Protein AF-0000000069327186 (afdb_homodimer)

Radius of gyration: 35.42 Å; Cα contacts (8 Å, |Δi|>4): 2352; chains: 2; bounding box: 76×110×83 Å

Nearest PDB structures (foldseek):
  6cil-assembly1_C  TM=5.767E-01  e=8.975E-10  Mus musculus
  8yx6-assembly1_A  TM=4.512E-01  e=8.954E+00  Homo sapiens
  5tsb-assembly1_A  TM=1.389E-01  e=4.562E+00  Bordetella bronchiseptica RB50
  8xok-assembly1_A  TM=1.321E-01  e=8.954E+00  Homo sapiens
  6cil-assembly1_C  TM=5.758E-01  e=1.709E-09  Mus musculus

Foldseek 3Di:
DLLLLLVCQLVVDDQVVSLVVQVVVCVVVVHNPDDNGSVRVLPVLHDFDKAKWKADPPPGDTPGRDQPDQDPPPRDNDIFIKIFDQPQVLLQLLCQVCVVQLVVQVVVDDPQWQQFQCNFPLNVVVVVVDPAAEWEKEKEWDWAQLDDVQRQKTKIWIKMFTRSHDPVSGLDLLRIDTGIIDIDRHDHDVLSRCVVVLVSLLCQQVPNDAHPPRGGYGYAYQAYQYAQVVLCSQLQFARQQAALRDLWFLQGWDQDPVRTTFGPDDDTGTDFQVVSQVQQVVCVVVVDHDSRHRHHHSCVSGPSYRSRLRYAHACLCLPQVNPLVLLLCVQQPDDPALQHQVVCQVQLQVLLLPFAAADLLLDRRHGSVCVVVDHSSNSVCCLAPRVLPSCPPRGPPLVSVLSVLVNVLLLQLQFSTDHLVSLVVSLVSLSSSLNSCCVRVHRVSNHPSSVSSNCNSVSCNRRNGNVNSHCLSVVVSVVSLSSLQDDPPPSSVSSSSSSSSSNSSVSDDLVPDPDPVSSVSSVCSVDDPDDWDFPAQFDDDDPVQVVQVPPPCVPFGKIWIQWDDAPNAIAGAQPPPDPPVDSRGHARFWKWFDDPNDIWIFGFHTWIDTPNWIKTWTWTWDWDDDPNWIWTDTDDDIYMDTDDNRMWTWTWGDHPNTTTIRTDNHSDDHD/DLLLLLVCQLVVDDQVVSLVVQVVVCVVVVHNPDDNGSVRNLPVLHDFDKAKWKADPPPRDTPGRDQPDADPPPRDNDIFIKIFDQPQVLLQLLCQVCVVQLVVQVVVDDPQWQQFQCNFPLNVVVVVVDPAAEWEKEKEWDWAQLDDVQRQKTKIWIKMFTRSHDPVSGLDLLRIDTGIIDIDRHDHDVLSRCVVVLVSLLCQQPPNDAHPPRGGYGYAYQAYQYAQVVLCSQLQFARQQAALRFLWFLQGWDQDPVRTTFGPDDDTGTDFQVVSQVQQVVCVVVVDHDSRHRHHHSCVSGPSYRSRLRYAHACLCLPQVNVLVLLLCVQQPDDPALQHQVVCQVQLQVLLLPFAAADLLLDRRHGSVCCVVDHSSNSVCCLAPRVLQSCPPRGPPLVSVLSVLVNVLLLQLQFSTDHLVSLVVSLVSLSSSLNSCCVRVHRVSNHPSSVSSNCNSVSCNRRNGSVNSHCLSVVVSVVSLSSLQDDPPPSSVSSSSSSSSSNSSVSDDLVPDPDPVSSVSSVCSPDDPDDWDFPAQFDDDDPVQDVQVPPPCVPFGKIWIQWDDAPNAIAGAQPPPPPPVDSRGHARFWKWFDDPNDIWIFGFHTWIDTPNWIKTWTWTWDWDDDPNWIWTDTDDDIYMDTDDNRMWTWTWGDHPNTTTIRTDNHSDDHD

Organism: Aedes albopictus (NCBI:txid7160)

Sequence (1342 aa):
MIMLLHIFIRHNLTNSALEDFLRLINVMVGFSSLPTTYYSFTSYFGTQQFVRHYVCKGCGLYMDENSEEMCNICGKSEKTFFISFDLASAIKTVILRNWEQIQEYKSSLVDGEISDILQGKVARKIYDACNSYNILISFNTDGVAAFNSNIKKSLWPILVTINNLPPVLRYIRKNIIVAGLWLSHGEPDLDIFMKPFLGQLKDLADEGFTVLNDVFCKVITICCCVDSVARCKLQQIKQFNGYEACSFCLHPGYLTENNQVRYKYLECQNRNHQDTVRAMDLCMKRGVTISGIKGVSSLLVIPYFDVIVNCPVDYMHAVFLGVCKQLGGLWFDYSNNEYCIKRHIEKIDNIMSSIRVFQECSRSPRKITDRKMWKANEWQNWLLIYSSVCLRNILPQAYYDHFQLLVEGIQKLLSIHLTEYDIAETGRLLKRFVQGCETLYGIDEMKYNVHLLLHIPACVNNFGPLWAFSLFCFEDMNGVLKKYIKGSNQPIIQIASRCKLAQERDNINLSKIKNQEVQEFCKSLCAAKLKSKCLNPNYKISNQLKSTLGDAMQDNVMEERSLLKWNRFTFKPGKVTFVTNSVHKSDDATFTMQVKDKTVYGTITRILVCNSDNYLIYKPIIIQNEQNLVIGEETNNEVLVKVNNSIRKCVRIHANQKMFIRIIQYVPWVDMIMLLHIFIRHNLTNSALEDFLRLINVMVGFSSLPTTYYSFTSYFGTQQFVRHYVCKGCGLYMDENSEEMCNICGKSEKTFFISFDLASAIKTVILRNWEQIQEYKSSLVDGEISDILQGKVARKIYDACNSYNILISFNTDGVAAFNSNIKKSLWPILVTINNLPPVLRYIRKNIIVAGLWLSHGEPDLDIFMKPFLGQLKDLADEGFTVLNDVFCKVITICCCVDSVARCKLQQIKQFNGYEACSFCLHPGYLTENNQVRYKYLECQNRNHQDTVRAMDLCMKRGVTISGIKGVSSLLVIPYFDVIVNCPVDYMHAVFLGVCKQLGGLWFDYSNNEYCIKRHIEKIDNIMSSIRVFQECSRSPRKITDRKMWKANEWQNWLLIYSSVCLRNILPQAYYDHFQLLVEGIQKLLSIHLTEYDIAETGRLLKRFVQGCETLYGIDEMKYNVHLLLHIPACVNNFGPLWAFSLFCFEDMNGVLKKYIKGSNQPIIQIASRCKLAQERDNINLSKIKNQEVQEFCKSLCAAKLKSKCLNPNYKISNQLKSTLGDAMQDNVMEERSLLKWNRFTFKPGKVTFVTNSVHKSDDATFTMQVKDKTVYGTITRILVCNSDNYLIYKPIIIQNEQNLVIGEETNNEVLVKVNNSIRKCVRIHANQKMFIRIIQYVPWVD

Secondary structure (DSSP, 8-state):
-HHHHHHHHHTT--HHHHHHHHHHHHHHHTS--S-SSHHHHHHHT-----EEEEEETTT--B-TT-SSPPPTTT----EEEEEE--HHHHHHHHHHHTHHHHHHHHHHPPTT-B-SGGGSHHHHHHHHH--SEEEEEEEEE--EE--SS-TTEEEEEEEEEETTS-HHHHTSGGGPEEEEEEEEES---HHHHHHHHHHHHHHHHHT-EE-GGG-EEEEEEEEE---HHHHHHHHTB--TTSTT--SSB----EE-TTS-EE------PBP-HHHHHHHHHHHHHH-S-BTTB-S--GGGGSTT--TTTTSPPPHIIIIIIIIIHHHHHHHHS--SSTT--GGGHHHHHHHHHHSPB-GGGSS----GGGGGG--HHHHHHIIIIIHHHHTTTTS-HHHHHHHHHHHHHHHHHT-SSB-HHHHHHHHHHHHHHHHHHHHHH-GGG--HHHHHGGGHHHHHHHH-SGGGG-SHHHHHHHHHHHHT--SSS-HHHHHHHHHHHHHHHHH--GGG-S-HHHHHHHHHHHS-S----EEEEEEPPPHHHHHHH-GGGTT--EEEES-EEETTEEE---------S----B---EEEEEETTEEEEEEEEEEEEETTEEEEEEEEEEEEEETTEEEEEE-S--EEEE--TT-EEEEEEEETTEEEEEE--S-PPP-/-HHHHHHHHHTT--HHHHHHHHHHHHHHHTS--S-SSHHHHHHHT-----EEEEEETTT--B-TT-SSPPPTTT----EEEEEE--HHHHHHHHHHHTHHHHHHHHHHPPTT-B-SGGGSHHHHHHHHH--SEEEEEEEEE--EE--SS-TTEEEEEEEEEETTS-HHHHTSGGGPEEEEEEEEES---HHHHHHHHHHHHHHHHHT-EE-GGG-EEEEEEEEE---HHHHHHHHTB--TTSTT--SSB----EE-TTS-EE------PBP-HHHHHHHHHHHHHH-S-BTTB-S--GGGGSTT--TTTTSPPPHIIIIIIIIIHHHHHHHHS--SSTT--GGGHHHHHHHHHHSPB-GGGSS----GGGGGG--HHHHHHIIIIIHHHHTTTTS-HHHHHHHHHHHHHHHHHT-SSB-HHHHHHHHHHHHHHHHHHHHHH-GGG--HHHHHGGGHHHHHHHH-SGGGG-SHHHHHHHHHHHHT--SSS-HHHHHHHHHHHHHHHHH--GGG-S-HHHHHHHHHHHS-S----EEEEEEPPPHHHHHHH-GGGTT--EEEES-EEETTEEE---------S----B---EEEEEETTEEEEEEEEEEEEETTEEEEEEEEEEEEEETTEEEEEE-S--EEEE--TT-EEEEEEEETTEEEEEE--S-----

pLDDT: mean 88.76, std 10.82, range [33.19, 98.62]

Structure (mmCIF, N/CA/C/O backbone):
data_AF-0000000069327186-model_v1
#
loop_
_entity.id
_entity.type
_entity.pdbx_description
1 polymer 'Uncharacterized protein'
#
loop_
_atom_site.group_PDB
_atom_site.id
_atom_site.type_symbol
_atom_site.label_atom_id
_atom_site.label_alt_id
_atom_site.label_comp_id
_atom_site.label_asym_id
_atom_site.label_entity_id
_atom_site.label_seq_id
_atom_site.pdbx_PDB_ins_code
_atom_site.Cartn_x
_atom_site.Cartn_y
_atom_site.Cartn_z
_atom_site.occupancy
_atom_site.B_iso_or_equiv
_atom_site.auth_seq_id
_atom_site.auth_comp_id
_atom_site.auth_asym_id
_atom_site.auth_atom_id
_atom_site.pdbx_PDB_model_num
ATOM 1 N N . MET A 1 1 ? 31.234 4.832 5.688 1 91.5 1 MET A N 1
ATOM 2 C CA . MET A 1 1 ? 30.203 4.547 6.672 1 91.5 1 MET A CA 1
ATOM 3 C C . MET A 1 1 ? 29.203 5.695 6.762 1 91.5 1 MET A C 1
ATOM 5 O O . MET A 1 1 ? 28 5.473 6.77 1 91.5 1 MET A O 1
ATOM 9 N N . ILE A 1 2 ? 29.641 6.867 6.758 1 92.81 2 ILE A N 1
ATOM 10 C CA . ILE A 1 2 ? 28.797 8.047 6.867 1 92.81 2 ILE A CA 1
ATOM 11 C C . ILE A 1 2 ? 27.969 8.211 5.59 1 92.81 2 ILE A C 1
ATOM 13 O O . ILE A 1 2 ? 26.781 8.492 5.645 1 92.81 2 ILE A O 1
ATOM 17 N N . MET A 1 3 ? 28.641 8.008 4.461 1 94.44 3 MET A N 1
ATOM 18 C CA . MET A 1 3 ? 27.938 8.102 3.186 1 94.44 3 MET A CA 1
ATOM 19 C C . MET A 1 3 ? 26.828 7.066 3.098 1 94.44 3 MET A C 1
ATOM 21 O O . MET A 1 3 ? 25.719 7.379 2.654 1 94.44 3 MET A O 1
ATOM 25 N N . LEU A 1 4 ? 27.094 5.848 3.537 1 94.62 4 LEU A N 1
ATOM 26 C CA . LEU A 1 4 ? 26.109 4.766 3.488 1 94.62 4 LEU A CA 1
ATOM 27 C C . LEU A 1 4 ? 24.953 5.047 4.434 1 94.62 4 LEU A C 1
ATOM 29 O O . LEU A 1 4 ? 23.797 4.715 4.129 1 94.62 4 LEU A O 1
ATOM 33 N N . LEU A 1 5 ? 25.25 5.633 5.555 1 95 5 LEU A N 1
ATOM 34 C CA . LEU A 1 5 ? 24.203 6.012 6.492 1 95 5 LEU A CA 1
ATOM 35 C C . LEU A 1 5 ? 23.234 7.004 5.855 1 95 5 LEU A C 1
ATOM 37 O O . LEU A 1 5 ? 22.016 6.867 5.996 1 95 5 LEU A O 1
ATOM 41 N N . HIS A 1 6 ? 23.781 7.973 5.141 1 95.31 6 HIS A N 1
ATOM 42 C CA . HIS A 1 6 ? 22.969 8.984 4.492 1 95.31 6 HIS A CA 1
ATOM 43 C C . HIS A 1 6 ? 22.094 8.375 3.398 1 95.31 6 HIS A C 1
ATOM 45 O O . HIS A 1 6 ? 20.922 8.734 3.254 1 95.31 6 HIS A O 1
ATOM 51 N N . ILE A 1 7 ? 22.625 7.406 2.652 1 95.31 7 ILE A N 1
ATOM 52 C CA . ILE A 1 7 ? 21.875 6.734 1.598 1 95.31 7 ILE A CA 1
ATOM 53 C C . ILE A 1 7 ? 20.797 5.859 2.217 1 95.31 7 ILE A C 1
ATOM 55 O O . ILE A 1 7 ? 19.656 5.844 1.742 1 95.31 7 ILE A O 1
ATOM 59 N N . PHE A 1 8 ? 21.203 5.125 3.291 1 95.06 8 PHE A N 1
ATOM 60 C CA . PHE A 1 8 ? 20.297 4.199 3.963 1 95.06 8 PHE A CA 1
ATOM 61 C C . PHE A 1 8 ? 19.047 4.922 4.449 1 95.06 8 PHE A C 1
ATOM 63 O O . PHE A 1 8 ? 17.938 4.441 4.25 1 95.06 8 PHE A O 1
ATOM 70 N N . ILE A 1 9 ? 19.172 6.105 4.98 1 92.94 9 ILE A N 1
ATOM 71 C CA . ILE A 1 9 ? 18.062 6.859 5.562 1 92.94 9 ILE A CA 1
ATOM 72 C C . ILE A 1 9 ? 17.281 7.574 4.461 1 92.94 9 ILE A C 1
ATOM 74 O O . ILE A 1 9 ? 16.062 7.562 4.453 1 92.94 9 ILE A O 1
ATOM 78 N N . ARG A 1 10 ? 17.953 8.18 3.541 1 92.62 10 ARG A N 1
ATOM 79 C CA . ARG A 1 10 ? 17.312 8.938 2.473 1 92.62 10 ARG A CA 1
ATOM 80 C C . ARG A 1 10 ? 16.359 8.055 1.668 1 92.62 10 ARG A C 1
ATOM 82 O O . ARG A 1 10 ? 15.25 8.469 1.334 1 92.62 10 ARG A O 1
ATOM 89 N N . HIS A 1 11 ? 16.812 6.895 1.354 1 93.69 11 HIS A N 1
ATOM 90 C CA . HIS A 1 11 ? 16.031 6.047 0.448 1 93.69 11 HIS A CA 1
ATOM 91 C C . HIS A 1 11 ? 15.258 4.984 1.216 1 93.69 11 HIS A C 1
ATOM 93 O O . HIS A 1 11 ? 14.617 4.121 0.612 1 93.69 11 HIS A O 1
ATOM 99 N N . ASN A 1 12 ? 15.352 5.027 2.566 1 93.44 12 ASN A N 1
ATOM 100 C CA . ASN A 1 12 ? 14.633 4.082 3.41 1 93.44 12 ASN A CA 1
ATOM 101 C C . ASN A 1 12 ? 14.852 2.643 2.951 1 93.44 12 ASN A C 1
ATOM 103 O O . ASN A 1 12 ? 13.891 1.915 2.699 1 93.44 12 ASN A O 1
ATOM 107 N N . LEU A 1 13 ? 16.078 2.215 2.84 1 95.19 13 LEU A N 1
ATOM 108 C CA . LEU A 1 13 ? 16.438 0.892 2.342 1 95.19 13 LEU A CA 1
ATOM 109 C C . LEU A 1 13 ? 16.109 -0.185 3.371 1 95.19 13 LEU A C 1
ATOM 111 O O . LEU A 1 13 ? 16.016 0.101 4.566 1 95.19 13 LEU A O 1
ATOM 115 N N . THR A 1 14 ? 15.922 -1.393 2.891 1 93.75 14 THR A N 1
ATOM 116 C CA . THR A 1 14 ? 15.781 -2.525 3.799 1 93.75 14 THR A CA 1
ATOM 117 C C . THR A 1 14 ? 17.125 -2.898 4.41 1 93.75 14 THR A C 1
ATOM 119 O O . THR A 1 14 ? 18.188 -2.51 3.895 1 93.75 14 THR A O 1
ATOM 122 N N . ASN A 1 15 ? 17.047 -3.627 5.531 1 92.25 15 ASN A N 1
ATOM 123 C CA . ASN A 1 15 ? 18.281 -4.098 6.16 1 92.25 15 ASN A CA 1
ATOM 124 C C . ASN A 1 15 ? 19.078 -4.996 5.223 1 92.25 15 ASN A C 1
ATOM 126 O O . ASN A 1 15 ? 20.297 -4.883 5.137 1 92.25 15 ASN A O 1
ATOM 130 N N . SER A 1 16 ? 18.344 -5.859 4.543 1 91.88 16 SER A N 1
ATOM 131 C CA . SER A 1 16 ? 19 -6.785 3.625 1 91.88 16 SER A CA 1
ATOM 132 C C . SER A 1 16 ? 19.672 -6.043 2.479 1 91.88 16 SER A C 1
ATOM 134 O O . SER A 1 16 ? 20.75 -6.438 2.025 1 91.88 16 SER A O 1
ATOM 136 N N . ALA A 1 17 ? 19.062 -5 1.943 1 94.31 17 ALA A N 1
ATOM 137 C CA . ALA A 1 17 ? 19.672 -4.207 0.876 1 94.31 17 ALA A CA 1
ATOM 138 C C . ALA A 1 17 ? 20.969 -3.549 1.346 1 94.31 17 ALA A C 1
ATOM 140 O O . ALA A 1 17 ? 21.969 -3.545 0.623 1 94.31 17 ALA A O 1
ATOM 141 N N . LEU A 1 18 ? 20.922 -2.977 2.557 1 95.19 18 LEU A N 1
ATOM 142 C CA . LEU A 1 18 ? 22.125 -2.369 3.117 1 95.19 18 LEU A CA 1
ATOM 143 C C . LEU A 1 18 ? 23.25 -3.396 3.248 1 95.19 18 LEU A C 1
ATOM 145 O O . LEU A 1 18 ? 24.391 -3.117 2.893 1 95.19 18 LEU A O 1
ATOM 149 N N . GLU A 1 19 ? 22.922 -4.574 3.721 1 94.69 19 GLU A N 1
ATOM 150 C CA . GLU A 1 19 ? 23.906 -5.629 3.887 1 94.69 19 GLU A CA 1
ATOM 151 C C . GLU A 1 19 ? 24.531 -6.012 2.551 1 94.69 19 GLU A C 1
ATOM 153 O O . GLU A 1 19 ? 25.75 -6.203 2.459 1 94.69 19 GLU A O 1
ATOM 158 N N . ASP A 1 20 ? 23.688 -6.133 1.566 1 94.06 20 ASP A N 1
ATOM 159 C CA . ASP A 1 20 ? 24.203 -6.496 0.246 1 94.06 20 ASP A CA 1
ATOM 160 C C . ASP A 1 20 ? 25.094 -5.402 -0.32 1 94.06 20 ASP A C 1
ATOM 162 O O . ASP A 1 20 ? 26.078 -5.688 -1.019 1 94.06 20 ASP A O 1
ATOM 166 N N . PHE A 1 21 ? 24.875 -4.148 -0.003 1 94.38 21 PHE A N 1
ATOM 167 C CA . PHE A 1 21 ? 25.719 -3.053 -0.455 1 94.38 21 PHE A CA 1
ATOM 168 C C . PHE A 1 21 ? 27.047 -3.061 0.282 1 94.38 21 PHE A C 1
ATOM 170 O O . PHE A 1 21 ? 28.094 -2.805 -0.317 1 94.38 21 PHE A O 1
ATOM 177 N N . LEU A 1 22 ? 26.953 -3.311 1.57 1 95.06 22 LEU A N 1
ATOM 178 C CA . LEU A 1 22 ? 28.172 -3.434 2.344 1 95.06 22 LEU A CA 1
ATOM 179 C C . LEU A 1 22 ? 29.062 -4.543 1.784 1 95.06 22 LEU A C 1
ATOM 181 O O . LEU A 1 22 ? 30.266 -4.355 1.613 1 95.06 22 LEU A O 1
ATOM 185 N N . ARG A 1 23 ? 28.453 -5.637 1.47 1 94 23 ARG A N 1
ATOM 186 C CA . ARG A 1 23 ? 29.188 -6.762 0.897 1 94 23 ARG A CA 1
ATOM 187 C C . ARG A 1 23 ? 29.766 -6.406 -0.471 1 94 23 ARG A C 1
ATOM 189 O O . ARG A 1 23 ? 30.875 -6.82 -0.814 1 94 23 ARG A O 1
ATOM 196 N N . LEU A 1 24 ? 28.984 -5.715 -1.298 1 95.12 24 LEU A N 1
ATOM 197 C CA . LEU A 1 24 ? 29.453 -5.289 -2.613 1 95.12 24 LEU A CA 1
ATOM 198 C C . LEU A 1 24 ? 30.719 -4.449 -2.5 1 95.12 24 LEU A C 1
ATOM 200 O O . LEU A 1 24 ? 31.688 -4.668 -3.242 1 95.12 24 LEU A O 1
ATOM 204 N N . ILE A 1 25 ? 30.734 -3.488 -1.57 1 94.19 25 ILE A N 1
ATOM 205 C CA . ILE A 1 25 ? 31.891 -2.613 -1.397 1 94.19 25 ILE A CA 1
ATOM 206 C C . ILE A 1 25 ? 33.094 -3.434 -0.937 1 94.19 25 ILE A C 1
ATOM 208 O O . ILE A 1 25 ? 34.219 -3.213 -1.399 1 94.19 25 ILE A O 1
ATOM 212 N N . ASN A 1 26 ? 32.875 -4.398 -0.071 1 94.38 26 ASN A N 1
ATOM 213 C CA . ASN A 1 26 ? 33.938 -5.258 0.387 1 94.38 26 ASN A CA 1
ATOM 214 C C . ASN A 1 26 ? 34.531 -6.082 -0.758 1 94.38 26 ASN A C 1
ATOM 216 O O . ASN A 1 26 ? 35.75 -6.273 -0.832 1 94.38 26 ASN A O 1
ATOM 220 N N . VAL A 1 27 ? 33.656 -6.582 -1.588 1 93.69 27 VAL A N 1
ATOM 221 C CA . VAL A 1 27 ? 34.125 -7.344 -2.744 1 93.69 27 VAL A CA 1
ATOM 222 C C . VAL A 1 27 ? 34.938 -6.438 -3.68 1 93.69 27 VAL A C 1
ATOM 224 O O . VAL A 1 27 ? 35.969 -6.84 -4.215 1 93.69 27 VAL A O 1
ATOM 227 N N . MET A 1 28 ? 34.531 -5.223 -3.865 1 91.5 28 MET A N 1
ATOM 228 C CA . MET A 1 28 ? 35.188 -4.266 -4.754 1 91.5 28 MET A CA 1
ATOM 229 C C . MET A 1 28 ? 36.562 -3.902 -4.234 1 91.5 28 MET A C 1
ATOM 231 O O . MET A 1 28 ? 37.5 -3.803 -5.012 1 91.5 28 MET A O 1
ATOM 235 N N . VAL A 1 29 ? 36.594 -3.75 -2.906 1 89.38 29 VAL A N 1
ATOM 236 C CA . VAL A 1 29 ? 37.875 -3.344 -2.312 1 89.38 29 VAL A CA 1
ATOM 237 C C . VAL A 1 29 ? 38.781 -4.559 -2.156 1 89.38 29 VAL A C 1
ATOM 239 O O . VAL A 1 29 ? 40 -4.426 -2.145 1 89.38 29 VAL A O 1
ATOM 242 N N . GLY A 1 30 ? 38.219 -5.723 -2.041 1 87.56 30 GLY A N 1
ATOM 243 C CA . GLY A 1 30 ? 39 -6.957 -2.002 1 87.56 30 GLY A CA 1
ATOM 244 C C . GLY A 1 30 ? 39.281 -7.441 -0.592 1 87.56 30 GLY A C 1
ATOM 245 O O . GLY A 1 30 ? 40 -8.422 -0.4 1 87.56 30 GLY A O 1
ATOM 246 N N . PHE A 1 31 ? 38.906 -6.637 0.416 1 85.94 31 PHE A N 1
ATOM 247 C CA . PHE A 1 31 ? 39.031 -7.059 1.807 1 85.94 31 PHE A CA 1
ATOM 248 C C . PHE A 1 31 ? 37.844 -6.539 2.631 1 85.94 31 PHE A C 1
ATOM 250 O O . PHE A 1 31 ? 37.094 -5.691 2.168 1 85.94 31 PHE A O 1
ATOM 257 N N . SER A 1 32 ? 37.656 -7.102 3.838 1 86.75 32 SER A N 1
ATOM 258 C CA . SER A 1 32 ? 36.562 -6.715 4.695 1 86.75 32 SER A CA 1
ATOM 259 C C . SER A 1 32 ? 36.812 -5.371 5.371 1 86.75 32 SER A C 1
ATOM 261 O O . SER A 1 32 ? 37.188 -5.324 6.539 1 86.75 32 SER A O 1
ATOM 263 N N . SER A 1 33 ? 36.562 -4.309 4.668 1 87.69 33 SER A N 1
ATOM 264 C CA . SER A 1 33 ? 36.75 -2.953 5.176 1 87.69 33 SER A CA 1
ATOM 265 C C . SER A 1 33 ? 35.531 -2.459 5.926 1 87.69 33 SER A C 1
ATOM 267 O O . SER A 1 33 ? 35.625 -1.549 6.754 1 87.69 33 SER A O 1
ATOM 269 N N . LEU A 1 34 ? 34.406 -2.979 5.562 1 92.25 34 LEU A N 1
ATOM 270 C CA . LEU A 1 34 ? 33.156 -2.572 6.152 1 92.25 34 LEU A CA 1
ATOM 271 C C . LEU A 1 34 ? 32.469 -3.752 6.848 1 92.25 34 LEU A C 1
ATOM 273 O O . LEU A 1 34 ? 32.781 -4.91 6.555 1 92.25 34 LEU A O 1
ATOM 277 N N . PRO A 1 35 ? 31.625 -3.396 7.805 1 92 35 PRO A N 1
ATOM 278 C CA . PRO A 1 35 ? 30.844 -4.488 8.406 1 92 35 PRO A CA 1
ATOM 279 C C . PRO A 1 35 ? 29.969 -5.227 7.395 1 92 35 PRO A C 1
ATOM 281 O O . PRO A 1 35 ? 29.609 -4.66 6.363 1 92 35 PRO A O 1
ATOM 284 N N . THR A 1 36 ? 29.688 -6.43 7.68 1 89.56 36 THR A N 1
ATOM 285 C CA . THR A 1 36 ? 28.938 -7.23 6.715 1 89.56 36 THR A CA 1
ATOM 286 C C . THR A 1 36 ? 27.484 -7.414 7.168 1 89.56 36 THR A C 1
ATOM 288 O O . THR A 1 36 ? 26.641 -7.871 6.395 1 89.56 36 THR A O 1
ATOM 291 N N . THR A 1 37 ? 27.266 -7.086 8.391 1 90.94 37 THR A N 1
ATOM 292 C CA . THR A 1 37 ? 25.922 -7.277 8.906 1 90.94 37 THR A CA 1
ATOM 293 C C . THR A 1 37 ? 25.281 -5.941 9.289 1 90.94 37 THR A C 1
ATOM 295 O O . THR A 1 37 ? 26 -4.969 9.547 1 90.94 37 THR A O 1
ATOM 298 N N . TYR A 1 38 ? 23.953 -5.926 9.25 1 89.88 38 TYR A N 1
ATOM 299 C CA . TYR A 1 38 ? 23.203 -4.738 9.648 1 89.88 38 TYR A CA 1
ATOM 300 C C . TYR A 1 38 ? 23.5 -4.371 11.094 1 89.88 38 TYR A C 1
ATOM 302 O O . TYR A 1 38 ? 23.656 -3.195 11.422 1 89.88 38 TYR A O 1
ATOM 310 N N . TYR A 1 39 ? 23.641 -5.375 11.922 1 86.56 39 TYR A N 1
ATOM 311 C CA . TYR A 1 39 ? 23.891 -5.16 13.344 1 86.56 39 TYR A CA 1
ATOM 312 C C . TYR A 1 39 ? 25.234 -4.484 13.555 1 86.56 39 TYR A C 1
ATOM 314 O O . TYR A 1 39 ? 25.344 -3.527 14.328 1 86.56 39 TYR A O 1
ATOM 322 N N . SER A 1 40 ? 26.188 -4.996 12.852 1 90.12 40 SER A N 1
ATOM 323 C CA . SER A 1 40 ? 27.531 -4.41 12.977 1 90.12 40 SER A CA 1
ATOM 324 C C . SER A 1 40 ? 27.547 -2.984 12.438 1 90.12 40 SER A C 1
ATOM 326 O O . SER A 1 40 ? 28.281 -2.131 12.953 1 90.12 40 SER A O 1
ATOM 328 N N . PHE A 1 41 ? 26.844 -2.752 11.406 1 92.56 41 PHE A N 1
ATOM 329 C CA . PHE A 1 41 ? 26.734 -1.415 10.828 1 92.56 41 PHE A CA 1
ATOM 330 C C . PHE A 1 41 ? 26.109 -0.445 11.828 1 92.56 41 PHE A C 1
ATOM 332 O O . PHE A 1 41 ? 26.641 0.647 12.047 1 92.56 41 PHE A O 1
ATOM 339 N N . THR A 1 42 ? 25 -0.806 12.461 1 89.56 42 THR A N 1
ATOM 340 C CA . THR A 1 42 ? 24.281 0.048 13.398 1 89.56 42 THR A CA 1
ATOM 341 C C . THR A 1 42 ? 25.109 0.285 14.656 1 89.56 42 THR A C 1
ATOM 343 O O . THR A 1 42 ? 25.062 1.368 15.242 1 89.56 42 THR A O 1
ATOM 346 N N . SER A 1 43 ? 25.859 -0.729 15.062 1 88.62 43 SER A N 1
ATOM 347 C CA . SER A 1 43 ? 26.672 -0.626 16.266 1 88.62 43 SER A CA 1
ATOM 348 C C . SER A 1 43 ? 27.781 0.41 16.109 1 88.62 43 SER A C 1
ATOM 350 O O . SER A 1 43 ? 28.234 0.992 17.078 1 88.62 43 SER A O 1
ATOM 352 N N . TYR A 1 44 ? 28.156 0.575 14.906 1 88.94 44 TYR A N 1
ATOM 353 C CA . TYR A 1 44 ? 29.156 1.593 14.617 1 88.94 44 TYR A CA 1
ATOM 354 C C . TYR A 1 44 ? 28.672 2.973 15.039 1 88.94 44 TYR A C 1
ATOM 356 O O . TYR A 1 44 ? 29.469 3.811 15.477 1 88.94 44 TYR A O 1
ATOM 364 N N . PHE A 1 45 ? 27.438 3.26 14.945 1 88.25 45 PHE A N 1
ATOM 365 C CA . PHE A 1 45 ? 26.875 4.574 15.25 1 88.25 45 PHE A CA 1
ATOM 366 C C . PHE A 1 45 ? 26.312 4.609 16.656 1 88.25 45 PHE A C 1
ATOM 368 O O . PHE A 1 45 ? 25.781 5.633 17.094 1 88.25 45 PHE A O 1
ATOM 375 N N . GLY A 1 46 ? 26.422 3.574 17.312 1 79.5 46 GLY A N 1
ATOM 376 C CA . GLY A 1 46 ? 26 3.559 18.703 1 79.5 46 GLY A CA 1
ATOM 377 C C . GLY A 1 46 ? 24.828 2.639 18.969 1 79.5 46 GLY A C 1
ATOM 378 O O . GLY A 1 46 ? 24.219 2.113 18.031 1 79.5 46 GLY A O 1
ATOM 379 N N . THR A 1 47 ? 24.719 2.467 20.234 1 70.88 47 THR A N 1
ATOM 380 C CA . THR A 1 47 ? 23.672 1.521 20.625 1 70.88 47 THR A CA 1
ATOM 381 C C . THR A 1 47 ? 22.359 2.244 20.891 1 70.88 47 THR A C 1
ATOM 383 O O . THR A 1 47 ? 22.359 3.406 21.312 1 70.88 47 THR A O 1
ATOM 386 N N . GLN A 1 48 ? 21.281 1.513 20.5 1 67.31 48 GLN A N 1
ATOM 387 C CA . GLN A 1 48 ? 19.922 2.018 20.641 1 67.31 48 GLN A CA 1
ATOM 388 C C . GLN A 1 48 ? 19.516 2.072 22.109 1 67.31 48 GLN A C 1
ATOM 390 O O . GLN A 1 48 ? 19.719 1.11 22.859 1 67.31 48 GLN A O 1
ATOM 395 N N . GLN A 1 49 ? 19.141 3.354 22.469 1 77.69 49 GLN A N 1
ATOM 396 C CA . GLN A 1 49 ? 18.75 3.379 23.859 1 77.69 49 GLN A CA 1
ATOM 397 C C . GLN A 1 49 ? 17.25 3.615 24.016 1 77.69 49 GLN A C 1
ATOM 399 O O . GLN A 1 49 ? 16.734 4.672 23.625 1 77.69 49 GLN A O 1
ATOM 404 N N . PHE A 1 50 ? 16.438 2.588 24.234 1 89.06 50 PHE A N 1
ATOM 405 C CA . PHE A 1 50 ? 15.039 2.705 24.625 1 89.06 50 PHE A CA 1
ATOM 406 C C . PHE A 1 50 ? 14.727 1.767 25.781 1 89.06 50 PHE A C 1
ATOM 408 O O . PHE A 1 50 ? 15.523 0.891 26.109 1 89.06 50 PHE A O 1
ATOM 415 N N . VAL A 1 51 ? 13.664 2.107 26.5 1 92.56 51 VAL A N 1
ATOM 416 C CA . VAL A 1 51 ? 13.219 1.288 27.6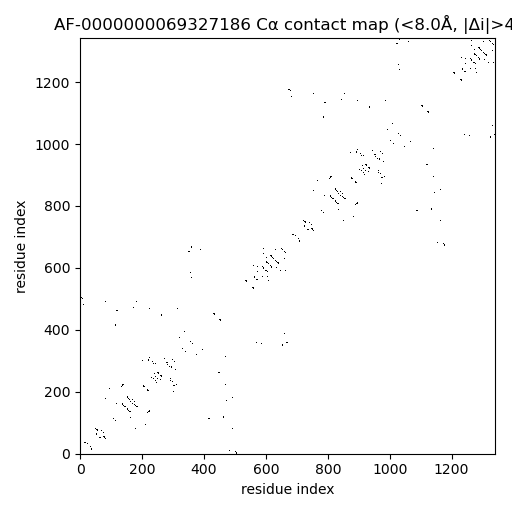25 1 92.56 51 VAL A CA 1
ATOM 417 C C . VAL A 1 51 ? 11.953 0.522 27.25 1 92.56 51 VAL A C 1
ATOM 419 O O . VAL A 1 51 ? 11.023 1.094 26.672 1 92.56 51 VAL A O 1
ATOM 422 N N . ARG A 1 52 ? 11.906 -0.777 27.547 1 92.44 52 ARG A N 1
ATOM 423 C CA . ARG A 1 52 ? 10.727 -1.604 27.312 1 92.44 52 ARG A CA 1
ATOM 424 C C . ARG A 1 52 ? 9.797 -1.579 28.516 1 92.44 52 ARG A C 1
ATOM 426 O O . ARG A 1 52 ? 10.25 -1.632 29.656 1 92.44 52 ARG A O 1
ATOM 433 N N . HIS A 1 53 ? 8.586 -1.355 28.234 1 94.06 53 HIS A N 1
ATOM 434 C CA . HIS A 1 53 ? 7.535 -1.424 29.234 1 94.06 53 HIS A CA 1
ATOM 435 C C . HIS A 1 53 ? 6.574 -2.574 28.953 1 94.06 53 HIS A C 1
ATOM 437 O O . HIS A 1 53 ? 5.945 -2.617 27.906 1 94.06 53 HIS A O 1
ATOM 443 N N . TYR A 1 54 ? 6.395 -3.436 29.922 1 92 54 TYR A N 1
ATOM 444 C CA . TYR A 1 54 ? 5.637 -4.66 29.688 1 92 54 TYR A CA 1
ATOM 445 C C . TYR A 1 54 ? 4.223 -4.539 30.25 1 92 54 TYR A C 1
ATOM 447 O O . TYR A 1 54 ? 3.998 -3.869 31.25 1 92 54 TYR A O 1
ATOM 455 N N . VAL A 1 55 ? 3.275 -5.113 29.516 1 90.5 55 VAL A N 1
ATOM 456 C CA . VAL A 1 55 ? 1.867 -5.152 29.891 1 90.5 55 VAL A CA 1
ATOM 457 C C . VAL A 1 55 ? 1.349 -6.586 29.812 1 90.5 55 VAL A C 1
ATOM 459 O O . VAL A 1 55 ? 1.615 -7.289 28.828 1 90.5 55 VAL A O 1
ATOM 462 N N . CYS A 1 56 ? 0.628 -6.969 30.828 1 88.31 56 CYS A N 1
ATOM 463 C CA . CYS A 1 56 ? 0.067 -8.312 30.844 1 88.31 56 CYS A CA 1
ATOM 464 C C . CYS A 1 56 ? -0.981 -8.484 29.75 1 88.31 56 CYS A C 1
ATOM 466 O O . CYS A 1 56 ? -1.89 -7.66 29.625 1 88.31 56 CYS A O 1
ATOM 468 N N . LYS A 1 57 ? -0.915 -9.5 28.984 1 81.62 57 LYS A N 1
ATOM 469 C CA . LYS A 1 57 ? -1.878 -9.742 27.922 1 81.62 57 LYS A CA 1
ATOM 470 C C . LYS A 1 57 ? -3.215 -10.219 28.469 1 81.62 57 LYS A C 1
ATOM 472 O O . LYS A 1 57 ? -4.262 -10.008 27.859 1 81.62 57 LYS A O 1
ATOM 477 N N . GLY A 1 58 ? -3.162 -10.812 29.578 1 79.06 58 GLY A N 1
ATOM 478 C CA . GLY A 1 58 ? -4.363 -11.359 30.188 1 79.06 58 GLY A CA 1
ATOM 479 C C . GLY A 1 58 ? -5.262 -10.305 30.797 1 79.06 58 GLY A C 1
ATOM 480 O O . GLY A 1 58 ? -6.438 -10.203 30.453 1 79.06 58 GLY A O 1
ATOM 481 N N . CYS A 1 59 ? -4.672 -9.531 31.672 1 83.25 59 CYS A N 1
ATOM 482 C CA . CYS A 1 59 ? -5.516 -8.609 32.406 1 83.25 59 CYS A CA 1
ATOM 483 C C . CYS A 1 59 ? -5.211 -7.164 32.031 1 83.25 59 CYS A C 1
ATOM 485 O O . CYS A 1 59 ? -5.938 -6.246 32.438 1 83.25 59 CYS A O 1
ATOM 487 N N . GLY A 1 60 ? -4.125 -6.91 31.328 1 84.19 60 GLY A N 1
ATOM 488 C CA . GLY A 1 60 ? -3.822 -5.551 30.922 1 84.19 60 GLY A CA 1
ATOM 489 C C . GLY A 1 60 ? -3.051 -4.766 31.953 1 84.19 60 GLY A C 1
ATOM 490 O O . GLY A 1 60 ? -2.873 -3.551 31.812 1 84.19 60 GLY A O 1
ATOM 491 N N . LEU A 1 61 ? -2.547 -5.422 32.938 1 84.81 61 LEU A N 1
ATOM 492 C CA . LEU A 1 61 ? -1.823 -4.75 34.031 1 84.81 61 LEU A CA 1
ATOM 493 C C . LEU A 1 61 ? -0.46 -4.266 33.531 1 84.81 61 LEU A C 1
ATOM 495 O O . LEU A 1 61 ? 0.241 -4.98 32.812 1 84.81 61 LEU A O 1
ATOM 499 N N . TYR A 1 62 ? -0.167 -3.021 33.938 1 89.06 62 TYR A N 1
ATOM 500 C CA . TYR A 1 62 ? 1.164 -2.486 33.656 1 89.06 62 TYR A CA 1
ATOM 501 C C . TYR A 1 62 ? 2.199 -3.111 34.594 1 89.06 62 TYR A C 1
ATOM 503 O O . TYR A 1 62 ? 2.057 -3.061 35.812 1 89.06 62 TYR A O 1
ATOM 511 N N . MET A 1 63 ? 3.262 -3.74 33.969 1 87.06 63 MET A N 1
ATOM 512 C CA . MET A 1 63 ? 4.258 -4.473 34.75 1 87.06 63 MET A CA 1
ATOM 513 C C . MET A 1 63 ? 5.609 -3.762 34.719 1 87.06 63 MET A C 1
ATOM 515 O O . MET A 1 63 ? 6.652 -4.387 34.906 1 87.06 63 MET A O 1
ATOM 519 N N . ASP A 1 64 ? 5.656 -2.592 34.375 1 84.44 64 ASP A N 1
ATOM 520 C CA . ASP A 1 64 ? 6.848 -1.75 34.375 1 84.44 64 ASP A CA 1
ATOM 521 C C . ASP A 1 64 ? 7.922 -2.346 33.469 1 84.44 64 ASP A C 1
ATOM 523 O O . ASP A 1 64 ? 7.613 -2.896 32.406 1 84.44 64 ASP A O 1
ATOM 527 N N . GLU A 1 65 ? 9.25 -2.158 33.812 1 82.62 65 GLU A N 1
ATOM 528 C CA . GLU A 1 65 ? 10.367 -2.533 32.969 1 82.62 65 GLU A CA 1
ATOM 529 C C . GLU A 1 65 ? 10.82 -3.963 33.25 1 82.62 65 GLU A C 1
ATOM 531 O O . GLU A 1 65 ? 11.695 -4.488 32.562 1 82.62 65 GLU A O 1
ATOM 536 N N . ASN A 1 66 ? 10.047 -4.645 34.094 1 68.44 66 ASN A N 1
ATOM 537 C CA . ASN A 1 66 ? 10.484 -5.977 34.5 1 68.44 66 ASN A CA 1
ATOM 538 C C . ASN A 1 66 ? 9.828 -7.066 33.656 1 68.44 66 ASN A C 1
ATOM 540 O O . ASN A 1 66 ? 8.609 -7.242 33.688 1 68.44 66 ASN A O 1
ATOM 544 N N . SER A 1 67 ? 10.516 -7.832 32.875 1 66.69 67 SER A N 1
ATOM 545 C CA . SER A 1 67 ? 10.023 -8.852 31.953 1 66.69 67 SER A CA 1
ATOM 546 C C . SER A 1 67 ? 9.75 -10.164 32.688 1 66.69 67 SER A C 1
ATOM 548 O O . SER A 1 67 ? 8.953 -10.984 32.219 1 66.69 67 SER A O 1
ATOM 550 N N . GLU A 1 68 ? 10.305 -10.414 33.719 1 67.81 68 GLU A N 1
ATOM 551 C CA . GLU A 1 68 ? 10.383 -11.789 34.219 1 67.81 68 GLU A CA 1
ATOM 552 C C . GLU A 1 68 ? 9.25 -12.086 35.188 1 67.81 68 GLU A C 1
ATOM 554 O O . GLU A 1 68 ? 8.914 -13.25 35.438 1 67.81 68 GLU A O 1
ATOM 559 N N . GLU A 1 69 ? 8.555 -11.117 35.531 1 70 69 GLU A N 1
ATOM 560 C CA . GLU A 1 69 ? 7.605 -11.383 36.625 1 70 69 GLU A CA 1
ATOM 561 C C . GLU A 1 69 ? 6.242 -11.797 36.062 1 70 69 GLU A C 1
ATOM 563 O O . GLU A 1 69 ? 5.848 -11.359 34.969 1 70 69 GLU A O 1
ATOM 568 N N . MET A 1 70 ? 5.742 -12.945 36.562 1 79.88 70 MET A N 1
ATOM 569 C CA . MET A 1 70 ? 4.359 -13.312 36.281 1 79.88 70 MET A CA 1
ATOM 570 C C . MET A 1 70 ? 3.393 -12.242 36.781 1 79.88 70 MET A C 1
ATOM 572 O O . MET A 1 70 ? 3.697 -11.516 37.719 1 79.88 70 MET A O 1
ATOM 576 N N . CYS A 1 71 ? 2.289 -12.148 36.062 1 83.06 71 CYS A N 1
ATOM 577 C CA . CYS A 1 71 ? 1.291 -11.148 36.438 1 83.06 71 CYS A CA 1
ATOM 578 C C . CYS A 1 71 ? 0.718 -11.445 37.812 1 83.06 71 CYS A C 1
ATOM 580 O O . CYS A 1 71 ? 0.287 -12.57 38.094 1 83.06 71 CYS A O 1
ATOM 582 N N . ASN A 1 72 ? 0.796 -10.641 38.719 1 79.81 72 ASN A N 1
ATOM 583 C CA . ASN A 1 72 ? 0.352 -10.812 40.094 1 79.81 72 ASN A CA 1
ATOM 584 C C . ASN A 1 72 ? -1.17 -10.859 40.188 1 79.81 72 ASN A C 1
ATOM 586 O O . ASN A 1 72 ? -1.719 -11.344 41.188 1 79.81 72 ASN A O 1
ATOM 590 N N . ILE A 1 73 ? -1.79 -10.445 39.125 1 82.44 73 ILE A N 1
ATOM 591 C CA . ILE A 1 73 ? -3.246 -10.367 39.156 1 82.44 73 ILE A CA 1
ATOM 592 C C . ILE A 1 73 ? -3.848 -11.602 38.5 1 82.44 73 ILE A C 1
ATOM 594 O O . ILE A 1 73 ? -4.625 -12.336 39.125 1 82.44 73 ILE A O 1
ATOM 598 N N . CYS A 1 74 ? -3.537 -11.906 37.25 1 83.06 74 CYS A N 1
ATOM 599 C CA . CYS A 1 74 ? -4.207 -12.977 36.531 1 83.06 74 CYS A CA 1
ATOM 600 C C . CYS A 1 74 ? -3.33 -14.227 36.469 1 83.06 74 CYS A C 1
ATOM 602 O O . CYS A 1 74 ? -3.801 -15.305 36.125 1 83.06 74 CYS A O 1
ATOM 604 N N . GLY A 1 75 ? -2.123 -14.117 36.812 1 78.25 75 GLY A N 1
ATOM 605 C CA . GLY A 1 75 ? -1.237 -15.266 36.875 1 78.25 75 GLY A CA 1
ATOM 606 C C . GLY A 1 75 ? -0.738 -15.695 35.5 1 78.25 75 GLY A C 1
ATOM 607 O O . GLY A 1 75 ? -0.067 -16.719 35.375 1 78.25 75 GLY A O 1
ATOM 608 N N . LYS A 1 76 ? -1.095 -14.977 34.469 1 79.81 76 LYS A N 1
ATOM 609 C CA . LYS A 1 76 ? -0.653 -15.336 33.125 1 79.81 76 LYS A CA 1
ATOM 610 C C . LYS A 1 76 ? 0.75 -14.812 32.844 1 79.81 76 LYS A C 1
ATOM 612 O O . LYS A 1 76 ? 1.177 -13.82 33.469 1 79.81 76 LYS A O 1
ATOM 617 N N . SER A 1 77 ? 1.526 -15.484 31.953 1 78.94 77 SER A N 1
ATOM 618 C CA . SER A 1 77 ? 2.906 -15.109 31.656 1 78.94 77 SER A CA 1
ATOM 619 C C . SER A 1 77 ? 3.008 -14.359 30.328 1 78.94 77 SER A C 1
ATOM 621 O O . SER A 1 77 ? 4.016 -13.703 30.062 1 78.94 77 SER A O 1
ATOM 623 N N . GLU A 1 78 ? 2.008 -14.375 29.531 1 81.56 78 GLU A N 1
ATOM 624 C CA . GLU A 1 78 ? 2.092 -13.727 28.219 1 81.56 78 GLU A CA 1
ATOM 625 C C . GLU A 1 78 ? 2.02 -12.211 28.359 1 81.56 78 GLU A C 1
ATOM 627 O O . GLU A 1 78 ? 1.164 -11.68 29.078 1 81.56 78 GLU A O 1
ATOM 632 N N . LYS A 1 79 ? 3.049 -11.57 27.828 1 85.69 79 LYS A N 1
ATOM 633 C CA . LYS A 1 79 ? 3.145 -10.117 27.953 1 85.69 79 LYS A CA 1
ATOM 634 C C . LYS A 1 79 ? 3.324 -9.461 26.578 1 85.69 79 LYS A C 1
ATOM 636 O O . LYS A 1 79 ? 3.807 -10.102 25.641 1 85.69 79 LYS A O 1
ATOM 641 N N . THR A 1 80 ? 2.75 -8.312 26.453 1 86.75 80 THR A N 1
ATOM 642 C CA . THR A 1 80 ? 3.078 -7.402 25.359 1 86.75 80 THR A CA 1
ATOM 643 C C . THR A 1 80 ? 3.896 -6.223 25.875 1 86.75 80 THR A C 1
ATOM 645 O O . THR A 1 80 ? 4.098 -6.078 27.078 1 86.75 80 THR A O 1
ATOM 648 N N . PHE A 1 81 ? 4.492 -5.508 25.016 1 90.81 81 PHE A N 1
ATOM 649 C CA . PHE A 1 81 ? 5.316 -4.414 25.5 1 90.81 81 PHE A CA 1
ATOM 650 C C . PHE A 1 81 ? 5.199 -3.197 24.594 1 90.81 81 PHE A C 1
ATOM 652 O O . PHE A 1 81 ? 4.742 -3.309 23.453 1 90.81 81 PHE A O 1
ATOM 659 N N . PHE A 1 82 ? 5.441 -2.055 25.109 1 93.69 82 PHE A N 1
ATOM 660 C CA . PHE A 1 82 ? 5.668 -0.817 24.375 1 93.69 82 PHE A CA 1
ATOM 661 C C . PHE A 1 82 ? 6.988 -0.174 24.781 1 93.69 82 PHE A C 1
ATOM 663 O O . PHE A 1 82 ? 7.645 -0.641 25.719 1 93.69 82 PHE A O 1
ATOM 670 N N . ILE A 1 83 ? 7.465 0.773 24.016 1 94.75 83 ILE A N 1
ATOM 671 C CA . ILE A 1 83 ? 8.789 1.317 24.312 1 94.75 83 ILE A CA 1
ATOM 672 C C . ILE A 1 83 ? 8.68 2.82 24.562 1 94.75 83 ILE A C 1
ATOM 674 O O . ILE A 1 83 ? 7.762 3.477 24.062 1 94.75 83 ILE A O 1
ATOM 678 N N . SER A 1 84 ? 9.547 3.346 25.375 1 95.5 84 SER A N 1
ATOM 679 C CA . SER A 1 84 ? 9.727 4.77 25.641 1 95.5 84 SER A CA 1
ATOM 680 C C . SER A 1 84 ? 11.172 5.199 25.406 1 95.5 84 SER A C 1
ATOM 682 O O . SER A 1 84 ? 12.102 4.43 25.656 1 95.5 84 SER A O 1
ATOM 684 N N . PHE A 1 85 ? 11.367 6.348 24.859 1 94.62 85 PHE A N 1
ATOM 685 C CA . PHE A 1 85 ? 12.688 6.926 24.641 1 94.62 85 PHE A CA 1
ATOM 686 C C . PHE A 1 85 ? 13.008 7.957 25.719 1 94.62 85 PHE A C 1
ATOM 688 O O . PHE A 1 85 ? 12.133 8.352 26.5 1 94.62 85 PHE A O 1
ATOM 695 N N . ASP A 1 86 ? 14.289 8.25 25.766 1 93.62 86 ASP A N 1
ATOM 696 C CA . ASP A 1 86 ? 14.719 9.312 26.672 1 93.62 86 ASP A CA 1
ATOM 697 C C . ASP A 1 86 ? 14.352 10.688 26.109 1 93.62 86 ASP A C 1
ATOM 699 O O . ASP A 1 86 ? 15.078 11.234 25.281 1 93.62 86 ASP A O 1
ATOM 703 N N . LEU A 1 87 ? 13.32 11.227 26.672 1 95.19 87 LEU A N 1
ATOM 704 C CA . LEU A 1 87 ? 12.781 12.477 26.156 1 95.19 87 LEU A CA 1
ATOM 705 C C . LEU A 1 87 ? 13.711 13.641 26.469 1 95.19 87 LEU A C 1
ATOM 707 O O . LEU A 1 87 ? 13.914 14.516 25.625 1 95.19 87 LEU A O 1
ATOM 711 N N . ALA A 1 88 ? 14.281 13.68 27.656 1 93.56 88 ALA A N 1
ATOM 712 C CA . ALA A 1 88 ? 15.164 14.766 28.078 1 93.56 88 ALA A CA 1
ATOM 713 C C . ALA A 1 88 ? 16.359 14.898 27.141 1 93.56 88 ALA A C 1
ATOM 715 O O . ALA A 1 88 ? 16.688 15.992 26.672 1 93.56 88 ALA A O 1
ATOM 716 N N . SER A 1 89 ? 16.938 13.766 26.875 1 91.44 89 SER A N 1
ATOM 717 C CA . SER A 1 89 ? 18.109 13.758 26 1 91.44 89 SER A CA 1
ATOM 718 C C . SER A 1 89 ? 17.75 14.195 24.594 1 91.44 89 SER A C 1
ATOM 720 O O . SER A 1 89 ? 18.531 14.852 23.906 1 91.44 89 SER A O 1
ATOM 722 N N . ALA A 1 90 ? 16.625 13.758 24.141 1 92.94 90 ALA A N 1
ATOM 723 C CA . ALA A 1 90 ? 16.172 14.102 22.797 1 92.94 90 ALA A CA 1
ATOM 724 C C . ALA A 1 90 ? 15.914 15.594 22.656 1 92.94 90 ALA A C 1
ATOM 726 O O . ALA A 1 90 ? 16.328 16.219 21.688 1 92.94 90 ALA A O 1
ATOM 727 N N . ILE A 1 91 ? 15.227 16.172 23.641 1 95.31 91 ILE A N 1
ATOM 728 C CA . ILE A 1 91 ? 14.906 17.594 23.625 1 95.31 91 ILE A CA 1
ATOM 729 C C . ILE A 1 91 ? 16.203 18.422 23.672 1 95.31 91 ILE A C 1
ATOM 731 O O . ILE A 1 91 ? 16.359 19.375 22.922 1 95.31 91 ILE A O 1
ATOM 735 N N . LYS A 1 92 ? 17.109 18.031 24.516 1 92.38 92 LYS A N 1
ATOM 736 C CA . LYS A 1 92 ? 18.375 18.734 24.656 1 92.38 92 LYS A CA 1
ATOM 737 C C . LYS A 1 92 ? 19.141 18.75 23.344 1 92.38 92 LYS A C 1
ATOM 739 O O . LYS A 1 92 ? 19.719 19.781 22.953 1 92.38 92 LYS A O 1
ATOM 744 N N . THR A 1 93 ? 19.125 17.641 22.688 1 90.94 93 THR A N 1
ATOM 745 C CA . THR A 1 93 ? 19.844 17.516 21.422 1 90.94 93 THR A CA 1
ATOM 746 C C . THR A 1 93 ? 19.281 18.469 20.375 1 90.94 93 THR A C 1
ATOM 748 O O . THR A 1 93 ? 20.016 19.156 19.672 1 90.94 93 THR A O 1
ATOM 751 N N . VAL A 1 94 ? 17.969 18.547 20.266 1 93.31 94 VAL A N 1
ATOM 752 C CA . VAL A 1 94 ? 17.328 19.406 19.281 1 93.31 94 VAL A CA 1
ATOM 753 C C . VAL A 1 94 ? 17.562 20.859 19.625 1 93.31 94 VAL A C 1
ATOM 755 O O . VAL A 1 94 ? 17.812 21.688 18.734 1 93.31 94 VAL A O 1
ATOM 758 N N . ILE A 1 95 ? 17.516 21.188 20.906 1 93.25 95 ILE A N 1
ATOM 759 C CA . ILE A 1 95 ? 17.703 22.562 21.344 1 93.25 95 ILE A CA 1
ATOM 760 C C . ILE A 1 95 ? 19.141 23.016 21.078 1 93.25 95 ILE A C 1
ATOM 762 O O . ILE A 1 95 ? 19.359 24.109 20.562 1 93.25 95 ILE A O 1
ATOM 766 N N . LEU A 1 96 ? 20.062 22.156 21.375 1 90.38 96 LEU A N 1
ATOM 767 C CA . LEU A 1 96 ? 21.453 22.5 21.188 1 90.38 96 LEU A CA 1
ATOM 768 C C . LEU A 1 96 ? 21.766 22.734 19.719 1 90.38 96 LEU A C 1
ATOM 770 O O . LEU A 1 96 ? 22.516 23.641 19.359 1 90.38 96 LEU A O 1
ATOM 774 N N . ARG A 1 97 ? 21.219 21.984 18.906 1 88.25 97 ARG A N 1
ATOM 775 C CA . ARG A 1 97 ? 21.438 22.078 17.469 1 88.25 97 ARG A CA 1
ATOM 776 C C . ARG A 1 97 ? 20.859 23.359 16.906 1 88.25 97 ARG A C 1
ATOM 778 O O . ARG A 1 97 ? 21.359 23.906 15.914 1 88.25 97 ARG A O 1
ATOM 785 N N . ASN A 1 98 ? 19.75 23.844 17.547 1 91.38 98 ASN A N 1
ATOM 786 C CA . ASN A 1 98 ? 19.031 25 17 1 91.38 98 ASN A CA 1
ATOM 787 C C . ASN A 1 98 ? 19.047 26.172 17.969 1 91.38 98 ASN A C 1
ATOM 789 O O . ASN A 1 98 ? 18.156 27.016 17.922 1 91.38 98 ASN A O 1
ATOM 793 N N . TRP A 1 99 ? 20 26.281 18.812 1 91.06 99 TRP A N 1
ATOM 794 C CA . TRP A 1 99 ? 20 27.25 19.906 1 91.06 99 TRP A CA 1
ATOM 795 C C . TRP A 1 99 ? 20.016 28.688 19.359 1 91.06 99 TRP A C 1
ATOM 797 O O . TRP A 1 99 ? 19.25 29.531 19.797 1 91.06 99 TRP A O 1
ATOM 807 N N . GLU A 1 100 ? 20.828 28.953 18.406 1 90.69 100 GLU A N 1
ATOM 808 C CA . GLU A 1 100 ? 20.938 30.281 17.812 1 90.69 100 GLU A CA 1
ATOM 809 C C . GLU A 1 100 ? 19.641 30.703 17.156 1 90.69 100 GLU A C 1
ATOM 811 O O . GLU A 1 100 ? 19.188 31.844 17.312 1 90.69 100 GLU A O 1
ATOM 816 N N . GLN A 1 101 ? 19.078 29.812 16.5 1 92.19 101 GLN A N 1
ATOM 817 C CA . GLN A 1 101 ? 17.828 30.094 15.797 1 92.19 101 GLN A CA 1
ATOM 818 C C . GLN A 1 101 ? 16.688 30.344 16.781 1 92.19 101 GLN A C 1
ATOM 820 O O . GLN A 1 101 ? 15.797 31.156 16.531 1 92.19 101 GLN A O 1
ATOM 825 N N . ILE A 1 102 ? 16.688 29.641 17.875 1 93.62 102 ILE A N 1
ATOM 826 C CA . ILE A 1 102 ? 15.664 29.797 18.906 1 93.62 102 ILE A CA 1
ATOM 827 C C . ILE A 1 102 ? 15.742 31.203 19.516 1 93.62 102 ILE A C 1
ATOM 829 O O . ILE A 1 102 ? 14.719 31.875 19.672 1 93.62 102 ILE A O 1
ATOM 833 N N . GLN A 1 103 ? 16.969 31.672 19.734 1 90.25 103 GLN A N 1
ATOM 834 C CA . GLN A 1 103 ? 17.172 33 20.328 1 90.25 103 GLN A CA 1
ATOM 835 C C . GLN A 1 103 ? 16.781 34.094 19.344 1 90.25 103 GLN A C 1
ATOM 837 O O . GLN A 1 103 ? 16.125 35.062 19.719 1 90.25 103 GLN A O 1
ATOM 842 N N . GLU A 1 104 ? 17.156 33.875 18.156 1 92.31 104 GLU A N 1
ATOM 843 C CA . GLU A 1 104 ? 16.828 34.844 17.109 1 92.31 104 GLU A CA 1
ATOM 844 C C . GLU A 1 104 ? 15.32 34.938 16.906 1 92.31 104 GLU A C 1
ATOM 846 O O . GLU A 1 104 ? 14.781 36.031 16.703 1 92.31 104 GLU A O 1
ATOM 851 N N . TYR A 1 105 ? 14.68 33.875 16.953 1 91.56 105 TYR A N 1
ATOM 852 C CA . TYR A 1 105 ? 13.242 33.812 16.703 1 91.56 105 TYR A CA 1
ATOM 853 C C . TYR A 1 105 ? 12.477 34.5 17.828 1 91.56 105 TYR A C 1
ATOM 855 O O . TYR A 1 105 ? 11.523 35.25 17.578 1 91.56 105 TYR A O 1
ATOM 863 N N . LYS A 1 106 ? 12.844 34.281 19.016 1 88.88 106 LYS A N 1
ATOM 864 C CA . LYS A 1 106 ? 12.203 34.906 20.156 1 88.88 106 LYS A CA 1
ATOM 865 C C . LYS A 1 106 ? 12.273 36.438 20.047 1 88.88 106 LYS A C 1
ATOM 867 O O . LYS A 1 106 ? 11.289 37.125 20.344 1 88.88 106 LYS A O 1
ATOM 872 N N . SER A 1 107 ? 13.367 36.875 19.562 1 88.81 107 SER A N 1
ATOM 873 C CA . SER A 1 107 ? 13.578 38.312 19.438 1 88.81 107 SER A CA 1
ATOM 874 C C . SER A 1 107 ? 12.805 38.906 18.25 1 88.81 107 SER A C 1
ATOM 876 O O . SER A 1 107 ? 12.508 40.094 18.234 1 88.81 107 SER A O 1
ATOM 878 N N . SER A 1 108 ? 12.469 38.062 17.359 1 87.75 108 SER A N 1
ATOM 879 C CA . SER A 1 108 ? 11.805 38.531 16.141 1 87.75 108 SER A CA 1
ATOM 880 C C . SER A 1 108 ? 10.297 38.688 16.359 1 87.75 108 SER A C 1
ATOM 882 O O . SER A 1 108 ? 9.617 39.344 15.578 1 87.75 108 SER A O 1
ATOM 884 N N . LEU A 1 109 ? 9.727 38.125 17.375 1 88 109 LEU A N 1
ATOM 885 C CA . LEU A 1 109 ? 8.289 38.188 17.641 1 88 109 LEU A CA 1
ATOM 886 C C . LEU A 1 109 ? 7.875 39.562 18.141 1 88 109 LEU A C 1
ATOM 888 O O . LEU A 1 109 ? 8.555 40.156 19 1 88 109 LEU A O 1
ATOM 892 N N . VAL A 1 110 ? 6.832 40.062 17.5 1 84.81 110 VAL A N 1
ATOM 893 C CA . VAL A 1 110 ? 6.359 41.438 17.797 1 84.81 110 VAL A CA 1
ATOM 894 C C . VAL A 1 110 ? 5.328 41.375 18.922 1 84.81 110 VAL A C 1
ATOM 896 O O . VAL A 1 110 ? 4.395 40.562 18.875 1 84.81 110 VAL A O 1
ATOM 899 N N . ASP A 1 111 ? 5.418 42.25 19.781 1 83.69 111 ASP A N 1
ATOM 900 C CA . ASP A 1 111 ? 4.496 42.312 20.922 1 83.69 111 ASP A CA 1
ATOM 901 C C . ASP A 1 111 ? 3.111 42.781 20.469 1 83.69 111 ASP A C 1
ATOM 903 O O . ASP A 1 111 ? 2.994 43.656 19.609 1 83.69 111 ASP A O 1
ATOM 907 N N . GLY A 1 112 ? 2.1 42.25 20.969 1 83.38 112 GLY A N 1
ATOM 908 C CA . GLY A 1 112 ? 0.737 42.688 20.688 1 83.38 112 GLY A CA 1
ATOM 909 C C . GLY A 1 112 ? 0.089 41.875 19.562 1 83.38 112 GLY A C 1
ATOM 910 O O . GLY A 1 112 ? -1.124 41.969 19.359 1 83.38 112 GLY A O 1
ATOM 911 N N . GLU A 1 113 ? 0.875 41.188 18.906 1 89.44 113 GLU A N 1
ATOM 912 C CA . GLU A 1 113 ? 0.352 40.344 17.828 1 89.44 113 GLU A CA 1
ATOM 913 C C . GLU A 1 113 ? 0.361 38.875 18.234 1 89.44 113 GLU A C 1
ATOM 915 O O . GLU A 1 113 ? 1.131 38.469 19.094 1 89.44 113 GLU A O 1
ATOM 920 N N . ILE A 1 114 ? -0.562 38.156 17.734 1 93 114 ILE A N 1
ATOM 921 C CA . ILE A 1 114 ? -0.62 36.719 17.891 1 93 114 ILE A CA 1
ATOM 922 C C . ILE A 1 114 ? -0.221 36.031 16.594 1 93 114 ILE A C 1
ATOM 924 O O . ILE A 1 114 ? -1.082 35.625 15.812 1 93 114 ILE A O 1
ATOM 928 N N . SER A 1 115 ? 1.076 35.875 16.469 1 90.5 115 SER A N 1
ATOM 929 C CA . SER A 1 115 ? 1.599 35.375 15.203 1 90.5 115 SER A CA 1
ATOM 930 C C . SER A 1 115 ? 2.066 33.938 15.344 1 90.5 115 SER A C 1
ATOM 932 O O . SER A 1 115 ? 2.299 33.25 14.344 1 90.5 115 SER A O 1
ATOM 934 N N . ASP A 1 116 ? 2.174 33.5 16.562 1 93.06 116 ASP A N 1
ATOM 935 C CA . ASP A 1 116 ? 2.666 32.156 16.812 1 93.06 116 ASP A CA 1
ATOM 936 C C . ASP A 1 116 ? 2.133 31.625 18.141 1 93.06 116 ASP A C 1
ATOM 938 O O . ASP A 1 116 ? 1.503 32.344 18.906 1 93.06 116 ASP A O 1
ATOM 942 N N . ILE A 1 117 ? 2.348 30.375 18.328 1 95.38 117 ILE A N 1
ATOM 943 C CA . ILE A 1 117 ? 1.896 29.703 19.547 1 95.38 117 ILE A CA 1
ATOM 944 C C . ILE A 1 117 ? 2.564 30.344 20.766 1 95.38 117 ILE A C 1
ATOM 946 O O . ILE A 1 117 ? 1.989 30.359 21.859 1 95.38 117 ILE A O 1
ATOM 950 N N . LEU A 1 118 ? 3.736 30.906 20.656 1 94.44 118 LEU A N 1
ATOM 951 C CA . LEU A 1 118 ? 4.484 31.516 21.75 1 94.44 118 LEU A CA 1
ATOM 952 C C . LEU A 1 118 ? 3.824 32.812 22.203 1 94.44 118 LEU A C 1
ATOM 954 O O . LEU A 1 118 ? 4.133 33.344 23.281 1 94.44 118 LEU A O 1
ATOM 958 N N . GLN A 1 119 ? 2.965 33.281 21.422 1 93.94 119 GLN A N 1
ATOM 959 C CA . GLN A 1 119 ? 2.314 34.531 21.734 1 93.94 119 GLN A CA 1
ATOM 960 C C . GLN A 1 119 ? 0.859 34.344 22.141 1 93.94 119 GLN A C 1
ATOM 962 O O . GLN A 1 119 ? 0.12 35.281 22.359 1 93.94 119 GLN A O 1
ATOM 967 N N . GLY A 1 120 ? 0.448 33.125 22.188 1 94.38 120 GLY A N 1
ATOM 968 C CA . GLY A 1 120 ? -0.879 32.812 22.688 1 94.38 120 GLY A CA 1
ATOM 969 C C . GLY A 1 120 ? -1.023 33.062 24.172 1 94.38 120 GLY A C 1
ATOM 970 O O . GLY A 1 120 ? -0.026 33.25 24.891 1 94.38 120 GLY A O 1
ATOM 971 N N . LYS A 1 121 ? -2.229 33.062 24.609 1 95.25 121 LYS A N 1
ATOM 972 C CA . LYS A 1 121 ? -2.514 33.375 26 1 95.25 121 LYS A CA 1
ATOM 973 C C . LYS A 1 121 ? -1.873 32.344 26.938 1 95.25 121 LYS A C 1
ATOM 975 O O . LYS A 1 121 ? -1.377 32.719 28 1 95.25 121 LYS A O 1
ATOM 980 N N . VAL A 1 122 ? -1.894 31.125 26.562 1 95.81 122 VAL A N 1
ATOM 981 C CA . VAL A 1 122 ? -1.37 30.047 27.406 1 95.81 122 VAL A CA 1
ATOM 982 C C . VAL A 1 122 ? 0.136 30.219 27.578 1 95.81 122 VAL A C 1
ATOM 984 O O . VAL A 1 122 ? 0.649 30.125 28.703 1 95.81 122 VAL A O 1
ATOM 987 N N . ALA A 1 123 ? 0.854 30.422 26.484 1 94.81 123 ALA A N 1
ATOM 988 C CA . ALA A 1 123 ? 2.299 30.625 26.562 1 94.81 123 ALA A CA 1
ATOM 989 C C . ALA A 1 123 ? 2.635 31.875 27.375 1 94.81 123 ALA A C 1
ATOM 991 O O . ALA A 1 123 ? 3.566 31.859 28.172 1 94.81 123 ALA A O 1
ATOM 992 N N . ARG A 1 124 ? 1.896 32.906 27.219 1 91.44 124 ARG A N 1
ATOM 993 C CA . ARG A 1 124 ? 2.133 34.188 27.922 1 91.44 124 ARG A CA 1
ATOM 994 C C . ARG A 1 124 ? 1.975 34 29.438 1 91.44 124 ARG A C 1
ATOM 996 O O . ARG A 1 124 ? 2.752 34.531 30.219 1 91.44 124 ARG A O 1
ATOM 1003 N N . LYS A 1 125 ? 1.009 33.25 29.766 1 91.5 125 LYS A N 1
ATOM 1004 C CA . LYS A 1 125 ? 0.785 33 31.188 1 91.5 125 LYS A CA 1
ATOM 1005 C C . LYS A 1 125 ? 1.977 32.25 31.797 1 91.5 125 LYS A C 1
ATOM 1007 O O . LYS A 1 125 ? 2.344 32.531 32.938 1 91.5 125 LYS A O 1
ATOM 1012 N N . ILE A 1 126 ? 2.504 31.406 31.062 1 91.25 126 ILE A N 1
ATOM 1013 C CA . ILE A 1 126 ? 3.639 30.625 31.547 1 91.25 126 ILE A CA 1
ATOM 1014 C C . ILE A 1 126 ? 4.867 31.531 31.656 1 91.25 126 ILE A C 1
ATOM 1016 O O . ILE A 1 126 ? 5.617 31.438 32.625 1 91.25 126 ILE A O 1
ATOM 1020 N N . TYR A 1 127 ? 5.094 32.375 30.656 1 86.81 127 TYR A N 1
ATOM 1021 C CA . TYR A 1 127 ? 6.234 33.281 30.672 1 86.81 127 TYR A CA 1
ATOM 1022 C C . TYR A 1 127 ? 6.121 34.25 31.828 1 86.81 127 TYR A C 1
ATOM 1024 O O . TYR A 1 127 ? 7.129 34.656 32.406 1 86.81 127 TYR A O 1
ATOM 1032 N N . ASP A 1 128 ? 4.988 34.594 32.156 1 84.69 128 ASP A N 1
ATOM 1033 C CA . ASP A 1 128 ? 4.758 35.531 33.25 1 84.69 128 ASP A CA 1
ATOM 1034 C C . ASP A 1 128 ? 4.988 34.844 34.594 1 84.69 128 ASP A C 1
ATOM 1036 O O . ASP A 1 128 ? 5.473 35.469 35.531 1 84.69 128 ASP A O 1
ATOM 1040 N N . ALA A 1 129 ? 4.688 33.656 34.625 1 79.25 129 ALA A N 1
ATOM 1041 C CA . ALA A 1 129 ? 4.758 32.938 35.906 1 79.25 129 ALA A CA 1
ATOM 1042 C C . ALA A 1 129 ? 6.18 32.469 36.188 1 79.25 129 ALA A C 1
ATOM 1044 O O . ALA A 1 129 ? 6.559 32.312 37.344 1 79.25 129 ALA A O 1
ATOM 1045 N N . CYS A 1 130 ? 6.863 32.156 35.156 1 69.75 130 CYS A N 1
ATOM 1046 C CA . CYS A 1 130 ? 8.156 31.516 35.375 1 69.75 130 CYS A CA 1
ATOM 1047 C C . CYS A 1 130 ? 9.297 32.438 35.031 1 69.75 130 CYS A C 1
ATOM 1049 O O . CYS A 1 130 ? 9.227 33.188 34.031 1 69.75 130 CYS A O 1
ATOM 1051 N N . ASN A 1 131 ? 10.242 32.719 35.906 1 62.25 131 ASN A N 1
ATOM 1052 C CA . ASN A 1 131 ? 11.375 33.625 35.781 1 62.25 131 ASN A CA 1
ATOM 1053 C C . ASN A 1 131 ? 12.461 33.031 34.875 1 62.25 131 ASN A C 1
ATOM 1055 O O . ASN A 1 131 ? 13.469 33.656 34.594 1 62.25 131 ASN A O 1
ATOM 1059 N N . SER A 1 132 ? 12.25 31.797 34.406 1 64.88 132 SER A N 1
ATOM 1060 C CA . SER A 1 132 ? 13.312 31.094 33.688 1 64.88 132 SER A CA 1
ATOM 1061 C C . SER A 1 132 ? 13.008 31.016 32.188 1 64.88 132 SER A C 1
ATOM 1063 O O . SER A 1 132 ? 11.914 31.375 31.766 1 64.88 132 SER A O 1
ATOM 1065 N N . TYR A 1 133 ? 14.18 30.797 31.516 1 79.5 133 TYR A N 1
ATOM 1066 C CA . TYR A 1 133 ? 14.023 30.469 30.109 1 79.5 133 TYR A CA 1
ATOM 1067 C C . TYR A 1 133 ? 13.242 29.172 29.938 1 79.5 133 TYR A C 1
ATOM 1069 O O . TYR A 1 133 ? 13.664 28.109 30.422 1 79.5 133 TYR A O 1
ATOM 1077 N N . ASN A 1 134 ? 12.062 29.25 29.516 1 88.56 134 ASN A N 1
ATOM 1078 C CA . ASN A 1 134 ? 11.172 28.094 29.391 1 88.56 134 ASN A CA 1
ATOM 1079 C C . ASN A 1 134 ? 11.086 27.594 27.953 1 88.56 134 ASN A C 1
ATOM 1081 O O . ASN A 1 134 ? 10.969 28.391 27.016 1 88.56 134 ASN A O 1
ATOM 1085 N N . ILE A 1 135 ? 11.297 26.312 27.859 1 93.56 135 ILE A N 1
ATOM 1086 C CA . ILE A 1 135 ? 11.039 25.625 26.594 1 93.56 135 ILE A CA 1
ATOM 1087 C C . ILE A 1 135 ? 9.625 25.047 26.594 1 93.56 135 ILE A C 1
ATOM 1089 O O . ILE A 1 135 ? 9.266 24.281 27.5 1 93.56 135 ILE A O 1
ATOM 1093 N N . LEU A 1 136 ? 8.883 25.5 25.672 1 96.56 136 LEU A N 1
ATOM 1094 C CA . LEU A 1 136 ? 7.504 25.031 25.562 1 96.56 136 LEU A CA 1
ATOM 1095 C C . LEU A 1 136 ? 7.387 23.906 24.547 1 96.56 136 LEU A C 1
ATOM 1097 O O . LEU A 1 136 ? 7.984 23.969 23.469 1 96.56 136 LEU A O 1
ATOM 1101 N N . ILE A 1 137 ? 6.637 22.828 24.906 1 97.75 137 ILE A N 1
ATOM 1102 C CA . ILE A 1 137 ? 6.523 21.703 23.984 1 97.75 137 ILE A CA 1
ATOM 1103 C C . ILE A 1 137 ? 5.055 21.344 23.781 1 97.75 137 ILE A C 1
ATOM 1105 O O . ILE A 1 137 ? 4.207 21.688 24.609 1 97.75 137 ILE A O 1
ATOM 1109 N N . SER A 1 138 ? 4.723 20.812 22.656 1 98.19 138 SER A N 1
ATOM 1110 C CA . SER A 1 138 ? 3.449 20.188 22.312 1 98.19 138 SER A CA 1
ATOM 1111 C C . SER A 1 138 ? 3.623 18.703 22 1 98.19 138 SER A C 1
ATOM 1113 O O . SER A 1 138 ? 4.699 18.266 21.578 1 98.19 138 SER A O 1
ATOM 1115 N N . PHE A 1 139 ? 2.609 17.906 22.25 1 98 139 PHE A N 1
ATOM 1116 C CA . PHE A 1 139 ? 2.752 16.484 21.953 1 98 139 PHE A CA 1
ATOM 1117 C C . PHE A 1 139 ? 1.497 15.945 21.281 1 98 139 PHE A C 1
ATOM 1119 O O . PHE A 1 139 ? 0.452 16.594 21.281 1 98 139 PHE A O 1
ATOM 1126 N N . ASN A 1 140 ? 1.632 14.867 20.609 1 97.75 140 ASN A N 1
ATOM 1127 C CA . ASN A 1 140 ? 0.579 14.195 19.844 1 97.75 140 ASN A CA 1
ATOM 1128 C C . ASN A 1 140 ? 0.665 12.68 19.984 1 97.75 140 ASN A C 1
ATOM 1130 O O . ASN A 1 140 ? 1.755 12.125 20.141 1 97.75 140 ASN A O 1
ATOM 1134 N N . THR A 1 141 ? -0.487 12.016 20.047 1 95.62 141 THR A N 1
ATOM 1135 C CA . THR A 1 141 ? -0.563 10.562 19.953 1 95.62 141 THR A CA 1
ATOM 1136 C C . THR A 1 141 ? -1.773 10.141 19.125 1 95.62 141 THR A C 1
ATOM 1138 O O . THR A 1 141 ? -2.867 10.68 19.297 1 95.62 141 THR A O 1
ATOM 1141 N N . ASP A 1 142 ? -1.492 9.328 18.172 1 90.5 142 ASP A N 1
ATOM 1142 C CA . ASP A 1 142 ? -2.537 8.844 17.281 1 90.5 142 ASP A CA 1
ATOM 1143 C C . ASP A 1 142 ? -2.201 7.453 16.75 1 90.5 142 ASP A C 1
ATOM 1145 O O . ASP A 1 142 ? -1.028 7.094 16.625 1 90.5 142 ASP A O 1
ATOM 1149 N N . GLY A 1 143 ? -3.295 6.676 16.516 1 88.25 143 GLY A N 1
ATOM 1150 C CA . GLY A 1 143 ? -3.094 5.336 15.992 1 88.25 143 GLY A CA 1
ATOM 1151 C C . GLY A 1 143 ? -2.998 5.309 14.477 1 88.25 143 GLY A C 1
ATOM 1152 O O . GLY A 1 143 ? -3.758 5.992 13.789 1 88.25 143 GLY A O 1
ATOM 1153 N N . VAL A 1 144 ? -2.043 4.559 13.93 1 87.25 144 VAL A N 1
ATOM 1154 C CA . VAL A 1 144 ? -1.884 4.383 12.492 1 87.25 144 VAL A CA 1
ATOM 1155 C C . VAL A 1 144 ? -1.846 2.895 12.156 1 87.25 144 VAL A C 1
ATOM 1157 O O . VAL A 1 144 ? -1.252 2.1 12.883 1 87.25 144 VAL A O 1
ATOM 1160 N N . ALA A 1 145 ? -2.496 2.541 11.094 1 82.38 145 ALA A N 1
ATOM 1161 C CA . ALA A 1 145 ? -2.439 1.149 10.648 1 82.38 145 ALA A CA 1
ATOM 1162 C C . ALA A 1 145 ? -1.018 0.754 10.266 1 82.38 145 ALA A C 1
ATOM 1164 O O . ALA A 1 145 ? -0.393 1.403 9.422 1 82.38 145 ALA A O 1
ATOM 1165 N N . ALA A 1 146 ? -0.585 -0.258 10.828 1 79.06 146 ALA A N 1
ATOM 1166 C CA . ALA A 1 146 ? 0.803 -0.658 10.617 1 79.06 146 ALA A CA 1
ATOM 1167 C C . ALA A 1 146 ? 0.963 -1.414 9.297 1 79.06 146 ALA A C 1
ATOM 1169 O O . ALA A 1 146 ? 1.982 -1.281 8.617 1 79.06 146 ALA A O 1
ATOM 1170 N N . PHE A 1 147 ? -0.048 -2.268 8.961 1 73.94 147 PHE A N 1
ATOM 1171 C CA . PHE A 1 147 ? 0.065 -3.125 7.789 1 73.94 147 PHE A CA 1
ATOM 1172 C C . PHE A 1 147 ? -1.175 -3.006 6.91 1 73.94 147 PHE A C 1
ATOM 1174 O O . PHE A 1 147 ? -2.266 -2.713 7.402 1 73.94 147 PHE A O 1
ATOM 1181 N N . ASN A 1 148 ? -0.998 -3.201 5.652 1 64.5 148 ASN A N 1
ATOM 1182 C CA . ASN A 1 148 ? -2.121 -3.125 4.723 1 64.5 148 ASN A CA 1
ATOM 1183 C C . ASN A 1 148 ? -3.045 -4.332 4.859 1 64.5 148 ASN A C 1
ATOM 1185 O O . ASN A 1 148 ? -4.266 -4.191 4.805 1 64.5 148 ASN A O 1
ATOM 1189 N N . SER A 1 149 ? -2.383 -5.516 5.008 1 59.88 149 SER A N 1
ATOM 1190 C CA . SER A 1 149 ? -3.164 -6.75 5.016 1 59.88 149 SER A CA 1
ATOM 1191 C C . SER A 1 149 ? -3.66 -7.082 6.418 1 59.88 149 SER A C 1
ATOM 1193 O O . SER A 1 149 ? -4.586 -7.879 6.582 1 59.88 149 SER A O 1
ATOM 1195 N N . ASN A 1 150 ? -2.988 -6.551 7.379 1 58.19 150 ASN A N 1
ATOM 1196 C CA . ASN A 1 150 ? -3.432 -6.738 8.758 1 58.19 150 ASN A CA 1
ATOM 1197 C C . ASN A 1 150 ? -3.828 -5.414 9.398 1 58.19 150 ASN A C 1
ATOM 1199 O O . ASN A 1 150 ? -3.047 -4.828 10.148 1 58.19 150 ASN A O 1
ATOM 1203 N N . ILE A 1 151 ? -5.004 -5.117 9.164 1 59.66 151 ILE A N 1
ATOM 1204 C CA . ILE A 1 151 ? -5.48 -3.793 9.547 1 59.66 151 ILE A CA 1
ATOM 1205 C C . ILE A 1 151 ? -5.734 -3.748 11.055 1 59.66 151 ILE A C 1
ATOM 1207 O O . ILE A 1 151 ? -5.812 -2.668 11.641 1 59.66 151 ILE A O 1
ATOM 1211 N N . LYS A 1 152 ? -5.594 -4.867 11.695 1 68.75 152 LYS A N 1
ATOM 1212 C CA . LYS A 1 152 ? -5.93 -4.863 13.109 1 68.75 152 LYS A CA 1
ATOM 1213 C C . LYS A 1 152 ? -4.742 -4.418 13.961 1 68.75 152 LYS A C 1
ATOM 1215 O O . LYS A 1 152 ? -4.914 -3.992 15.102 1 68.75 152 LYS A O 1
ATOM 1220 N N . LYS A 1 153 ? -3.594 -4.492 13.383 1 79.69 153 LYS A N 1
ATOM 1221 C CA . LYS A 1 153 ? -2.432 -4.004 14.117 1 79.69 153 LYS A CA 1
ATOM 1222 C C . LYS A 1 153 ? -2.207 -2.518 13.867 1 79.69 153 LYS A C 1
ATOM 1224 O O . LYS A 1 153 ? -2.084 -2.088 12.719 1 79.69 153 LYS A O 1
ATOM 1229 N N . SER A 1 154 ? -2.23 -1.769 14.984 1 88.75 154 SER A N 1
ATOM 1230 C CA . SER A 1 154 ? -2.096 -0.319 14.883 1 88.75 154 SER A CA 1
ATOM 1231 C C . SER A 1 154 ? -0.854 0.174 15.617 1 88.75 154 SER A C 1
ATOM 1233 O O . SER A 1 154 ? -0.562 -0.278 16.719 1 88.75 154 SER A O 1
ATOM 1235 N N . LEU A 1 155 ? -0.081 1.021 14.984 1 92.94 155 LEU A N 1
ATOM 1236 C CA . LEU A 1 155 ? 1.072 1.683 15.586 1 92.94 155 LEU A CA 1
ATOM 1237 C C . LEU A 1 155 ? 0.661 2.99 16.25 1 92.94 155 LEU A C 1
ATOM 1239 O O . LEU A 1 155 ? 0.007 3.832 15.633 1 92.94 155 LEU A O 1
ATOM 1243 N N . TRP A 1 156 ? 1.018 3.154 17.531 1 94 156 TRP A N 1
ATOM 1244 C CA . TRP A 1 156 ? 0.728 4.363 18.297 1 94 156 TRP A CA 1
ATOM 1245 C C . TRP A 1 156 ? 2.016 5.059 18.719 1 94 156 TRP A C 1
ATOM 1247 O O . TRP A 1 156 ? 2.666 4.641 19.688 1 94 156 TRP A O 1
ATOM 1257 N N . PRO A 1 157 ? 2.361 6.102 18.062 1 96.25 157 PRO A N 1
ATOM 1258 C CA . PRO A 1 157 ? 3.516 6.891 18.5 1 96.25 157 PRO A CA 1
ATOM 1259 C C . PRO A 1 157 ? 3.123 8.062 19.391 1 96.25 157 PRO A C 1
ATOM 1261 O O . PRO A 1 157 ? 1.972 8.508 19.375 1 96.25 157 PRO A O 1
ATOM 1264 N N . ILE A 1 158 ? 3.99 8.461 20.266 1 97.5 158 ILE A N 1
ATOM 1265 C CA . ILE A 1 158 ? 3.945 9.742 20.953 1 97.5 158 ILE A CA 1
ATOM 1266 C C . ILE A 1 158 ? 4.98 10.688 20.359 1 97.5 158 ILE A C 1
ATOM 1268 O O . ILE A 1 158 ? 6.18 10.406 20.375 1 97.5 158 ILE A O 1
ATOM 1272 N N . LEU A 1 159 ? 4.5 11.727 19.797 1 97.94 159 LEU A N 1
ATOM 1273 C CA . LEU A 1 159 ? 5.371 12.672 19.109 1 97.94 159 LEU A CA 1
ATOM 1274 C C . LEU A 1 159 ? 5.398 14.008 19.828 1 97.94 159 LEU A C 1
ATOM 1276 O O . LEU A 1 159 ? 4.391 14.438 20.391 1 97.94 159 LEU A O 1
ATOM 1280 N N . VAL A 1 160 ? 6.547 14.625 19.812 1 98.38 160 VAL A N 1
ATOM 1281 C CA . VAL A 1 160 ? 6.73 15.875 20.531 1 98.38 160 VAL A CA 1
ATOM 1282 C C . VAL A 1 160 ? 7.371 16.922 19.609 1 98.38 160 VAL A C 1
ATOM 1284 O O . VAL A 1 160 ? 8.273 16.594 18.844 1 98.38 160 VAL A O 1
ATOM 1287 N N . THR A 1 161 ? 6.852 18.109 19.641 1 97.81 161 THR A N 1
ATOM 1288 C CA . THR A 1 161 ? 7.453 19.25 18.938 1 97.81 161 THR A CA 1
ATOM 1289 C C . THR A 1 161 ? 7.891 20.328 19.938 1 97.81 161 THR A C 1
ATOM 1291 O O . THR A 1 161 ? 7.297 20.469 21 1 97.81 161 THR A O 1
ATOM 1294 N N . ILE A 1 162 ? 8.93 21.016 19.594 1 97.69 162 ILE A N 1
ATOM 1295 C CA . ILE A 1 162 ? 9.43 22.125 20.391 1 97.69 162 ILE A CA 1
ATOM 1296 C C . ILE A 1 162 ? 8.914 23.438 19.828 1 97.69 162 ILE A C 1
ATOM 1298 O O . ILE A 1 162 ? 9.312 23.844 18.734 1 97.69 162 ILE A O 1
ATOM 1302 N N . ASN A 1 163 ? 8.156 24.125 20.609 1 97.12 163 ASN A N 1
ATOM 1303 C CA . ASN A 1 163 ? 7.43 25.297 20.109 1 97.12 163 ASN A CA 1
ATOM 1304 C C . ASN A 1 163 ? 8.352 26.516 19.984 1 97.12 163 ASN A C 1
ATOM 1306 O O . ASN A 1 163 ? 8.047 27.438 19.234 1 97.12 163 ASN A O 1
ATOM 1310 N N . ASN A 1 164 ? 9.477 26.516 20.688 1 95.69 164 ASN A N 1
ATOM 1311 C CA . ASN A 1 164 ? 10.398 27.656 20.656 1 95.69 164 ASN A CA 1
ATOM 1312 C C . ASN A 1 164 ? 11.141 27.734 19.312 1 95.69 164 ASN A C 1
ATOM 1314 O O . ASN A 1 164 ? 11.742 28.75 19 1 95.69 164 ASN A O 1
ATOM 1318 N N . LEU A 1 165 ? 11.086 26.656 18.547 1 95.62 165 LEU A N 1
ATOM 1319 C CA . LEU A 1 165 ? 11.703 26.656 17.234 1 95.62 165 LEU A CA 1
ATOM 1320 C C . LEU A 1 165 ? 10.875 27.484 16.25 1 95.62 165 LEU A C 1
ATOM 1322 O O . LEU A 1 165 ? 9.641 27.5 16.328 1 95.62 165 LEU A O 1
ATOM 1326 N N . PRO A 1 166 ? 11.602 28.219 15.383 1 92.5 166 PRO A N 1
ATOM 1327 C CA . PRO A 1 166 ? 10.82 28.844 14.312 1 92.5 166 PRO A CA 1
ATOM 1328 C C . PRO A 1 166 ? 9.992 27.844 13.523 1 92.5 166 PRO A C 1
ATOM 1330 O O . PRO A 1 166 ? 10.406 26.688 13.352 1 92.5 166 PRO A O 1
ATOM 1333 N N . PRO A 1 167 ? 8.859 28.25 13.031 1 88.31 167 PRO A N 1
ATOM 1334 C CA . PRO A 1 167 ? 7.949 27.312 12.359 1 88.31 167 PRO A CA 1
ATOM 1335 C C . PRO A 1 167 ? 8.633 26.516 11.258 1 88.31 167 PRO A C 1
ATOM 1337 O O . PRO A 1 167 ? 8.336 25.328 11.07 1 88.31 167 PRO A O 1
ATOM 1340 N N . VAL A 1 168 ? 9.57 27.094 10.531 1 83.5 168 VAL A N 1
ATOM 1341 C CA . VAL A 1 168 ? 10.258 26.438 9.422 1 83.5 168 VAL A CA 1
ATOM 1342 C C . VAL A 1 168 ? 11.086 25.266 9.938 1 83.5 168 VAL A C 1
ATOM 1344 O O . VAL A 1 168 ? 11.227 24.25 9.25 1 83.5 168 VAL A O 1
ATOM 1347 N N . LEU A 1 169 ? 11.562 25.375 11.148 1 90.88 169 LEU A N 1
ATOM 1348 C CA . LEU A 1 169 ? 12.391 24.344 11.75 1 90.88 169 LEU A CA 1
ATOM 1349 C C . LEU A 1 169 ? 11.555 23.438 12.672 1 90.88 169 LEU A C 1
ATOM 1351 O O . LEU A 1 169 ? 11.859 22.266 12.828 1 90.88 169 LEU A O 1
ATOM 1355 N N . ARG A 1 170 ? 10.5 23.984 13.211 1 93.56 170 ARG A N 1
ATOM 1356 C CA . ARG A 1 170 ? 9.68 23.312 14.211 1 93.56 170 ARG A CA 1
ATOM 1357 C C . ARG A 1 170 ? 9.055 22.047 13.648 1 93.56 170 ARG A C 1
ATOM 1359 O O . ARG A 1 170 ? 8.992 21.016 14.328 1 93.56 170 ARG A O 1
ATOM 1366 N N . TYR A 1 171 ? 8.672 22.156 12.422 1 92.25 171 TYR A N 1
ATOM 1367 C CA . TYR A 1 171 ? 7.82 21.078 11.898 1 92.25 171 TYR A CA 1
ATOM 1368 C C . TYR A 1 171 ? 8.586 20.203 10.922 1 92.25 171 TYR A C 1
ATOM 1370 O O . TYR A 1 171 ? 8 19.312 10.297 1 92.25 171 TYR A O 1
ATOM 1378 N N . ILE A 1 172 ? 9.883 20.406 10.789 1 89.62 172 ILE A N 1
ATOM 1379 C CA . ILE A 1 172 ? 10.656 19.5 9.945 1 89.62 172 ILE A CA 1
ATOM 1380 C C . ILE A 1 172 ? 10.844 18.172 10.656 1 89.62 172 ILE A C 1
ATOM 1382 O O . ILE A 1 172 ? 10.953 18.125 11.883 1 89.62 172 ILE A O 1
ATOM 1386 N N . ARG A 1 173 ? 10.992 17.125 9.961 1 90.69 173 ARG A N 1
ATOM 1387 C CA . ARG A 1 173 ? 11.008 15.758 10.461 1 90.69 173 ARG A CA 1
ATOM 1388 C C . ARG A 1 173 ? 12.148 15.555 11.453 1 90.69 173 ARG A C 1
ATOM 1390 O O . ARG A 1 173 ? 11.969 14.883 12.477 1 90.69 173 ARG A O 1
ATOM 1397 N N . LYS A 1 174 ? 13.273 16.172 11.172 1 91.19 174 LYS A N 1
ATOM 1398 C CA . LYS A 1 174 ? 14.445 15.945 12.008 1 91.19 174 LYS A CA 1
ATOM 1399 C C . LYS A 1 174 ? 14.25 16.531 13.406 1 91.19 174 LYS A C 1
ATOM 1401 O O . LYS A 1 174 ? 14.938 16.141 14.352 1 91.19 174 LYS A O 1
ATOM 1406 N N . ASN A 1 175 ? 13.328 17.453 13.531 1 94.69 175 ASN A N 1
ATOM 1407 C CA . ASN A 1 175 ? 13.156 18.125 14.812 1 94.69 175 ASN A CA 1
ATOM 1408 C C . ASN A 1 175 ? 11.914 17.625 15.539 1 94.69 175 ASN A C 1
ATOM 1410 O O . ASN A 1 175 ? 11.586 18.125 16.625 1 94.69 175 ASN A O 1
ATOM 1414 N N . ILE A 1 176 ? 11.195 16.703 14.969 1 96.06 176 ILE A N 1
ATOM 1415 C CA . ILE A 1 176 ? 10.086 16.047 15.664 1 96.06 176 ILE A CA 1
ATOM 1416 C C . ILE A 1 176 ? 10.609 14.867 16.469 1 96.06 176 ILE A C 1
ATOM 1418 O O . ILE A 1 176 ? 11.297 13.992 15.93 1 96.06 176 ILE A O 1
ATOM 1422 N N . ILE A 1 177 ? 10.258 14.805 17.703 1 96.88 177 ILE A N 1
ATOM 1423 C CA . ILE A 1 177 ? 10.82 13.82 18.625 1 96.88 177 ILE A CA 1
ATOM 1424 C C . ILE A 1 177 ? 9.844 12.672 18.812 1 96.88 177 ILE A C 1
ATOM 1426 O O . ILE A 1 177 ? 8.648 12.898 19.062 1 96.88 177 ILE A O 1
ATOM 1430 N N . VAL A 1 178 ? 10.312 11.508 18.672 1 96.38 178 VAL A N 1
ATOM 1431 C CA . VAL A 1 178 ? 9.531 10.32 19 1 96.38 178 VAL A CA 1
ATOM 1432 C C . VAL A 1 178 ? 9.773 9.93 20.453 1 96.38 178 VAL A C 1
ATOM 1434 O O . VAL A 1 178 ? 10.891 9.555 20.828 1 96.38 178 VAL A O 1
ATOM 1437 N N . ALA A 1 179 ? 8.758 9.945 21.266 1 97.06 179 ALA A N 1
ATOM 1438 C CA . ALA A 1 179 ? 8.914 9.742 22.703 1 97.06 179 ALA A CA 1
ATOM 1439 C C . ALA A 1 179 ? 8.516 8.328 23.094 1 97.06 179 ALA A C 1
ATOM 1441 O O . ALA A 1 179 ? 8.969 7.812 24.125 1 97.06 179 ALA A O 1
ATOM 1442 N N . GLY A 1 180 ? 7.664 7.746 22.359 1 96.38 180 GLY A N 1
ATOM 1443 C CA . GLY A 1 180 ? 7.207 6.398 22.656 1 96.38 180 GLY A CA 1
ATOM 1444 C C . GLY A 1 180 ? 6.527 5.727 21.469 1 96.38 180 GLY A C 1
ATOM 1445 O O . GLY A 1 180 ? 6.051 6.402 20.562 1 96.38 180 GLY A O 1
ATOM 1446 N N . LEU A 1 181 ? 6.531 4.363 21.547 1 95.56 181 LEU A N 1
ATOM 1447 C CA . LEU A 1 181 ? 5.902 3.564 20.5 1 95.56 181 LEU A CA 1
ATOM 1448 C C . LEU A 1 181 ? 5.191 2.352 21.094 1 95.56 181 LEU A C 1
ATOM 1450 O O . LEU A 1 181 ? 5.719 1.695 21.984 1 95.56 181 LEU A O 1
ATOM 1454 N N . TRP A 1 182 ? 3.996 2.131 20.594 1 93.88 182 TRP A N 1
ATOM 1455 C CA . TRP A 1 182 ? 3.26 0.926 20.969 1 93.88 182 TRP A CA 1
ATOM 1456 C C . TRP A 1 182 ? 2.611 0.291 19.734 1 93.88 182 TRP A C 1
ATOM 1458 O O . TRP A 1 182 ? 1.923 0.969 18.969 1 93.88 182 TRP A O 1
ATOM 1468 N N . LEU A 1 183 ? 2.969 -0.924 19.469 1 90.06 183 LEU A N 1
ATOM 1469 C CA . LEU A 1 183 ? 2.291 -1.703 18.438 1 90.06 183 LEU A CA 1
ATOM 1470 C C . LEU A 1 183 ? 1.293 -2.674 19.062 1 90.06 183 LEU A C 1
ATOM 1472 O O . LEU A 1 183 ? 1.687 -3.629 19.734 1 90.06 183 LEU A O 1
ATOM 1476 N N . SER A 1 184 ? 0.034 -2.41 18.844 1 83.12 184 SER A N 1
ATOM 1477 C CA . SER A 1 184 ? -0.981 -3.211 19.516 1 83.12 184 SER A CA 1
ATOM 1478 C C . SER A 1 184 ? -2.061 -3.672 18.547 1 83.12 184 SER A C 1
ATOM 1480 O O . SER A 1 184 ? -2.244 -3.072 17.484 1 83.12 184 SER A O 1
ATOM 1482 N N . HIS A 1 185 ? -2.602 -4.887 18.953 1 80.31 185 HIS A N 1
ATOM 1483 C CA . HIS A 1 185 ? -3.814 -5.312 18.266 1 80.31 185 HIS A CA 1
ATOM 1484 C C . HIS A 1 185 ? -5.016 -4.473 18.688 1 80.31 185 HIS A C 1
ATOM 1486 O O . HIS A 1 185 ? -5.496 -4.609 19.828 1 80.31 185 HIS A O 1
ATOM 1492 N N . GLY A 1 186 ? -5.332 -3.508 17.969 1 76.25 186 GLY A N 1
ATOM 1493 C CA . GLY A 1 186 ? -6.383 -2.568 18.344 1 76.25 186 GLY A CA 1
ATOM 1494 C C . GLY A 1 186 ? -5.855 -1.344 19.062 1 76.25 186 GLY A C 1
ATOM 1495 O O . GLY A 1 186 ? -4.66 -1.055 19.016 1 76.25 186 GLY A O 1
ATOM 1496 N N . GLU A 1 187 ? -6.684 -0.622 19.75 1 82.12 187 GLU A N 1
ATOM 1497 C CA . GLU A 1 187 ? -6.301 0.583 20.469 1 82.12 187 GLU A CA 1
ATOM 1498 C C . GLU A 1 187 ? -5.719 0.24 21.844 1 82.12 187 GLU A C 1
ATOM 1500 O O . GLU A 1 187 ? -6.344 -0.479 22.625 1 82.12 187 GLU A O 1
ATOM 1505 N N . PRO A 1 188 ? -4.543 0.687 22.094 1 87.31 188 PRO A N 1
ATOM 1506 C CA . PRO A 1 188 ? -3.951 0.423 23.406 1 87.31 188 PRO A CA 1
ATOM 1507 C C . PRO A 1 188 ? -4.59 1.248 24.516 1 87.31 188 PRO A C 1
ATOM 1509 O O . PRO A 1 188 ? -5.336 2.193 24.234 1 87.31 188 PRO A O 1
ATOM 1512 N N . ASP A 1 189 ? -4.379 0.783 25.703 1 89.12 189 ASP A N 1
ATOM 1513 C CA . ASP A 1 189 ? -4.754 1.604 26.844 1 89.12 189 ASP A CA 1
ATOM 1514 C C . ASP A 1 189 ? -3.875 2.85 26.953 1 89.12 189 ASP A C 1
ATOM 1516 O O . ASP A 1 189 ? -2.703 2.762 27.312 1 89.12 189 ASP A O 1
ATOM 1520 N N . LEU A 1 190 ? -4.465 3.977 26.688 1 89.81 190 LEU A N 1
ATOM 1521 C CA . LEU A 1 190 ? -3.707 5.219 26.562 1 89.81 190 LEU A CA 1
ATOM 1522 C C . LEU A 1 190 ? -3.16 5.652 27.922 1 89.81 190 LEU A C 1
ATOM 1524 O O . LEU A 1 190 ? -2.109 6.293 28 1 89.81 190 LEU A O 1
ATOM 1528 N N . ASP A 1 191 ? -3.852 5.316 28.984 1 90.06 191 ASP A N 1
ATOM 1529 C CA . ASP A 1 191 ? -3.387 5.699 30.312 1 90.06 191 ASP A CA 1
ATOM 1530 C C . ASP A 1 191 ? -2.096 4.969 30.672 1 90.06 191 ASP A C 1
ATOM 1532 O O . ASP A 1 191 ? -1.167 5.566 31.219 1 90.06 191 ASP A O 1
ATOM 1536 N N . ILE A 1 192 ? -2.107 3.709 30.281 1 91.5 192 ILE A N 1
ATOM 1537 C CA . ILE A 1 192 ? -0.914 2.912 30.531 1 91.5 192 ILE A CA 1
ATOM 1538 C C . ILE A 1 192 ? 0.222 3.369 29.625 1 91.5 192 ILE A C 1
ATOM 1540 O O . ILE A 1 192 ? 1.362 3.52 30.062 1 91.5 192 ILE A O 1
ATOM 1544 N N . PHE A 1 193 ? -0.062 3.564 28.438 1 93.81 193 PHE A N 1
ATOM 1545 C CA . PHE A 1 193 ? 0.918 3.934 27.422 1 93.81 193 PHE A CA 1
ATOM 1546 C C . PHE A 1 193 ? 1.566 5.273 27.766 1 93.81 193 PHE A C 1
ATOM 1548 O O . PHE A 1 193 ? 2.771 5.449 27.578 1 93.81 193 PHE A O 1
ATOM 1555 N N . MET A 1 194 ? 0.784 6.215 28.312 1 94.81 194 MET A N 1
ATOM 1556 C CA . MET A 1 194 ? 1.251 7.578 28.531 1 94.81 194 MET A CA 1
ATOM 1557 C C . MET A 1 194 ? 1.986 7.691 29.859 1 94.81 194 MET A C 1
ATOM 1559 O O . MET A 1 194 ? 2.695 8.672 30.109 1 94.81 194 MET A O 1
ATOM 1563 N N . LYS A 1 195 ? 1.947 6.738 30.688 1 94.5 195 LYS A N 1
ATOM 1564 C CA . LYS A 1 195 ? 2.447 6.824 32.062 1 94.5 195 LYS A CA 1
ATOM 1565 C C . LYS A 1 195 ? 3.936 7.168 32.062 1 94.5 195 LYS A C 1
ATOM 1567 O O . LYS A 1 195 ? 4.348 8.133 32.719 1 94.5 195 LYS A O 1
ATOM 1572 N N . PRO A 1 196 ? 4.762 6.379 31.391 1 95.12 196 PRO A N 1
ATOM 1573 C CA . PRO A 1 196 ? 6.184 6.734 31.391 1 95.12 196 PRO A CA 1
ATOM 1574 C C . PRO A 1 196 ? 6.453 8.109 30.781 1 95.12 196 PRO A C 1
ATOM 1576 O O . PRO A 1 196 ? 7.324 8.836 31.266 1 95.12 196 PRO A O 1
ATOM 1579 N N . PHE A 1 197 ? 5.789 8.406 29.844 1 96.5 197 PHE A N 1
ATOM 1580 C CA . PHE A 1 197 ? 5.957 9.68 29.156 1 96.5 197 PHE A CA 1
ATOM 1581 C C . PHE A 1 197 ? 5.59 10.844 30.062 1 96.5 197 PHE A C 1
ATOM 1583 O O . PHE A 1 197 ? 6.336 11.82 30.172 1 96.5 197 PHE A O 1
ATOM 1590 N N . LEU A 1 198 ? 4.438 10.75 30.703 1 97.25 198 LEU A N 1
ATOM 1591 C CA . LEU A 1 198 ? 3.963 11.789 31.609 1 97.25 198 LEU A CA 1
ATOM 1592 C C . LEU A 1 198 ? 4.918 11.961 32.781 1 97.25 198 LEU A C 1
ATOM 1594 O O . LEU A 1 198 ? 5.117 13.078 33.281 1 97.25 198 LEU A O 1
ATOM 1598 N N . GLY A 1 199 ? 5.441 10.828 33.25 1 95.62 199 GLY A N 1
ATOM 1599 C CA . GLY A 1 199 ? 6.469 10.914 34.281 1 95.62 199 GLY A CA 1
ATOM 1600 C C . GLY A 1 199 ? 7.668 11.734 33.844 1 95.62 199 GLY A C 1
ATOM 1601 O O . GLY A 1 199 ? 8.18 12.547 34.625 1 95.62 199 GLY A O 1
ATOM 1602 N N . GLN A 1 200 ? 8.07 11.609 32.625 1 96.19 200 GLN A N 1
ATOM 1603 C CA . GLN A 1 200 ? 9.203 12.359 32.094 1 96.19 200 GLN A CA 1
ATOM 1604 C C . GLN A 1 200 ? 8.867 13.844 31.938 1 96.19 200 GLN A C 1
ATOM 1606 O O . GLN A 1 200 ? 9.711 14.703 32.156 1 96.19 200 GLN A O 1
ATOM 1611 N N . LEU A 1 201 ? 7.633 14.117 31.531 1 97.38 201 LEU A N 1
ATOM 1612 C CA . LEU A 1 201 ? 7.203 15.508 31.391 1 97.38 201 LEU A CA 1
ATOM 1613 C C . LEU A 1 201 ? 7.254 16.234 32.719 1 97.38 201 LEU A C 1
ATOM 1615 O O . LEU A 1 201 ? 7.676 17.391 32.812 1 97.38 201 LEU A O 1
ATOM 1619 N N . LYS A 1 202 ? 6.801 15.547 33.75 1 96.19 202 LYS A N 1
ATOM 1620 C CA . LYS A 1 202 ? 6.816 16.125 35.094 1 96.19 202 LYS A CA 1
ATOM 1621 C C . LYS A 1 202 ? 8.242 16.406 35.562 1 96.19 202 LYS A C 1
ATOM 1623 O O . LYS A 1 202 ? 8.523 17.484 36.094 1 96.19 202 LYS A O 1
ATOM 1628 N N . ASP A 1 203 ? 9.102 15.492 35.344 1 95.25 203 ASP A N 1
ATOM 1629 C CA . ASP A 1 203 ? 10.5 15.656 35.719 1 95.25 203 ASP A CA 1
ATOM 1630 C C . ASP A 1 203 ? 11.133 16.844 35 1 95.25 203 ASP A C 1
ATOM 1632 O O . ASP A 1 203 ? 11.883 17.609 35.594 1 95.25 203 ASP A O 1
ATOM 1636 N N . LEU A 1 204 ? 10.828 16.938 33.75 1 94.81 204 LEU A N 1
ATOM 1637 C CA . LEU A 1 204 ? 11.398 18 32.938 1 94.81 204 LEU A CA 1
ATOM 1638 C C . LEU A 1 204 ? 10.883 19.359 33.375 1 94.81 204 LEU A C 1
ATOM 1640 O O . LEU A 1 204 ? 11.602 20.359 33.281 1 94.81 204 LEU A O 1
ATOM 1644 N N . ALA A 1 205 ? 9.633 19.453 33.781 1 93.81 205 ALA A N 1
ATOM 1645 C CA . ALA A 1 205 ? 9.047 20.703 34.25 1 93.81 205 ALA A CA 1
ATOM 1646 C C . ALA A 1 205 ? 9.594 21.094 35.625 1 93.81 205 ALA A C 1
ATOM 1648 O O . ALA A 1 205 ? 9.781 22.281 35.906 1 93.81 205 ALA A O 1
ATOM 1649 N N . ASP A 1 206 ? 9.922 20.156 36.469 1 91.5 206 ASP A N 1
ATOM 1650 C CA . ASP A 1 206 ? 10.367 20.406 37.844 1 91.5 206 ASP A CA 1
ATOM 1651 C C . ASP A 1 206 ? 11.875 20.641 37.875 1 91.5 206 ASP A C 1
ATOM 1653 O O . ASP A 1 206 ? 12.336 21.562 38.562 1 91.5 206 ASP A O 1
ATOM 1657 N N . GLU A 1 207 ? 12.609 19.781 37.219 1 90.25 207 GLU A N 1
ATOM 1658 C CA . GLU A 1 207 ? 14.062 19.797 37.375 1 90.25 207 GLU A CA 1
ATOM 1659 C C . GLU A 1 207 ? 14.703 20.609 36.25 1 90.25 207 GLU A C 1
ATOM 1661 O O . GLU A 1 207 ? 15.688 21.328 36.469 1 90.25 207 GLU A O 1
ATOM 1666 N N . GLY A 1 208 ? 14.141 20.547 35.094 1 88.06 208 GLY A N 1
ATOM 1667 C CA . GLY A 1 208 ? 14.734 21.219 33.969 1 88.06 208 GLY A CA 1
ATOM 1668 C C . GLY A 1 208 ? 16.125 20.719 33.625 1 88.06 208 GLY A C 1
ATOM 1669 O O . GLY A 1 208 ? 16.516 19.625 34.031 1 88.06 208 GLY A O 1
ATOM 1670 N N . PHE A 1 209 ? 16.844 21.375 32.719 1 86.62 209 PHE A N 1
ATOM 1671 C CA . PHE A 1 209 ? 18.234 21.047 32.406 1 86.62 209 PHE A CA 1
ATOM 1672 C C . PHE A 1 209 ? 18.984 22.297 31.922 1 86.62 209 PHE A C 1
ATOM 1674 O O . PHE A 1 209 ? 18.359 23.312 31.609 1 86.62 209 PHE A O 1
ATOM 1681 N N . THR A 1 210 ? 20.281 22.156 31.969 1 86.75 210 THR A N 1
ATOM 1682 C CA . THR A 1 210 ? 21.141 23.266 31.562 1 86.75 210 THR A CA 1
ATOM 1683 C C . THR A 1 210 ? 21.609 23.094 30.125 1 86.75 210 THR A C 1
ATOM 1685 O O . THR A 1 210 ? 21.953 21.969 29.703 1 86.75 210 THR A O 1
ATOM 1688 N N . VAL A 1 211 ? 21.453 24.078 29.422 1 80.88 211 VAL A N 1
ATOM 1689 C CA . VAL A 1 211 ? 21.906 24.078 28.031 1 80.88 211 VAL A CA 1
ATOM 1690 C C . VAL A 1 211 ? 23.234 24.828 27.922 1 80.88 211 VAL A C 1
ATOM 1692 O O . VAL A 1 211 ? 23.859 25.141 28.922 1 80.88 211 VAL A O 1
ATOM 1695 N N . LEU A 1 212 ? 23.594 25.266 26.672 1 74.94 212 LEU A N 1
ATOM 1696 C CA . LEU A 1 212 ? 24.859 25.953 26.406 1 74.94 212 LEU A CA 1
ATOM 1697 C C . LEU A 1 212 ? 24.922 27.266 27.172 1 74.94 212 LEU A C 1
ATOM 1699 O O . LEU A 1 212 ? 23.922 27.969 27.312 1 74.94 212 LEU A O 1
ATOM 1703 N N . ASN A 1 213 ? 26.094 27.594 27.688 1 74.31 213 ASN A N 1
ATOM 1704 C CA . ASN A 1 213 ? 26.422 28.844 28.375 1 74.31 213 ASN A CA 1
ATOM 1705 C C . ASN A 1 213 ? 25.703 28.953 29.719 1 74.31 213 ASN A C 1
ATOM 1707 O O . ASN A 1 213 ? 25.234 30.031 30.094 1 74.31 213 ASN A O 1
ATOM 1711 N N . ASP A 1 214 ? 25.297 27.891 30.234 1 78 214 ASP A N 1
ATOM 1712 C CA . ASP A 1 214 ? 24.797 27.781 31.609 1 78 214 ASP A CA 1
ATOM 1713 C C . ASP A 1 214 ? 23.391 28.359 31.719 1 78 214 ASP A C 1
ATOM 1715 O O . ASP A 1 214 ? 23.031 28.938 32.75 1 78 214 ASP A O 1
ATOM 1719 N N . VAL A 1 215 ? 22.75 28.328 30.641 1 82.94 215 VAL A N 1
ATOM 1720 C CA . VAL A 1 215 ? 21.359 28.766 30.688 1 82.94 215 VAL A CA 1
ATOM 1721 C C . VAL A 1 215 ? 20.484 27.609 31.188 1 82.94 215 VAL A C 1
ATOM 1723 O O . VAL A 1 215 ? 20.469 26.531 30.594 1 82.94 215 VAL A O 1
ATOM 1726 N N . PHE A 1 216 ? 19.844 27.906 32.25 1 86.75 216 PHE A N 1
ATOM 1727 C CA . PHE A 1 216 ? 18.938 26.922 32.844 1 86.75 216 PHE A CA 1
ATOM 1728 C C . PHE A 1 216 ? 17.562 27.016 32.188 1 86.75 216 PHE A C 1
ATOM 1730 O O . PHE A 1 216 ? 16.969 28.094 32.125 1 86.75 216 PHE A O 1
ATOM 1737 N N . CYS A 1 217 ? 17.094 25.875 31.672 1 87.69 217 CYS A N 1
ATOM 1738 C CA . CYS A 1 217 ? 15.82 25.844 30.969 1 87.69 217 CYS A CA 1
ATOM 1739 C C . CYS A 1 217 ? 14.859 24.844 31.625 1 87.69 217 CYS A C 1
ATOM 1741 O O . CYS A 1 217 ? 15.266 23.734 32 1 87.69 217 CYS A O 1
ATOM 1743 N N . LYS A 1 218 ? 13.656 25.266 31.844 1 91 218 LYS A N 1
ATOM 1744 C CA . LYS A 1 218 ? 12.57 24.359 32.188 1 91 218 LYS A CA 1
ATOM 1745 C C . LYS A 1 218 ? 11.734 24 30.969 1 91 218 LYS A C 1
ATOM 1747 O O . LYS A 1 218 ? 11.578 24.812 30.062 1 91 218 LYS A O 1
ATOM 1752 N N . VAL A 1 219 ? 11.305 22.766 30.922 1 94.88 219 VAL A N 1
ATOM 1753 C CA . VAL A 1 219 ? 10.492 22.312 29.797 1 94.88 219 VAL A CA 1
ATOM 1754 C C . VAL A 1 219 ? 9.031 22.188 30.234 1 94.88 219 VAL A C 1
ATOM 1756 O O . VAL A 1 219 ? 8.727 21.422 31.172 1 94.88 219 VAL A O 1
ATOM 1759 N N . ILE A 1 220 ? 8.164 22.922 29.625 1 95.94 220 ILE A N 1
ATOM 1760 C CA . ILE A 1 220 ? 6.758 22.938 30.016 1 95.94 220 ILE A CA 1
ATOM 1761 C C . ILE A 1 220 ? 5.891 22.531 28.828 1 95.94 220 ILE A C 1
ATOM 1763 O O . ILE A 1 220 ? 6.062 23.031 27.719 1 95.94 220 ILE A O 1
ATOM 1767 N N . THR A 1 221 ? 5.004 21.594 29.062 1 97.12 221 THR A N 1
ATOM 1768 C CA . THR A 1 221 ? 4.066 21.141 28.031 1 97.12 221 THR A CA 1
ATOM 1769 C C . THR A 1 221 ? 2.84 22.047 27.984 1 97.12 221 THR A C 1
ATOM 1771 O O . THR A 1 221 ? 2.16 22.234 29 1 97.12 221 THR A O 1
ATOM 1774 N N . ILE A 1 222 ? 2.484 22.516 26.766 1 96.62 222 ILE A N 1
ATOM 1775 C CA . ILE A 1 222 ? 1.414 23.5 26.781 1 96.62 222 ILE A CA 1
ATOM 1776 C C . ILE A 1 222 ? 0.275 23.047 25.875 1 96.62 222 ILE A C 1
ATOM 1778 O O . ILE A 1 222 ? -0.832 23.578 25.922 1 96.62 222 ILE A O 1
ATOM 1782 N N . CYS A 1 223 ? 0.551 22.062 25.078 1 97.25 223 CYS A N 1
ATOM 1783 C CA . CYS A 1 223 ? -0.491 21.75 24.109 1 97.25 223 CYS A CA 1
ATOM 1784 C C . CYS A 1 223 ? -0.515 20.25 23.812 1 97.25 223 CYS A C 1
ATOM 1786 O O . CYS A 1 223 ? 0.528 19.656 23.547 1 97.25 223 CYS A O 1
ATOM 1788 N N . CYS A 1 224 ? -1.693 19.641 23.875 1 97.69 224 CYS A N 1
ATOM 1789 C CA . CYS A 1 224 ? -1.974 18.281 23.422 1 97.69 224 CYS A CA 1
ATOM 1790 C C . CYS A 1 224 ? -2.723 18.297 22.094 1 97.69 224 CYS A C 1
ATOM 1792 O O . CYS A 1 224 ? -3.936 18.516 22.062 1 97.69 224 CYS A O 1
ATOM 1794 N N . CYS A 1 225 ? -2.025 18.031 21.031 1 97.31 225 CYS A N 1
ATOM 1795 C CA . CYS A 1 225 ? -2.572 18.125 19.688 1 97.31 225 CYS A CA 1
ATOM 1796 C C . CYS A 1 225 ? -3.105 16.781 19.219 1 97.31 225 CYS A C 1
ATOM 1798 O O . CYS A 1 225 ? -2.367 15.984 18.625 1 97.31 225 CYS A O 1
ATOM 1800 N N . VAL A 1 226 ? -4.352 16.547 19.344 1 96.69 226 VAL A N 1
ATOM 1801 C CA . VAL A 1 226 ? -4.945 15.266 18.969 1 96.69 226 VAL A CA 1
ATOM 1802 C C . VAL A 1 226 ? -6.285 15.5 18.281 1 96.69 226 VAL A C 1
ATOM 1804 O O . VAL A 1 226 ? -6.836 16.609 18.328 1 96.69 226 VAL A O 1
ATOM 1807 N N . ASP A 1 227 ? -6.758 14.539 17.609 1 94.38 227 ASP A N 1
ATOM 1808 C CA . ASP A 1 227 ? -8.07 14.648 16.984 1 94.38 227 ASP A CA 1
ATOM 1809 C C . ASP A 1 227 ? -9.188 14.484 18.016 1 94.38 227 ASP A C 1
ATOM 1811 O O . ASP A 1 227 ? -8.922 14.32 19.203 1 94.38 227 ASP A O 1
ATOM 1815 N N . SER A 1 228 ? -10.367 14.547 17.609 1 95.44 228 SER A N 1
ATOM 1816 C CA . SER A 1 228 ? -11.508 14.555 18.516 1 95.44 228 SER A CA 1
ATOM 1817 C C . SER A 1 228 ? -11.648 13.219 19.25 1 95.44 228 SER A C 1
ATOM 1819 O O . SER A 1 228 ? -12 13.18 20.422 1 95.44 228 SER A O 1
ATOM 1821 N N . VAL A 1 229 ? -11.438 12.133 18.547 1 92.62 229 VAL A N 1
ATOM 1822 C CA . VAL A 1 229 ? -11.594 10.805 19.125 1 92.62 229 VAL A CA 1
ATOM 1823 C C . VAL A 1 229 ? -10.555 10.586 20.219 1 92.62 229 VAL A C 1
ATOM 1825 O O . VAL A 1 229 ? -10.883 10.141 21.328 1 92.62 229 VAL A O 1
ATOM 1828 N N . ALA A 1 230 ? -9.328 10.953 19.938 1 92.5 230 ALA A N 1
ATOM 1829 C CA . ALA A 1 230 ? -8.266 10.805 20.922 1 92.5 230 ALA A CA 1
ATOM 1830 C C . ALA A 1 230 ? -8.422 11.812 22.062 1 92.5 230 ALA A C 1
ATOM 1832 O O . ALA A 1 230 ? -8.102 11.508 23.203 1 92.5 230 ALA A O 1
ATOM 1833 N N . ARG A 1 231 ? -8.883 12.961 21.719 1 94.94 231 ARG A N 1
ATOM 1834 C CA . ARG A 1 231 ? -9.047 14.008 22.719 1 94.94 231 ARG A CA 1
ATOM 1835 C C . ARG A 1 231 ? -10 13.578 23.828 1 94.94 231 ARG A C 1
ATOM 1837 O O . ARG A 1 231 ? -9.688 13.703 25.016 1 94.94 231 ARG A O 1
ATOM 1844 N N . CYS A 1 232 ? -11.172 13.062 23.453 1 94.38 232 CYS A N 1
ATOM 1845 C CA . CYS A 1 232 ? -12.156 12.648 24.453 1 94.38 232 CYS A CA 1
ATOM 1846 C C . CYS A 1 232 ? -11.617 11.523 25.328 1 94.38 232 CYS A C 1
ATOM 1848 O O . CYS A 1 232 ? -11.891 11.484 26.531 1 94.38 232 CYS A O 1
ATOM 1850 N N . LYS A 1 233 ? -10.836 10.656 24.75 1 93 233 LYS A N 1
ATOM 1851 C CA . LYS A 1 233 ? -10.258 9.555 25.516 1 93 233 LYS A CA 1
ATOM 1852 C C . LYS A 1 233 ? -9.25 10.055 26.531 1 93 233 LYS A C 1
ATOM 1854 O O . LYS A 1 233 ? -9.25 9.609 27.688 1 93 233 LYS A O 1
ATOM 1859 N N . LEU A 1 234 ? -8.438 10.992 26.109 1 94.44 234 LEU A N 1
ATOM 1860 C CA . LEU A 1 234 ? -7.398 11.523 27 1 94.44 234 LEU A CA 1
ATOM 1861 C C . LEU A 1 234 ? -8.008 12.398 28.094 1 94.44 234 LEU A C 1
ATOM 1863 O O . LEU A 1 234 ? -7.508 12.43 29.219 1 94.44 234 LEU A O 1
ATOM 1867 N N . GLN A 1 235 ? -9.062 13.055 27.703 1 95.25 235 GLN A N 1
ATOM 1868 C CA . GLN A 1 235 ? -9.734 13.922 28.656 1 95.25 235 GLN A CA 1
ATOM 1869 C C . GLN A 1 235 ? -10.719 13.125 29.516 1 95.25 235 GLN A C 1
ATOM 1871 O O . GLN A 1 235 ? -11.188 13.617 30.547 1 95.25 235 GLN A O 1
ATOM 1876 N N . GLN A 1 236 ? -11 11.883 29.125 1 95 236 GLN A N 1
ATOM 1877 C CA . GLN A 1 236 ? -11.953 11.016 29.797 1 95 236 GLN A CA 1
ATOM 1878 C C . GLN A 1 236 ? -13.367 11.594 29.734 1 95 236 GLN A C 1
ATOM 1880 O O . GLN A 1 236 ? -14.062 11.648 30.75 1 95 236 GLN A O 1
ATOM 1885 N N . ILE A 1 237 ? -13.68 12.156 28.609 1 94.94 237 ILE A N 1
ATOM 1886 C CA . ILE A 1 237 ? -15.008 12.672 28.297 1 94.94 237 ILE A CA 1
ATOM 1887 C C . ILE A 1 237 ? -15.711 11.727 27.312 1 94.94 237 ILE A C 1
ATOM 1889 O O . ILE A 1 237 ? -15.055 11.039 26.531 1 94.94 237 ILE A O 1
ATOM 1893 N N . LYS A 1 238 ? -17 11.711 27.344 1 93.19 238 LYS A N 1
ATOM 1894 C CA . LYS A 1 238 ? -17.766 10.898 26.422 1 93.19 238 LYS A CA 1
ATOM 1895 C C . LYS A 1 238 ? -17.469 11.281 24.969 1 93.19 238 LYS A C 1
ATOM 1897 O O . LYS A 1 238 ? -17.203 12.453 24.672 1 93.19 238 LYS A O 1
ATOM 1902 N N . GLN A 1 239 ? -17.516 10.273 24.172 1 90.19 239 GLN A N 1
ATOM 1903 C CA . GLN A 1 239 ? -17.312 10.539 22.75 1 90.19 239 GLN A CA 1
ATOM 1904 C C . GLN A 1 239 ? -18.453 11.367 22.172 1 90.19 239 GLN A C 1
ATOM 1906 O O . GLN A 1 239 ? -19.578 11.328 22.688 1 90.19 239 GLN A O 1
ATOM 1911 N N . PHE A 1 240 ? -18.281 12.102 21.188 1 84.5 240 PHE A N 1
ATOM 1912 C CA . PHE A 1 240 ? -19.141 13.156 20.656 1 84.5 240 PHE A CA 1
ATOM 1913 C C . PHE A 1 240 ? -20.484 12.586 20.203 1 84.5 240 PHE A C 1
ATOM 1915 O O . PHE A 1 240 ? -21.422 13.344 19.969 1 84.5 240 PHE A O 1
ATOM 1922 N N . ASN A 1 241 ? -20.625 11.273 20.125 1 85.5 241 ASN A N 1
ATOM 1923 C CA . ASN A 1 241 ? -21.922 10.68 19.797 1 85.5 241 ASN A CA 1
ATOM 1924 C C . ASN A 1 241 ? -22.797 10.531 21.031 1 85.5 241 ASN A C 1
ATOM 1926 O O . ASN A 1 241 ? -23.953 10.109 20.938 1 85.5 241 ASN A O 1
ATOM 1930 N N . GLY A 1 242 ? -22.297 10.992 22.203 1 86.56 242 GLY A N 1
ATOM 1931 C CA . GLY A 1 242 ? -23.047 10.93 23.453 1 86.56 242 GLY A CA 1
ATOM 1932 C C . GLY A 1 242 ? -23.547 12.281 23.922 1 86.56 242 GLY A C 1
ATOM 1933 O O . GLY A 1 242 ? -23.281 13.305 23.281 1 86.56 242 GLY A O 1
ATOM 1934 N N . TYR A 1 243 ? -24.312 12.258 25 1 90.38 243 TYR A N 1
ATOM 1935 C CA . TYR A 1 243 ? -24.812 13.492 25.609 1 90.38 243 TYR A CA 1
ATOM 1936 C C . TYR A 1 243 ? -23.719 14.172 26.422 1 90.38 243 TYR A C 1
ATOM 1938 O O . TYR A 1 243 ? -22.859 13.508 26.984 1 90.38 243 TYR A O 1
ATOM 1946 N N . GLU A 1 244 ? -23.75 15.531 26.406 1 93 244 GLU A N 1
ATOM 1947 C CA . GLU A 1 244 ? -22.781 16.328 27.156 1 93 244 GLU A CA 1
ATOM 1948 C C . GLU A 1 244 ? -21.344 15.906 26.812 1 93 244 GLU A C 1
ATOM 1950 O O . GLU A 1 244 ? -20.516 15.734 27.703 1 93 244 GLU A O 1
ATOM 1955 N N . ALA A 1 245 ? -21.156 15.703 25.5 1 94.31 245 ALA A N 1
ATOM 1956 C CA . ALA A 1 245 ? -19.938 15.047 25.062 1 94.31 245 ALA A CA 1
ATOM 1957 C C . ALA A 1 245 ? -18.953 16.062 24.484 1 94.31 245 ALA A C 1
ATOM 1959 O O . ALA A 1 245 ? -17.828 15.703 24.125 1 94.31 245 ALA A O 1
ATOM 1960 N N . CYS A 1 246 ? -19.312 17.312 24.422 1 95.81 246 CYS A N 1
ATOM 1961 C CA . CYS A 1 246 ? -18.375 18.297 23.891 1 95.81 246 CYS A CA 1
ATOM 1962 C C . CYS A 1 246 ? -17.219 18.531 24.844 1 95.81 246 CYS A C 1
ATOM 1964 O O . CYS A 1 246 ? -17.422 18.719 26.047 1 95.81 246 CYS A O 1
ATOM 1966 N N . SER A 1 247 ? -16.016 18.578 24.359 1 95.75 247 SER A N 1
ATOM 1967 C CA . SER A 1 247 ? -14.812 18.75 25.156 1 95.75 247 SER A CA 1
ATOM 1968 C C . SER A 1 247 ? -14.688 20.172 25.703 1 95.75 247 SER A C 1
ATOM 1970 O O . SER A 1 247 ? -13.922 20.422 26.625 1 95.75 247 SER A O 1
ATOM 1972 N N . PHE A 1 248 ? -15.477 21.156 25.172 1 96.94 248 PHE A N 1
ATOM 1973 C CA . PHE A 1 248 ? -15.188 22.547 25.438 1 96.94 248 PHE A CA 1
ATOM 1974 C C . PHE A 1 248 ? -16.359 23.219 26.156 1 96.94 248 PHE A C 1
ATOM 1976 O O . PHE A 1 248 ? -16.188 24.266 26.797 1 96.94 248 PHE A O 1
ATOM 1983 N N . CYS A 1 249 ? -17.531 22.672 25.984 1 96.56 249 CYS A N 1
ATOM 1984 C CA . CYS A 1 249 ? -18.703 23.281 26.609 1 96.56 249 CYS A CA 1
ATOM 1985 C C . CYS A 1 249 ? -19.672 22.203 27.109 1 96.56 249 CYS A C 1
ATOM 1987 O O . CYS A 1 249 ? -19.422 21.016 26.953 1 96.56 249 CYS A O 1
ATOM 1989 N N . LEU A 1 250 ? -20.719 22.672 27.75 1 95.69 250 LEU A N 1
ATOM 1990 C CA . LEU A 1 250 ? -21.672 21.766 28.375 1 95.69 250 LEU A CA 1
ATOM 1991 C C . LEU A 1 250 ? -22.906 21.609 27.5 1 95.69 250 LEU A C 1
ATOM 1993 O O . LEU A 1 250 ? -24.031 21.547 28.016 1 95.69 250 LEU A O 1
ATOM 1997 N N . HIS A 1 251 ? -22.703 21.656 26.219 1 95.81 251 HIS A N 1
ATOM 1998 C CA . HIS A 1 251 ? -23.828 21.406 25.328 1 95.81 251 HIS A CA 1
ATOM 1999 C C . HIS A 1 251 ? -24.5 20.062 25.625 1 95.81 251 HIS A C 1
ATOM 2001 O O . HIS A 1 251 ? -23.812 19.047 25.703 1 95.81 251 HIS A O 1
ATOM 2007 N N . PRO A 1 252 ? -25.75 19.969 25.734 1 94.06 252 PRO A N 1
ATOM 2008 C CA . PRO A 1 252 ? -26.422 18.734 26.172 1 94.06 252 PRO A CA 1
ATOM 2009 C C . PRO A 1 252 ? -26.531 17.719 25.047 1 94.06 252 PRO A C 1
ATOM 2011 O O . PRO A 1 252 ? -26.672 16.516 25.312 1 94.06 252 PRO A O 1
ATOM 2014 N N . GLY A 1 253 ? -26.375 18.062 23.875 1 92.62 253 GLY A N 1
ATOM 2015 C CA . GLY A 1 253 ? -26.656 17.172 22.766 1 92.62 253 GLY A CA 1
ATOM 2016 C C . GLY A 1 253 ? -28.141 17.016 22.484 1 92.62 253 GLY A C 1
ATOM 2017 O O . GLY A 1 253 ? -28.969 17.156 23.375 1 92.62 253 GLY A O 1
ATOM 2018 N N . TYR A 1 254 ? -28.469 16.844 21.203 1 92.31 254 TYR A N 1
ATOM 2019 C CA . TYR A 1 254 ? -29.859 16.688 20.766 1 92.31 254 TYR A CA 1
ATOM 2020 C C . TYR A 1 254 ? -30.031 15.398 19.969 1 92.31 254 TYR A C 1
ATOM 2022 O O . TYR A 1 254 ? -29.344 15.18 18.969 1 92.31 254 TYR A O 1
ATOM 2030 N N . LEU A 1 255 ? -30.922 14.578 20.422 1 93.06 255 LEU A N 1
ATOM 2031 C CA . LEU A 1 255 ? -31.219 13.344 19.703 1 93.06 255 LEU A CA 1
ATOM 2032 C C . LEU A 1 255 ? -32.156 13.617 18.531 1 93.06 255 LEU A C 1
ATOM 2034 O O . LEU A 1 255 ? -33.281 14.07 18.734 1 93.06 255 LEU A O 1
ATOM 2038 N N . THR A 1 256 ? -31.734 13.352 17.391 1 92.75 256 THR A N 1
ATOM 2039 C CA . THR A 1 256 ? -32.562 13.594 16.203 1 92.75 256 THR A CA 1
ATOM 2040 C C . THR A 1 256 ? -33.469 12.414 15.938 1 92.75 256 THR A C 1
ATOM 2042 O O . THR A 1 256 ? -33.406 11.391 16.625 1 92.75 256 THR A O 1
ATOM 2045 N N . GLU A 1 257 ? -34.281 12.453 14.898 1 88.88 257 GLU A N 1
ATOM 2046 C CA . GLU A 1 257 ? -35.219 11.398 14.516 1 88.88 257 GLU A CA 1
ATOM 2047 C C . GLU A 1 257 ? -34.5 10.164 14.008 1 88.88 257 GLU A C 1
ATOM 2049 O O . GLU A 1 257 ? -35 9.047 14.102 1 88.88 257 GLU A O 1
ATOM 2054 N N . ASN A 1 258 ? -33.344 10.383 13.531 1 88.62 258 ASN A N 1
ATOM 2055 C CA . ASN A 1 258 ? -32.531 9.273 13.016 1 88.62 258 ASN A CA 1
ATOM 2056 C C . ASN A 1 258 ? -31.719 8.617 14.117 1 88.62 258 ASN A C 1
ATOM 2058 O O . ASN A 1 258 ? -30.781 7.855 13.836 1 88.62 258 ASN A O 1
ATOM 2062 N N . ASN A 1 259 ? -31.969 9 15.375 1 88.81 259 ASN A N 1
ATOM 2063 C CA . ASN A 1 259 ? -31.344 8.414 16.562 1 88.81 259 ASN A CA 1
ATOM 2064 C C . ASN A 1 259 ? -29.859 8.727 16.609 1 88.81 259 ASN A C 1
ATOM 2066 O O . ASN A 1 259 ? -29.047 7.852 16.922 1 88.81 259 ASN A O 1
ATOM 2070 N N . GLN A 1 260 ? -29.531 9.867 16.156 1 92.31 260 GLN A N 1
ATOM 2071 C CA . GLN A 1 260 ? -28.156 10.359 16.234 1 92.31 260 GLN A CA 1
ATOM 2072 C C . GLN A 1 260 ? -28.094 11.641 17.078 1 92.31 260 GLN A C 1
ATOM 2074 O O . GLN A 1 260 ? -29 12.469 17.016 1 92.31 260 GLN A O 1
ATOM 2079 N N . VAL A 1 261 ? -27.078 11.789 17.844 1 93.56 261 VAL A N 1
ATOM 2080 C CA . VAL A 1 261 ? -26.906 12.984 18.656 1 93.56 261 VAL A CA 1
ATOM 2081 C C . VAL A 1 261 ? -26.266 14.086 17.812 1 93.56 261 VAL A C 1
ATOM 2083 O O . VAL A 1 261 ? -25.234 13.875 17.172 1 93.56 261 VAL A O 1
ATOM 2086 N N . ARG A 1 262 ? -26.938 15.211 17.734 1 95.94 262 ARG A N 1
ATOM 2087 C CA . ARG A 1 262 ? -26.469 16.375 17 1 95.94 262 ARG A CA 1
ATOM 2088 C C . ARG A 1 262 ? -26.359 17.594 17.906 1 95.94 262 ARG A C 1
ATOM 2090 O O . ARG A 1 262 ? -26.812 17.562 19.062 1 95.94 262 ARG A O 1
ATOM 2097 N N . TYR A 1 263 ? -25.703 18.625 17.469 1 95.94 263 TYR A N 1
ATOM 2098 C CA . TYR A 1 263 ? -25.422 19.812 18.281 1 95.94 263 TYR A CA 1
ATOM 2099 C C . TYR A 1 263 ? -26.141 21.031 17.734 1 95.94 263 TYR A C 1
ATOM 2101 O O . TYR A 1 263 ? -25.562 21.844 17.016 1 95.94 263 TYR A O 1
ATOM 2109 N N . LYS A 1 264 ? -27.344 21.156 18.094 1 95 264 LYS A N 1
ATOM 2110 C CA . LYS A 1 264 ? -28.125 22.344 17.75 1 95 264 LYS A CA 1
ATOM 2111 C C . LYS A 1 264 ? -27.438 23.609 18.25 1 95 264 LYS A C 1
ATOM 2113 O O . LYS A 1 264 ? -26.734 23.578 19.266 1 95 264 LYS A O 1
ATOM 2118 N N . TYR A 1 265 ? -27.656 24.703 17.469 1 94.88 265 TYR A N 1
ATOM 2119 C CA . TYR A 1 265 ? -27.016 25.938 17.906 1 94.88 265 TYR A CA 1
ATOM 2120 C C . TYR A 1 265 ? -27.641 26.438 19.203 1 94.88 265 TYR A C 1
ATOM 2122 O O . TYR A 1 265 ? -28.844 26.672 19.281 1 94.88 265 TYR A O 1
ATOM 2130 N N . LEU A 1 266 ? -26.766 26.422 20.219 1 92.38 266 LEU A N 1
ATOM 2131 C CA . LEU A 1 266 ? -27.141 26.922 21.547 1 92.38 266 LEU A CA 1
ATOM 2132 C C . LEU A 1 266 ? -25.969 27.625 22.219 1 92.38 266 LEU A C 1
ATOM 2134 O O . LEU A 1 266 ? -24.812 27.234 22.031 1 92.38 266 LEU A O 1
ATOM 2138 N N . GLU A 1 267 ? -26.297 28.641 22.828 1 89.38 267 GLU A N 1
ATOM 2139 C CA . GLU A 1 267 ? -25.25 29.25 23.656 1 89.38 267 GLU A CA 1
ATOM 2140 C C . GLU A 1 267 ? -25.094 28.5 24.969 1 89.38 267 GLU A C 1
ATOM 2142 O O . GLU A 1 267 ? -26.031 28.438 25.781 1 89.38 267 GLU A O 1
ATOM 2147 N N . CYS A 1 268 ? -24.016 27.875 25.062 1 91.56 268 CYS A N 1
ATOM 2148 C CA . CYS A 1 268 ? -23.766 27.031 26.234 1 91.56 268 CYS A CA 1
ATOM 2149 C C . CYS A 1 268 ? -22.578 27.547 27.047 1 91.56 268 CYS A C 1
ATOM 2151 O O . CYS A 1 268 ? -21.75 28.281 26.516 1 91.56 268 CYS A O 1
ATOM 2153 N N . GLN A 1 269 ? -22.625 27.156 28.297 1 93.94 269 GLN A N 1
ATOM 2154 C CA . GLN A 1 269 ? -21.5 27.484 29.172 1 93.94 269 GLN A CA 1
ATOM 2155 C C . GLN A 1 269 ? -20.266 26.672 28.797 1 93.94 269 GLN A C 1
ATOM 2157 O O . GLN A 1 269 ? -20.375 25.469 28.516 1 93.94 269 GLN A O 1
ATOM 2162 N N . ASN A 1 270 ? -19.141 27.328 28.891 1 95.62 270 ASN A N 1
ATOM 2163 C CA . ASN A 1 270 ? -17.891 26.641 28.609 1 95.62 270 ASN A CA 1
ATOM 2164 C C . ASN A 1 270 ? -17.438 25.797 29.797 1 95.62 270 ASN A C 1
ATOM 2166 O O . ASN A 1 270 ? -17.734 26.125 30.938 1 95.62 270 ASN A O 1
ATOM 2170 N N . ARG A 1 271 ? -16.812 24.766 29.484 1 95.69 271 ARG A N 1
ATOM 2171 C CA . ARG A 1 271 ? -16.172 23.984 30.547 1 95.69 271 ARG A CA 1
ATOM 2172 C C . ARG A 1 271 ? -14.977 24.734 31.125 1 95.69 271 ARG A C 1
ATOM 2174 O O . ARG A 1 271 ? -14.328 25.516 30.422 1 95.69 271 ARG A O 1
ATOM 2181 N N . ASN A 1 272 ? -14.766 24.5 32.375 1 94.19 272 ASN A N 1
ATOM 2182 C CA . ASN A 1 272 ? -13.555 25.016 33 1 94.19 272 ASN A CA 1
ATOM 2183 C C . ASN A 1 272 ? -12.781 23.922 33.719 1 94.19 272 ASN A C 1
ATOM 2185 O O . ASN A 1 272 ? -13.344 22.875 34.062 1 94.19 272 ASN A O 1
ATOM 2189 N N . HIS A 1 273 ? -11.508 24.219 33.875 1 95.75 273 HIS A N 1
ATOM 2190 C CA . HIS A 1 273 ? -10.594 23.234 34.438 1 95.75 273 HIS A CA 1
ATOM 2191 C C . HIS A 1 273 ? -11.016 22.828 35.844 1 95.75 273 HIS A C 1
ATOM 2193 O O . HIS A 1 273 ? -11.109 21.625 36.156 1 95.75 273 HIS A O 1
ATOM 2199 N N . GLN A 1 274 ? -11.383 23.719 36.656 1 95.5 274 GLN A N 1
ATOM 2200 C CA . GLN A 1 274 ? -11.703 23.469 38.062 1 95.5 274 GLN A CA 1
ATOM 2201 C C . GLN A 1 274 ? -12.961 22.625 38.188 1 95.5 274 GLN A C 1
ATOM 2203 O O . GLN A 1 274 ? -12.984 21.641 38.938 1 95.5 274 GLN A O 1
ATOM 2208 N N . ASP A 1 275 ? -13.945 23.031 37.5 1 95.38 275 ASP A N 1
ATOM 2209 C CA . ASP A 1 275 ? -15.203 22.297 37.531 1 95.38 275 ASP A CA 1
ATOM 2210 C C . ASP A 1 275 ? -15.031 20.891 36.969 1 95.38 275 ASP A C 1
ATOM 2212 O O . ASP A 1 275 ? -15.672 19.953 37.438 1 95.38 275 ASP A O 1
ATOM 2216 N N . THR A 1 276 ? -14.211 20.812 36 1 96.06 276 THR A N 1
ATOM 2217 C CA . THR A 1 276 ? -13.977 19.516 35.375 1 96.06 276 THR A CA 1
ATOM 2218 C C . THR A 1 276 ? -13.25 18.578 36.344 1 96.06 276 THR A C 1
ATOM 2220 O O . THR A 1 276 ? -13.57 17.391 36.438 1 96.06 276 THR A O 1
ATOM 2223 N N . VAL A 1 277 ? -12.258 19.094 37.031 1 96.44 277 VAL A N 1
ATOM 2224 C CA . VAL A 1 277 ? -11.523 18.297 38 1 96.44 277 VAL A CA 1
ATOM 2225 C C . VAL A 1 277 ? -12.461 17.844 39.125 1 96.44 277 VAL A C 1
ATOM 2227 O O . VAL A 1 277 ? -12.383 16.703 39.594 1 96.44 277 VAL A O 1
ATOM 2230 N N . ARG A 1 278 ? -13.359 18.672 39.531 1 96.25 278 ARG A N 1
ATOM 2231 C CA . ARG A 1 278 ? -14.352 18.312 40.531 1 96.25 278 ARG A CA 1
ATOM 2232 C C . ARG A 1 278 ? -15.266 17.203 40.031 1 96.25 278 ARG A C 1
ATOM 2234 O O . ARG A 1 278 ? -15.609 16.281 40.75 1 96.25 278 ARG A O 1
ATOM 2241 N N . ALA A 1 279 ? -15.664 17.406 38.844 1 96.12 279 ALA A N 1
ATOM 2242 C CA . ALA A 1 279 ? -16.516 16.391 38.219 1 96.12 279 ALA A CA 1
ATOM 2243 C C . ALA A 1 279 ? -15.789 15.047 38.156 1 96.12 279 ALA A C 1
ATOM 2245 O O . ALA A 1 279 ? -16.406 14 38.312 1 96.12 279 ALA A O 1
ATOM 2246 N N . MET A 1 280 ? -14.508 15.047 37.844 1 96 280 MET A N 1
ATOM 2247 C CA . MET A 1 280 ? -13.703 13.828 37.812 1 96 280 MET A CA 1
ATOM 2248 C C . MET A 1 280 ? -13.672 13.148 39.188 1 96 280 MET A C 1
ATOM 2250 O O . MET A 1 280 ? -13.797 11.922 39.281 1 96 280 MET A O 1
ATOM 2254 N N . ASP A 1 281 ? -13.484 13.93 40.156 1 95.12 281 ASP A N 1
ATOM 2255 C CA . ASP A 1 281 ? -13.461 13.414 41.531 1 95.12 281 ASP A CA 1
ATOM 2256 C C . ASP A 1 281 ? -14.797 12.781 41.906 1 95.12 281 ASP A C 1
ATOM 2258 O O . ASP A 1 281 ? -14.828 11.688 42.5 1 95.12 281 ASP A O 1
ATOM 2262 N N . LEU A 1 282 ? -15.852 13.461 41.562 1 95.19 282 LEU A N 1
ATOM 2263 C CA . LEU A 1 282 ? -17.188 12.969 41.875 1 95.19 282 LEU A CA 1
ATOM 2264 C C . LEU A 1 282 ? -17.484 11.68 41.094 1 95.19 282 LEU A C 1
ATOM 2266 O O . LEU A 1 282 ? -18.141 10.773 41.625 1 95.19 282 LEU A O 1
ATOM 2270 N N . CYS A 1 283 ? -17.062 11.727 39.875 1 94.75 283 CYS A N 1
ATOM 2271 C CA . CYS A 1 283 ? -17.234 10.539 39.062 1 94.75 283 CYS A CA 1
ATOM 2272 C C . CYS A 1 283 ? -16.547 9.328 39.656 1 94.75 283 CYS A C 1
ATOM 2274 O O . CYS A 1 283 ? -17.094 8.227 39.688 1 94.75 283 CYS A O 1
ATOM 2276 N N . MET A 1 284 ? -15.352 9.484 40.125 1 92.88 284 MET A N 1
ATOM 2277 C CA . MET A 1 284 ? -14.578 8.398 40.75 1 92.88 284 MET A CA 1
ATOM 2278 C C . MET A 1 284 ? -15.258 7.91 42.031 1 92.88 284 MET A C 1
ATOM 2280 O O . MET A 1 284 ? -15.289 6.707 42.281 1 92.88 284 MET A O 1
ATOM 2284 N N . LYS A 1 285 ? -15.852 8.766 42.75 1 93.31 285 LYS A N 1
ATOM 2285 C CA . LYS A 1 285 ? -16.469 8.438 44.031 1 93.31 285 LYS A CA 1
ATOM 2286 C C . LYS A 1 285 ? -17.828 7.754 43.812 1 93.31 285 LYS A C 1
ATOM 2288 O O . LYS A 1 285 ? -18.156 6.793 44.531 1 93.31 285 LYS A O 1
ATOM 2293 N N . ARG A 1 286 ? -18.547 8.242 42.844 1 92.88 286 ARG A N 1
ATOM 2294 C CA . ARG A 1 286 ? -19.906 7.766 42.656 1 92.88 286 ARG A CA 1
ATOM 2295 C C . ARG A 1 286 ? -19.953 6.645 41.625 1 92.88 286 ARG A C 1
ATOM 2297 O O . ARG A 1 286 ? -20.906 5.871 41.594 1 92.88 286 ARG A O 1
ATOM 2304 N N . GLY A 1 287 ? -19.016 6.566 40.781 1 90.12 287 GLY A N 1
ATOM 2305 C CA . GLY A 1 287 ? -18.969 5.527 39.75 1 90.12 287 GLY A CA 1
ATOM 2306 C C . GLY A 1 287 ? -19.922 5.781 38.594 1 90.12 287 GLY A C 1
ATOM 2307 O O . GLY A 1 287 ? -20.391 4.84 37.969 1 90.12 287 GLY A O 1
ATOM 2308 N N . VAL A 1 288 ? -20.344 7.027 38.438 1 91.69 288 VAL A N 1
ATOM 2309 C CA . VAL A 1 288 ? -21.266 7.391 37.375 1 91.69 288 VAL A CA 1
ATOM 2310 C C . VAL A 1 288 ? -20.688 8.539 36.562 1 91.69 288 VAL A C 1
ATOM 2312 O O . VAL A 1 288 ? -19.797 9.258 37.031 1 91.69 288 VAL A O 1
ATOM 2315 N N . THR A 1 289 ? -21.172 8.656 35.406 1 92.88 289 THR A N 1
ATOM 2316 C CA . THR A 1 289 ? -20.75 9.758 34.531 1 92.88 289 THR A CA 1
ATOM 2317 C C . THR A 1 289 ? -21.359 11.078 35 1 92.88 289 THR A C 1
ATOM 2319 O O . THR A 1 289 ? -22.547 11.133 35.344 1 92.88 289 THR A O 1
ATOM 2322 N N . ILE A 1 290 ? -20.5 12.062 35.125 1 93.25 290 ILE A N 1
ATOM 2323 C CA . ILE A 1 290 ? -20.953 13.375 35.594 1 93.25 290 ILE A CA 1
ATOM 2324 C C . ILE A 1 290 ? -20.641 14.414 34.5 1 93.25 290 ILE A C 1
ATOM 2326 O O . ILE A 1 290 ? -19.484 14.688 34.219 1 93.25 290 ILE A O 1
ATOM 2330 N N . SER A 1 291 ? -21.641 15.062 33.938 1 92.88 291 SER A N 1
ATOM 2331 C CA . SER A 1 291 ? -21.469 16.109 32.938 1 92.88 291 SER A CA 1
ATOM 2332 C C . SER A 1 291 ? -20.594 15.641 31.781 1 92.88 291 SER A C 1
ATOM 2334 O O . SER A 1 291 ? -19.672 16.344 31.375 1 92.88 291 SER A O 1
ATOM 2336 N N . GLY A 1 292 ? -20.75 14.438 31.422 1 93.94 292 GLY A N 1
ATOM 2337 C CA . GLY A 1 292 ? -20.031 13.883 30.281 1 93.94 292 GLY A CA 1
ATOM 2338 C C . GLY A 1 292 ? -18.688 13.297 30.672 1 93.94 292 GLY A C 1
ATOM 2339 O O . GLY A 1 292 ? -18.047 12.633 29.859 1 93.94 292 GLY A O 1
ATOM 2340 N N . ILE A 1 293 ? -18.219 13.484 31.906 1 95.69 293 ILE A N 1
ATOM 2341 C CA . ILE A 1 293 ? -16.938 12.992 32.375 1 95.69 293 ILE A CA 1
ATOM 2342 C C . ILE A 1 293 ? -17.078 11.539 32.844 1 95.69 293 ILE A C 1
ATOM 2344 O O . ILE A 1 293 ? -17.938 11.211 33.625 1 95.69 293 ILE A O 1
ATOM 2348 N N . LYS A 1 294 ? -16.172 10.695 32.375 1 94.12 294 LYS A N 1
ATOM 2349 C CA . LYS A 1 294 ? -16.312 9.258 32.594 1 94.12 294 LYS A CA 1
ATOM 2350 C C . LYS A 1 294 ? -15.227 8.758 33.562 1 94.12 294 LYS A C 1
ATOM 2352 O O . LYS A 1 294 ? -15.305 7.637 34.062 1 94.12 294 LYS A O 1
ATOM 2357 N N . GLY A 1 295 ? -14.227 9.547 33.812 1 93.94 295 GLY A N 1
ATOM 2358 C CA . GLY A 1 295 ? -13.125 9.133 34.656 1 93.94 295 GLY A CA 1
ATOM 2359 C C . GLY A 1 295 ? -12.117 10.234 34.938 1 93.94 295 GLY A C 1
ATOM 2360 O O . GLY A 1 295 ? -12.383 11.406 34.625 1 93.94 295 GLY A O 1
ATOM 2361 N N . VAL A 1 296 ? -11.023 9.82 35.469 1 94.62 296 VAL A N 1
ATOM 2362 C CA . VAL A 1 296 ? -9.969 10.773 35.781 1 94.62 296 VAL A CA 1
ATOM 2363 C C . VAL A 1 296 ? -8.938 10.797 34.656 1 94.62 296 VAL A C 1
ATOM 2365 O O . VAL A 1 296 ? -8.445 9.75 34.25 1 94.62 296 VAL A O 1
ATOM 2368 N N . SER A 1 297 ? -8.664 11.969 34.156 1 95.69 297 SER A N 1
ATOM 2369 C CA . SER A 1 297 ? -7.719 12.133 33.062 1 95.69 297 SER A CA 1
ATOM 2370 C C . SER A 1 297 ? -6.277 12.016 33.562 1 95.69 297 SER A C 1
ATOM 2372 O O . SER A 1 297 ? -5.914 12.594 34.594 1 95.69 297 SER A O 1
ATOM 2374 N N . SER A 1 298 ? -5.457 11.281 32.812 1 93.69 298 SER A N 1
ATOM 2375 C CA . SER A 1 298 ? -4.035 11.156 33.125 1 93.69 298 SER A CA 1
ATOM 2376 C C . SER A 1 298 ? -3.291 12.461 32.844 1 93.69 298 SER A C 1
ATOM 2378 O O . SER A 1 298 ? -2.174 12.656 33.344 1 93.69 298 SER A O 1
ATOM 2380 N N . LEU A 1 299 ? -3.918 13.398 32.156 1 95.69 299 LEU A N 1
ATOM 2381 C CA . LEU A 1 299 ? -3.281 14.656 31.781 1 95.69 299 LEU A CA 1
ATOM 2382 C C . LEU A 1 299 ? -3.121 15.57 33 1 95.69 299 LEU A C 1
ATOM 2384 O O . LEU A 1 299 ? -2.357 16.531 32.938 1 95.69 299 LEU A O 1
ATOM 2388 N N . LEU A 1 300 ? -3.822 15.234 34.062 1 95.44 300 LEU A N 1
ATOM 2389 C CA . LEU A 1 300 ? -3.793 16.062 35.25 1 95.44 300 LEU A CA 1
ATOM 2390 C C . LEU A 1 300 ? -2.398 16.078 35.875 1 95.44 300 LEU A C 1
ATOM 2392 O O . LEU A 1 300 ? -2.066 16.984 36.656 1 95.44 300 LEU A O 1
ATOM 2396 N N . VAL A 1 301 ? -1.591 15.133 35.5 1 94.38 301 VAL A N 1
ATOM 2397 C CA . VAL A 1 301 ? -0.255 15.008 36.062 1 94.38 301 VAL A CA 1
ATOM 2398 C C . VAL A 1 301 ? 0.668 16.062 35.469 1 94.38 301 VAL A C 1
ATOM 2400 O O . VAL A 1 301 ? 1.704 16.391 36.062 1 94.38 301 VAL A O 1
ATOM 2403 N N . ILE A 1 302 ? 0.335 16.625 34.344 1 96.25 302 ILE A N 1
ATOM 2404 C CA . ILE A 1 302 ? 1.188 17.594 33.656 1 96.25 302 ILE A CA 1
ATOM 2405 C C . ILE A 1 302 ? 1.14 18.938 34.406 1 96.25 302 ILE A C 1
ATOM 2407 O O . ILE A 1 302 ? 0.066 19.516 34.562 1 96.25 302 ILE A O 1
ATOM 2411 N N . PRO A 1 303 ? 2.279 19.453 34.75 1 93.44 303 PRO A N 1
ATOM 2412 C CA . PRO A 1 303 ? 2.289 20.75 35.438 1 93.44 303 PRO A CA 1
ATOM 2413 C C . PRO A 1 303 ? 1.803 21.891 34.562 1 93.44 303 PRO A C 1
ATOM 2415 O O . PRO A 1 303 ? 2.123 21.938 33.375 1 93.44 303 PRO A O 1
ATOM 2418 N N . TYR A 1 304 ? 1.01 22.812 35.156 1 91.44 304 TYR A N 1
ATOM 2419 C CA . TYR A 1 304 ? 0.527 24.031 34.5 1 91.44 304 TYR A CA 1
ATOM 2420 C C . TYR A 1 304 ? -0.365 23.688 33.312 1 91.44 304 TYR A C 1
ATOM 2422 O O . TYR A 1 304 ? -0.384 24.406 32.312 1 91.44 304 TYR A O 1
ATOM 2430 N N . PHE A 1 305 ? -0.968 22.516 33.406 1 95.75 305 PHE A N 1
ATOM 2431 C CA . PHE A 1 305 ? -1.736 22.031 32.25 1 95.75 305 PHE A CA 1
ATOM 2432 C C . PHE A 1 305 ? -3.227 22.016 32.562 1 95.75 305 PHE A C 1
ATOM 2434 O O . PHE A 1 305 ? -3.654 21.406 33.562 1 95.75 305 PHE A O 1
ATOM 2441 N N . ASP A 1 306 ? -3.986 22.781 31.766 1 96.62 306 ASP A N 1
ATOM 2442 C CA . ASP A 1 306 ? -5.445 22.766 31.812 1 96.62 306 ASP A CA 1
ATOM 2443 C C . ASP A 1 306 ? -6.023 21.672 30.938 1 96.62 306 ASP A C 1
ATOM 2445 O O . ASP A 1 306 ? -5.824 21.672 29.719 1 96.62 306 ASP A O 1
ATOM 2449 N N . VAL A 1 307 ? -6.816 20.766 31.5 1 96.31 307 VAL A N 1
ATOM 2450 C CA . VAL A 1 307 ? -7.262 19.562 30.812 1 96.31 307 VAL A CA 1
ATOM 2451 C C . VAL A 1 307 ? -8.25 19.938 29.703 1 96.31 307 VAL A C 1
ATOM 2453 O O . VAL A 1 307 ? -8.477 19.156 28.781 1 96.31 307 VAL A O 1
ATOM 2456 N N . ILE A 1 308 ? -8.805 21.109 29.75 1 96.56 308 ILE A N 1
ATOM 2457 C CA . ILE A 1 308 ? -9.781 21.547 28.75 1 96.56 308 ILE A CA 1
ATOM 2458 C C . ILE A 1 308 ? -9.109 22.453 27.719 1 96.56 308 ILE A C 1
ATOM 2460 O O . ILE A 1 308 ? -9.016 22.109 26.547 1 96.56 308 ILE A O 1
ATOM 2464 N N . VAL A 1 309 ? -8.461 23.484 28.188 1 96.88 309 VAL A N 1
ATOM 2465 C CA . VAL A 1 309 ? -7.918 24.531 27.344 1 96.88 309 VAL A CA 1
ATOM 2466 C C . VAL A 1 309 ? -6.727 24 26.547 1 96.88 309 VAL A C 1
ATOM 2468 O O . VAL A 1 309 ? -6.551 24.328 25.375 1 96.88 309 VAL A O 1
ATOM 2471 N N . ASN A 1 310 ? -5.895 23.156 27.141 1 98.12 310 ASN A N 1
ATOM 2472 C CA . ASN A 1 310 ? -4.629 22.75 26.547 1 98.12 310 ASN A CA 1
ATOM 2473 C C . ASN A 1 310 ? -4.824 21.609 25.547 1 98.12 310 ASN A C 1
ATOM 2475 O O . ASN A 1 310 ? -3.85 21.047 25.062 1 98.12 310 ASN A O 1
ATOM 2479 N N . CYS A 1 311 ? -6.035 21.25 25.203 1 97.75 311 CYS A N 1
ATOM 2480 C CA . CYS A 1 311 ? -6.379 20.297 24.156 1 97.75 311 CYS A CA 1
ATOM 2481 C C . CYS A 1 311 ? -7.219 20.953 23.078 1 97.75 311 CYS A C 1
ATOM 2483 O O . CYS A 1 311 ? -8.406 20.641 22.922 1 97.75 311 CYS A O 1
ATOM 2485 N N . PRO A 1 312 ? -6.582 21.75 22.266 1 98 312 PRO A N 1
ATOM 2486 C CA . PRO A 1 312 ? -7.316 22.578 21.297 1 98 312 PRO A CA 1
ATOM 2487 C C . PRO A 1 312 ? -7.922 21.766 20.156 1 98 312 PRO A C 1
ATOM 2489 O O . PRO A 1 312 ? -7.59 20.578 19.984 1 98 312 PRO A O 1
ATOM 2492 N N . VAL A 1 313 ? -8.797 22.406 19.391 1 97.69 313 VAL A N 1
ATOM 2493 C CA . VAL A 1 313 ? -9.43 21.828 18.203 1 97.69 313 VAL A CA 1
ATOM 2494 C C . VAL A 1 313 ? -8.453 21.828 17.047 1 97.69 313 VAL A C 1
ATOM 2496 O O . VAL A 1 313 ? -7.855 22.859 16.719 1 97.69 313 VAL A O 1
ATOM 2499 N N . ASP A 1 314 ? -8.25 20.734 16.469 1 95.38 314 ASP A N 1
ATOM 2500 C CA . ASP A 1 314 ? -7.43 20.672 15.266 1 95.38 314 ASP A CA 1
ATOM 2501 C C . ASP A 1 314 ? -8.25 21 14.016 1 95.38 314 ASP A C 1
ATOM 2503 O O . ASP A 1 314 ? -9.289 20.375 13.773 1 95.38 314 ASP A O 1
ATOM 2507 N N . TYR A 1 315 ? -7.773 21.875 13.242 1 96 315 TYR A N 1
ATOM 2508 C CA . TYR A 1 315 ? -8.57 22.312 12.102 1 96 315 TYR A CA 1
ATOM 2509 C C . TYR A 1 315 ? -8.43 21.344 10.938 1 96 315 TYR A C 1
ATOM 2511 O O . TYR A 1 315 ? -9.273 21.312 10.039 1 96 315 TYR A O 1
ATOM 2519 N N . MET A 1 316 ? -7.344 20.562 10.898 1 95.81 316 MET A N 1
ATOM 2520 C CA . MET A 1 316 ? -7.18 19.578 9.82 1 95.81 316 MET A CA 1
ATOM 2521 C C . MET A 1 316 ? -8.344 18.594 9.805 1 95.81 316 MET A C 1
ATOM 2523 O O . MET A 1 316 ? -8.945 18.359 8.758 1 95.81 316 MET A O 1
ATOM 2527 N N . HIS A 1 317 ? -8.664 18.031 10.945 1 96.5 317 HIS A N 1
ATOM 2528 C CA . HIS A 1 317 ? -9.734 17.047 11.039 1 96.5 317 HIS A CA 1
ATOM 2529 C C . HIS A 1 317 ? -11.094 17.719 11.172 1 96.5 317 HIS A C 1
ATOM 2531 O O . HIS A 1 317 ? -12.086 17.25 10.602 1 96.5 317 HIS A O 1
ATOM 2537 N N . ALA A 1 318 ? -11.188 18.812 11.898 1 97.69 318 ALA A N 1
ATOM 2538 C CA . ALA A 1 318 ? -12.469 19.453 12.18 1 97.69 318 ALA A CA 1
ATOM 2539 C C . ALA A 1 318 ? -13 20.188 10.953 1 97.69 318 ALA A C 1
ATOM 2541 O O . ALA A 1 318 ? -14.195 20.125 10.648 1 97.69 318 ALA A O 1
ATOM 2542 N N . VAL A 1 319 ? -12.102 20.828 10.242 1 98.12 319 VAL A N 1
ATOM 2543 C CA . VAL A 1 319 ? -12.547 21.688 9.148 1 98.12 319 VAL A CA 1
ATOM 2544 C C . VAL A 1 319 ? -12.391 20.953 7.82 1 98.12 319 VAL A C 1
ATOM 2546 O O . VAL A 1 319 ? -13.383 20.672 7.145 1 98.12 319 VAL A O 1
ATOM 2549 N N . PHE A 1 320 ? -11.195 20.562 7.5 1 97 320 PHE A N 1
ATOM 2550 C CA . PHE A 1 320 ? -10.93 20.031 6.172 1 97 320 PHE A CA 1
ATOM 2551 C C . PHE A 1 320 ? -11.547 18.641 6.016 1 97 320 PHE A C 1
ATOM 2553 O O . PHE A 1 320 ? -12.344 18.406 5.105 1 97 320 PHE A O 1
ATOM 2560 N N . LEU A 1 321 ? -11.289 17.766 6.926 1 97.06 321 LEU A N 1
ATOM 2561 C CA . LEU A 1 321 ? -11.797 16.406 6.832 1 97.06 321 LEU A CA 1
ATOM 2562 C C . LEU A 1 321 ? -13.156 16.297 7.516 1 97.06 321 LEU A C 1
ATOM 2564 O O . LEU A 1 321 ? -13.781 15.227 7.488 1 97.06 321 LEU A O 1
ATOM 2568 N N . GLY A 1 322 ? -13.586 17.375 8.125 1 97.75 322 GLY A N 1
ATOM 2569 C CA . GLY A 1 322 ? -14.867 17.406 8.812 1 97.75 322 GLY A CA 1
ATOM 2570 C C . GLY A 1 322 ? -15.93 18.188 8.07 1 97.75 322 GLY A C 1
ATOM 2571 O O . GLY A 1 322 ? -16.609 17.641 7.191 1 97.75 322 GLY A O 1
ATOM 2572 N N . VAL A 1 323 ? -15.969 19.484 8.289 1 98.5 323 VAL A N 1
ATOM 2573 C CA . VAL A 1 323 ? -17.031 20.344 7.797 1 98.5 323 VAL A CA 1
ATOM 2574 C C . VAL A 1 323 ? -16.969 20.422 6.273 1 98.5 323 VAL A C 1
ATOM 2576 O O . VAL A 1 323 ? -17.984 20.312 5.594 1 98.5 323 VAL A O 1
ATOM 2579 N N . CYS A 1 324 ? -15.781 20.656 5.715 1 97.88 324 CYS A N 1
ATOM 2580 C CA . CYS A 1 324 ? -15.633 20.781 4.27 1 97.88 324 CYS A CA 1
ATOM 2581 C C . CYS A 1 324 ? -16.062 19.5 3.57 1 97.88 324 CYS A C 1
ATOM 2583 O O . CYS A 1 324 ? -16.781 19.547 2.57 1 97.88 324 CYS A O 1
ATOM 2585 N N . LYS A 1 325 ? -15.594 18.422 4.004 1 97.62 325 LYS A N 1
ATOM 2586 C CA . LYS A 1 325 ? -15.961 17.125 3.441 1 97.62 325 LYS A CA 1
ATOM 2587 C C . LYS A 1 325 ? -17.469 16.891 3.545 1 97.62 325 LYS A C 1
ATOM 2589 O O . LYS A 1 325 ? -18.078 16.359 2.613 1 97.62 325 LYS A O 1
ATOM 2594 N N . GLN A 1 326 ? -18.062 17.25 4.699 1 97.75 326 GLN A N 1
ATOM 2595 C CA . GLN A 1 326 ? -19.5 17.125 4.898 1 97.75 326 GLN A CA 1
ATOM 2596 C C . GLN A 1 326 ? -20.281 17.922 3.855 1 97.75 326 GLN A C 1
ATOM 2598 O O . GLN A 1 326 ? -21.219 17.406 3.244 1 97.75 326 GLN A O 1
ATOM 2603 N N . LEU A 1 327 ? -19.875 19.172 3.68 1 98.12 327 LEU A N 1
ATOM 2604 C CA . LEU A 1 327 ? -20.531 20.016 2.693 1 98.12 327 LEU A CA 1
ATOM 2605 C C . LEU A 1 327 ? -20.344 19.469 1.284 1 98.12 327 LEU A C 1
ATOM 2607 O O . LEU A 1 327 ? -21.266 19.516 0.462 1 98.12 327 LEU A O 1
ATOM 2611 N N . GLY A 1 328 ? -19.141 18.938 1.013 1 97.31 328 GLY A N 1
ATOM 2612 C CA . GLY A 1 328 ? -18.922 18.266 -0.258 1 97.31 328 GLY A CA 1
ATOM 2613 C C . GLY A 1 328 ? -19.906 17.141 -0.521 1 97.31 328 GLY A C 1
ATOM 2614 O O . GLY A 1 328 ? -20.406 17 -1.636 1 97.31 328 GLY A O 1
ATOM 2615 N N . GLY A 1 329 ? -20.141 16.359 0.51 1 96.88 329 GLY A N 1
ATOM 2616 C CA . GLY A 1 329 ? -21.125 15.281 0.382 1 96.88 329 GLY A CA 1
ATOM 2617 C C . GLY A 1 329 ? -22.531 15.781 0.103 1 96.88 329 GLY A C 1
ATOM 2618 O O . GLY A 1 329 ? -23.234 15.211 -0.727 1 96.88 329 GLY A O 1
ATOM 2619 N N . LEU A 1 330 ? -22.953 16.828 0.74 1 97.19 330 LEU A N 1
ATOM 2620 C CA . LEU A 1 330 ? -24.281 17.406 0.588 1 97.19 330 LEU A CA 1
ATOM 2621 C C . LEU A 1 330 ? -24.484 17.984 -0.811 1 97.19 330 LEU A C 1
ATOM 2623 O O . LEU A 1 330 ? -25.547 17.844 -1.406 1 97.19 330 LEU A O 1
ATOM 2627 N N . TRP A 1 331 ? -23.453 18.594 -1.36 1 97.94 331 TRP A N 1
ATOM 2628 C CA . TRP A 1 331 ? -23.547 19.312 -2.623 1 97.94 331 TRP A CA 1
ATOM 2629 C C . TRP A 1 331 ? -23.438 18.359 -3.809 1 97.94 331 TRP A C 1
ATOM 2631 O O . TRP A 1 331 ? -24.078 18.562 -4.844 1 97.94 331 TRP A O 1
ATOM 2641 N N . PHE A 1 332 ? -22.609 17.297 -3.684 1 97.06 332 PHE A N 1
ATOM 2642 C CA . PHE A 1 332 ? -22.203 16.594 -4.887 1 97.06 332 PHE A CA 1
ATOM 2643 C C . PHE A 1 332 ? -22.781 15.18 -4.91 1 97.06 332 PHE A C 1
ATOM 2645 O O . PHE A 1 332 ? -22.688 14.484 -5.922 1 97.06 332 PHE A O 1
ATOM 2652 N N . ASP A 1 333 ? -23.266 14.742 -3.789 1 93.94 333 ASP A N 1
ATOM 2653 C CA . ASP A 1 333 ? -24.016 13.484 -3.791 1 93.94 333 ASP A CA 1
ATOM 2654 C C . ASP A 1 333 ? -25.484 13.727 -4.078 1 93.94 333 ASP A C 1
ATOM 2656 O O . ASP A 1 333 ? -26.016 14.805 -3.771 1 93.94 333 ASP A O 1
ATOM 2660 N N . TYR A 1 334 ? -26.156 12.797 -4.637 1 88.75 334 TYR A N 1
ATOM 2661 C CA . TYR A 1 334 ? -27.531 13 -5.066 1 88.75 334 TYR A CA 1
ATOM 2662 C C . TYR A 1 334 ? -28.453 13.203 -3.869 1 88.75 334 TYR A C 1
ATOM 2664 O O . TYR A 1 334 ? -28.344 12.492 -2.871 1 88.75 334 TYR A O 1
ATOM 2672 N N . SER A 1 335 ? -29.188 14.242 -3.943 1 90.06 335 SER A N 1
ATOM 2673 C CA . SER A 1 335 ? -30.281 14.531 -3.01 1 90.06 335 SER A CA 1
ATOM 2674 C C . SER A 1 335 ? -31.344 15.422 -3.652 1 90.06 335 SER A C 1
ATOM 2676 O O . SER A 1 335 ? -31.109 16 -4.719 1 90.06 335 SER A O 1
ATOM 2678 N N . ASN A 1 336 ? -32.438 15.461 -3.031 1 91.75 336 ASN A N 1
ATOM 2679 C CA . ASN A 1 336 ? -33.531 16.281 -3.557 1 91.75 336 ASN A CA 1
ATOM 2680 C C . ASN A 1 336 ? -33.5 17.703 -2.988 1 91.75 336 ASN A C 1
ATOM 2682 O O . ASN A 1 336 ? -34.375 18.516 -3.287 1 91.75 336 ASN A O 1
ATOM 2686 N N . ASN A 1 337 ? -32.5 18.047 -2.369 1 93.69 337 ASN A N 1
ATOM 2687 C CA . ASN A 1 337 ? -32.406 19.359 -1.735 1 93.69 337 ASN A CA 1
ATOM 2688 C C . ASN A 1 337 ? -31.891 20.422 -2.713 1 93.69 337 ASN A C 1
ATOM 2690 O O . ASN A 1 337 ? -31.266 20.094 -3.717 1 93.69 337 ASN A O 1
ATOM 2694 N N . GLU A 1 338 ? -32.094 21.641 -2.418 1 93.38 338 GLU A N 1
ATOM 2695 C CA . GLU A 1 338 ? -31.75 22.766 -3.281 1 93.38 338 GLU A CA 1
ATOM 2696 C C . GLU A 1 338 ? -30.25 22.938 -3.383 1 93.38 338 GLU A C 1
ATOM 2698 O O . GLU A 1 338 ? -29.734 23.422 -4.398 1 93.38 338 GLU A O 1
ATOM 2703 N N . TYR A 1 339 ? -29.672 22.531 -2.41 1 95.75 339 TYR A N 1
ATOM 2704 C CA . TYR A 1 339 ? -28.219 22.75 -2.385 1 95.75 339 TYR A CA 1
ATOM 2705 C C . TYR A 1 339 ? -27.5 21.672 -3.197 1 95.75 339 TYR A C 1
ATOM 2707 O O . TYR A 1 339 ? -26.281 21.766 -3.406 1 95.75 339 TYR A O 1
ATOM 2715 N N . CYS A 1 340 ? -28.219 20.672 -3.656 1 96.75 340 CYS A N 1
ATOM 2716 C CA . CYS A 1 340 ? -27.594 19.609 -4.441 1 96.75 340 CYS A CA 1
ATOM 2717 C C . CYS A 1 340 ? -27.25 20.094 -5.844 1 96.75 340 CYS A C 1
ATOM 2719 O O . CYS A 1 340 ? -28.141 20.438 -6.617 1 96.75 340 CYS A O 1
ATOM 2721 N N . ILE A 1 341 ? -26 20.031 -6.23 1 96.81 341 ILE A N 1
ATOM 2722 C CA . ILE A 1 341 ? -25.578 20.516 -7.539 1 96.81 341 ILE A CA 1
ATOM 2723 C C . ILE A 1 341 ? -24.844 19.406 -8.281 1 96.81 341 ILE A C 1
ATOM 2725 O O . ILE A 1 341 ? -23.859 19.656 -8.977 1 96.81 341 ILE A O 1
ATOM 2729 N N . LYS A 1 342 ? -25.156 18.203 -8.055 1 94.56 342 LYS A N 1
ATOM 2730 C CA . LYS A 1 342 ? -24.562 17.031 -8.695 1 94.56 342 LYS A CA 1
ATOM 2731 C C . LYS A 1 342 ? -24.594 17.172 -10.219 1 94.56 342 LYS A C 1
ATOM 2733 O O . LYS A 1 342 ? -23.672 16.719 -10.898 1 94.56 342 LYS A O 1
ATOM 2738 N N . ARG A 1 343 ? -25.531 17.766 -10.766 1 93.56 343 ARG A N 1
ATOM 2739 C CA . ARG A 1 343 ? -25.703 17.922 -12.203 1 93.56 343 ARG A CA 1
ATOM 2740 C C . ARG A 1 343 ? -24.594 18.781 -12.805 1 93.56 343 ARG A C 1
ATOM 2742 O O . ARG A 1 343 ? -24.344 18.719 -14.008 1 93.56 343 ARG A O 1
ATOM 2749 N N . HIS A 1 344 ? -24 19.578 -11.961 1 94.94 344 HIS A N 1
ATOM 2750 C CA . HIS A 1 344 ? -23 20.531 -12.453 1 94.94 344 HIS A CA 1
ATOM 2751 C C . HIS A 1 344 ? -21.594 20.031 -12.203 1 94.94 344 HIS A C 1
ATOM 2753 O O . HIS A 1 344 ? -20.625 20.781 -12.344 1 94.94 344 HIS A O 1
ATOM 2759 N N . ILE A 1 345 ? -21.422 18.812 -11.797 1 95.12 345 ILE A N 1
ATOM 2760 C CA . ILE A 1 345 ? -20.125 18.266 -11.438 1 95.12 345 ILE A CA 1
ATOM 2761 C C . ILE A 1 345 ? -19.188 18.312 -12.633 1 95.12 345 ILE A C 1
ATOM 2763 O O . ILE A 1 345 ? -18 18.609 -12.484 1 95.12 345 ILE A O 1
ATOM 2767 N N . GLU A 1 346 ? -19.656 18.062 -13.773 1 93.56 346 GLU A N 1
ATOM 2768 C CA . GLU A 1 346 ? -18.828 18.078 -14.969 1 93.56 346 GLU A CA 1
ATOM 2769 C C . GLU A 1 346 ? -18.234 19.453 -15.219 1 93.56 346 GLU A C 1
ATOM 2771 O O . GLU A 1 346 ? -17.062 19.578 -15.578 1 93.56 346 GLU A O 1
ATOM 2776 N N . LYS A 1 347 ? -19.031 20.422 -15.078 1 94.06 347 LYS A N 1
ATOM 2777 C CA . LYS A 1 347 ? -18.578 21.797 -15.25 1 94.06 347 LYS A CA 1
ATOM 2778 C C . LYS A 1 347 ? -17.469 22.141 -14.25 1 94.06 347 LYS A C 1
ATOM 2780 O O . LYS A 1 347 ? -16.469 22.75 -14.609 1 94.06 347 LYS A O 1
ATOM 2785 N N . ILE A 1 348 ? -17.672 21.766 -13.023 1 95.94 348 ILE A N 1
ATOM 2786 C CA . ILE A 1 348 ? -16.703 22.047 -11.969 1 95.94 348 ILE A CA 1
ATOM 2787 C C . ILE A 1 348 ? -15.422 21.25 -12.234 1 95.94 348 ILE A C 1
ATOM 2789 O O . ILE A 1 348 ? -14.32 21.781 -12.062 1 95.94 348 ILE A O 1
ATOM 2793 N N . ASP A 1 349 ? -15.617 20.031 -12.609 1 93.75 349 ASP A N 1
ATOM 2794 C CA . ASP A 1 349 ? -14.461 19.188 -12.891 1 93.75 349 ASP A CA 1
ATOM 2795 C C . ASP A 1 349 ? -13.625 19.75 -14.031 1 93.75 349 ASP A C 1
ATOM 2797 O O . ASP A 1 349 ? -12.398 19.625 -14.039 1 93.75 349 ASP A O 1
ATOM 2801 N N . ASN A 1 350 ? -14.25 20.344 -14.977 1 90.56 350 ASN A N 1
ATOM 2802 C CA . ASN A 1 350 ? -13.523 21 -16.062 1 90.56 350 ASN A CA 1
ATOM 2803 C C . ASN A 1 350 ? -12.68 22.172 -15.555 1 90.56 350 ASN A C 1
ATOM 2805 O O . ASN A 1 350 ? -11.547 22.359 -16 1 90.56 350 ASN A O 1
ATOM 2809 N N . ILE A 1 351 ? -13.219 22.891 -14.656 1 93 351 ILE A N 1
ATOM 2810 C CA . ILE A 1 351 ? -12.477 24 -14.055 1 93 351 ILE A CA 1
ATOM 2811 C C . ILE A 1 351 ? -11.289 23.438 -13.258 1 93 351 ILE A C 1
ATOM 2813 O O . ILE A 1 351 ? -10.164 23.906 -13.414 1 93 351 ILE A O 1
ATOM 2817 N N . MET A 1 352 ? -11.602 22.469 -12.445 1 91.94 352 MET A N 1
ATOM 2818 C CA . MET A 1 352 ? -10.578 21.859 -11.602 1 91.94 352 MET A CA 1
ATOM 2819 C C . MET A 1 352 ? -9.422 21.328 -12.438 1 91.94 352 MET A C 1
ATOM 2821 O O . MET A 1 352 ? -8.258 21.484 -12.07 1 91.94 352 MET A O 1
ATOM 2825 N N . SER A 1 353 ? -9.734 20.719 -13.547 1 84.62 353 SER A N 1
ATOM 2826 C CA . SER A 1 353 ? -8.734 20.109 -14.414 1 84.62 353 SER A CA 1
ATOM 2827 C C . SER A 1 353 ? -7.879 21.172 -15.102 1 84.62 353 SER A C 1
ATOM 2829 O O . SER A 1 353 ? -6.766 20.891 -15.547 1 84.62 353 SER A O 1
ATOM 2831 N N . SER A 1 354 ? -8.367 22.344 -15.18 1 83.81 354 SER A N 1
ATOM 2832 C CA . SER A 1 354 ? -7.652 23.422 -15.859 1 83.81 354 SER A CA 1
ATOM 2833 C C . SER A 1 354 ? -6.688 24.125 -14.914 1 83.81 354 SER A C 1
ATOM 2835 O O . SER A 1 354 ? -5.816 24.875 -15.359 1 83.81 354 SER A O 1
ATOM 2837 N N . ILE A 1 355 ? -6.848 23.891 -13.633 1 87.81 355 ILE A N 1
ATOM 2838 C CA . ILE A 1 355 ? -5.984 24.531 -12.648 1 87.81 355 ILE A CA 1
ATOM 2839 C C . ILE A 1 355 ? -4.578 23.953 -12.734 1 87.81 355 ILE A C 1
ATOM 2841 O O . ILE A 1 355 ? -4.402 22.734 -12.695 1 87.81 355 ILE A O 1
ATOM 2845 N N . ARG A 1 356 ? -3.646 24.797 -12.836 1 85.69 356 ARG A N 1
ATOM 2846 C CA . ARG A 1 356 ? -2.258 24.359 -12.938 1 85.69 356 ARG A CA 1
ATOM 2847 C C . ARG A 1 356 ? -1.676 24.047 -11.562 1 85.69 356 ARG A C 1
ATOM 2849 O O . ARG A 1 356 ? -2.039 24.672 -10.57 1 85.69 356 ARG A O 1
ATOM 2856 N N . VAL A 1 357 ? -0.771 23.156 -11.594 1 85.88 357 VAL A N 1
ATOM 2857 C CA . VAL A 1 357 ? -0.13 22.734 -10.352 1 85.88 357 VAL A CA 1
ATOM 2858 C C . VAL A 1 357 ? 0.896 23.781 -9.922 1 85.88 357 VAL A C 1
ATOM 2860 O O . VAL A 1 357 ? 1.562 24.391 -10.758 1 85.88 357 VAL A O 1
ATOM 2863 N N . PHE A 1 358 ? 0.93 24.062 -8.664 1 86 358 PHE A N 1
ATOM 2864 C CA . PHE A 1 358 ? 1.943 24.938 -8.094 1 86 358 PHE A CA 1
ATOM 2865 C C . PHE A 1 358 ? 2.678 24.25 -6.949 1 86 358 PHE A C 1
ATOM 2867 O O . PHE A 1 358 ? 2.17 23.297 -6.363 1 86 358 PHE A O 1
ATOM 2874 N N . GLN A 1 359 ? 3.785 24.609 -6.574 1 80.94 359 GLN A N 1
ATOM 2875 C CA . GLN A 1 359 ? 4.707 23.906 -5.688 1 80.94 359 GLN A CA 1
ATOM 2876 C C . GLN A 1 359 ? 4.086 23.688 -4.309 1 80.94 359 GLN A C 1
ATOM 2878 O O . GLN A 1 359 ? 4.312 22.656 -3.682 1 80.94 359 GLN A O 1
ATOM 2883 N N . GLU A 1 360 ? 3.367 24.625 -3.871 1 82.06 360 GLU A N 1
ATOM 2884 C CA . GLU A 1 360 ? 2.842 24.562 -2.512 1 82.06 360 GLU A CA 1
ATOM 2885 C C . GLU A 1 360 ? 1.565 23.734 -2.443 1 82.06 360 GLU A C 1
ATOM 2887 O O . GLU A 1 360 ? 1.009 23.531 -1.362 1 82.06 360 GLU A O 1
ATOM 2892 N N . CYS A 1 361 ? 1.089 23.219 -3.551 1 82.06 361 CYS A N 1
ATOM 2893 C CA . CYS A 1 361 ? -0.169 22.484 -3.533 1 82.06 361 CYS A CA 1
ATOM 2894 C C . CYS A 1 361 ? 0.051 21.031 -3.096 1 82.06 361 CYS A C 1
ATOM 2896 O O . CYS A 1 361 ? -0.901 20.344 -2.738 1 82.06 361 CYS A O 1
ATOM 2898 N N . SER A 1 362 ? 1.116 20.578 -2.84 1 73 362 SER A N 1
ATOM 2899 C CA . SER A 1 362 ? 1.467 19.234 -2.416 1 73 362 SER A CA 1
ATOM 2900 C C . SER A 1 362 ? 1.012 18.203 -3.438 1 73 362 SER A C 1
ATOM 2902 O O . SER A 1 362 ? 1.734 17.234 -3.725 1 73 362 SER A O 1
ATOM 2904 N N . ARG A 1 363 ? -0.328 18.344 -3.941 1 75.75 363 ARG A N 1
ATOM 2905 C CA . ARG A 1 363 ? -0.911 17.406 -4.902 1 75.75 363 ARG A CA 1
ATOM 2906 C C . ARG A 1 363 ? -1.617 18.156 -6.031 1 75.75 363 ARG A C 1
ATOM 2908 O O . ARG A 1 363 ? -2.217 19.219 -5.801 1 75.75 363 ARG A O 1
ATOM 2915 N N . SER A 1 364 ? -1.566 17.547 -7.148 1 80.88 364 SER A N 1
ATOM 2916 C CA . SER A 1 364 ? -2.314 18.125 -8.258 1 80.88 364 SER A CA 1
ATOM 2917 C C . SER A 1 364 ? -3.814 18.094 -7.992 1 80.88 364 SER A C 1
ATOM 2919 O O . SER A 1 364 ? -4.328 17.125 -7.438 1 80.88 364 SER A O 1
ATOM 2921 N N . PRO A 1 365 ? -4.406 19.203 -8.383 1 86.88 365 PRO A N 1
ATOM 2922 C CA . PRO A 1 365 ? -5.859 19.219 -8.203 1 86.88 365 PRO A CA 1
ATOM 2923 C C . PRO A 1 365 ? -6.551 18.047 -8.898 1 86.88 365 PRO A C 1
ATOM 2925 O O . PRO A 1 365 ? -6.262 17.766 -10.07 1 86.88 365 PRO A O 1
ATOM 2928 N N . ARG A 1 366 ? -7.473 17.359 -8.273 1 87.94 366 ARG A N 1
ATOM 2929 C CA . ARG A 1 366 ? -8.242 16.234 -8.812 1 87.94 366 ARG A CA 1
ATOM 2930 C C . ARG A 1 366 ? -9.711 16.609 -8.984 1 87.94 366 ARG A C 1
ATOM 2932 O O . ARG A 1 366 ? -10.188 17.562 -8.375 1 87.94 366 ARG A O 1
ATOM 2939 N N . LYS A 1 367 ? -10.328 15.805 -9.68 1 90.75 367 LYS A N 1
ATOM 2940 C CA . LYS A 1 367 ? -11.742 16 -9.961 1 90.75 367 LYS A CA 1
ATOM 2941 C C . LYS A 1 367 ? -12.586 15.789 -8.703 1 90.75 367 LYS A C 1
ATOM 2943 O O . LYS A 1 367 ? -12.188 15.055 -7.801 1 90.75 367 LYS A O 1
ATOM 2948 N N . ILE A 1 368 ? -13.688 16.484 -8.672 1 93.31 368 ILE A N 1
ATOM 2949 C CA . ILE A 1 368 ? -14.641 16.375 -7.574 1 93.31 368 ILE A CA 1
ATOM 2950 C C . ILE A 1 368 ? -15.172 14.938 -7.5 1 93.31 368 ILE A C 1
ATOM 2952 O O . ILE A 1 368 ? -15.469 14.438 -6.418 1 93.31 368 ILE A O 1
ATOM 2956 N N . THR A 1 369 ? -15.18 14.336 -8.586 1 89.44 369 THR A N 1
ATOM 2957 C CA . THR A 1 369 ? -15.672 12.961 -8.648 1 89.44 369 THR A CA 1
ATOM 2958 C C . THR A 1 369 ? -14.781 12.031 -7.832 1 89.44 369 THR A C 1
ATOM 2960 O O . THR A 1 369 ? -15.219 10.961 -7.406 1 89.44 369 THR A O 1
ATOM 2963 N N . ASP A 1 370 ? -13.539 12.461 -7.652 1 88.56 370 ASP A N 1
ATOM 2964 C CA . ASP A 1 370 ? -12.578 11.672 -6.887 1 88.56 370 ASP A CA 1
ATOM 2965 C C . ASP A 1 370 ? -12.477 12.172 -5.449 1 88.56 370 ASP A C 1
ATOM 2967 O O . ASP A 1 370 ? -11.562 11.781 -4.715 1 88.56 370 ASP A O 1
ATOM 2971 N N . ARG A 1 371 ? -13.383 12.93 -5.031 1 92.38 371 ARG A N 1
ATOM 2972 C CA . ARG A 1 371 ? -13.266 13.648 -3.768 1 92.38 371 ARG A CA 1
ATOM 2973 C C . ARG A 1 371 ? -13.234 12.68 -2.588 1 92.38 371 ARG A C 1
ATOM 2975 O O . ARG A 1 371 ? -12.734 13.023 -1.514 1 92.38 371 ARG A O 1
ATOM 2982 N N . LYS A 1 372 ? -13.852 11.523 -2.779 1 89.12 372 LYS A N 1
ATOM 2983 C CA . LYS A 1 372 ? -13.852 10.547 -1.699 1 89.12 372 LYS A CA 1
ATOM 2984 C C . LYS A 1 372 ? -12.438 10.109 -1.344 1 89.12 372 LYS A C 1
ATOM 2986 O O . LYS A 1 372 ? -12.18 9.648 -0.229 1 89.12 372 LYS A O 1
ATOM 2991 N N . MET A 1 373 ? -11.523 10.352 -2.205 1 87.94 373 MET A N 1
ATOM 2992 C CA . MET A 1 373 ? -10.133 9.953 -1.996 1 87.94 373 MET A CA 1
ATOM 2993 C C . MET A 1 373 ? -9.273 11.156 -1.636 1 87.94 373 MET A C 1
ATOM 2995 O O . MET A 1 373 ? -8.062 11.016 -1.431 1 87.94 373 MET A O 1
ATOM 2999 N N . TRP A 1 374 ? -9.875 12.336 -1.59 1 91.81 374 TRP A N 1
ATOM 3000 C CA . TRP A 1 374 ? -9.109 13.539 -1.271 1 91.81 374 TRP A CA 1
ATOM 3001 C C . TRP A 1 374 ? -8.516 13.445 0.132 1 91.81 374 TRP A C 1
ATOM 3003 O O . TRP A 1 374 ? -9.172 12.969 1.061 1 91.81 374 TRP A O 1
ATOM 3013 N N . LYS A 1 375 ? -7.34 13.875 0.279 1 90.75 375 LYS A N 1
ATOM 3014 C CA . LYS A 1 375 ? -6.695 14.008 1.582 1 90.75 375 LYS A CA 1
ATOM 3015 C C . LYS A 1 375 ? -6.91 15.406 2.158 1 90.75 375 LYS A C 1
ATOM 3017 O O . LYS A 1 375 ? -7.547 16.25 1.529 1 90.75 375 LYS A O 1
ATOM 3022 N N . ALA A 1 376 ? -6.457 15.625 3.34 1 93.31 376 ALA A N 1
ATOM 3023 C CA . ALA A 1 376 ? -6.672 16.891 4.039 1 93.31 376 ALA A CA 1
ATOM 3024 C C . ALA A 1 376 ? -6.109 18.062 3.246 1 93.31 376 ALA A C 1
ATOM 3026 O O . ALA A 1 376 ? -6.727 19.125 3.18 1 93.31 376 ALA A O 1
ATOM 3027 N N . ASN A 1 377 ? -4.965 17.875 2.619 1 91.31 377 ASN A N 1
ATOM 3028 C CA . ASN A 1 377 ? -4.336 18.938 1.848 1 91.31 377 ASN A CA 1
ATOM 3029 C C . ASN A 1 377 ? -5.184 19.328 0.64 1 91.31 377 ASN A C 1
ATOM 3031 O O . ASN A 1 377 ? -5.207 20.5 0.247 1 91.31 377 ASN A O 1
ATOM 3035 N N . GLU A 1 378 ? -5.828 18.375 0.019 1 92.44 378 GLU A N 1
ATOM 3036 C CA . GLU A 1 378 ? -6.684 18.656 -1.129 1 92.44 378 GLU A CA 1
ATOM 3037 C C . GLU A 1 378 ? -7.934 19.422 -0.71 1 92.44 378 GLU A C 1
ATOM 3039 O O . GLU A 1 378 ? -8.359 20.359 -1.397 1 92.44 378 GLU A O 1
ATOM 3044 N N . TRP A 1 379 ? -8.438 19.094 0.466 1 95.5 379 TRP A N 1
ATOM 3045 C CA . TRP A 1 379 ? -9.586 19.828 0.986 1 95.5 379 TRP A CA 1
ATOM 3046 C C . TRP A 1 379 ? -9.172 21.234 1.407 1 95.5 379 TRP A C 1
ATOM 3048 O O . TRP A 1 379 ? -9.961 22.172 1.294 1 95.5 379 TRP A O 1
ATOM 3058 N N . GLN A 1 380 ? -7.992 21.344 1.899 1 94.31 380 GLN A N 1
ATOM 3059 C CA . GLN A 1 380 ? -7.457 22.656 2.23 1 94.31 380 GLN A CA 1
ATOM 3060 C C . GLN A 1 380 ? -7.406 23.547 1 1 94.31 380 GLN A C 1
ATOM 3062 O O . GLN A 1 380 ? -7.879 24.688 1.036 1 94.31 380 GLN A O 1
ATOM 3067 N N . ASN A 1 381 ? -6.871 23.031 -0.072 1 92.94 381 ASN A N 1
ATOM 3068 C CA . ASN A 1 381 ? -6.797 23.812 -1.302 1 92.94 381 ASN A CA 1
ATOM 3069 C C . ASN A 1 381 ? -8.188 24.109 -1.866 1 92.94 381 ASN A C 1
ATOM 3071 O O . ASN A 1 381 ? -8.422 25.188 -2.43 1 92.94 381 ASN A O 1
ATOM 3075 N N . TRP A 1 382 ? -9.039 23.141 -1.727 1 95.44 382 TRP A N 1
ATOM 3076 C CA . TRP A 1 382 ? -10.422 23.344 -2.15 1 95.44 382 TRP A CA 1
ATOM 3077 C C . TRP A 1 382 ? -11.047 24.516 -1.406 1 95.44 382 TRP A C 1
ATOM 3079 O O . TRP A 1 382 ? -11.617 25.422 -2.027 1 95.44 382 TRP A O 1
ATOM 3089 N N . LEU A 1 383 ? -10.906 24.547 -0.126 1 96.19 383 LEU A N 1
ATOM 3090 C CA . LEU A 1 383 ? -11.555 25.562 0.702 1 96.19 383 LEU A CA 1
ATOM 3091 C C . LEU A 1 383 ? -10.922 26.938 0.479 1 96.19 383 LEU A C 1
ATOM 3093 O O . LEU A 1 383 ? -11.633 27.922 0.297 1 96.19 383 LEU A O 1
ATOM 3097 N N . LEU A 1 384 ? -9.664 26.969 0.447 1 93.06 384 LEU A N 1
ATOM 3098 C CA . LEU A 1 384 ? -8.969 28.25 0.554 1 93.06 384 LEU A CA 1
ATOM 3099 C C . LEU A 1 384 ? -8.711 28.844 -0.827 1 93.06 384 LEU A C 1
ATOM 3101 O O . LEU A 1 384 ? -8.547 30.062 -0.963 1 93.06 384 LEU A O 1
ATOM 3105 N N . ILE A 1 385 ? -8.68 27.953 -1.863 1 92.38 385 ILE A N 1
ATOM 3106 C CA . ILE A 1 385 ? -8.211 28.469 -3.141 1 92.38 385 ILE A CA 1
ATOM 3107 C C . ILE A 1 385 ? -9.25 28.203 -4.223 1 92.38 385 ILE A C 1
ATOM 3109 O O . ILE A 1 385 ? -9.641 29.109 -4.957 1 92.38 385 ILE A O 1
ATOM 3113 N N . TYR A 1 386 ? -9.844 27.047 -4.375 1 94.69 386 TYR A N 1
ATOM 3114 C CA . TYR A 1 386 ? -10.547 26.625 -5.578 1 94.69 386 TYR A CA 1
ATOM 3115 C C . TYR A 1 386 ? -12.047 26.891 -5.461 1 94.69 386 TYR A C 1
ATOM 3117 O O . TYR A 1 386 ? -12.68 27.328 -6.422 1 94.69 386 TYR A O 1
ATOM 3125 N N . SER A 1 387 ? -12.617 26.625 -4.324 1 96.06 387 SER A N 1
ATOM 3126 C CA . SER A 1 387 ? -14.055 26.469 -4.16 1 96.06 387 SER A CA 1
ATOM 3127 C C . SER A 1 387 ? -14.797 27.766 -4.484 1 96.06 387 SER A C 1
ATOM 3129 O O . SER A 1 387 ? -15.859 27.734 -5.109 1 96.06 387 SER A O 1
ATOM 3131 N N . SER A 1 388 ? -14.273 28.906 -4.031 1 94.88 388 SER A N 1
ATOM 3132 C CA . SER A 1 388 ? -14.969 30.172 -4.242 1 94.88 388 SER A CA 1
ATOM 3133 C C . SER A 1 388 ? -15.195 30.438 -5.727 1 94.88 388 SER A C 1
ATOM 3135 O O . SER A 1 388 ? -16.234 30.984 -6.117 1 94.88 388 SER A O 1
ATOM 3137 N N . VAL A 1 389 ? -14.242 30.047 -6.551 1 94.62 389 VAL A N 1
ATOM 3138 C CA . VAL A 1 389 ? -14.336 30.25 -7.992 1 94.62 389 VAL A CA 1
ATOM 3139 C C . VAL A 1 389 ? -15.195 29.156 -8.617 1 94.62 389 VAL A C 1
ATOM 3141 O O . VAL A 1 389 ? -16.078 29.453 -9.43 1 94.62 389 VAL A O 1
ATOM 3144 N N . CYS A 1 390 ? -15.031 27.969 -8.219 1 95.44 390 CYS A N 1
ATOM 3145 C CA . CYS A 1 390 ? -15.68 26.812 -8.82 1 95.44 390 CYS A CA 1
ATOM 3146 C C . CYS A 1 390 ? -17.172 26.828 -8.547 1 95.44 390 CYS A C 1
ATOM 3148 O O . CYS A 1 390 ? -17.969 26.375 -9.383 1 95.44 390 CYS A O 1
ATOM 3150 N N . LEU A 1 391 ? -17.578 27.359 -7.375 1 96.25 391 LEU A N 1
ATOM 3151 C CA . LEU A 1 391 ? -18.969 27.25 -6.953 1 96.25 391 LEU A CA 1
ATOM 3152 C C . LEU A 1 391 ? -19.75 28.516 -7.34 1 96.25 391 LEU A C 1
ATOM 3154 O O . LEU A 1 391 ? -20.969 28.547 -7.238 1 96.25 391 LEU A O 1
ATOM 3158 N N . ARG A 1 392 ? -19.047 29.453 -7.863 1 94.12 392 ARG A N 1
ATOM 3159 C CA . ARG A 1 392 ? -19.672 30.719 -8.219 1 94.12 392 ARG A CA 1
ATOM 3160 C C . ARG A 1 392 ? -20.734 30.516 -9.289 1 94.12 392 ARG A C 1
ATOM 3162 O O . ARG A 1 392 ? -20.484 29.891 -10.32 1 94.12 392 ARG A O 1
ATOM 3169 N N . ASN A 1 393 ? -21.906 30.953 -9.016 1 91.81 393 ASN A N 1
ATOM 3170 C CA . ASN A 1 393 ? -23.062 30.906 -9.922 1 91.81 393 ASN A CA 1
ATOM 3171 C C . ASN A 1 393 ? -23.516 29.469 -10.156 1 91.81 393 ASN A C 1
ATOM 3173 O O . ASN A 1 393 ? -24.203 29.188 -11.141 1 91.81 393 ASN A O 1
ATOM 3177 N N . ILE A 1 394 ? -23.062 28.578 -9.469 1 95.38 394 ILE A N 1
ATOM 3178 C CA . ILE A 1 394 ? -23.484 27.188 -9.555 1 95.38 394 ILE A CA 1
ATOM 3179 C C . ILE A 1 394 ? -24.25 26.812 -8.289 1 95.38 394 ILE A C 1
ATOM 3181 O O . ILE A 1 394 ? -25.406 26.344 -8.359 1 95.38 394 ILE A O 1
ATOM 3185 N N . LEU A 1 395 ? -23.609 27.031 -7.18 1 96.62 395 LEU A N 1
ATOM 3186 C CA . LEU A 1 395 ? -24.297 26.859 -5.902 1 96.62 395 LEU A CA 1
ATOM 3187 C C . LEU A 1 395 ? -25.281 28 -5.652 1 96.62 395 LEU A C 1
ATOM 3189 O O . LEU A 1 395 ? -24.969 29.172 -5.891 1 96.62 395 LEU A O 1
ATOM 3193 N N . PRO A 1 396 ? -26.469 27.703 -5.25 1 97.06 396 PRO A N 1
ATOM 3194 C CA . PRO A 1 396 ? -27.422 28.781 -4.969 1 97.06 396 PRO A CA 1
ATOM 3195 C C . PRO A 1 396 ? -26.828 29.859 -4.055 1 97.06 396 PRO A C 1
ATOM 3197 O O . PRO A 1 396 ? -26.078 29.531 -3.125 1 97.06 396 PRO A O 1
ATOM 3200 N N . GLN A 1 397 ? -27.188 31.031 -4.254 1 96.19 397 GLN A N 1
ATOM 3201 C CA . GLN A 1 397 ? -26.531 32.188 -3.664 1 96.19 397 GLN A CA 1
ATOM 3202 C C . GLN A 1 397 ? -26.531 32.125 -2.141 1 96.19 397 GLN A C 1
ATOM 3204 O O . GLN A 1 397 ? -25.531 32.438 -1.498 1 96.19 397 GLN A O 1
ATOM 3209 N N . ALA A 1 398 ? -27.609 31.719 -1.575 1 96.94 398 ALA A N 1
ATOM 3210 C CA . ALA A 1 398 ? -27.688 31.641 -0.119 1 96.94 398 ALA A CA 1
ATOM 3211 C C . ALA A 1 398 ? -26.656 30.672 0.443 1 96.94 398 ALA A C 1
ATOM 3213 O O . ALA A 1 398 ? -26.031 30.969 1.466 1 96.94 398 ALA A O 1
ATOM 3214 N N . TYR A 1 399 ? -26.594 29.562 -0.22 1 97.94 399 TYR A N 1
ATOM 3215 C CA . TYR A 1 399 ? -25.641 28.547 0.216 1 97.94 399 TYR A CA 1
ATOM 3216 C C . TYR A 1 399 ? -24.203 28.984 -0.071 1 97.94 399 TYR A C 1
ATOM 3218 O O . TYR A 1 399 ? -23.297 28.703 0.71 1 97.94 399 TYR A O 1
ATOM 3226 N N . TYR A 1 400 ? -24 29.641 -1.186 1 97.38 400 TYR A N 1
ATOM 3227 C CA . TYR A 1 400 ? -22.688 30.172 -1.544 1 97.38 400 TYR A CA 1
ATOM 3228 C C . TYR A 1 400 ? -22.219 31.203 -0.521 1 97.38 400 TYR A C 1
ATOM 3230 O O . TYR A 1 400 ? -21.094 31.141 -0.041 1 97.38 400 TYR A O 1
ATOM 3238 N N . ASP A 1 401 ? -23.078 32.125 -0.202 1 97.12 401 ASP A N 1
ATOM 3239 C CA . ASP A 1 401 ? -22.75 33.156 0.776 1 97.12 401 ASP A CA 1
ATOM 3240 C C . ASP A 1 401 ? -22.453 32.531 2.145 1 97.12 401 ASP A C 1
ATOM 3242 O O . ASP A 1 401 ? -21.547 33 2.852 1 97.12 401 ASP A O 1
ATOM 3246 N N . HIS A 1 402 ? -23.234 31.609 2.441 1 98.06 402 HIS A N 1
ATOM 3247 C CA . HIS A 1 402 ? -23.016 30.891 3.693 1 98.06 402 HIS A CA 1
ATOM 3248 C C . HIS A 1 402 ? -21.641 30.25 3.732 1 98.06 402 HIS A C 1
ATOM 3250 O O . HIS A 1 402 ? -20.938 30.344 4.742 1 98.06 402 HIS A O 1
ATOM 3256 N N . PHE A 1 403 ? -21.297 29.578 2.652 1 97.75 403 PHE A N 1
ATOM 3257 C CA . PHE A 1 403 ? -20.016 28.891 2.559 1 97.75 403 PHE A CA 1
ATOM 3258 C C . PHE A 1 403 ? -18.859 29.875 2.625 1 97.75 403 PHE A C 1
ATOM 3260 O O . PHE A 1 403 ? -17.812 29.578 3.209 1 97.75 403 PHE A O 1
ATOM 3267 N N . GLN A 1 404 ? -19.016 31.031 2.096 1 96.69 404 GLN A N 1
ATOM 3268 C CA . GLN A 1 404 ? -17.969 32.062 2.07 1 96.69 404 GLN A CA 1
ATOM 3269 C C . GLN A 1 404 ? -17.625 32.531 3.48 1 96.69 404 GLN A C 1
ATOM 3271 O O . GLN A 1 404 ? -16.516 32.969 3.734 1 96.69 404 GLN A O 1
ATOM 3276 N N . LEU A 1 405 ? -18.547 32.406 4.434 1 97.88 405 LEU A N 1
ATOM 3277 C CA . LEU A 1 405 ? -18.25 32.75 5.828 1 97.88 405 LEU A CA 1
ATOM 3278 C C . LEU A 1 405 ? -17.172 31.828 6.379 1 97.88 405 LEU A C 1
ATOM 3280 O O . LEU A 1 405 ? -16.266 32.281 7.098 1 97.88 405 LEU A O 1
ATOM 3284 N N . LEU A 1 406 ? -17.312 30.562 6.043 1 98 406 LEU A N 1
ATOM 3285 C CA . LEU A 1 406 ? -16.312 29.594 6.48 1 98 406 LEU A CA 1
ATOM 3286 C C . LEU A 1 406 ? -14.969 29.875 5.828 1 98 406 LEU A C 1
ATOM 3288 O O . LEU A 1 406 ? -13.93 29.844 6.5 1 98 406 LEU A O 1
ATOM 3292 N N . VAL A 1 407 ? -14.961 30.125 4.5 1 95.81 407 VAL A N 1
ATOM 3293 C CA . VAL A 1 407 ? -13.742 30.406 3.748 1 95.81 407 VAL A CA 1
ATOM 3294 C C . VAL A 1 407 ? -13.008 31.594 4.371 1 95.81 407 VAL A C 1
ATOM 3296 O O . VAL A 1 407 ? -11.82 31.484 4.695 1 95.81 407 VAL A O 1
ATOM 3299 N N . GLU A 1 408 ? -13.727 32.625 4.586 1 94.31 408 GLU A N 1
ATOM 3300 C CA . GLU A 1 408 ? -13.141 33.844 5.125 1 94.31 408 GLU A CA 1
ATOM 3301 C C . GLU A 1 408 ? -12.664 33.656 6.562 1 94.31 408 GLU A C 1
ATOM 3303 O O . GLU A 1 408 ? -11.594 34.125 6.938 1 94.31 408 GLU A O 1
ATOM 3308 N N . GLY A 1 409 ? -13.453 33 7.332 1 96.06 409 GLY A N 1
ATOM 3309 C CA . GLY A 1 409 ? -13.102 32.781 8.727 1 96.06 409 GLY A CA 1
ATOM 3310 C C . GLY A 1 409 ? -11.812 31.984 8.891 1 96.06 409 GLY A C 1
ATOM 3311 O O . GLY A 1 409 ? -10.914 32.406 9.617 1 96.06 409 GLY A O 1
ATOM 3312 N N . ILE A 1 410 ? -11.734 30.859 8.211 1 96.25 410 ILE A N 1
ATOM 3313 C CA . ILE A 1 410 ? -10.578 29.984 8.344 1 96.25 410 ILE A CA 1
ATOM 3314 C C . ILE A 1 410 ? -9.344 30.656 7.754 1 96.25 410 ILE A C 1
ATOM 3316 O O . ILE A 1 410 ? -8.25 30.578 8.312 1 96.25 410 ILE A O 1
ATOM 3320 N N . GLN A 1 411 ? -9.508 31.344 6.66 1 92.44 411 GLN A N 1
ATOM 3321 C CA . GLN A 1 411 ? -8.398 32.062 6.055 1 92.44 411 GLN A CA 1
ATOM 3322 C C . GLN A 1 411 ? -7.828 33.125 7.016 1 92.44 411 GLN A C 1
ATOM 3324 O O . GLN A 1 411 ? -6.609 33.25 7.137 1 92.44 411 GLN A O 1
ATOM 3329 N N . LYS A 1 412 ? -8.68 33.812 7.641 1 93.06 412 LYS A N 1
ATOM 3330 C CA . LYS A 1 412 ? -8.258 34.844 8.578 1 93.06 412 LYS A CA 1
ATOM 3331 C C . LYS A 1 412 ? -7.508 34.25 9.758 1 93.06 412 LYS A C 1
ATOM 3333 O O . LYS A 1 412 ? -6.5 34.812 10.211 1 93.06 412 LYS A O 1
ATOM 3338 N N . LEU A 1 413 ? -7.98 33.188 10.227 1 95.56 413 LEU A N 1
ATOM 3339 C CA . LEU A 1 413 ? -7.395 32.562 11.414 1 95.56 413 LEU A CA 1
ATOM 3340 C C . LEU A 1 413 ? -6.082 31.875 11.07 1 95.56 413 LEU A C 1
ATOM 3342 O O . LEU A 1 413 ? -5.32 31.5 11.969 1 95.56 413 LEU A O 1
ATOM 3346 N N . LEU A 1 414 ? -5.812 31.703 9.82 1 92.38 414 LEU A N 1
ATOM 3347 C CA . LEU A 1 414 ? -4.551 31.125 9.367 1 92.38 414 LEU A CA 1
ATOM 3348 C C . LEU A 1 414 ? -3.512 32.219 9.102 1 92.38 414 LEU A C 1
ATOM 3350 O O . LEU A 1 414 ? -2.34 31.906 8.867 1 92.38 414 LEU A O 1
ATOM 3354 N N . SER A 1 415 ? -3.881 33.406 9.219 1 85.44 415 SER A N 1
ATOM 3355 C CA . SER A 1 415 ? -2.996 34.531 8.945 1 85.44 415 SER A CA 1
ATOM 3356 C C . SER A 1 415 ? -1.898 34.625 10 1 85.44 415 SER A C 1
ATOM 3358 O O . SER A 1 415 ? -2.07 34.188 11.133 1 85.44 415 SER A O 1
ATOM 3360 N N . ILE A 1 416 ? -0.789 35.344 9.672 1 78.88 416 ILE A N 1
ATOM 3361 C CA . ILE A 1 416 ? 0.356 35.406 10.578 1 78.88 416 ILE A CA 1
ATOM 3362 C C . ILE A 1 416 ? 0.284 36.719 11.391 1 78.88 416 ILE A C 1
ATOM 3364 O O . ILE A 1 416 ? 1.072 36.906 12.32 1 78.88 416 ILE A O 1
ATOM 3368 N N . HIS A 1 417 ? -0.638 37.562 11.094 1 83.06 417 HIS A N 1
ATOM 3369 C CA . HIS A 1 417 ? -0.751 38.781 11.859 1 83.06 417 HIS A CA 1
ATOM 3370 C C . HIS A 1 417 ? -2.154 38.938 12.438 1 83.06 417 HIS A C 1
ATOM 3372 O O . HIS A 1 417 ? -2.961 39.719 11.906 1 83.06 417 HIS A O 1
ATOM 3378 N N . LEU A 1 418 ? -2.334 38.281 13.523 1 91.62 418 LEU A N 1
ATOM 3379 C CA . LEU A 1 418 ? -3.652 38.312 14.148 1 91.62 418 LEU A CA 1
ATOM 3380 C C . LEU A 1 418 ? -3.629 39.188 15.406 1 91.62 418 LEU A C 1
ATOM 3382 O O . LEU A 1 418 ? -2.613 39.25 16.109 1 91.62 418 LEU A O 1
ATOM 3386 N N . THR A 1 419 ? -4.719 39.875 15.594 1 92.81 419 THR A N 1
ATOM 3387 C CA . THR A 1 419 ? -4.977 40.562 16.844 1 92.81 419 THR A CA 1
ATOM 3388 C C . THR A 1 419 ? -6.188 39.969 17.562 1 92.81 419 THR A C 1
ATOM 3390 O O . THR A 1 419 ? -6.949 39.188 16.953 1 92.81 419 THR A O 1
ATOM 3393 N N . GLU A 1 420 ? -6.309 40.281 18.812 1 93.31 420 GLU A N 1
ATOM 3394 C CA . GLU A 1 420 ? -7.473 39.812 19.562 1 93.31 420 GLU A CA 1
ATOM 3395 C C . GLU A 1 420 ? -8.766 40.281 18.906 1 93.31 420 GLU A C 1
ATOM 3397 O O . GLU A 1 420 ? -9.773 39.562 18.938 1 93.31 420 GLU A O 1
ATOM 3402 N N . TYR A 1 421 ? -8.672 41.406 18.344 1 94.06 421 TYR A N 1
ATOM 3403 C CA . TYR A 1 421 ? -9.828 41.938 17.641 1 94.06 421 TYR A CA 1
ATOM 3404 C C . TYR A 1 421 ? -10.164 41.094 16.406 1 94.06 421 TYR A C 1
ATOM 3406 O O . TYR A 1 421 ? -11.336 40.781 16.156 1 94.06 421 TYR A O 1
ATOM 3414 N N . ASP A 1 422 ? -9.148 40.844 15.648 1 94.31 422 ASP A N 1
ATOM 3415 C CA . ASP A 1 422 ? -9.344 40 14.477 1 94.31 422 ASP A CA 1
ATOM 3416 C C . ASP A 1 422 ? -10 38.656 14.852 1 94.31 422 ASP A C 1
ATOM 3418 O O . ASP A 1 422 ? -10.898 38.188 14.148 1 94.31 422 ASP A O 1
ATOM 3422 N N . ILE A 1 423 ? -9.555 38.125 15.922 1 97.12 423 ILE A N 1
ATOM 3423 C CA . ILE A 1 423 ? -10.039 36.812 16.359 1 97.12 423 ILE A CA 1
ATOM 3424 C C . ILE A 1 423 ? -11.5 36.906 16.797 1 97.12 423 ILE A C 1
ATOM 3426 O O . ILE A 1 423 ? -12.32 36.062 16.453 1 97.12 423 ILE A O 1
ATOM 3430 N N . ALA A 1 424 ? -11.812 37.969 17.469 1 96.75 424 ALA A N 1
ATOM 3431 C CA . ALA A 1 424 ? -13.188 38.188 17.922 1 96.75 424 ALA A CA 1
ATOM 3432 C C . ALA A 1 424 ? -14.125 38.375 16.734 1 96.75 424 ALA A C 1
ATOM 3434 O O . ALA A 1 424 ? -15.234 37.812 16.703 1 96.75 424 ALA A O 1
ATOM 3435 N N . GLU A 1 425 ? -13.68 39.125 15.852 1 96.62 425 GLU A N 1
ATOM 3436 C CA . GLU A 1 425 ? -14.469 39.375 14.648 1 96.62 425 GLU A CA 1
ATOM 3437 C C . GLU A 1 425 ? -14.695 38.062 13.867 1 96.62 425 GLU A C 1
ATOM 3439 O O . GLU A 1 425 ? -15.805 37.812 13.391 1 96.62 425 GLU A O 1
ATOM 3444 N N . THR A 1 426 ? -13.664 37.375 13.727 1 97.06 426 THR A N 1
ATOM 3445 C CA . THR A 1 426 ? -13.766 36.094 13.023 1 97.06 426 THR A CA 1
ATOM 3446 C C . THR A 1 426 ? -14.688 35.125 13.773 1 97.06 426 THR A C 1
ATOM 3448 O O . THR A 1 426 ? -15.406 34.344 13.164 1 97.06 426 THR A O 1
ATOM 3451 N N . GLY A 1 427 ? -14.633 35.188 15.117 1 97.5 427 GLY A N 1
ATOM 3452 C CA . GLY A 1 427 ? -15.555 34.406 15.914 1 97.5 427 GLY A CA 1
ATOM 3453 C C . GLY A 1 427 ? -17.016 34.656 15.578 1 97.5 427 GLY A C 1
ATOM 3454 O O . GLY A 1 427 ? -17.828 33.719 15.547 1 97.5 427 GLY A O 1
ATOM 3455 N N . ARG A 1 428 ? -17.312 35.844 15.273 1 96.88 428 ARG A N 1
ATOM 3456 C CA . ARG A 1 428 ? -18.672 36.219 14.891 1 96.88 428 ARG A CA 1
ATOM 3457 C C . ARG A 1 428 ? -19.016 35.625 13.523 1 96.88 428 ARG A C 1
ATOM 3459 O O . ARG A 1 428 ? -20.156 35.188 13.312 1 96.88 428 ARG A O 1
ATOM 3466 N N . LEU A 1 429 ? -18.062 35.656 12.664 1 97.25 429 LEU A N 1
ATOM 3467 C CA . LEU A 1 429 ? -18.281 35.094 11.344 1 97.25 429 LEU A CA 1
ATOM 3468 C C . LEU A 1 429 ? -18.594 33.594 11.453 1 97.25 429 LEU A C 1
ATOM 3470 O O . LEU A 1 429 ? -19.516 33.094 10.805 1 97.25 429 LEU A O 1
ATOM 3474 N N . LEU A 1 430 ? -17.828 32.906 12.266 1 98.12 430 LEU A N 1
ATOM 3475 C CA . LEU A 1 430 ? -18 31.453 12.406 1 98.12 430 LEU A CA 1
ATOM 3476 C C . LEU A 1 430 ? -19.297 31.141 13.141 1 98.12 430 LEU A C 1
ATOM 3478 O O . LEU A 1 430 ? -19.938 30.125 12.852 1 98.12 430 LEU A O 1
ATOM 3482 N N . LYS A 1 431 ? -19.656 31.984 14.047 1 97.94 431 LYS A N 1
ATOM 3483 C CA . LYS A 1 431 ? -20.938 31.844 14.711 1 97.94 431 LYS A CA 1
ATOM 3484 C C . LYS A 1 431 ? -22.094 31.922 13.711 1 97.94 431 LYS A C 1
ATOM 3486 O O . LYS A 1 431 ? -23.031 31.125 13.75 1 97.94 431 LYS A O 1
ATOM 3491 N N . ARG A 1 432 ? -22.016 32.906 12.852 1 98.25 432 ARG A N 1
ATOM 3492 C CA . ARG A 1 432 ? -23.031 33.062 11.805 1 98.25 432 ARG A CA 1
ATOM 3493 C C . ARG A 1 432 ? -23.062 31.828 10.891 1 98.25 432 ARG A C 1
ATOM 3495 O O . ARG A 1 432 ? -24.125 31.422 10.438 1 98.25 432 ARG A O 1
ATOM 3502 N N . PHE A 1 433 ? -21.938 31.359 10.602 1 98.62 433 PHE A N 1
ATOM 3503 C CA . PHE A 1 433 ? -21.875 30.156 9.773 1 98.62 433 PHE A CA 1
ATOM 3504 C C . PHE A 1 433 ? -22.594 29 10.453 1 98.62 433 PHE A C 1
ATOM 3506 O O . PHE A 1 433 ? -23.375 28.297 9.812 1 98.62 433 PHE A O 1
ATOM 3513 N N . VAL A 1 434 ? -22.297 28.734 11.727 1 98.5 434 VAL A N 1
ATOM 3514 C CA . VAL A 1 434 ? -22.891 27.609 12.453 1 98.5 434 VAL A CA 1
ATOM 3515 C C . VAL A 1 434 ? -24.406 27.781 12.516 1 98.5 434 VAL A C 1
ATOM 3517 O O . VAL A 1 434 ? -25.141 26.828 12.289 1 98.5 434 VAL A O 1
ATOM 3520 N N . GLN A 1 435 ? -24.844 28.984 12.766 1 97.94 435 GLN A N 1
ATOM 3521 C CA . GLN A 1 435 ? -26.281 29.266 12.766 1 97.94 435 GLN A CA 1
ATOM 3522 C C . GLN A 1 435 ? -26.891 29 11.391 1 97.94 435 GLN A C 1
ATOM 3524 O O . GLN A 1 435 ? -27.969 28.422 11.289 1 97.94 435 GLN A O 1
ATOM 3529 N N . GLY A 1 436 ? -26.203 29.469 10.438 1 98 436 GLY A N 1
ATOM 3530 C CA . GLY A 1 436 ? -26.672 29.297 9.07 1 98 436 GLY A CA 1
ATOM 3531 C C . GLY A 1 436 ? -26.719 27.844 8.648 1 98 436 GLY A C 1
ATOM 3532 O O . GLY A 1 436 ? -27.562 27.453 7.848 1 98 436 GLY A O 1
ATOM 3533 N N . CYS A 1 437 ? -25.828 27.047 9.148 1 98.12 437 CYS A N 1
ATOM 3534 C CA . CYS A 1 437 ? -25.812 25.625 8.828 1 98.12 437 CYS A CA 1
ATOM 3535 C C . CYS A 1 437 ? -27.109 24.953 9.273 1 98.12 437 CYS A C 1
ATOM 3537 O O . CYS A 1 437 ? -27.656 24.125 8.547 1 98.12 437 CYS A O 1
ATOM 3539 N N . GLU A 1 438 ? -27.516 25.25 10.453 1 96.94 438 GLU A N 1
ATOM 3540 C CA . GLU A 1 438 ? -28.75 24.688 10.977 1 96.94 438 GLU A CA 1
ATOM 3541 C C . GLU A 1 438 ? -29.953 25.125 10.141 1 96.94 438 GLU A C 1
ATOM 3543 O O . GLU A 1 438 ? -30.828 24.312 9.812 1 96.94 438 GLU A O 1
ATOM 3548 N N . THR A 1 439 ? -29.984 26.375 9.742 1 97.19 439 THR A N 1
ATOM 3549 C CA . THR A 1 439 ? -31.109 26.953 9.016 1 97.19 439 THR A CA 1
ATOM 3550 C C . THR A 1 439 ? -31.156 26.438 7.582 1 97.19 439 THR A C 1
ATOM 3552 O O . THR A 1 439 ? -32.219 26.125 7.059 1 97.19 439 THR A O 1
ATOM 3555 N N . LEU A 1 440 ? -30.047 26.312 6.98 1 97.62 440 LEU A N 1
ATOM 3556 C CA . LEU A 1 440 ? -29.984 26.031 5.551 1 97.62 440 LEU A CA 1
ATOM 3557 C C . LEU A 1 440 ? -29.984 24.531 5.297 1 97.62 440 LEU A C 1
ATOM 3559 O O . LEU A 1 440 ? -30.562 24.062 4.305 1 97.62 440 LEU A O 1
ATOM 3563 N N . TYR A 1 441 ? -29.344 23.781 6.121 1 97.19 441 TYR A N 1
ATOM 3564 C CA . TYR A 1 441 ? -29.141 22.359 5.824 1 97.19 441 TYR A CA 1
ATOM 3565 C C . TYR A 1 441 ? -29.953 21.484 6.766 1 97.19 441 TYR A C 1
ATOM 3567 O O . TYR A 1 441 ? -30.156 20.297 6.496 1 97.19 441 TYR A O 1
ATOM 3575 N N . GLY A 1 442 ? -30.344 22 7.953 1 95.31 442 GLY A N 1
ATOM 3576 C CA . GLY A 1 442 ? -31.188 21.234 8.859 1 95.31 442 GLY A CA 1
ATOM 3577 C C . GLY A 1 442 ? -30.422 20.703 10.07 1 95.31 442 GLY A C 1
ATOM 3578 O O . GLY A 1 442 ? -29.203 20.656 10.07 1 95.31 442 GLY A O 1
ATOM 3579 N N . ILE A 1 443 ? -31.094 20.219 11.039 1 95.25 443 ILE A N 1
ATOM 3580 C CA . ILE A 1 443 ? -30.562 19.828 12.336 1 95.25 443 ILE A CA 1
ATOM 3581 C C . ILE A 1 443 ? -29.719 18.562 12.188 1 95.25 443 ILE A C 1
ATOM 3583 O O . ILE A 1 443 ? -28.75 18.359 12.914 1 95.25 443 ILE A O 1
ATOM 3587 N N . ASP A 1 444 ? -30.016 17.734 11.273 1 94.75 444 ASP A N 1
ATOM 3588 C CA . ASP A 1 444 ? -29.312 16.469 11.07 1 94.75 444 ASP A CA 1
ATOM 3589 C C . ASP A 1 444 ? -27.859 16.719 10.641 1 94.75 444 ASP A C 1
ATOM 3591 O O . ASP A 1 444 ? -27 15.867 10.82 1 94.75 444 ASP A O 1
ATOM 3595 N N . GLU A 1 445 ? -27.625 17.906 10.094 1 96.31 445 GLU A N 1
ATOM 3596 C CA . GLU A 1 445 ? -26.297 18.203 9.57 1 96.31 445 GLU A CA 1
ATOM 3597 C C . GLU A 1 445 ? -25.469 18.969 10.586 1 96.31 445 GLU A C 1
ATOM 3599 O O . GLU A 1 445 ? -24.312 19.297 10.328 1 96.31 445 GLU A O 1
ATOM 3604 N N . MET A 1 446 ? -26.078 19.203 11.766 1 97.31 446 MET A N 1
ATOM 3605 C CA . MET A 1 446 ? -25.344 19.859 12.844 1 97.31 446 MET A CA 1
ATOM 3606 C C . MET A 1 446 ? -24.453 18.875 13.586 1 97.31 446 MET A C 1
ATOM 3608 O O . MET A 1 446 ? -24.609 18.672 14.789 1 97.31 446 MET A O 1
ATOM 3612 N N . LYS A 1 447 ? -23.516 18.328 12.852 1 96.75 447 LYS A N 1
ATOM 3613 C CA . LYS A 1 447 ? -22.578 17.359 13.391 1 96.75 447 LYS A CA 1
ATOM 3614 C C . LYS A 1 447 ? -21.594 18.016 14.344 1 96.75 447 LYS A C 1
ATOM 3616 O O . LYS A 1 447 ? -21.5 19.234 14.414 1 96.75 447 LYS A O 1
ATOM 3621 N N . TYR A 1 448 ? -20.828 17.25 15.055 1 97.06 448 TYR A N 1
ATOM 3622 C CA . TYR A 1 448 ? -19.906 17.703 16.094 1 97.06 448 TYR A CA 1
ATOM 3623 C C . TYR A 1 448 ? -18.875 18.672 15.516 1 97.06 448 TYR A C 1
ATOM 3625 O O . TYR A 1 448 ? -18.547 19.688 16.141 1 97.06 448 TYR A O 1
ATOM 3633 N N . ASN A 1 449 ? -18.359 18.406 14.32 1 97.81 449 ASN A N 1
ATOM 3634 C CA . ASN A 1 449 ? -17.344 19.266 13.703 1 97.81 449 ASN A CA 1
ATOM 3635 C C . ASN A 1 449 ? -17.891 20.656 13.414 1 97.81 449 ASN A C 1
ATOM 3637 O O . ASN A 1 449 ? -17.156 21.641 13.477 1 97.81 449 ASN A O 1
ATOM 3641 N N . VAL A 1 450 ? -19.172 20.75 13.094 1 98.31 450 VAL A N 1
ATOM 3642 C CA . VAL A 1 450 ? -19.797 22.047 12.891 1 98.31 450 VAL A CA 1
ATOM 3643 C C . VAL A 1 450 ? -19.812 22.828 14.211 1 98.31 450 VAL A C 1
ATOM 3645 O O . VAL A 1 450 ? -19.469 24 14.242 1 98.31 450 VAL A O 1
ATOM 3648 N N . HIS A 1 451 ? -20.141 22.109 15.242 1 97.56 451 HIS A N 1
ATOM 3649 C CA . HIS A 1 451 ? -20.188 22.719 16.562 1 97.56 451 HIS A CA 1
ATOM 3650 C C . HIS A 1 451 ? -18.812 23.203 17 1 97.56 451 HIS A C 1
ATOM 3652 O O . HIS A 1 451 ? -18.688 24.25 17.625 1 97.56 451 HIS A O 1
ATOM 3658 N N . LEU A 1 452 ? -17.797 22.438 16.688 1 98 452 LEU A N 1
ATOM 3659 C CA . LEU A 1 452 ? -16.438 22.734 17.094 1 98 452 LEU A CA 1
ATOM 3660 C C . LEU A 1 452 ? -15.969 24.078 16.562 1 98 452 LEU A C 1
ATOM 3662 O O . LEU A 1 452 ? -15.055 24.688 17.109 1 98 452 LEU A O 1
ATOM 3666 N N . LEU A 1 453 ? -16.594 24.562 15.453 1 98.31 453 LEU A N 1
ATOM 3667 C CA . LEU A 1 453 ? -16.219 25.828 14.867 1 98.31 453 LEU A CA 1
ATOM 3668 C C . LEU A 1 453 ? -16.406 26.969 15.867 1 98.31 453 LEU A C 1
ATOM 3670 O O . LEU A 1 453 ? -15.672 27.969 15.812 1 98.31 453 LEU A O 1
ATOM 3674 N N . LEU A 1 454 ? -17.297 26.812 16.781 1 97.81 454 LEU A N 1
ATOM 3675 C CA . LEU A 1 454 ? -17.594 27.844 17.781 1 97.81 454 LEU A CA 1
ATOM 3676 C C . LEU A 1 454 ? -16.438 27.984 18.781 1 97.81 454 LEU A C 1
ATOM 3678 O O . LEU A 1 454 ? -16.328 29 19.469 1 97.81 454 LEU A O 1
ATOM 3682 N N . HIS A 1 455 ? -15.648 26.969 18.859 1 97.69 455 HIS A N 1
ATOM 3683 C CA . HIS A 1 455 ? -14.602 26.938 19.875 1 97.69 455 HIS A CA 1
ATOM 3684 C C . HIS A 1 455 ? -13.242 27.266 19.266 1 97.69 455 HIS A C 1
ATOM 3686 O O . HIS A 1 455 ? -12.258 27.453 19.984 1 97.69 455 HIS A O 1
ATOM 3692 N N . ILE A 1 456 ? -13.125 27.328 17.922 1 98 456 ILE A N 1
ATOM 3693 C CA . ILE A 1 456 ? -11.859 27.516 17.203 1 98 456 ILE A CA 1
ATOM 3694 C C . ILE A 1 456 ? -11.266 28.875 17.562 1 98 456 ILE A C 1
ATOM 3696 O O . ILE A 1 456 ? -10.07 28.984 17.828 1 98 456 ILE A O 1
ATOM 3700 N N . PRO A 1 457 ? -12.07 29.984 17.641 1 97.75 457 PRO A N 1
ATOM 3701 C CA . PRO A 1 457 ? -11.492 31.297 17.969 1 97.75 457 PRO A CA 1
ATOM 3702 C C . PRO A 1 457 ? -10.805 31.312 19.328 1 97.75 457 PRO A C 1
ATOM 3704 O O . PRO A 1 457 ? -9.727 31.891 19.469 1 97.75 457 PRO A O 1
ATOM 3707 N N . ALA A 1 458 ? -11.414 30.656 20.297 1 97.12 458 ALA A N 1
ATOM 3708 C CA . ALA A 1 458 ? -10.797 30.578 21.609 1 97.12 458 ALA A CA 1
ATOM 3709 C C . ALA A 1 458 ? -9.469 29.828 21.547 1 97.12 458 ALA A C 1
ATOM 3711 O O . ALA A 1 458 ? -8.516 30.188 22.25 1 97.12 458 ALA A O 1
ATOM 3712 N N . CYS A 1 459 ? -9.453 28.797 20.797 1 97.88 459 CYS A N 1
ATOM 3713 C CA . CYS A 1 459 ? -8.211 28.031 20.625 1 97.88 459 CYS A CA 1
ATOM 3714 C C . CYS A 1 459 ? -7.125 28.906 20.016 1 97.88 459 CYS A C 1
ATOM 3716 O O . CYS A 1 459 ? -5.969 28.859 20.438 1 97.88 459 CYS A O 1
ATOM 3718 N N . VAL A 1 460 ? -7.504 29.703 19.016 1 97.56 460 VAL A N 1
ATOM 3719 C CA . VAL A 1 460 ? -6.547 30.578 18.344 1 97.56 460 VAL A CA 1
ATOM 3720 C C . VAL A 1 460 ? -6.047 31.656 19.312 1 97.56 460 VAL A C 1
ATOM 3722 O O . VAL A 1 460 ? -4.867 32 19.312 1 97.56 460 VAL A O 1
ATOM 3725 N N . ASN A 1 461 ? -6.914 32.125 20.141 1 96.75 461 ASN A N 1
ATOM 3726 C CA . ASN A 1 461 ? -6.508 33.094 21.156 1 96.75 461 ASN A CA 1
ATOM 3727 C C . ASN A 1 461 ? -5.496 32.469 22.125 1 96.75 461 ASN A C 1
ATOM 3729 O O . ASN A 1 461 ? -4.578 33.156 22.578 1 96.75 461 ASN A O 1
ATOM 3733 N N . ASN A 1 462 ? -5.711 31.297 22.422 1 97.19 462 ASN A N 1
ATOM 3734 C CA . ASN A 1 462 ? -4.902 30.609 23.422 1 97.19 462 ASN A CA 1
ATOM 3735 C C . ASN A 1 462 ? -3.58 30.109 22.844 1 97.19 462 ASN A C 1
ATOM 3737 O O . ASN A 1 462 ? -2.57 30.062 23.547 1 97.19 462 ASN A O 1
ATOM 3741 N N . PHE A 1 463 ? -3.521 29.766 21.531 1 97.25 463 PHE A N 1
ATOM 3742 C CA . PHE A 1 463 ? -2.361 29.031 21.047 1 97.25 463 PHE A CA 1
ATOM 3743 C C . PHE A 1 463 ? -1.812 29.656 19.781 1 97.25 463 PHE A C 1
ATOM 3745 O O . PHE A 1 463 ? -0.805 29.203 19.234 1 97.25 463 PHE A O 1
ATOM 3752 N N . GLY A 1 464 ? -2.412 30.719 19.312 1 94.88 464 GLY A N 1
ATOM 3753 C CA . GLY A 1 464 ? -1.967 31.328 18.078 1 94.88 464 GLY A CA 1
ATOM 3754 C C . GLY A 1 464 ? -2.727 30.828 16.859 1 94.88 464 GLY A C 1
ATOM 3755 O O . GLY A 1 464 ? -3.756 30.156 17 1 94.88 464 GLY A O 1
ATOM 3756 N N . PRO A 1 465 ? -2.252 31.188 15.664 1 94.25 465 PRO A N 1
ATOM 3757 C CA . PRO A 1 465 ? -2.971 30.828 14.438 1 94.25 465 PRO A CA 1
ATOM 3758 C C . PRO A 1 465 ? -3.172 29.312 14.289 1 94.25 465 PRO A C 1
ATOM 3760 O O . PRO A 1 465 ? -2.451 28.531 14.906 1 94.25 465 PRO A O 1
ATOM 3763 N N . LEU A 1 466 ? -4.059 28.953 13.438 1 95.38 466 LEU A N 1
ATOM 3764 C CA . LEU A 1 466 ? -4.5 27.578 13.305 1 95.38 466 LEU A CA 1
ATOM 3765 C C . LEU A 1 466 ? -3.334 26.656 12.938 1 95.38 466 LEU A C 1
ATOM 3767 O O . LEU A 1 466 ? -3.279 25.516 13.383 1 95.38 466 LEU A O 1
ATOM 3771 N N . TRP A 1 467 ? -2.398 27.094 12.188 1 92.19 467 TRP A N 1
ATOM 3772 C CA . TRP A 1 467 ? -1.3 26.25 11.711 1 92.19 467 TRP A CA 1
ATOM 3773 C C . TRP A 1 467 ? -0.34 25.922 12.852 1 92.19 467 TRP A C 1
ATOM 3775 O O . TRP A 1 467 ? 0.445 24.969 12.75 1 92.19 467 TRP A O 1
ATOM 3785 N N . ALA A 1 468 ? -0.393 26.641 13.961 1 94.06 468 ALA A N 1
ATOM 3786 C CA . ALA A 1 468 ? 0.592 26.531 15.031 1 94.06 468 ALA A CA 1
ATOM 3787 C C . ALA A 1 468 ? 0.339 25.281 15.883 1 94.06 468 ALA A C 1
ATOM 3789 O O . ALA A 1 468 ? 1.209 24.859 16.641 1 94.06 468 ALA A O 1
ATOM 3790 N N . PHE A 1 469 ? -0.8 24.734 15.789 1 95.69 469 PHE A N 1
ATOM 3791 C CA . PHE A 1 469 ? -1.124 23.516 16.531 1 95.69 469 PHE A CA 1
ATOM 3792 C C . PHE A 1 469 ? -1.85 22.516 15.656 1 95.69 469 PHE A C 1
ATOM 3794 O O . PHE A 1 469 ? -2.719 21.781 16.125 1 95.69 469 PHE A O 1
ATOM 3801 N N . SER A 1 470 ? -1.513 22.516 14.43 1 92.88 470 SER A N 1
ATOM 3802 C CA . SER A 1 470 ? -2.121 21.609 13.453 1 92.88 470 SER A CA 1
ATOM 3803 C C . SER A 1 470 ? -1.538 20.203 13.547 1 92.88 470 SER A C 1
ATOM 3805 O O . SER A 1 470 ? -0.416 20.031 14.023 1 92.88 470 SER A O 1
ATOM 3807 N N . LEU A 1 471 ? -2.273 19.266 13.055 1 95.75 471 LEU A N 1
ATOM 3808 C CA . LEU A 1 471 ? -1.835 17.891 13.141 1 95.75 471 LEU A CA 1
ATOM 3809 C C . LEU A 1 471 ? -1.132 17.453 11.859 1 95.75 471 LEU A C 1
ATOM 3811 O O . LEU A 1 471 ? -0.679 16.312 11.758 1 95.75 471 LEU A O 1
ATOM 3815 N N . PHE A 1 472 ? -0.9 18.297 10.844 1 93.19 472 PHE A N 1
ATOM 3816 C CA . PHE A 1 472 ? -0.291 17.953 9.562 1 93.19 472 PHE A CA 1
ATOM 3817 C C . PHE A 1 472 ? 1.096 17.359 9.773 1 93.19 472 PHE A C 1
ATOM 3819 O O . PHE A 1 472 ? 1.425 16.328 9.18 1 93.19 472 PHE A O 1
ATOM 3826 N N . CYS A 1 473 ? 1.896 18.016 10.625 1 93.12 473 CYS A N 1
ATOM 3827 C CA . CYS A 1 473 ? 3.266 17.562 10.828 1 93.12 473 CYS A CA 1
ATOM 3828 C C . CYS A 1 473 ? 3.283 16.188 11.5 1 93.12 473 CYS A C 1
ATOM 3830 O O . CYS A 1 473 ? 4.125 15.344 11.18 1 93.12 473 CYS A O 1
ATOM 3832 N N . PHE A 1 474 ? 2.34 15.953 12.414 1 95.81 474 PHE A N 1
ATOM 3833 C CA . PHE A 1 474 ? 2.291 14.688 13.133 1 95.81 474 PHE A CA 1
ATOM 3834 C C . PHE A 1 474 ? 1.851 13.562 12.203 1 95.81 474 PHE A C 1
ATOM 3836 O O . PHE A 1 474 ? 2.375 12.445 12.281 1 95.81 474 PHE A O 1
ATOM 3843 N N . GLU A 1 475 ? 0.886 13.883 11.336 1 93.06 475 GLU A N 1
ATOM 3844 C CA . GLU A 1 475 ? 0.456 12.891 10.352 1 93.06 475 GLU A CA 1
ATOM 3845 C C . GLU A 1 475 ? 1.59 12.531 9.398 1 93.06 475 GLU A C 1
ATOM 3847 O O . GLU A 1 475 ? 1.729 11.375 8.992 1 93.06 475 GLU A O 1
ATOM 3852 N N . ASP A 1 476 ? 2.307 13.508 9 1 92.56 476 ASP A N 1
ATOM 3853 C CA . ASP A 1 476 ? 3.463 13.281 8.133 1 92.56 476 ASP A CA 1
ATOM 3854 C C . ASP A 1 476 ? 4.477 12.367 8.812 1 92.56 476 ASP A C 1
ATOM 3856 O O . ASP A 1 476 ? 4.996 11.438 8.18 1 92.56 476 ASP A O 1
ATOM 3860 N N . MET A 1 477 ? 4.773 12.648 10.062 1 94.56 477 MET A N 1
ATOM 3861 C CA . MET A 1 477 ? 5.727 11.82 10.797 1 94.56 477 MET A CA 1
ATOM 3862 C C . MET A 1 477 ? 5.215 10.398 10.945 1 94.56 477 MET A C 1
ATOM 3864 O O . MET A 1 477 ? 6 9.445 10.93 1 94.56 477 MET A O 1
ATOM 3868 N N . ASN A 1 478 ? 3.906 10.281 11.141 1 94.12 478 ASN A N 1
ATOM 3869 C CA . ASN A 1 478 ? 3.32 8.945 11.18 1 94.12 478 ASN A CA 1
ATOM 3870 C C . ASN A 1 478 ? 3.604 8.172 9.891 1 94.12 478 ASN A C 1
ATOM 3872 O O . ASN A 1 478 ? 3.881 6.973 9.93 1 94.12 478 ASN A O 1
ATOM 3876 N N . GLY A 1 479 ? 3.488 8.867 8.797 1 92.19 479 GLY A N 1
ATOM 3877 C CA . GLY A 1 479 ? 3.826 8.25 7.523 1 92.19 479 GLY A CA 1
ATOM 3878 C C . GLY A 1 479 ? 5.262 7.766 7.457 1 92.19 479 GLY A C 1
ATOM 3879 O O . GLY A 1 479 ? 5.539 6.691 6.922 1 92.19 479 GLY A O 1
ATOM 3880 N N . VAL A 1 480 ? 6.168 8.508 8.016 1 93.69 480 VAL A N 1
ATOM 3881 C CA . VAL A 1 480 ? 7.586 8.164 8.039 1 93.69 480 VAL A CA 1
ATOM 3882 C C . VAL A 1 480 ? 7.801 6.914 8.883 1 93.69 480 VAL A C 1
ATOM 3884 O O . VAL A 1 480 ? 8.492 5.984 8.461 1 93.69 480 VAL A O 1
ATOM 3887 N N . LEU A 1 481 ? 7.207 6.93 10.062 1 94.88 481 LEU A N 1
ATOM 3888 C CA . LEU A 1 481 ? 7.383 5.816 10.984 1 94.88 481 LEU A CA 1
ATOM 3889 C C . LEU A 1 481 ? 6.836 4.523 10.391 1 94.88 481 LEU A C 1
ATOM 3891 O O . LEU A 1 481 ? 7.422 3.453 10.578 1 94.88 481 LEU A O 1
ATOM 3895 N N . LYS A 1 482 ? 5.758 4.652 9.742 1 92.31 482 LYS A N 1
ATOM 3896 C CA . LYS A 1 482 ? 5.18 3.484 9.078 1 92.31 482 LYS A CA 1
ATOM 3897 C C . LYS A 1 482 ? 6.141 2.908 8.039 1 92.31 482 LYS A C 1
ATOM 3899 O O . LYS A 1 482 ? 6.246 1.688 7.895 1 92.31 482 LYS A O 1
ATOM 3904 N N . LYS A 1 483 ? 6.812 3.748 7.289 1 92.38 483 LYS A N 1
ATOM 3905 C CA . LYS A 1 483 ? 7.742 3.322 6.246 1 92.38 483 LYS A CA 1
ATOM 3906 C C . LYS A 1 483 ? 8.969 2.645 6.848 1 92.38 483 LYS A C 1
ATOM 3908 O O . LYS A 1 483 ? 9.688 1.926 6.152 1 92.38 483 LYS A O 1
ATOM 3913 N N . TYR A 1 484 ? 9.211 2.91 8.148 1 94 484 TYR A N 1
ATOM 3914 C CA . TYR A 1 484 ? 10.359 2.316 8.82 1 94 484 TYR A CA 1
ATOM 3915 C C . TYR A 1 484 ? 10.141 0.829 9.07 1 94 484 TYR A C 1
ATOM 3917 O O . TYR A 1 484 ? 11.078 0.098 9.375 1 94 484 TYR A O 1
ATOM 3925 N N . ILE A 1 485 ? 8.906 0.41 8.898 1 91.44 485 ILE A N 1
ATOM 3926 C CA . ILE A 1 485 ? 8.594 -1.009 9.039 1 91.44 485 ILE A CA 1
ATOM 3927 C C . ILE A 1 485 ? 8.859 -1.729 7.719 1 91.44 485 ILE A C 1
ATOM 3929 O O . ILE A 1 485 ? 8.211 -1.455 6.711 1 91.44 485 ILE A O 1
ATOM 3933 N N . LYS A 1 486 ? 9.781 -2.645 7.668 1 88.94 486 LYS A N 1
ATOM 3934 C CA . LYS A 1 486 ? 10.148 -3.338 6.438 1 88.94 486 LYS A CA 1
ATOM 3935 C C . LYS A 1 486 ? 9.734 -4.805 6.488 1 88.94 486 LYS A C 1
ATOM 3937 O O . LYS A 1 486 ? 9.719 -5.488 5.461 1 88.94 486 LYS A O 1
ATOM 3942 N N . GLY A 1 487 ? 9.422 -5.289 7.586 1 81.38 487 GLY A N 1
ATOM 3943 C CA . GLY A 1 487 ? 9.008 -6.672 7.75 1 81.38 487 GLY A CA 1
ATOM 3944 C C . GLY A 1 487 ? 8.148 -6.895 8.977 1 81.38 487 GLY A C 1
ATOM 3945 O O . GLY A 1 487 ? 7.945 -5.98 9.773 1 81.38 487 GLY A O 1
ATOM 3946 N N . SER A 1 488 ? 7.676 -8.062 9.078 1 76.56 488 SER A N 1
ATOM 3947 C CA . SER A 1 488 ? 6.73 -8.375 10.148 1 76.56 488 SER A CA 1
ATOM 3948 C C . SER A 1 488 ? 7.453 -8.711 11.445 1 76.56 488 SER A C 1
ATOM 3950 O O . SER A 1 488 ? 6.84 -8.742 12.516 1 76.56 488 SER A O 1
ATOM 3952 N N . ASN A 1 489 ? 8.766 -8.852 11.32 1 78.38 489 ASN A N 1
ATOM 3953 C CA . ASN A 1 489 ? 9.516 -9.234 12.516 1 78.38 489 ASN A CA 1
ATOM 3954 C C . ASN A 1 489 ? 9.875 -8.023 13.367 1 78.38 489 ASN A C 1
ATOM 3956 O O . ASN A 1 489 ? 10.625 -7.152 12.93 1 78.38 489 ASN A O 1
ATOM 3960 N N . GLN A 1 490 ? 9.383 -7.992 14.539 1 86.19 490 GLN A N 1
ATOM 3961 C CA . GLN A 1 490 ? 9.664 -6.969 15.539 1 86.19 490 GLN A CA 1
ATOM 3962 C C . GLN A 1 490 ? 9.586 -5.57 14.938 1 86.19 490 GLN A C 1
ATOM 3964 O O . GLN A 1 490 ? 10.562 -4.82 14.969 1 86.19 490 GLN A O 1
ATOM 3969 N N . PRO A 1 491 ? 8.469 -5.191 14.562 1 88.81 491 PRO A N 1
ATOM 3970 C CA . PRO A 1 491 ? 8.305 -3.904 13.883 1 88.81 491 PRO A CA 1
ATOM 3971 C C . PRO A 1 491 ? 8.695 -2.719 14.766 1 88.81 491 PRO A C 1
ATOM 3973 O O . PRO A 1 491 ? 9.258 -1.737 14.281 1 88.81 491 PRO A O 1
ATOM 3976 N N . ILE A 1 492 ? 8.445 -2.758 16.062 1 91.69 492 ILE A N 1
ATOM 3977 C CA . ILE A 1 492 ? 8.727 -1.648 16.969 1 91.69 492 ILE A CA 1
ATOM 3978 C C . ILE A 1 492 ? 10.234 -1.423 17.062 1 91.69 492 ILE A C 1
ATOM 3980 O O . ILE A 1 492 ? 10.695 -0.281 17.094 1 91.69 492 ILE A O 1
ATOM 3984 N N . ILE A 1 493 ? 10.938 -2.502 17.078 1 89.31 493 ILE A N 1
ATOM 3985 C CA . ILE A 1 493 ? 12.391 -2.428 17.172 1 89.31 493 ILE A CA 1
ATOM 3986 C C . ILE A 1 493 ? 12.969 -1.888 15.867 1 89.31 493 ILE A C 1
ATOM 3988 O O . ILE A 1 493 ? 13.953 -1.144 15.875 1 89.31 493 ILE A O 1
ATOM 3992 N N . GLN A 1 494 ? 12.359 -2.283 14.773 1 91.5 494 GLN A N 1
ATOM 3993 C CA . GLN A 1 494 ? 12.773 -1.74 13.484 1 91.5 494 GLN A CA 1
ATOM 3994 C C . GLN A 1 494 ? 12.633 -0.22 13.453 1 91.5 494 GLN A C 1
ATOM 3996 O O . GLN A 1 494 ? 13.555 0.485 13.039 1 91.5 494 GLN A O 1
ATOM 4001 N N . ILE A 1 495 ? 11.516 0.283 13.938 1 93.75 495 ILE A N 1
ATOM 4002 C CA . ILE A 1 495 ? 11.258 1.72 13.953 1 93.75 495 ILE A CA 1
ATOM 4003 C C . ILE A 1 495 ? 12.258 2.408 14.875 1 93.75 495 ILE A C 1
ATOM 4005 O O . ILE A 1 495 ? 12.844 3.432 14.516 1 93.75 495 ILE A O 1
ATOM 4009 N N . ALA A 1 496 ? 12.438 1.811 16.047 1 92.56 496 ALA A N 1
ATOM 4010 C CA . ALA A 1 496 ? 13.352 2.393 17.031 1 92.56 496 ALA A CA 1
ATOM 4011 C C . ALA A 1 496 ? 14.766 2.498 16.469 1 92.56 496 ALA A C 1
ATOM 4013 O O . ALA A 1 496 ? 15.43 3.525 16.625 1 92.56 496 ALA A O 1
ATOM 4014 N N . SER A 1 497 ? 15.188 1.446 15.836 1 91.31 497 SER A N 1
ATOM 4015 C CA . SER A 1 497 ? 16.531 1.421 15.258 1 91.31 497 SER A CA 1
ATOM 4016 C C . SER A 1 497 ? 16.672 2.471 14.164 1 91.31 497 SER A C 1
ATOM 4018 O O . SER A 1 497 ? 17.688 3.176 14.102 1 91.31 497 SER A O 1
ATOM 4020 N N . ARG A 1 498 ? 15.719 2.598 13.375 1 92.56 498 ARG A N 1
ATOM 4021 C CA . ARG A 1 498 ? 15.773 3.545 12.266 1 92.56 498 ARG A CA 1
ATOM 4022 C C . ARG A 1 498 ? 15.664 4.98 12.766 1 92.56 498 ARG A C 1
ATOM 4024 O O . ARG A 1 498 ? 16.266 5.891 12.195 1 92.56 498 ARG A O 1
ATOM 4031 N N . CYS A 1 499 ? 14.844 5.223 13.781 1 92 499 CYS A N 1
ATOM 4032 C CA . CYS A 1 499 ? 14.797 6.539 14.406 1 92 499 CYS A CA 1
ATOM 4033 C C . CYS A 1 499 ? 16.172 6.941 14.938 1 92 499 CYS A C 1
ATOM 4035 O O . CYS A 1 499 ? 16.594 8.078 14.75 1 92 499 CYS A O 1
ATOM 4037 N N . LYS A 1 500 ? 16.844 6.035 15.547 1 91.06 500 LYS A N 1
ATOM 4038 C CA . LYS A 1 500 ? 18.172 6.301 16.078 1 91.06 500 LYS A CA 1
ATOM 4039 C C . LYS A 1 500 ? 19.156 6.629 14.969 1 91.06 500 LYS A C 1
ATOM 4041 O O . LYS A 1 500 ? 19.922 7.594 15.07 1 91.06 500 LYS A O 1
ATOM 4046 N N . LEU A 1 501 ? 19.109 5.809 13.945 1 92.62 501 LEU A N 1
ATOM 4047 C CA . LEU A 1 501 ? 20 6.035 12.82 1 92.62 501 LEU A CA 1
ATOM 4048 C C . LEU A 1 501 ? 19.719 7.379 12.156 1 92.62 501 LEU A C 1
ATOM 4050 O O . LEU A 1 501 ? 20.656 8.07 11.734 1 92.62 501 LEU A O 1
ATOM 4054 N N . ALA A 1 502 ? 18.5 7.715 12.008 1 92 502 ALA A N 1
ATOM 4055 C CA . ALA A 1 502 ? 18.125 9.008 11.445 1 92 502 ALA A CA 1
ATOM 4056 C C . ALA A 1 502 ? 18.672 10.156 12.305 1 92 502 ALA A C 1
ATOM 4058 O O . ALA A 1 502 ? 19.156 11.156 11.773 1 92 502 ALA A O 1
ATOM 4059 N N . GLN A 1 503 ? 18.547 9.984 13.586 1 89 503 GLN A N 1
ATOM 4060 C CA . GLN A 1 503 ? 19.062 11 14.5 1 89 503 GLN A CA 1
ATOM 4061 C C . GLN A 1 503 ? 20.578 11.117 14.391 1 89 503 GLN A C 1
ATOM 4063 O O . GLN A 1 503 ? 21.125 12.227 14.422 1 89 503 GLN A O 1
ATOM 4068 N N . GLU A 1 504 ? 21.219 9.984 14.32 1 89.88 504 GLU A N 1
ATOM 4069 C CA . GLU A 1 504 ? 22.672 9.992 14.18 1 89.88 504 GLU A CA 1
ATOM 4070 C C . GLU A 1 504 ? 23.094 10.695 12.891 1 89.88 504 GLU A C 1
ATOM 4072 O O . GLU A 1 504 ? 24.062 11.461 12.883 1 89.88 504 GLU A O 1
ATOM 4077 N N . ARG A 1 505 ? 22.406 10.398 11.875 1 91.06 505 ARG A N 1
ATOM 4078 C CA . ARG A 1 505 ? 22.672 11.055 10.602 1 91.06 505 ARG A CA 1
ATOM 4079 C C . ARG A 1 505 ? 22.547 12.57 10.734 1 91.06 505 ARG A C 1
ATOM 4081 O O . ARG A 1 505 ? 23.406 13.32 10.25 1 91.06 505 ARG A O 1
ATOM 4088 N N . ASP A 1 506 ? 21.531 12.984 11.391 1 88.06 506 ASP A N 1
ATOM 4089 C CA . ASP A 1 506 ? 21.219 14.406 11.492 1 88.06 506 ASP A CA 1
ATOM 4090 C C . ASP A 1 506 ? 22.188 15.109 12.453 1 88.06 506 ASP A C 1
ATOM 4092 O O . ASP A 1 506 ? 22.375 16.328 12.375 1 88.06 506 ASP A O 1
ATOM 4096 N N . ASN A 1 507 ? 22.812 14.336 13.344 1 85.5 507 ASN A N 1
ATOM 4097 C CA . ASN A 1 507 ? 23.719 14.898 14.336 1 85.5 507 ASN A CA 1
ATOM 4098 C C . ASN A 1 507 ? 25.141 15.023 13.789 1 85.5 507 ASN A C 1
ATOM 4100 O O . ASN A 1 507 ? 25.984 15.703 14.375 1 85.5 507 ASN A O 1
ATOM 4104 N N . ILE A 1 508 ? 25.375 14.367 12.664 1 87.44 508 ILE A N 1
ATOM 4105 C CA . ILE A 1 508 ? 26.703 14.445 12.062 1 87.44 508 ILE A CA 1
ATOM 4106 C C . ILE A 1 508 ? 26.938 15.852 11.516 1 87.44 508 ILE A C 1
ATOM 4108 O O . ILE A 1 508 ? 26.141 16.359 10.734 1 87.44 508 ILE A O 1
ATOM 4112 N N . ASN A 1 509 ? 28.016 16.422 12.039 1 86.44 509 ASN A N 1
ATOM 4113 C CA . ASN A 1 509 ? 28.422 17.719 11.484 1 86.44 509 ASN A CA 1
ATOM 4114 C C . ASN A 1 509 ? 29.203 17.531 10.188 1 86.44 509 ASN A C 1
ATOM 4116 O O . ASN A 1 509 ? 30.422 17.328 10.211 1 86.44 509 ASN A O 1
ATOM 4120 N N . LEU A 1 510 ? 28.594 17.766 9.164 1 87.5 510 LEU A N 1
ATOM 4121 C CA . LEU A 1 510 ? 29.172 17.516 7.844 1 87.5 510 LEU A CA 1
ATOM 4122 C C . LEU A 1 510 ? 30.328 18.469 7.562 1 87.5 510 LEU A C 1
ATOM 4124 O O . LEU A 1 510 ? 31.219 18.156 6.777 1 87.5 510 LEU A O 1
ATOM 4128 N N . SER A 1 511 ? 30.406 19.609 8.219 1 85.69 511 SER A N 1
ATOM 4129 C CA . SER A 1 511 ? 31.469 20.594 7.992 1 85.69 511 SER A CA 1
ATOM 4130 C C . SER A 1 511 ? 32.781 20.094 8.562 1 85.69 511 SER A C 1
ATOM 4132 O O . SER A 1 511 ? 33.875 20.562 8.148 1 85.69 511 SER A O 1
ATOM 4134 N N . LYS A 1 512 ? 32.75 19.156 9.414 1 88.06 512 LYS A N 1
ATOM 4135 C CA . LYS A 1 512 ? 33.969 18.641 10.062 1 88.06 512 LYS A CA 1
ATOM 4136 C C . LYS A 1 512 ? 34.594 17.516 9.25 1 88.06 512 LYS A C 1
ATOM 4138 O O . LYS A 1 512 ? 35.719 17.078 9.539 1 88.06 512 LYS A O 1
ATOM 4143 N N . ILE A 1 513 ? 33.844 17.141 8.266 1 90.19 513 ILE A N 1
ATOM 4144 C CA . ILE A 1 513 ? 34.406 16.094 7.41 1 90.19 513 ILE A CA 1
ATOM 4145 C C . ILE A 1 513 ? 35.5 16.688 6.52 1 90.19 513 ILE A C 1
ATOM 4147 O O . ILE A 1 513 ? 35.25 17.672 5.816 1 90.19 513 ILE A O 1
ATOM 4151 N N . LYS A 1 514 ? 36.625 16.156 6.523 1 88.06 514 LYS A N 1
ATOM 4152 C CA . LYS A 1 514 ? 37.812 16.688 5.848 1 88.06 514 LYS A CA 1
ATOM 4153 C C . LYS A 1 514 ? 37.688 16.562 4.332 1 88.06 514 LYS A C 1
ATOM 4155 O O . LYS A 1 514 ? 38.062 17.469 3.594 1 88.06 514 LYS A O 1
ATOM 4160 N N . ASN A 1 515 ? 37.219 15.461 3.904 1 90.81 515 ASN A N 1
ATOM 4161 C CA . ASN A 1 515 ? 37.062 15.234 2.469 1 90.81 515 ASN A CA 1
ATOM 4162 C C . ASN A 1 515 ? 35.875 16.016 1.898 1 90.81 515 ASN A C 1
ATOM 4164 O O . ASN A 1 515 ? 34.719 15.727 2.201 1 90.81 515 ASN A O 1
ATOM 4168 N N . GLN A 1 516 ? 36.156 16.875 1.012 1 90.38 516 GLN A N 1
ATOM 4169 C CA . GLN A 1 516 ? 35.156 17.797 0.467 1 90.38 516 GLN A CA 1
ATOM 4170 C C . GLN A 1 516 ? 34.125 17.047 -0.38 1 90.38 516 GLN A C 1
ATOM 4172 O O . GLN A 1 516 ? 32.938 17.406 -0.389 1 90.38 516 GLN A O 1
ATOM 4177 N N . GLU A 1 517 ? 34.562 16.109 -1.108 1 90.62 517 GLU A N 1
ATOM 4178 C CA . GLU A 1 517 ? 33.656 15.359 -1.953 1 90.62 517 GLU A CA 1
ATOM 4179 C C . GLU A 1 517 ? 32.625 14.602 -1.113 1 90.62 517 GLU A C 1
ATOM 4181 O O . GLU A 1 517 ? 31.453 14.523 -1.486 1 90.62 517 GLU A O 1
ATOM 4186 N N . VAL A 1 518 ? 33.125 14.117 -0.044 1 92.56 518 VAL A N 1
ATOM 4187 C CA . VAL A 1 518 ? 32.219 13.391 0.863 1 92.56 518 VAL A CA 1
ATOM 4188 C C . VAL A 1 518 ? 31.219 14.352 1.49 1 92.56 518 VAL A C 1
ATOM 4190 O O . VAL A 1 518 ? 30.047 14.016 1.638 1 92.56 518 VAL A O 1
ATOM 4193 N N . GLN A 1 519 ? 31.703 15.5 1.793 1 92.5 519 GLN A N 1
ATOM 4194 C CA . GLN A 1 519 ? 30.844 16.516 2.381 1 92.5 519 GLN A CA 1
ATOM 4195 C C . GLN A 1 519 ? 29.719 16.906 1.425 1 92.5 519 GLN A C 1
ATOM 4197 O O . GLN A 1 519 ? 28.547 16.953 1.816 1 92.5 519 GLN A O 1
ATOM 4202 N N . GLU A 1 520 ? 30.125 17.141 0.249 1 89.06 520 GLU A N 1
ATOM 4203 C CA . GLU A 1 520 ? 29.156 17.562 -0.754 1 89.06 520 GLU A CA 1
ATOM 4204 C C . GLU A 1 520 ? 28.156 16.453 -1.054 1 89.06 520 GLU A C 1
ATOM 4206 O O . GLU A 1 520 ? 26.969 16.703 -1.264 1 89.06 520 GLU A O 1
ATOM 4211 N N . PHE A 1 521 ? 28.656 15.273 -1.027 1 91.94 521 PHE A N 1
ATOM 4212 C CA . PHE A 1 521 ? 27.812 14.117 -1.277 1 91.94 521 PHE A CA 1
ATOM 4213 C C . PHE A 1 521 ? 26.734 13.984 -0.202 1 91.94 521 PHE A C 1
ATOM 4215 O O . PHE A 1 521 ? 25.547 13.859 -0.513 1 91.94 521 PHE A O 1
ATOM 4222 N N . CYS A 1 522 ? 27.078 14.078 0.993 1 92.56 522 CYS A N 1
ATOM 4223 C CA . CYS A 1 522 ? 26.156 13.93 2.109 1 92.56 522 CYS A CA 1
ATOM 4224 C C . CYS A 1 522 ? 25.172 15.086 2.158 1 92.56 522 CYS A C 1
ATOM 4226 O O . CYS A 1 522 ? 23.984 14.891 2.438 1 92.56 522 CYS A O 1
ATOM 4228 N N . LYS A 1 523 ? 25.641 16.25 1.833 1 88 523 LYS A N 1
ATOM 4229 C CA . LYS A 1 523 ? 24.766 17.422 1.812 1 88 523 LYS A CA 1
ATOM 4230 C C . LYS A 1 523 ? 23.688 17.297 0.75 1 88 523 LYS A C 1
ATOM 4232 O O . LYS A 1 523 ? 22.547 17.703 0.964 1 88 523 LYS A O 1
ATOM 4237 N N . SER A 1 524 ? 24.062 16.719 -0.321 1 87 524 SER A N 1
ATOM 4238 C CA . SER A 1 524 ? 23.125 16.547 -1.425 1 87 524 SER A CA 1
ATOM 4239 C C . SER A 1 524 ? 22 15.586 -1.061 1 87 524 SER A C 1
ATOM 4241 O O . SER A 1 524 ? 20.906 15.648 -1.621 1 87 524 SER A O 1
ATOM 4243 N N . LEU A 1 525 ? 22.219 14.711 -0.183 1 89.19 525 LEU A N 1
ATOM 4244 C CA . LEU A 1 525 ? 21.234 13.703 0.203 1 89.19 525 LEU A CA 1
ATOM 4245 C C . LEU A 1 525 ? 20.281 14.25 1.272 1 89.19 525 LEU A C 1
ATOM 4247 O O . LEU A 1 525 ? 19.219 13.68 1.518 1 89.19 525 LEU A O 1
ATOM 4251 N N . CYS A 1 526 ? 20.641 15.297 1.955 1 80 526 CYS A N 1
ATOM 4252 C CA . CYS A 1 526 ? 19.797 15.914 2.971 1 80 526 CYS A CA 1
ATOM 4253 C C . CYS A 1 526 ? 18.891 16.984 2.355 1 80 526 CYS A C 1
ATOM 4255 O O . CYS A 1 526 ? 17.828 17.281 2.895 1 80 526 CYS A O 1
ATOM 4257 N N . ALA A 1 527 ? 19.328 17.594 1.272 1 64.19 527 ALA A N 1
ATOM 4258 C CA . ALA A 1 527 ? 18.625 18.75 0.706 1 64.19 527 ALA A CA 1
ATOM 4259 C C . ALA A 1 527 ? 17.578 18.312 -0.304 1 64.19 527 ALA A C 1
ATOM 4261 O O . ALA A 1 527 ? 17.688 17.234 -0.897 1 64.19 527 ALA A O 1
ATOM 4262 N N . ALA A 1 528 ? 16.344 18.922 -0.182 1 59.41 528 ALA A N 1
ATOM 4263 C CA . ALA A 1 528 ? 15.359 18.75 -1.25 1 59.41 528 ALA A CA 1
ATOM 4264 C C . ALA A 1 528 ? 15.953 19.125 -2.607 1 59.41 528 ALA A C 1
ATOM 4266 O O . ALA A 1 528 ? 16.766 20.031 -2.705 1 59.41 528 ALA A O 1
ATOM 4267 N N . LYS A 1 529 ? 15.992 18.312 -3.576 1 54.56 529 LYS A N 1
ATOM 4268 C CA . LYS A 1 529 ? 16.625 18.438 -4.891 1 54.56 529 LYS A CA 1
ATOM 4269 C C . LYS A 1 529 ? 16.156 19.688 -5.617 1 54.56 529 LYS A C 1
ATOM 4271 O O . LYS A 1 529 ? 15.242 19.625 -6.445 1 54.56 529 LYS A O 1
ATOM 4276 N N . LEU A 1 530 ? 15.914 20.797 -5.062 1 56.03 530 LEU A N 1
ATOM 4277 C CA . LEU A 1 530 ? 15.594 21.891 -5.965 1 56.03 530 LEU A CA 1
ATOM 4278 C C . LEU A 1 530 ? 16.859 22.641 -6.383 1 56.03 530 LEU A C 1
ATOM 4280 O O . LEU A 1 530 ? 17.547 23.219 -5.543 1 56.03 530 LEU A O 1
ATOM 4284 N N . LYS A 1 531 ? 17.5 22.453 -7.43 1 55.5 531 LYS A N 1
ATOM 4285 C CA . LYS A 1 531 ? 18.688 23.156 -7.887 1 55.5 531 LYS A CA 1
ATOM 4286 C C . LYS A 1 531 ? 18.328 24.516 -8.492 1 55.5 531 LYS A C 1
ATOM 4288 O O . LYS A 1 531 ? 17.547 24.578 -9.445 1 55.5 531 LYS A O 1
ATOM 4293 N N . SER A 1 532 ? 18.578 25.594 -7.738 1 64.25 532 SER A N 1
ATOM 4294 C CA . SER A 1 532 ? 18.562 26.922 -8.344 1 64.25 532 SER A CA 1
ATOM 4295 C C . SER A 1 532 ? 19.719 27.078 -9.328 1 64.25 532 SER A C 1
ATOM 4297 O O . SER A 1 532 ? 20.891 27.031 -8.938 1 64.25 532 SER A O 1
ATOM 4299 N N . LYS A 1 533 ? 19.469 27.125 -10.648 1 68.69 533 LYS A N 1
ATOM 4300 C CA . LYS A 1 533 ? 20.5 27.297 -11.656 1 68.69 533 LYS A CA 1
ATOM 4301 C C . LYS A 1 533 ? 20.562 28.734 -12.148 1 68.69 533 LYS A C 1
ATOM 4303 O O . LYS A 1 533 ? 19.516 29.359 -12.367 1 68.69 533 LYS A O 1
ATOM 4308 N N . CYS A 1 534 ? 21.734 29.125 -12.164 1 74.88 534 CYS A N 1
ATOM 4309 C CA . CYS A 1 534 ? 21.969 30.391 -12.836 1 74.88 534 CYS A CA 1
ATOM 4310 C C . CYS A 1 534 ? 21.875 30.234 -14.352 1 74.88 534 CYS A C 1
ATOM 4312 O O . CYS A 1 534 ? 22.609 29.422 -14.938 1 74.88 534 CYS A O 1
ATOM 4314 N N . LEU A 1 535 ? 20.922 30.844 -14.922 1 78.62 535 LEU A N 1
ATOM 4315 C CA . LEU A 1 535 ? 20.688 30.703 -16.359 1 78.62 535 LEU A CA 1
ATOM 4316 C C . LEU A 1 535 ? 21.609 31.625 -17.141 1 78.62 535 LEU A C 1
ATOM 4318 O O . LEU A 1 535 ? 22.156 31.234 -18.172 1 78.62 535 LEU A O 1
ATOM 4322 N N . ASN A 1 536 ? 21.734 32.906 -16.781 1 76.12 536 ASN A N 1
ATOM 4323 C CA . ASN A 1 536 ? 22.578 33.906 -17.453 1 76.12 536 ASN A CA 1
ATOM 4324 C C . ASN A 1 536 ? 23.344 34.75 -16.438 1 76.12 536 ASN A C 1
ATOM 4326 O O . ASN A 1 536 ? 22.766 35.594 -15.75 1 76.12 536 ASN A O 1
ATOM 4330 N N . PRO A 1 537 ? 24.641 34.438 -16.406 1 78.81 537 PRO A N 1
ATOM 4331 C CA . PRO A 1 537 ? 25.438 35.188 -15.422 1 78.81 537 PRO A CA 1
ATOM 4332 C C . PRO A 1 537 ? 25.562 36.656 -15.758 1 78.81 537 PRO A C 1
ATOM 4334 O O . PRO A 1 537 ? 25.859 37.469 -14.883 1 78.81 537 PRO A O 1
ATOM 4337 N N . ASN A 1 538 ? 25.375 37 -17.031 1 77.69 538 ASN A N 1
ATOM 4338 C CA . ASN A 1 538 ? 25.5 38.375 -17.453 1 77.69 538 ASN A CA 1
ATOM 4339 C C . ASN A 1 538 ? 24.266 38.844 -18.203 1 77.69 538 ASN A C 1
ATOM 4341 O O . ASN A 1 538 ? 24.297 39.031 -19.422 1 77.69 538 ASN A O 1
ATOM 4345 N N . TYR A 1 539 ? 23.328 39.031 -17.406 1 76.75 539 TYR A N 1
ATOM 4346 C CA . TYR A 1 539 ? 22.078 39.5 -18.016 1 76.75 539 TYR A CA 1
ATOM 4347 C C . TYR A 1 539 ? 22.047 41.031 -18.078 1 76.75 539 TYR A C 1
ATOM 4349 O O . TYR A 1 539 ? 22.297 41.719 -17.094 1 76.75 539 TYR A O 1
ATOM 4357 N N . LYS A 1 540 ? 21.875 41.625 -19.422 1 72.94 540 LYS A N 1
ATOM 4358 C CA . LYS A 1 540 ? 21.766 43.062 -19.625 1 72.94 540 LYS A CA 1
ATOM 4359 C C . LYS A 1 540 ? 20.312 43.469 -19.797 1 72.94 540 LYS A C 1
ATOM 4361 O O . LYS A 1 540 ? 19.562 42.844 -20.547 1 72.94 540 LYS A O 1
ATOM 4366 N N . ILE A 1 541 ? 19.812 44.344 -18.953 1 70.5 541 ILE A N 1
ATOM 4367 C CA . ILE A 1 541 ? 18.438 44.844 -19.016 1 70.5 541 ILE A CA 1
ATOM 4368 C C . ILE A 1 541 ? 18.297 45.844 -20.156 1 70.5 541 ILE A C 1
ATOM 4370 O O . ILE A 1 541 ? 19.188 46.656 -20.375 1 70.5 541 ILE A O 1
ATOM 4374 N N . SER A 1 542 ? 17.234 45.656 -21.016 1 68.69 542 SER A N 1
ATOM 4375 C CA . SER A 1 542 ? 16.984 46.562 -22.109 1 68.69 542 SER A CA 1
ATOM 4376 C C . SER A 1 542 ? 16.734 48 -21.594 1 68.69 542 SER A C 1
ATOM 4378 O O . SER A 1 542 ? 16.344 48.188 -20.453 1 68.69 542 SER A O 1
ATOM 4380 N N . ASN A 1 543 ? 17.078 48.938 -22.422 1 61.22 543 ASN A N 1
ATOM 4381 C CA . ASN A 1 543 ? 16.906 50.344 -22.078 1 61.22 543 ASN A CA 1
ATOM 4382 C C . ASN A 1 543 ? 15.453 50.688 -21.719 1 61.22 543 ASN A C 1
ATOM 4384 O O . ASN A 1 543 ? 15.195 51.469 -20.812 1 61.22 543 ASN A O 1
ATOM 4388 N N . GLN A 1 544 ? 14.57 50 -22.344 1 62.22 544 GLN A N 1
ATOM 4389 C CA . GLN A 1 544 ? 13.156 50.25 -22.062 1 62.22 544 GLN A CA 1
ATOM 4390 C C . GLN A 1 544 ? 12.797 49.812 -20.641 1 62.22 544 GLN A C 1
ATOM 4392 O O . GLN A 1 544 ? 12.039 50.5 -19.953 1 62.22 544 GLN A O 1
ATOM 4397 N N . LEU A 1 545 ? 13.367 48.75 -20.234 1 66.88 545 LEU A N 1
ATOM 4398 C CA . LEU A 1 545 ? 13.07 48.219 -18.906 1 66.88 545 LEU A CA 1
ATOM 4399 C C . LEU A 1 545 ? 13.836 49 -17.828 1 66.88 545 LEU A C 1
ATOM 4401 O O . LEU A 1 545 ? 13.375 49.125 -16.688 1 66.88 545 LEU A O 1
ATOM 4405 N N . LYS A 1 546 ? 14.961 49.688 -18.25 1 61.12 546 LYS A N 1
ATOM 4406 C CA . LYS A 1 546 ? 15.797 50.438 -17.328 1 61.12 546 LYS A CA 1
ATOM 4407 C C . LYS A 1 546 ? 15.062 51.688 -16.828 1 61.12 546 LYS A C 1
ATOM 4409 O O . LYS A 1 546 ? 15.25 52.094 -15.68 1 61.12 546 LYS A O 1
ATOM 4414 N N . SER A 1 547 ? 14.352 52.281 -17.75 1 57.94 547 SER A N 1
ATOM 4415 C CA . SER A 1 547 ? 13.656 53.5 -17.406 1 57.94 547 SER A CA 1
ATOM 4416 C C . SER A 1 547 ? 12.703 53.281 -16.234 1 57.94 547 SER A C 1
ATOM 4418 O O . SER A 1 547 ? 12.438 54.219 -15.461 1 57.94 547 SER A O 1
ATOM 4420 N N . THR A 1 548 ? 12.328 52.031 -16.141 1 56.09 548 THR A N 1
ATOM 4421 C CA . THR A 1 548 ? 11.375 51.781 -15.062 1 56.09 548 THR A CA 1
ATOM 4422 C C . THR A 1 548 ? 12.094 51.656 -13.719 1 56.09 548 THR A C 1
ATOM 4424 O O . THR A 1 548 ? 11.469 51.688 -12.664 1 56.09 548 THR A O 1
ATOM 4427 N N . LEU A 1 549 ? 13.273 51.094 -13.68 1 53.75 549 LEU A N 1
ATOM 4428 C CA . LEU A 1 549 ? 13.945 50.781 -12.43 1 53.75 549 LEU A CA 1
ATOM 4429 C C . LEU A 1 549 ? 14.75 51.969 -11.914 1 53.75 549 LEU A C 1
ATOM 4431 O O . LEU A 1 549 ? 15.281 51.938 -10.805 1 53.75 549 LEU A O 1
ATOM 4435 N N . GLY A 1 550 ? 14.469 53.156 -12.297 1 49.69 550 GLY A N 1
ATOM 4436 C CA . GLY A 1 550 ? 15.227 54.312 -11.852 1 49.69 550 GLY A CA 1
ATOM 4437 C C . GLY A 1 550 ? 16.719 54.156 -12.016 1 49.69 550 GLY A C 1
ATOM 4438 O O . GLY A 1 550 ? 17.188 53.125 -12.516 1 49.69 550 GLY A O 1
ATOM 4439 N N . ASP A 1 551 ? 17.625 55.188 -11.625 1 49.69 551 ASP A N 1
ATOM 4440 C CA . ASP A 1 551 ? 19.062 55.469 -11.727 1 49.69 551 ASP A CA 1
ATOM 4441 C C . ASP A 1 551 ? 19.891 54.344 -11.117 1 49.69 551 ASP A C 1
ATOM 4443 O O . ASP A 1 551 ? 21.094 54.25 -11.352 1 49.69 551 ASP A O 1
ATOM 4447 N N . ALA A 1 552 ? 19.422 53.625 -10.203 1 46.47 552 ALA A N 1
ATOM 4448 C CA . ALA A 1 552 ? 20.328 52.781 -9.422 1 46.47 552 ALA A CA 1
ATOM 4449 C C . ALA A 1 552 ? 20.812 51.625 -10.242 1 46.47 552 ALA A C 1
ATOM 4451 O O . ALA A 1 552 ? 21.766 50.938 -9.852 1 46.47 552 ALA A O 1
ATOM 4452 N N . MET A 1 553 ? 20.094 51.062 -11.312 1 53.31 553 MET A N 1
ATOM 4453 C CA . MET A 1 553 ? 20.547 49.844 -11.961 1 53.31 553 MET A CA 1
ATOM 4454 C C . MET A 1 553 ? 21.359 50.156 -13.219 1 53.31 553 MET A C 1
ATOM 4456 O O . MET A 1 553 ? 21.594 49.281 -14.047 1 53.31 553 MET A O 1
ATOM 4460 N N . GLN A 1 554 ? 21.547 51.281 -13.547 1 52.5 554 GLN A N 1
ATOM 4461 C CA . GLN A 1 554 ? 22.109 51.625 -14.844 1 52.5 554 GLN A CA 1
ATOM 4462 C C . GLN A 1 554 ? 23.297 50.719 -15.188 1 52.5 554 GLN A C 1
ATOM 4464 O O . GLN A 1 554 ? 23.422 50.25 -16.312 1 52.5 554 GLN A O 1
ATOM 4469 N N . ASP A 1 555 ? 24.438 50.688 -14.328 1 55.34 555 ASP A N 1
ATOM 4470 C CA . ASP A 1 555 ? 25.719 50.125 -14.773 1 55.34 555 ASP A CA 1
ATOM 4471 C C . ASP A 1 555 ? 25.938 48.75 -14.172 1 55.34 555 ASP A C 1
ATOM 4473 O O . ASP A 1 555 ? 27.016 48.156 -14.328 1 55.34 555 ASP A O 1
ATOM 4477 N N . ASN A 1 556 ? 24.828 48.031 -13.688 1 62.06 556 ASN A N 1
ATOM 4478 C CA . ASN A 1 556 ? 25.172 46.812 -12.961 1 62.06 556 ASN A CA 1
ATOM 4479 C C . ASN A 1 556 ? 24.812 45.562 -13.758 1 62.06 556 ASN A C 1
ATOM 4481 O O . ASN A 1 556 ? 23.828 45.562 -14.5 1 62.06 556 ASN A O 1
ATOM 4485 N N . VAL A 1 557 ? 25.703 44.625 -13.836 1 73.88 557 VAL A N 1
ATOM 4486 C CA . VAL A 1 557 ? 25.547 43.281 -14.383 1 73.88 557 VAL A CA 1
ATOM 4487 C C . VAL A 1 557 ? 24.688 42.406 -13.445 1 73.88 557 VAL A C 1
ATOM 4489 O O . VAL A 1 557 ? 24.938 42.375 -12.234 1 73.88 557 VAL A O 1
ATOM 4492 N N . MET A 1 558 ? 23.453 42.031 -14.023 1 82.69 558 MET A N 1
ATOM 4493 C CA . MET A 1 558 ? 22.594 41.156 -13.234 1 82.69 558 MET A CA 1
ATOM 4494 C C . MET A 1 558 ? 22.766 39.688 -13.633 1 82.69 558 MET A C 1
ATOM 4496 O O . MET A 1 558 ? 23.312 39.406 -14.703 1 82.69 558 MET A O 1
ATOM 4500 N N . GLU A 1 559 ? 22.453 38.906 -12.727 1 87.19 559 GLU A N 1
ATOM 4501 C CA . GLU A 1 559 ? 22.453 37.469 -12.977 1 87.19 559 GLU A CA 1
ATOM 4502 C C . GLU A 1 559 ? 21.016 36.938 -13.039 1 87.19 559 GLU A C 1
ATOM 4504 O O . GLU A 1 559 ? 20.172 37.312 -12.242 1 87.19 559 GLU A O 1
ATOM 4509 N N . GLU A 1 560 ? 20.781 36.156 -14.031 1 88.94 560 GLU A N 1
ATOM 4510 C CA . GLU A 1 560 ? 19.469 35.531 -14.172 1 88.94 560 GLU A CA 1
ATOM 4511 C C . GLU A 1 560 ? 19.406 34.188 -13.453 1 88.94 560 GLU A C 1
ATOM 4513 O O . GLU A 1 560 ? 20.344 33.375 -13.555 1 88.94 560 GLU A O 1
ATOM 4518 N N . ARG A 1 561 ? 18.297 34 -12.68 1 89.56 561 ARG A N 1
ATOM 4519 C CA . ARG A 1 561 ? 18.078 32.781 -11.938 1 89.56 561 ARG A CA 1
ATOM 4520 C C . ARG A 1 561 ? 16.844 32.031 -12.438 1 89.56 561 ARG A C 1
ATOM 4522 O O . ARG A 1 561 ? 15.953 32.625 -13.047 1 89.56 561 ARG A O 1
ATOM 4529 N N . SER A 1 562 ? 16.844 30.703 -12.148 1 87.69 562 SER A N 1
ATOM 4530 C CA . SER A 1 562 ? 15.727 29.875 -12.609 1 87.69 562 SER A CA 1
ATOM 4531 C C . SER A 1 562 ? 14.625 29.812 -11.562 1 87.69 562 SER A C 1
ATOM 4533 O O . SER A 1 562 ? 13.492 29.438 -11.867 1 87.69 562 SER A O 1
ATOM 4535 N N . LEU A 1 563 ? 14.969 30.172 -10.344 1 89.94 563 LEU A N 1
ATOM 4536 C CA . LEU A 1 563 ? 13.992 30.062 -9.258 1 89.94 563 LEU A CA 1
ATOM 4537 C C . LEU A 1 563 ? 14.281 31.062 -8.156 1 89.94 563 LEU A C 1
ATOM 4539 O O . LEU A 1 563 ? 15.43 31.484 -7.984 1 89.94 563 LEU A O 1
ATOM 4543 N N . LEU A 1 564 ? 13.211 31.547 -7.582 1 89.62 564 LEU A N 1
ATOM 4544 C CA . LEU A 1 564 ? 13.289 32.438 -6.418 1 89.62 564 LEU A CA 1
ATOM 4545 C C . LEU A 1 564 ? 12.531 31.828 -5.234 1 89.62 564 LEU A C 1
ATOM 4547 O O . LEU A 1 564 ? 11.352 31.484 -5.352 1 89.62 564 LEU A O 1
ATOM 4551 N N . LYS A 1 565 ? 13.258 31.578 -4.176 1 86.06 565 LYS A N 1
ATOM 4552 C CA . LYS A 1 565 ? 12.609 31.188 -2.924 1 86.06 565 LYS A CA 1
ATOM 4553 C C . LYS A 1 565 ? 12.531 32.375 -1.967 1 86.06 565 LYS A C 1
ATOM 4555 O O . LYS A 1 565 ? 13.555 33 -1.641 1 86.06 565 LYS A O 1
ATOM 4560 N N . TRP A 1 566 ? 11.281 32.719 -1.688 1 84.81 566 TRP A N 1
ATOM 4561 C CA . TRP A 1 566 ? 11.07 33.844 -0.813 1 84.81 566 TRP A CA 1
ATOM 4562 C C . TRP A 1 566 ? 9.906 33.594 0.137 1 84.81 566 TRP A C 1
ATOM 4564 O O . TRP A 1 566 ? 8.805 33.25 -0.297 1 84.81 566 TRP A O 1
ATOM 4574 N N . ASN A 1 567 ? 10.086 33.812 1.433 1 76.19 567 ASN A N 1
ATOM 4575 C CA . ASN A 1 567 ? 9.055 33.625 2.449 1 76.19 567 ASN A CA 1
ATOM 4576 C C . ASN A 1 567 ? 8.344 32.281 2.299 1 76.19 567 ASN A C 1
ATOM 4578 O O . ASN A 1 567 ? 7.113 32.25 2.285 1 76.19 567 ASN A O 1
ATOM 4582 N N . ARG A 1 568 ? 8.977 31.234 1.983 1 77.81 568 ARG A N 1
ATOM 4583 C CA . ARG A 1 568 ? 8.539 29.844 1.915 1 77.81 568 ARG A CA 1
ATOM 4584 C C . ARG A 1 568 ? 7.777 29.578 0.62 1 77.81 568 ARG A C 1
ATOM 4586 O O . ARG A 1 568 ? 7.184 28.5 0.454 1 77.81 568 ARG A O 1
ATOM 4593 N N . PHE A 1 569 ? 7.742 30.656 -0.189 1 86.38 569 PHE A N 1
ATOM 4594 C CA . PHE A 1 569 ? 7.168 30.453 -1.514 1 86.38 569 PHE A CA 1
ATOM 4595 C C . PHE A 1 569 ? 8.266 30.203 -2.547 1 86.38 569 PHE A C 1
ATOM 4597 O O . PHE A 1 569 ? 9.367 30.75 -2.424 1 86.38 569 PHE A O 1
ATOM 4604 N N . THR A 1 570 ? 7.91 29.422 -3.496 1 87.69 570 THR A N 1
ATOM 4605 C CA . THR A 1 570 ? 8.797 29.203 -4.637 1 87.69 570 THR A CA 1
ATOM 4606 C C . THR A 1 570 ? 8.211 29.828 -5.898 1 87.69 570 THR A C 1
ATOM 4608 O O . THR A 1 570 ? 7.062 29.578 -6.254 1 87.69 570 THR A O 1
ATOM 4611 N N . PHE A 1 571 ? 8.992 30.719 -6.5 1 91.5 571 PHE A N 1
ATOM 4612 C CA . PHE A 1 571 ? 8.578 31.391 -7.73 1 91.5 571 PHE A CA 1
ATOM 4613 C C . PHE A 1 571 ? 9.445 30.953 -8.898 1 91.5 571 PHE A C 1
ATOM 4615 O O . PHE A 1 571 ? 10.656 30.781 -8.758 1 91.5 571 PHE A O 1
ATOM 4622 N N . LYS A 1 572 ? 8.844 30.672 -10 1 90.69 572 LYS A N 1
ATOM 4623 C CA . LYS A 1 572 ? 9.516 30.328 -11.25 1 90.69 572 LYS A CA 1
ATOM 4624 C C . LYS A 1 572 ? 8.93 31.109 -12.422 1 90.69 572 LYS A C 1
ATOM 4626 O O . LYS A 1 572 ? 7.734 31.391 -12.445 1 90.69 572 LYS A O 1
ATOM 4631 N N . PRO A 1 573 ? 9.867 31.453 -13.344 1 90 573 PRO A N 1
ATOM 4632 C CA . PRO A 1 573 ? 9.344 32.156 -14.523 1 90 573 PRO A CA 1
ATOM 4633 C C . PRO A 1 573 ? 8.375 31.297 -15.336 1 90 573 PRO A C 1
ATOM 4635 O O . PRO A 1 573 ? 8.516 30.062 -15.367 1 90 573 PRO A O 1
ATOM 4638 N N . GLY A 1 574 ? 7.316 31.891 -15.781 1 78.12 574 GLY A N 1
ATOM 4639 C CA . GLY A 1 574 ? 6.316 31.188 -16.578 1 78.12 574 GLY A CA 1
ATOM 4640 C C . GLY A 1 574 ? 6.875 30.609 -17.859 1 78.12 574 GLY A C 1
ATOM 4641 O O . GLY A 1 574 ? 7.648 31.266 -18.562 1 78.12 574 GLY A O 1
ATOM 4642 N N . LYS A 1 575 ? 7.328 29.438 -17.922 1 57.59 575 LYS A N 1
ATOM 4643 C CA . LYS A 1 575 ? 7.832 28.828 -19.141 1 57.59 575 LYS A CA 1
ATOM 4644 C C . LYS A 1 575 ? 6.77 28.828 -20.234 1 57.59 575 LYS A C 1
ATOM 4646 O O . LYS A 1 575 ? 5.586 28.625 -19.953 1 57.59 575 LYS A O 1
ATOM 4651 N N . VAL A 1 576 ? 7.074 29.719 -21.312 1 45.38 576 VAL A N 1
ATOM 4652 C CA . VAL A 1 576 ? 6.445 29.344 -22.578 1 45.38 576 VAL A CA 1
ATOM 4653 C C . VAL A 1 576 ? 6.551 27.828 -22.781 1 45.38 576 VAL A C 1
ATOM 4655 O O . VAL A 1 576 ? 7.652 27.297 -22.906 1 45.38 576 VAL A O 1
ATOM 4658 N N . THR A 1 577 ? 5.973 27.188 -22.062 1 41.09 577 THR A N 1
ATOM 4659 C CA . THR A 1 577 ? 6.094 25.734 -22.078 1 41.09 577 THR A CA 1
ATOM 4660 C C . THR A 1 577 ? 6.258 25.219 -23.516 1 41.09 577 THR A C 1
ATOM 4662 O O . THR A 1 577 ? 5.449 25.531 -24.391 1 41.09 577 THR A O 1
ATOM 4665 N N . PHE A 1 578 ? 7.441 25.062 -23.938 1 33.19 578 PHE A N 1
ATOM 4666 C CA . PHE A 1 578 ? 7.582 24.109 -25.016 1 33.19 578 PHE A CA 1
ATOM 4667 C C . PHE A 1 578 ? 6.602 22.953 -24.844 1 33.19 578 PHE A C 1
ATOM 4669 O O . PHE A 1 578 ? 6.301 22.547 -23.719 1 33.19 578 PHE A O 1
ATOM 4676 N N . VAL A 1 579 ? 5.766 22.797 -25.797 1 34.62 579 VAL A N 1
ATOM 4677 C CA . VAL A 1 579 ? 4.746 21.797 -26.109 1 34.62 579 VAL A CA 1
ATOM 4678 C C . VAL A 1 579 ? 5.238 20.406 -25.672 1 34.62 579 VAL A C 1
ATOM 4680 O O . VAL A 1 579 ? 5.82 19.672 -26.469 1 34.62 579 VAL A O 1
ATOM 4683 N N . THR A 1 580 ? 6.344 20.266 -25.062 1 33.69 580 THR A N 1
ATOM 4684 C CA . THR A 1 580 ? 6.363 18.812 -24.984 1 33.69 580 THR A CA 1
ATOM 4685 C C . THR A 1 580 ? 5.09 18.297 -24.328 1 33.69 580 THR A C 1
ATOM 4687 O O . THR A 1 580 ? 4.438 19.016 -23.562 1 33.69 580 THR A O 1
ATOM 4690 N N . ASN A 1 581 ? 4.508 17.219 -24.797 1 35.09 581 ASN A N 1
ATOM 4691 C CA . ASN A 1 581 ? 3.295 16.453 -24.531 1 35.09 581 ASN A CA 1
ATOM 4692 C C . ASN A 1 581 ? 3.062 16.281 -23.031 1 35.09 581 ASN A C 1
ATOM 4694 O O . ASN A 1 581 ? 2.311 15.406 -22.609 1 35.09 581 ASN A O 1
ATOM 4698 N N . SER A 1 582 ? 4.02 16.656 -22.219 1 40.06 582 SER A N 1
ATOM 4699 C CA . SER A 1 582 ? 3.689 16.219 -20.859 1 40.06 582 SER A CA 1
ATOM 4700 C C . SER A 1 582 ? 2.58 17.062 -20.266 1 40.06 582 SER A C 1
ATOM 4702 O O . SER A 1 582 ? 2.572 18.297 -20.422 1 40.06 582 SER A O 1
ATOM 4704 N N . VAL A 1 583 ? 1.466 16.531 -19.922 1 44.19 583 VAL A N 1
ATOM 4705 C CA . VAL A 1 583 ? 0.179 16.875 -19.328 1 44.19 583 VAL A CA 1
ATOM 4706 C C . VAL A 1 583 ? 0.394 17.797 -18.125 1 44.19 583 VAL A C 1
ATOM 4708 O O . VAL A 1 583 ? -0.491 18.578 -17.766 1 44.19 583 VAL A O 1
ATOM 4711 N N . HIS A 1 584 ? 1.331 17.703 -17.312 1 50.53 584 HIS A N 1
ATOM 4712 C CA . HIS A 1 584 ? 1.142 18.406 -16.047 1 50.53 584 HIS A CA 1
ATOM 4713 C C . HIS A 1 584 ? 1.651 19.844 -16.141 1 50.53 584 HIS A C 1
ATOM 4715 O O . HIS A 1 584 ? 2.857 20.078 -16.062 1 50.53 584 HIS A O 1
ATOM 4721 N N . LYS A 1 585 ? 0.94 20.891 -16.547 1 64.75 585 LYS A N 1
ATOM 4722 C CA . LYS A 1 585 ? 1.181 22.344 -16.578 1 64.75 585 LYS A CA 1
ATOM 4723 C C . LYS A 1 585 ? 1.299 22.906 -15.164 1 64.75 585 LYS A C 1
ATOM 4725 O O . LYS A 1 585 ? 0.502 22.562 -14.281 1 64.75 585 LYS A O 1
ATOM 4730 N N . SER A 1 586 ? 2.553 23.406 -14.789 1 78.62 586 SER A N 1
ATOM 4731 C CA . SER A 1 586 ? 2.775 24.078 -13.508 1 78.62 586 SER A CA 1
ATOM 4732 C C . SER A 1 586 ? 2.752 25.594 -13.656 1 78.62 586 SER A C 1
ATOM 4734 O O . SER A 1 586 ? 3.008 26.125 -14.742 1 78.62 586 SER A O 1
ATOM 4736 N N . ASP A 1 587 ? 2.24 26.281 -12.68 1 84.38 587 ASP A N 1
ATOM 4737 C CA . ASP A 1 587 ? 2.232 27.75 -12.648 1 84.38 587 ASP A CA 1
ATOM 4738 C C . ASP A 1 587 ? 2.734 28.266 -11.312 1 84.38 587 ASP A C 1
ATOM 4740 O O . ASP A 1 587 ? 1.974 28.344 -10.344 1 84.38 587 ASP A O 1
ATOM 4744 N N . ASP A 1 588 ? 3.949 28.672 -11.258 1 90.5 588 ASP A N 1
ATOM 4745 C CA . ASP A 1 588 ? 4.559 29.281 -10.086 1 90.5 588 ASP A CA 1
ATOM 4746 C C . ASP A 1 588 ? 4.992 30.719 -10.375 1 90.5 588 ASP A C 1
ATOM 4748 O O . ASP A 1 588 ? 5.812 31.281 -9.648 1 90.5 588 ASP A O 1
ATOM 4752 N N . ALA A 1 589 ? 4.41 31.281 -11.438 1 93.06 589 ALA A N 1
ATOM 4753 C CA . ALA A 1 589 ? 4.922 32.562 -11.938 1 93.06 589 ALA A CA 1
ATOM 4754 C C . ALA A 1 589 ? 4.062 33.719 -11.453 1 93.06 589 ALA A C 1
ATOM 4756 O O . ALA A 1 589 ? 4.492 34.875 -11.492 1 93.06 589 ALA A O 1
ATOM 4757 N N . THR A 1 590 ? 2.908 33.469 -11.008 1 94 590 THR A N 1
ATOM 4758 C CA . THR A 1 590 ? 1.979 34.562 -10.68 1 94 590 THR A CA 1
ATOM 4759 C C . THR A 1 590 ? 2.186 35.031 -9.242 1 94 590 THR A C 1
ATOM 4761 O O . THR A 1 590 ? 2.26 34.219 -8.32 1 94 590 THR A O 1
ATOM 4764 N N . PHE A 1 591 ? 2.285 36.375 -9.062 1 94.44 591 PHE A N 1
ATOM 4765 C CA . PHE A 1 591 ? 2.562 36.938 -7.742 1 94.44 591 PHE A CA 1
ATOM 4766 C C . PHE A 1 591 ? 1.811 38.25 -7.531 1 94.44 591 PHE A C 1
ATOM 4768 O O . PHE A 1 591 ? 1.214 38.781 -8.469 1 94.44 591 PHE A O 1
ATOM 4775 N N . THR A 1 592 ? 1.707 38.719 -6.324 1 94 592 THR A N 1
ATOM 4776 C CA . THR A 1 592 ? 1.281 40.031 -5.934 1 94 592 THR A CA 1
ATOM 4777 C C . THR A 1 592 ? 2.258 40.656 -4.926 1 94 592 THR A C 1
ATOM 4779 O O . THR A 1 592 ? 2.979 39.938 -4.242 1 94 592 THR A O 1
ATOM 4782 N N . MET A 1 593 ? 2.375 41.938 -4.984 1 93.5 593 MET A N 1
ATOM 4783 C CA . MET A 1 593 ? 3.314 42.625 -4.113 1 93.5 593 MET A CA 1
ATOM 4784 C C . MET A 1 593 ? 2.893 44.094 -3.91 1 93.5 593 MET A C 1
ATOM 4786 O O . MET A 1 593 ? 2.25 44.688 -4.781 1 93.5 593 MET A O 1
ATOM 4790 N N . GLN A 1 594 ? 3.275 44.594 -2.818 1 92.44 594 GLN A N 1
ATOM 4791 C CA . GLN A 1 594 ? 3.033 46 -2.547 1 92.44 594 GLN A CA 1
ATOM 4792 C C . GLN A 1 594 ? 4.23 46.844 -2.959 1 92.44 594 GLN A C 1
ATOM 4794 O O . GLN A 1 594 ? 5.348 46.625 -2.486 1 92.44 594 GLN A O 1
ATOM 4799 N N . VAL A 1 595 ? 3.98 47.75 -3.945 1 89.62 595 VAL A N 1
ATOM 4800 C CA . VAL A 1 595 ? 5.02 48.656 -4.418 1 89.62 595 VAL A CA 1
ATOM 4801 C C . VAL A 1 595 ? 4.57 50.094 -4.227 1 89.62 595 VAL A C 1
ATOM 4803 O O . VAL A 1 595 ? 3.643 50.562 -4.898 1 89.62 595 VAL A O 1
ATOM 4806 N N . LYS A 1 596 ? 5.238 50.969 -3.602 1 84.06 596 LYS A N 1
ATOM 4807 C CA . LYS A 1 596 ? 4.949 52.375 -3.396 1 84.06 596 LYS A CA 1
ATOM 4808 C C . LYS A 1 596 ? 3.465 52.625 -3.133 1 84.06 596 LYS A C 1
ATOM 4810 O O . LYS A 1 596 ? 2.826 53.438 -3.809 1 84.06 596 LYS A O 1
ATOM 4815 N N . ASP A 1 597 ? 2.766 51.969 -2.33 1 83.56 597 ASP A N 1
ATOM 4816 C CA . ASP A 1 597 ? 1.399 52.094 -1.831 1 83.56 597 ASP A CA 1
ATOM 4817 C C . ASP A 1 597 ? 0.395 51.5 -2.814 1 83.56 597 ASP A C 1
ATOM 4819 O O . ASP A 1 597 ? -0.796 51.812 -2.76 1 83.56 597 ASP A O 1
ATOM 4823 N N . LYS A 1 598 ? 0.938 50.844 -3.836 1 90.31 598 LYS A N 1
ATOM 4824 C CA . LYS A 1 598 ? 0.057 50.156 -4.777 1 90.31 598 LYS A CA 1
ATOM 4825 C C . LYS A 1 598 ? 0.324 48.656 -4.793 1 90.31 598 LYS A C 1
ATOM 4827 O O . LYS A 1 598 ? 1.471 48.219 -4.664 1 90.31 598 LYS A O 1
ATOM 4832 N N . THR A 1 599 ? -0.799 47.938 -4.832 1 91.88 599 THR A N 1
ATOM 4833 C CA . THR A 1 599 ? -0.678 46.469 -4.969 1 91.88 599 THR A CA 1
ATOM 4834 C C . THR A 1 599 ? -0.542 46.094 -6.438 1 91.88 599 THR A C 1
ATOM 4836 O O . THR A 1 599 ? -1.389 46.438 -7.262 1 91.88 599 THR A O 1
ATOM 4839 N N . VAL A 1 600 ? 0.496 45.438 -6.766 1 93.44 600 VAL A N 1
ATOM 4840 C CA . VAL A 1 600 ? 0.715 45.031 -8.148 1 93.44 600 VAL A CA 1
ATOM 4841 C C . VAL A 1 600 ? 0.534 43.531 -8.266 1 93.44 600 VAL A C 1
ATOM 4843 O O . VAL A 1 600 ? 0.812 42.781 -7.324 1 93.44 600 VAL A O 1
ATOM 4846 N N . TYR A 1 601 ? -0.005 43.094 -9.367 1 94.5 601 TYR A N 1
ATOM 4847 C CA . TYR A 1 601 ? -0.124 41.688 -9.766 1 94.5 601 TYR A CA 1
ATOM 4848 C C . TYR A 1 601 ? 0.625 41.438 -11.062 1 94.5 601 TYR A C 1
ATOM 4850 O O . TYR A 1 601 ? 0.693 42.312 -11.938 1 94.5 601 TYR A O 1
ATOM 4858 N N . GLY A 1 602 ? 1.28 40.281 -11.18 1 94.19 602 GLY A N 1
ATOM 4859 C CA . GLY A 1 602 ? 1.983 40.031 -12.43 1 94.19 602 GLY A CA 1
ATOM 4860 C C . GLY A 1 602 ? 2.41 38.594 -12.586 1 94.19 602 GLY A C 1
ATOM 4861 O O . GLY A 1 602 ? 2.299 37.781 -11.648 1 94.19 602 GLY A O 1
ATOM 4862 N N . THR A 1 603 ? 2.779 38.25 -13.82 1 94.06 603 THR A N 1
ATOM 4863 C CA . THR A 1 603 ? 3.379 36.969 -14.172 1 94.06 603 THR A CA 1
ATOM 4864 C C . THR A 1 603 ? 4.875 37.125 -14.43 1 94.06 603 THR A C 1
ATOM 4866 O O . THR A 1 603 ? 5.281 37.844 -15.352 1 94.06 603 THR A O 1
ATOM 4869 N N . ILE A 1 604 ? 5.617 36.406 -13.727 1 94.69 604 ILE A N 1
ATOM 4870 C CA . ILE A 1 604 ? 7.07 36.531 -13.789 1 94.69 604 ILE A CA 1
ATOM 4871 C C . ILE A 1 604 ? 7.57 35.938 -15.117 1 94.69 604 ILE A C 1
ATOM 4873 O O . ILE A 1 604 ? 7.211 34.844 -15.492 1 94.69 604 ILE A O 1
ATOM 4877 N N . THR A 1 605 ? 8.406 36.688 -15.742 1 91.06 605 THR A N 1
ATOM 4878 C CA . THR A 1 605 ? 9.031 36.188 -16.969 1 91.06 605 THR A CA 1
ATOM 4879 C C . THR A 1 605 ? 10.516 35.906 -16.734 1 91.06 605 THR A C 1
ATOM 4881 O O . THR A 1 605 ? 11.086 35.031 -17.391 1 91.06 605 THR A O 1
ATOM 4884 N N . ARG A 1 606 ? 11.07 36.688 -15.781 1 91 606 ARG A N 1
ATOM 4885 C CA . ARG A 1 606 ? 12.477 36.469 -15.438 1 91 606 ARG A CA 1
ATOM 4886 C C . ARG A 1 606 ? 12.742 36.844 -13.984 1 91 606 ARG A C 1
ATOM 4888 O O . ARG A 1 606 ? 12.062 37.719 -13.422 1 91 606 ARG A O 1
ATOM 4895 N N . ILE A 1 607 ? 13.711 36.219 -13.445 1 92.44 607 ILE A N 1
ATOM 4896 C CA . ILE A 1 607 ? 14.172 36.5 -12.086 1 92.44 607 ILE A CA 1
ATOM 4897 C C . ILE A 1 607 ? 15.633 36.938 -12.125 1 92.44 607 ILE A C 1
ATOM 4899 O O . ILE A 1 607 ? 16.484 36.25 -12.68 1 92.44 607 ILE A O 1
ATOM 4903 N N . LEU A 1 608 ? 15.906 38.031 -11.602 1 90 608 LEU A N 1
ATOM 4904 C CA . LEU A 1 608 ? 17.25 38.594 -11.648 1 90 608 LEU A CA 1
ATOM 4905 C C . LEU A 1 608 ? 17.781 38.875 -10.242 1 90 608 LEU A C 1
ATOM 4907 O O . LEU A 1 608 ? 17 39.094 -9.32 1 90 608 LEU A O 1
ATOM 4911 N N . VAL A 1 609 ? 19.047 38.812 -10.094 1 89.69 609 VAL A N 1
ATOM 4912 C CA . VAL A 1 609 ? 19.703 39.094 -8.828 1 89.69 609 VAL A CA 1
ATOM 4913 C C . VAL A 1 609 ? 20.844 40.094 -9.078 1 89.69 609 VAL A C 1
ATOM 4915 O O . VAL A 1 609 ? 21.609 39.938 -10.039 1 89.69 609 VAL A O 1
ATOM 4918 N N . CYS A 1 610 ? 20.891 41.156 -8.258 1 83.56 610 CYS A N 1
ATOM 4919 C CA . CYS A 1 610 ? 21.969 42.156 -8.297 1 83.56 610 CYS A CA 1
ATOM 4920 C C . CYS A 1 610 ? 22.391 42.562 -6.887 1 83.56 610 CYS A C 1
ATOM 4922 O O . CYS A 1 610 ? 21.594 43.094 -6.121 1 83.56 610 CYS A O 1
ATOM 4924 N N . ASN A 1 611 ? 23.625 42.5 -6.523 1 79.69 611 ASN A N 1
ATOM 4925 C CA . ASN A 1 611 ? 24.188 42.875 -5.23 1 79.69 611 ASN A CA 1
ATOM 4926 C C . ASN A 1 611 ? 23.344 42.344 -4.078 1 79.69 611 ASN A C 1
ATOM 4928 O O . ASN A 1 611 ? 22.938 43.094 -3.193 1 79.69 611 ASN A O 1
ATOM 4932 N N . SER A 1 612 ? 22.797 41.188 -4.074 1 81.88 612 SER A N 1
ATOM 4933 C CA . SER A 1 612 ? 22.062 40.5 -3.029 1 81.88 612 SER A CA 1
ATOM 4934 C C . SER A 1 612 ? 20.578 40.781 -3.086 1 81.88 612 SER A C 1
ATOM 4936 O O . SER A 1 612 ? 19.781 40.219 -2.334 1 81.88 612 SER A O 1
ATOM 4938 N N . ASP A 1 613 ? 20.281 41.812 -3.99 1 88.06 613 ASP A N 1
ATOM 4939 C CA . ASP A 1 613 ? 18.859 42.125 -4.156 1 88.06 613 ASP A CA 1
ATOM 4940 C C . ASP A 1 613 ? 18.25 41.312 -5.293 1 88.06 613 ASP A C 1
ATOM 4942 O O . ASP A 1 613 ? 18.906 41.031 -6.301 1 88.06 613 ASP A O 1
ATOM 4946 N N . ASN A 1 614 ? 17.047 40.969 -5.082 1 91.88 614 ASN A N 1
ATOM 4947 C CA . ASN A 1 614 ? 16.312 40.219 -6.086 1 91.88 614 ASN A CA 1
ATOM 4948 C C . ASN A 1 614 ? 15.312 41.094 -6.836 1 91.88 614 ASN A C 1
ATOM 4950 O O . ASN A 1 614 ? 14.68 41.969 -6.246 1 91.88 614 ASN A O 1
ATOM 4954 N N . TYR A 1 615 ? 15.289 40.875 -8.109 1 90.5 615 TYR A N 1
ATOM 4955 C CA . TYR A 1 615 ? 14.375 41.625 -8.977 1 90.5 615 TYR A CA 1
ATOM 4956 C C . TYR A 1 615 ? 13.555 40.688 -9.836 1 90.5 615 TYR A C 1
ATOM 4958 O O . TYR A 1 615 ? 14.016 39.594 -10.18 1 90.5 615 TYR A O 1
ATOM 4966 N N . LEU A 1 616 ? 12.336 41.125 -10.203 1 92.88 616 LEU A N 1
ATOM 4967 C CA . LEU A 1 616 ? 11.469 40.375 -11.102 1 92.88 616 LEU A CA 1
ATOM 4968 C C . LEU A 1 616 ? 11.125 41.188 -12.336 1 92.88 616 LEU A C 1
ATOM 4970 O O . LEU A 1 616 ? 10.82 42.375 -12.234 1 92.88 616 LEU A O 1
ATOM 4974 N N . ILE A 1 617 ? 11.312 40.562 -13.461 1 91.44 617 ILE A N 1
ATOM 4975 C CA . ILE A 1 617 ? 10.656 41.062 -14.664 1 91.44 617 ILE A CA 1
ATOM 4976 C C . ILE A 1 617 ? 9.32 40.344 -14.859 1 91.44 617 ILE A C 1
ATOM 4978 O O . ILE A 1 617 ? 9.266 39.125 -14.852 1 91.44 617 ILE A O 1
ATOM 4982 N N . TYR A 1 618 ? 8.281 41.219 -14.914 1 92.75 618 TYR A N 1
ATOM 4983 C CA . TYR A 1 618 ? 6.969 40.562 -14.961 1 92.75 618 TYR A CA 1
ATOM 4984 C C . TYR A 1 618 ? 6.035 41.312 -15.914 1 92.75 618 TYR A C 1
ATOM 4986 O O . TYR A 1 618 ? 6.305 42.438 -16.297 1 92.75 618 TYR A O 1
ATOM 4994 N N . LYS A 1 619 ? 5.066 40.594 -16.375 1 92.81 619 LYS A N 1
ATOM 4995 C CA . LYS A 1 619 ? 3.936 41.188 -17.094 1 92.81 619 LYS A CA 1
ATOM 4996 C C . LYS A 1 619 ? 2.799 41.531 -16.141 1 92.81 619 LYS A C 1
ATOM 4998 O O . LYS A 1 619 ? 2.211 40.656 -15.508 1 92.81 619 LYS A O 1
ATOM 5003 N N . PRO A 1 620 ? 2.449 42.75 -16.031 1 93.5 620 PRO A N 1
ATOM 5004 C CA . PRO A 1 620 ? 1.404 43.156 -15.086 1 93.5 620 PRO A CA 1
ATOM 5005 C C . PRO A 1 620 ? 0.042 42.531 -15.422 1 93.5 620 PRO A C 1
ATOM 5007 O O . PRO A 1 620 ? -0.291 42.375 -16.594 1 93.5 620 PRO A O 1
ATOM 5010 N N . ILE A 1 621 ? -0.651 42.25 -14.422 1 94.44 621 ILE A N 1
ATOM 5011 C CA . ILE A 1 621 ? -2.037 41.812 -14.539 1 94.44 621 ILE A CA 1
ATOM 5012 C C . ILE A 1 621 ? -2.969 42.906 -14.031 1 94.44 621 ILE A C 1
ATOM 5014 O O . ILE A 1 621 ? -2.859 43.344 -12.883 1 94.44 621 ILE A O 1
ATOM 5018 N N . ILE A 1 622 ? -3.869 43.312 -14.898 1 93.62 622 ILE A N 1
ATOM 5019 C CA . ILE A 1 622 ? -4.867 44.312 -14.508 1 93.62 622 ILE A CA 1
ATOM 5020 C C . ILE A 1 622 ? -6.027 43.625 -13.789 1 93.62 622 ILE A C 1
ATOM 5022 O O . ILE A 1 622 ? -6.59 42.625 -14.297 1 93.62 622 ILE A O 1
ATOM 5026 N N . ILE A 1 623 ? -6.273 44.156 -12.602 1 93.12 623 ILE A N 1
ATOM 5027 C CA . ILE A 1 623 ? -7.234 43.438 -11.75 1 93.12 623 ILE A CA 1
ATOM 5028 C C . ILE A 1 623 ? -8.555 44.219 -11.742 1 93.12 623 ILE A C 1
ATOM 5030 O O . ILE A 1 623 ? -8.578 45.438 -11.891 1 93.12 623 ILE A O 1
ATOM 5034 N N . GLN A 1 624 ? -9.578 43.469 -11.711 1 91.25 624 GLN A N 1
ATOM 5035 C CA . GLN A 1 624 ? -10.938 43.938 -11.477 1 91.25 624 GLN A CA 1
ATOM 5036 C C . GLN A 1 624 ? -11.633 43.125 -10.383 1 91.25 624 GLN A C 1
ATOM 5038 O O . GLN A 1 624 ? -11.398 41.906 -10.258 1 91.25 624 GLN A O 1
ATOM 5043 N N . ASN A 1 625 ? -12.273 43.844 -9.516 1 87.81 625 ASN A N 1
ATOM 5044 C CA . ASN A 1 625 ? -12.984 43.156 -8.438 1 87.81 625 ASN A CA 1
ATOM 5045 C C . ASN A 1 625 ? -14.445 42.906 -8.805 1 87.81 625 ASN A C 1
ATOM 5047 O O . ASN A 1 625 ? -15.141 43.812 -9.258 1 87.81 625 ASN A O 1
ATOM 5051 N N . GLU A 1 626 ? -14.719 41.688 -8.758 1 77.94 626 GLU A N 1
ATOM 5052 C CA . GLU A 1 626 ? -16.109 41.281 -8.969 1 77.94 626 GLU A CA 1
ATOM 5053 C C . GLU A 1 626 ? -16.609 40.406 -7.832 1 77.94 626 GLU A C 1
ATOM 5055 O O . GLU A 1 626 ? -16.219 39.25 -7.719 1 77.94 626 GLU A O 1
ATOM 5060 N N . GLN A 1 627 ? -17.594 40.75 -7.047 1 70.31 627 GLN A N 1
ATOM 5061 C CA . GLN A 1 627 ? -18.219 39.969 -5.977 1 70.31 627 GLN A CA 1
ATOM 5062 C C . GLN A 1 627 ? -17.188 39.375 -5.035 1 70.31 627 GLN A C 1
ATOM 5064 O O . GLN A 1 627 ? -17.188 38.156 -4.777 1 70.31 627 GLN A O 1
ATOM 5069 N N . ASN A 1 628 ? -16.172 40 -4.68 1 76.38 628 ASN A N 1
ATOM 5070 C CA . ASN A 1 628 ? -15.148 39.625 -3.711 1 76.38 628 ASN A CA 1
ATOM 5071 C C . ASN A 1 628 ? -14.109 38.688 -4.32 1 76.38 628 ASN A C 1
ATOM 5073 O O . ASN A 1 628 ? -13.453 37.938 -3.604 1 76.38 628 ASN A O 1
ATOM 5077 N N . LEU A 1 629 ? -14.188 38.656 -5.703 1 87.12 629 LEU A N 1
ATOM 5078 C CA . LEU A 1 629 ? -13.164 37.875 -6.395 1 87.12 629 LEU A CA 1
ATOM 5079 C C . LEU A 1 629 ? -12.336 38.781 -7.312 1 87.12 629 LEU A C 1
ATOM 5081 O O . LEU A 1 629 ? -12.852 39.75 -7.867 1 87.12 629 LEU A O 1
ATOM 5085 N N . VAL A 1 630 ? -11.203 38.406 -7.387 1 89.5 630 VAL A N 1
ATOM 5086 C CA . VAL A 1 630 ? -10.266 39.188 -8.195 1 89.5 630 VAL A CA 1
ATOM 5087 C C . VAL A 1 630 ? -10.125 38.562 -9.578 1 89.5 630 VAL A C 1
ATOM 5089 O O . VAL A 1 630 ? -9.812 37.375 -9.695 1 89.5 630 VAL A O 1
ATOM 5092 N N . ILE A 1 631 ? -10.461 39.344 -10.609 1 91.38 631 ILE A N 1
ATOM 5093 C CA . ILE A 1 631 ? -10.312 38.938 -12 1 91.38 631 ILE A CA 1
ATOM 5094 C C . ILE A 1 631 ? -9.148 39.688 -12.641 1 91.38 631 ILE A C 1
ATOM 5096 O O . ILE A 1 631 ? -8.938 40.875 -12.375 1 91.38 631 ILE A O 1
ATOM 5100 N N . GLY A 1 632 ? -8.43 38.906 -13.383 1 91.56 632 GLY A N 1
ATOM 5101 C CA . GLY A 1 632 ? -7.246 39.531 -13.953 1 91.56 632 GLY A CA 1
ATOM 5102 C C . GLY A 1 632 ? -7.145 39.375 -15.453 1 91.56 632 GLY A C 1
ATOM 5103 O O . GLY A 1 632 ? -7.719 38.438 -16.016 1 91.56 632 GLY A O 1
ATOM 5104 N N . GLU A 1 633 ? -6.512 40.375 -16.078 1 91.88 633 GLU A N 1
ATOM 5105 C CA . GLU A 1 633 ? -6.121 40.344 -17.484 1 91.88 633 GLU A CA 1
ATOM 5106 C C . GLU A 1 633 ? -4.637 40.625 -17.656 1 91.88 633 GLU A C 1
ATOM 5108 O O . GLU A 1 633 ? -4.152 41.688 -17.188 1 91.88 633 GLU A O 1
ATOM 5113 N N . GLU A 1 634 ? -4 39.781 -18.281 1 90.94 634 GLU A N 1
ATOM 5114 C CA . GLU A 1 634 ? -2.555 39.938 -18.438 1 90.94 634 GLU A CA 1
ATOM 5115 C C . GLU A 1 634 ? -2.213 40.906 -19.531 1 90.94 634 GLU A C 1
ATOM 5117 O O . GLU A 1 634 ? -2.869 40.938 -20.578 1 90.94 634 GLU A O 1
ATOM 5122 N N . THR A 1 635 ? -1.162 41.656 -19.234 1 90.62 635 THR A N 1
ATOM 5123 C CA . THR A 1 635 ? -0.672 42.594 -20.234 1 90.62 635 THR A CA 1
ATOM 5124 C C . THR A 1 635 ? 0.611 42.094 -20.891 1 90.62 635 THR A C 1
ATOM 5126 O O . THR A 1 635 ? 1.206 41.125 -20.406 1 90.62 635 THR A O 1
ATOM 5129 N N . ASN A 1 636 ? 1.064 42.719 -21.969 1 87.12 636 ASN A N 1
ATOM 5130 C CA . ASN A 1 636 ? 2.221 42.219 -22.703 1 87.12 636 ASN A CA 1
ATOM 5131 C C . ASN A 1 636 ? 3.484 43 -22.344 1 87.12 636 ASN A C 1
ATOM 5133 O O . ASN A 1 636 ? 4.598 42.531 -22.625 1 87.12 636 ASN A O 1
ATOM 5137 N N . ASN A 1 637 ? 3.305 44.125 -21.766 1 85 637 ASN A N 1
ATOM 5138 C CA . ASN A 1 637 ? 4.48 44.938 -21.453 1 85 637 ASN A CA 1
ATOM 5139 C C . ASN A 1 637 ? 5.191 44.406 -20.203 1 85 637 ASN A C 1
ATOM 5141 O O . ASN A 1 637 ? 4.551 44.156 -19.188 1 85 637 ASN A O 1
ATOM 5145 N N . GLU A 1 638 ? 6.473 44.281 -20.312 1 89 638 GLU A N 1
ATOM 5146 C CA . GLU A 1 638 ? 7.262 43.812 -19.188 1 89 638 GLU A CA 1
ATOM 5147 C C . GLU A 1 638 ? 7.719 44.969 -18.297 1 89 638 GLU A C 1
ATOM 5149 O O . GLU A 1 638 ? 8.055 46.031 -18.797 1 89 638 GLU A O 1
ATOM 5154 N N . VAL A 1 639 ? 7.66 44.719 -17.047 1 88.62 639 VAL A N 1
ATOM 5155 C CA . VAL A 1 639 ? 8.07 45.719 -16.047 1 88.62 639 VAL A CA 1
ATOM 5156 C C . VAL A 1 639 ? 9.023 45.062 -15.047 1 88.62 639 VAL A C 1
ATOM 5158 O O . VAL A 1 639 ? 9.008 43.844 -14.859 1 88.62 639 VAL A O 1
ATOM 5161 N N . LEU A 1 640 ? 9.852 45.875 -14.531 1 89.44 640 LEU A N 1
ATOM 5162 C CA . LEU A 1 640 ? 10.82 45.438 -13.531 1 89.44 640 LEU A CA 1
ATOM 5163 C C . LEU A 1 640 ? 10.414 45.906 -12.141 1 89.44 640 LEU A C 1
ATOM 5165 O O . LEU A 1 640 ? 9.953 47.031 -11.969 1 89.44 640 LEU A O 1
ATOM 5169 N N . VAL A 1 641 ? 10.562 45.031 -11.18 1 90.25 641 VAL A N 1
ATOM 5170 C CA . VAL A 1 641 ? 10.234 45.406 -9.812 1 90.25 641 VAL A CA 1
ATOM 5171 C C . VAL A 1 641 ? 11.211 44.75 -8.844 1 90.25 641 VAL A C 1
ATOM 5173 O O . VAL A 1 641 ? 11.641 43.625 -9.07 1 90.25 641 VAL A O 1
ATOM 5176 N N . LYS A 1 642 ? 11.5 45.438 -7.797 1 90.5 642 LYS A N 1
ATOM 5177 C CA . LYS A 1 642 ? 12.328 44.875 -6.738 1 90.5 642 LYS A CA 1
ATOM 5178 C C . LYS A 1 642 ? 11.5 44.031 -5.766 1 90.5 642 LYS A C 1
ATOM 5180 O O . LYS A 1 642 ? 10.422 44.469 -5.336 1 90.5 642 LYS A O 1
ATOM 5185 N N . VAL A 1 643 ? 11.992 42.906 -5.445 1 93.44 643 VAL A N 1
ATOM 5186 C CA . VAL A 1 643 ? 11.258 42 -4.562 1 93.44 643 VAL A CA 1
ATOM 5187 C C . VAL A 1 643 ? 11.32 42.5 -3.127 1 93.44 643 VAL A C 1
ATOM 5189 O O . VAL A 1 643 ? 12.359 43 -2.682 1 93.44 643 VAL A O 1
ATOM 5192 N N . ASN A 1 644 ? 10.219 42.438 -2.512 1 90.44 644 ASN A N 1
ATOM 5193 C CA . ASN A 1 644 ? 10.18 42.781 -1.094 1 90.44 644 ASN A CA 1
ATOM 5194 C C . ASN A 1 644 ? 9.352 41.781 -0.297 1 90.44 644 ASN A C 1
ATOM 5196 O O . ASN A 1 644 ? 8.867 40.812 -0.852 1 90.44 644 ASN A O 1
ATOM 5200 N N . ASN A 1 645 ? 9.164 42 0.998 1 86.5 645 ASN A N 1
ATOM 5201 C CA . ASN A 1 645 ? 8.594 41 1.909 1 86.5 645 ASN A CA 1
ATOM 5202 C C . ASN A 1 645 ? 7.086 40.875 1.725 1 86.5 645 ASN A C 1
ATOM 5204 O O . ASN A 1 645 ? 6.484 39.906 2.197 1 86.5 645 ASN A O 1
ATOM 5208 N N . SER A 1 646 ? 6.523 41.719 1.042 1 88.38 646 SER A N 1
ATOM 5209 C CA . SER A 1 646 ? 5.078 41.688 0.869 1 88.38 646 SER A CA 1
ATOM 5210 C C . SER A 1 646 ? 4.684 40.75 -0.259 1 88.38 646 SER A C 1
ATOM 5212 O O . SER A 1 646 ? 3.494 40.531 -0.506 1 88.38 646 SER A O 1
ATOM 5214 N N . ILE A 1 647 ? 5.613 40.156 -0.903 1 91.94 647 ILE A N 1
ATOM 5215 C CA . ILE A 1 647 ? 5.324 39.312 -2.061 1 91.94 647 ILE A CA 1
ATOM 5216 C C . ILE A 1 647 ? 4.535 38.094 -1.62 1 91.94 647 ILE A C 1
ATOM 5218 O O . ILE A 1 647 ? 4.797 37.531 -0.553 1 91.94 647 ILE A O 1
ATOM 5222 N N . ARG A 1 648 ? 3.514 37.812 -2.318 1 90 648 ARG A N 1
ATOM 5223 C CA . ARG A 1 648 ? 2.697 36.625 -2.096 1 90 648 ARG A CA 1
ATOM 5224 C C . ARG A 1 648 ? 2.465 35.844 -3.398 1 90 648 ARG A C 1
ATOM 5226 O O . ARG A 1 648 ? 2.541 36.438 -4.484 1 90 648 ARG A O 1
ATOM 5233 N N . LYS A 1 649 ? 2.238 34.625 -3.238 1 91.94 649 LYS A N 1
ATOM 5234 C CA . LYS A 1 649 ? 1.944 33.781 -4.398 1 91.94 649 LYS A CA 1
ATOM 5235 C C . LYS A 1 649 ? 0.459 33.812 -4.742 1 91.94 649 LYS A C 1
ATOM 5237 O O . LYS A 1 649 ? -0.391 33.875 -3.85 1 91.94 649 LYS A O 1
ATOM 5242 N N . CYS A 1 650 ? 0.223 33.875 -6.031 1 92.5 650 CYS A N 1
ATOM 5243 C CA . CYS A 1 650 ? -1.151 33.812 -6.52 1 92.5 650 CYS A CA 1
ATOM 5244 C C . CYS A 1 650 ? -1.386 32.594 -7.398 1 92.5 650 CYS A C 1
ATOM 5246 O O . CYS A 1 650 ? -0.447 32.094 -8 1 92.5 650 CYS A O 1
ATOM 5248 N N . VAL A 1 651 ? -2.582 32.125 -7.406 1 91.44 651 VAL A N 1
ATOM 5249 C CA . VAL A 1 651 ? -3.002 31.016 -8.266 1 91.44 651 VAL A CA 1
ATOM 5250 C C . VAL A 1 651 ? -4.031 31.516 -9.273 1 91.44 651 VAL A C 1
ATOM 5252 O O . VAL A 1 651 ? -4.98 32.219 -8.914 1 91.44 651 VAL A O 1
ATOM 5255 N N . ARG A 1 652 ? -3.814 31.156 -10.578 1 92 652 ARG A N 1
ATOM 5256 C CA . ARG A 1 652 ? -4.75 31.531 -11.633 1 92 652 ARG A CA 1
ATOM 5257 C C . ARG A 1 652 ? -5.75 30.406 -11.891 1 92 652 ARG A C 1
ATOM 5259 O O . ARG A 1 652 ? -5.363 29.25 -12.055 1 92 652 ARG A O 1
ATOM 5266 N N . ILE A 1 653 ? -6.973 30.766 -11.852 1 92.5 653 ILE A N 1
ATOM 5267 C CA . ILE A 1 653 ? -8.031 29.812 -12.148 1 92.5 653 ILE A CA 1
ATOM 5268 C C . ILE A 1 653 ? -8.883 30.328 -13.305 1 92.5 653 ILE A C 1
ATOM 5270 O O . ILE A 1 653 ? -9.438 31.438 -13.234 1 92.5 653 ILE A O 1
ATOM 5274 N N . HIS A 1 654 ? -8.922 29.594 -14.375 1 90.56 654 HIS A N 1
ATOM 5275 C CA . HIS A 1 654 ? -9.742 29.984 -15.523 1 90.56 654 HIS A CA 1
ATOM 5276 C C . HIS A 1 654 ? -11.117 29.328 -15.453 1 90.56 654 HIS A C 1
ATOM 5278 O O . HIS A 1 654 ? -11.242 28.109 -15.422 1 90.56 654 HIS A O 1
ATOM 5284 N N . ALA A 1 655 ? -12.086 30.109 -15.336 1 90.25 655 ALA A N 1
ATOM 5285 C CA . ALA A 1 655 ? -13.477 29.656 -15.289 1 90.25 655 ALA A CA 1
ATOM 5286 C C . ALA A 1 655 ? -14.398 30.641 -16.016 1 90.25 655 ALA A C 1
ATOM 5288 O O . ALA A 1 655 ? -14.266 31.859 -15.875 1 90.25 655 ALA A O 1
ATOM 5289 N N . ASN A 1 656 ? -15.32 30.141 -16.859 1 84.81 656 ASN A N 1
ATOM 5290 C CA . ASN A 1 656 ? -16.312 30.938 -17.578 1 84.81 656 ASN A CA 1
ATOM 5291 C C . ASN A 1 656 ? -15.664 32.062 -18.375 1 84.81 656 ASN A C 1
ATOM 5293 O O . ASN A 1 656 ? -16.062 33.219 -18.281 1 84.81 656 ASN A O 1
ATOM 5297 N N . GLN A 1 657 ? -14.547 31.844 -18.969 1 84.81 657 GLN A N 1
ATOM 5298 C CA . GLN A 1 657 ? -13.836 32.75 -19.891 1 84.81 657 GLN A CA 1
ATOM 5299 C C . GLN A 1 657 ? -13.195 33.906 -19.125 1 84.81 657 GLN A C 1
ATOM 5301 O O . GLN A 1 657 ? -12.938 34.969 -19.703 1 84.81 657 GLN A O 1
ATOM 5306 N N . LYS A 1 658 ? -13.102 33.75 -17.859 1 90.12 658 LYS A N 1
ATOM 5307 C CA . LYS A 1 658 ? -12.422 34.75 -17.031 1 90.12 658 LYS A CA 1
ATOM 5308 C C . LYS A 1 658 ? -11.258 34.094 -16.266 1 90.12 658 LYS A C 1
ATOM 5310 O O . LYS A 1 658 ? -11.266 32.906 -16.016 1 90.12 658 LYS A O 1
ATOM 5315 N N . MET A 1 659 ? -10.336 34.969 -16.016 1 92.06 659 MET A N 1
ATOM 5316 C CA . MET A 1 659 ? -9.203 34.531 -15.211 1 92.06 659 MET A CA 1
ATOM 5317 C C . MET A 1 659 ? -9.305 35.062 -13.789 1 92.06 659 MET A C 1
ATOM 5319 O O . MET A 1 659 ? -9.211 36.25 -13.562 1 92.06 659 MET A O 1
ATOM 5323 N N . PHE A 1 660 ? -9.469 34.188 -12.914 1 93.75 660 PHE A N 1
ATOM 5324 C CA . PHE A 1 660 ? -9.547 34.531 -11.508 1 93.75 660 PHE A CA 1
ATOM 5325 C C . PHE A 1 660 ? -8.18 34.438 -10.844 1 93.75 660 PHE A C 1
ATOM 5327 O O . PHE A 1 660 ? -7.402 33.531 -11.164 1 93.75 660 PHE A O 1
ATOM 5334 N N . ILE A 1 661 ? -7.922 35.312 -9.961 1 92.88 661 ILE A N 1
ATOM 5335 C CA . ILE A 1 661 ? -6.668 35.312 -9.219 1 92.88 661 ILE A CA 1
ATOM 5336 C C . ILE A 1 661 ? -6.949 35.094 -7.734 1 92.88 661 ILE A C 1
ATOM 5338 O O . ILE A 1 661 ? -7.691 35.844 -7.117 1 92.88 661 ILE A O 1
ATOM 5342 N N . ARG A 1 662 ? -6.328 34.062 -7.223 1 91.62 662 ARG A N 1
ATOM 5343 C CA . ARG A 1 662 ? -6.469 33.75 -5.805 1 91.62 662 ARG A CA 1
ATOM 5344 C C . ARG A 1 662 ? -5.137 33.906 -5.074 1 91.62 662 ARG A C 1
ATOM 5346 O O . ARG A 1 662 ? -4.145 33.281 -5.449 1 91.62 662 ARG A O 1
ATOM 5353 N N . ILE A 1 663 ? -5.117 34.719 -4.059 1 89.19 663 ILE A N 1
ATOM 5354 C CA . ILE A 1 663 ? -3.898 34.969 -3.297 1 89.19 663 ILE A CA 1
ATOM 5355 C C . ILE A 1 663 ? -3.732 33.875 -2.223 1 89.19 663 ILE A C 1
ATOM 5357 O O . ILE A 1 663 ? -4.676 33.594 -1.486 1 89.19 663 ILE A O 1
ATOM 5361 N N . ILE A 1 664 ? -2.549 33.375 -2.143 1 85.19 664 ILE A N 1
ATOM 5362 C CA . ILE A 1 664 ? -2.24 32.438 -1.06 1 85.19 664 ILE A CA 1
ATOM 5363 C C . ILE A 1 664 ? -1.773 33.219 0.168 1 85.19 664 ILE A C 1
ATOM 5365 O O . ILE A 1 664 ? -0.652 33.719 0.195 1 85.19 664 ILE A O 1
ATOM 5369 N N . GLN A 1 665 ? -2.559 33.188 1.087 1 73.25 665 GLN A N 1
ATOM 5370 C CA . GLN A 1 665 ? -2.301 34.031 2.262 1 73.25 665 GLN A CA 1
ATOM 5371 C C . GLN A 1 665 ? -1.408 33.281 3.262 1 73.25 665 GLN A C 1
ATOM 5373 O O . GLN A 1 665 ? -0.759 33.938 4.098 1 73.25 665 GLN A O 1
ATOM 5378 N N . TYR A 1 666 ? -1.528 32.062 3.277 1 74.31 666 TYR A N 1
ATOM 5379 C CA . TYR A 1 666 ? -0.773 31.219 4.195 1 74.31 666 TYR A CA 1
ATOM 5380 C C . TYR A 1 666 ? -0.102 30.078 3.447 1 74.31 666 TYR A C 1
ATOM 5382 O O . TYR A 1 666 ? -0.665 29.531 2.494 1 74.31 666 TYR A O 1
ATOM 5390 N N . VAL A 1 667 ? 1.191 29.953 3.881 1 68.69 667 VAL A N 1
ATOM 5391 C CA . VAL A 1 667 ? 1.884 28.859 3.203 1 68.69 667 VAL A CA 1
ATOM 5392 C C . VAL A 1 667 ? 1.383 27.516 3.738 1 68.69 667 VAL A C 1
ATOM 5394 O O . VAL A 1 667 ? 1.624 27.172 4.898 1 68.69 667 VAL A O 1
ATOM 5397 N N . PRO A 1 668 ? 0.683 26.859 2.871 1 61.66 668 PRO A N 1
ATOM 5398 C CA . PRO A 1 668 ? 0.11 25.578 3.293 1 61.66 668 PRO A CA 1
ATOM 5399 C C . PRO A 1 668 ? 1.176 24.531 3.619 1 61.66 668 PRO A C 1
ATOM 5401 O O . PRO A 1 668 ? 2.334 24.688 3.223 1 61.66 668 PRO A O 1
ATOM 5404 N N . TRP A 1 669 ? 0.752 23.672 4.461 1 65.88 669 TRP A N 1
ATOM 5405 C CA . TRP A 1 669 ? 1.604 22.516 4.746 1 65.88 669 TRP A CA 1
ATOM 5406 C C . TRP A 1 669 ? 1.794 21.656 3.5 1 65.88 669 TRP A C 1
ATOM 5408 O O . TRP A 1 669 ? 0.843 21.422 2.754 1 65.88 669 TRP A O 1
ATOM 5418 N N . VAL A 1 670 ? 3.027 21.484 3.061 1 61.59 670 VAL A N 1
ATOM 5419 C CA . VAL A 1 670 ? 3.324 20.641 1.914 1 61.59 670 VAL A CA 1
ATOM 5420 C C . VAL A 1 670 ? 3.889 19.297 2.395 1 61.59 670 VAL A C 1
ATOM 5422 O O . VAL A 1 670 ? 4.773 19.266 3.252 1 61.59 670 VAL A O 1
ATOM 5425 N N . ASP A 1 671 ? 3.26 18.109 1.914 1 59.88 671 ASP A N 1
ATOM 5426 C CA . ASP A 1 671 ? 3.701 16.766 2.27 1 59.88 671 ASP A CA 1
ATOM 5427 C C . ASP A 1 671 ? 5.152 16.531 1.857 1 59.88 671 ASP A C 1
ATOM 5429 O O . ASP A 1 671 ? 5.578 16.984 0.788 1 59.88 671 ASP A O 1
ATOM 5433 N N . MET B 1 1 ? 29.391 -3.051 -12.375 1 91.38 1 MET B N 1
ATOM 5434 C CA . MET B 1 1 ? 28.125 -2.844 -13.094 1 91.38 1 MET B CA 1
ATOM 5435 C C . MET B 1 1 ? 27.219 -4.055 -12.953 1 91.38 1 MET B C 1
ATOM 5437 O O . MET B 1 1 ? 26.031 -3.908 -12.672 1 91.38 1 MET B O 1
ATOM 5441 N N . ILE B 1 2 ? 27.719 -5.195 -13.062 1 92.81 2 ILE B N 1
ATOM 5442 C CA . ILE B 1 2 ? 26.953 -6.426 -12.977 1 92.81 2 ILE B CA 1
ATOM 5443 C C . ILE B 1 2 ? 26.453 -6.629 -11.547 1 92.81 2 ILE B C 1
ATOM 5445 O O . ILE B 1 2 ? 25.297 -6.992 -11.32 1 92.81 2 ILE B O 1
ATOM 5449 N N . MET B 1 3 ? 27.359 -6.387 -10.602 1 94.38 3 MET B N 1
ATOM 5450 C CA . MET B 1 3 ? 26.969 -6.516 -9.195 1 94.38 3 MET B CA 1
ATOM 5451 C C . MET B 1 3 ? 25.844 -5.555 -8.852 1 94.38 3 MET B C 1
ATOM 5453 O O . MET B 1 3 ? 24.891 -5.934 -8.164 1 94.38 3 MET B O 1
ATOM 5457 N N . LEU B 1 4 ? 25.922 -4.32 -9.328 1 94.62 4 LEU B N 1
ATOM 5458 C CA . LEU B 1 4 ? 24.906 -3.305 -9.047 1 94.62 4 LEU B CA 1
ATOM 5459 C C . LEU B 1 4 ? 23.578 -3.666 -9.703 1 94.62 4 LEU B C 1
ATOM 5461 O O . LEU B 1 4 ? 22.516 -3.404 -9.133 1 94.62 4 LEU B O 1
ATOM 5465 N N . LEU B 1 5 ? 23.656 -4.238 -10.867 1 95 5 LEU B N 1
ATOM 5466 C CA . LEU B 1 5 ? 22.438 -4.691 -11.547 1 95 5 LEU B CA 1
ATOM 5467 C C . LEU B 1 5 ? 21.719 -5.738 -10.711 1 95 5 LEU B C 1
ATOM 5469 O O . LEU B 1 5 ? 20.5 -5.688 -10.562 1 95 5 LEU B O 1
ATOM 5473 N N . HIS B 1 6 ? 22.484 -6.664 -10.148 1 95.31 6 HIS B N 1
ATOM 5474 C CA . HIS B 1 6 ? 21.891 -7.727 -9.336 1 95.31 6 HIS B CA 1
ATOM 5475 C C . HIS B 1 6 ? 21.266 -7.16 -8.062 1 95.31 6 HIS B C 1
ATOM 5477 O O . HIS B 1 6 ? 20.188 -7.594 -7.66 1 95.31 6 HIS B O 1
ATOM 5483 N N . ILE B 1 7 ? 21.891 -6.152 -7.449 1 95.25 7 ILE B N 1
ATOM 5484 C CA . ILE B 1 7 ? 21.359 -5.523 -6.246 1 95.25 7 ILE B CA 1
ATOM 5485 C C . ILE B 1 7 ? 20.109 -4.727 -6.59 1 95.25 7 ILE B C 1
ATOM 5487 O O . ILE B 1 7 ? 19.109 -4.777 -5.867 1 95.25 7 ILE B O 1
ATOM 5491 N N . PHE B 1 8 ? 20.219 -3.977 -7.734 1 95 8 PHE B N 1
ATOM 5492 C CA . PHE B 1 8 ? 19.125 -3.119 -8.172 1 95 8 PHE B CA 1
ATOM 5493 C C . PHE B 1 8 ? 17.844 -3.926 -8.367 1 95 8 PHE B C 1
ATOM 5495 O O . PHE B 1 8 ? 16.766 -3.518 -7.91 1 95 8 PHE B O 1
ATOM 5502 N N . ILE B 1 9 ? 17.922 -5.102 -8.914 1 92.81 9 ILE B N 1
ATOM 5503 C CA . ILE B 1 9 ? 16.75 -5.93 -9.227 1 92.81 9 ILE B CA 1
ATOM 5504 C C . ILE B 1 9 ? 16.297 -6.684 -7.984 1 92.81 9 ILE B C 1
ATOM 5506 O O . ILE B 1 9 ? 15.102 -6.758 -7.695 1 92.81 9 ILE B O 1
ATOM 5510 N N . ARG B 1 10 ? 17.203 -7.234 -7.246 1 92.62 10 ARG B N 1
ATOM 5511 C CA . ARG B 1 10 ? 16.875 -8.023 -6.062 1 92.62 10 ARG B CA 1
ATOM 5512 C C . ARG B 1 10 ? 16.078 -7.195 -5.055 1 92.62 10 ARG B C 1
ATOM 5514 O O . ARG B 1 10 ? 15.109 -7.68 -4.477 1 92.62 10 ARG B O 1
ATOM 5521 N N . HIS B 1 11 ? 16.516 -6.012 -4.844 1 93.69 11 HIS B N 1
ATOM 5522 C CA . HIS B 1 11 ? 15.922 -5.207 -3.777 1 93.69 11 HIS B CA 1
ATOM 5523 C C . HIS B 1 11 ? 14.922 -4.199 -4.336 1 93.69 11 HIS B C 1
ATOM 5525 O O . HIS B 1 11 ? 14.391 -3.371 -3.596 1 93.69 11 HIS B O 1
ATOM 5531 N N . ASN B 1 12 ? 14.695 -4.25 -5.672 1 93.31 12 ASN B N 1
ATOM 5532 C CA . ASN B 1 12 ? 13.734 -3.359 -6.316 1 93.31 12 ASN B CA 1
ATOM 5533 C C . ASN B 1 12 ? 13.961 -1.907 -5.906 1 93.31 12 ASN B C 1
ATOM 5535 O O . ASN B 1 12 ? 13.039 -1.242 -5.434 1 93.31 12 ASN B O 1
ATOM 5539 N N . LEU B 1 13 ? 15.148 -1.393 -6.078 1 95.12 13 LEU B N 1
ATOM 5540 C CA . LEU B 1 13 ? 15.523 -0.046 -5.66 1 95.12 13 LEU B CA 1
ATOM 5541 C C . LEU B 1 13 ? 14.891 1 -6.578 1 95.12 13 LEU B C 1
ATOM 5543 O O . LEU B 1 13 ? 14.539 0.698 -7.723 1 95.12 13 LEU B O 1
ATOM 5547 N N . THR B 1 14 ? 14.75 2.195 -6.062 1 93.75 14 THR B N 1
ATOM 5548 C CA . THR B 1 14 ? 14.336 3.309 -6.906 1 93.75 14 THR B CA 1
ATOM 5549 C C . THR B 1 14 ? 15.477 3.762 -7.809 1 93.75 14 THR B C 1
ATOM 5551 O O . THR B 1 14 ? 16.641 3.441 -7.555 1 93.75 14 THR B O 1
ATOM 5554 N N . ASN B 1 15 ? 15.094 4.477 -8.875 1 92.31 15 ASN B N 1
ATOM 5555 C CA . ASN B 1 15 ? 16.109 5.02 -9.766 1 92.31 15 ASN B CA 1
ATOM 5556 C C . ASN B 1 15 ? 17.047 5.977 -9.031 1 92.31 15 ASN B C 1
ATOM 5558 O O . ASN B 1 15 ? 18.266 5.941 -9.234 1 92.31 15 ASN B O 1
ATOM 5562 N N . SER B 1 16 ? 16.438 6.789 -8.203 1 91.94 16 SER B N 1
ATOM 5563 C CA . SER B 1 16 ? 17.234 7.762 -7.445 1 91.94 16 SER B CA 1
ATOM 5564 C C . SER B 1 16 ? 18.203 7.07 -6.496 1 91.94 16 SER B C 1
ATOM 5566 O O . SER B 1 16 ? 19.328 7.539 -6.301 1 91.94 16 SER B O 1
ATOM 5568 N N . ALA B 1 17 ? 17.797 5.992 -5.84 1 94.31 17 ALA B N 1
ATOM 5569 C CA . ALA B 1 17 ? 18.672 5.25 -4.945 1 94.31 17 ALA B CA 1
ATOM 5570 C C . ALA B 1 17 ? 19.859 4.668 -5.707 1 94.31 17 ALA B C 1
ATOM 5572 O O . ALA B 1 17 ? 21 4.73 -5.234 1 94.31 17 ALA B O 1
ATOM 5573 N N . LEU B 1 18 ? 19.594 4.098 -6.879 1 95.25 18 LEU B N 1
ATOM 5574 C CA . LEU B 1 18 ? 20.672 3.562 -7.707 1 95.25 18 LEU B CA 1
ATOM 5575 C C . LEU B 1 18 ? 21.656 4.656 -8.078 1 95.25 18 LEU B C 1
ATOM 5577 O O . LEU B 1 18 ? 22.875 4.453 -8 1 95.25 18 LEU B O 1
ATOM 5581 N N . GLU B 1 19 ? 21.156 5.809 -8.461 1 94.69 19 GLU B N 1
ATOM 5582 C CA . GLU B 1 19 ? 22.016 6.926 -8.844 1 94.69 19 GLU B CA 1
ATOM 5583 C C . GLU B 1 19 ? 22.906 7.355 -7.684 1 94.69 19 GLU B C 1
ATOM 5585 O O . GLU B 1 19 ? 24.094 7.621 -7.871 1 94.69 19 GLU B O 1
ATOM 5590 N N . ASP B 1 20 ? 22.312 7.426 -6.523 1 94.12 20 ASP B N 1
ATOM 5591 C CA . ASP B 1 20 ? 23.094 7.828 -5.352 1 94.12 20 ASP B CA 1
ATOM 5592 C C . ASP B 1 20 ? 24.156 6.793 -5.02 1 94.12 20 ASP B C 1
ATOM 5594 O O . ASP B 1 20 ? 25.25 7.145 -4.559 1 94.12 20 ASP B O 1
ATOM 5598 N N . PHE B 1 21 ? 23.922 5.523 -5.289 1 94.38 21 PHE B N 1
ATOM 5599 C CA . PHE B 1 21 ? 24.922 4.484 -5.055 1 94.38 21 PHE B CA 1
ATOM 5600 C C . PHE B 1 21 ? 26.047 4.574 -6.078 1 94.38 21 PHE B C 1
ATOM 5602 O O . PHE B 1 21 ? 27.219 4.391 -5.734 1 94.38 21 PHE B O 1
ATOM 5609 N N . LEU B 1 22 ? 25.641 4.812 -7.301 1 95.06 22 LEU B N 1
ATOM 5610 C CA . LEU B 1 22 ? 26.656 5.012 -8.336 1 95.06 22 LEU B CA 1
ATOM 5611 C C . LEU B 1 22 ? 27.578 6.176 -7.984 1 95.06 22 LEU B C 1
ATOM 5613 O O . LEU B 1 22 ? 28.797 6.066 -8.094 1 95.06 22 LEU B O 1
ATOM 5617 N N . ARG B 1 23 ? 26.984 7.238 -7.531 1 94 23 ARG B N 1
ATOM 5618 C CA . ARG B 1 23 ? 27.766 8.414 -7.133 1 94 23 ARG B CA 1
ATOM 5619 C C . ARG B 1 23 ? 28.656 8.102 -5.938 1 94 23 ARG B C 1
ATOM 5621 O O . ARG B 1 23 ? 29.781 8.586 -5.852 1 94 23 ARG B O 1
ATOM 5628 N N . LEU B 1 24 ? 28.141 7.359 -4.961 1 95.12 24 LEU B N 1
ATOM 5629 C CA . LEU B 1 24 ? 28.922 6.969 -3.789 1 95.12 24 LEU B CA 1
ATOM 5630 C C . LEU B 1 24 ? 30.172 6.215 -4.199 1 95.12 24 LEU B C 1
ATOM 5632 O O . LEU B 1 24 ? 31.266 6.5 -3.695 1 95.12 24 LEU B O 1
ATOM 5636 N N . ILE B 1 25 ? 30.031 5.254 -5.121 1 94.25 25 ILE B N 1
ATOM 5637 C CA . ILE B 1 25 ? 31.172 4.457 -5.562 1 94.25 25 ILE B CA 1
ATOM 5638 C C . ILE B 1 25 ? 32.188 5.348 -6.277 1 94.25 25 ILE B C 1
ATOM 5640 O O . ILE B 1 25 ? 33.406 5.203 -6.086 1 94.25 25 ILE B O 1
ATOM 5644 N N . ASN B 1 26 ? 31.703 6.293 -7.066 1 94.38 26 ASN B N 1
ATOM 5645 C CA . ASN B 1 26 ? 32.594 7.219 -7.754 1 94.38 26 ASN B CA 1
ATOM 5646 C C . ASN B 1 26 ? 33.375 8.078 -6.766 1 94.38 26 ASN B C 1
ATOM 5648 O O . ASN B 1 26 ? 34.562 8.352 -6.965 1 94.38 26 ASN B O 1
ATOM 5652 N N . VAL B 1 27 ? 32.688 8.531 -5.75 1 93.69 27 VAL B N 1
ATOM 5653 C CA . VAL B 1 27 ? 33.375 9.328 -4.727 1 93.69 27 VAL B CA 1
ATOM 5654 C C . VAL B 1 27 ? 34.406 8.477 -4.004 1 93.69 27 VAL B C 1
ATOM 5656 O O . VAL B 1 27 ? 35.5 8.953 -3.709 1 93.69 27 VAL B O 1
ATOM 5659 N N . MET B 1 28 ? 34.125 7.246 -3.742 1 91.5 28 MET B N 1
ATOM 5660 C CA . MET B 1 28 ? 35.031 6.336 -3.033 1 91.5 28 MET B CA 1
ATOM 5661 C C . MET B 1 28 ? 36.281 6.059 -3.855 1 91.5 28 MET B C 1
ATOM 5663 O O . MET B 1 28 ? 37.375 6.023 -3.316 1 91.5 28 MET B O 1
ATOM 5667 N N . VAL B 1 29 ? 36.031 5.902 -5.152 1 89.38 29 VAL B N 1
ATOM 5668 C CA . VAL B 1 29 ? 37.125 5.57 -6.027 1 89.38 29 VAL B CA 1
ATOM 5669 C C . VAL B 1 29 ? 37.906 6.836 -6.375 1 89.38 29 VAL B C 1
ATOM 5671 O O . VAL B 1 29 ? 39.125 6.777 -6.672 1 89.38 29 VAL B O 1
ATOM 5674 N N . GLY B 1 30 ? 37.281 7.973 -6.367 1 87.69 30 GLY B N 1
ATOM 5675 C CA . GLY B 1 30 ? 37.938 9.25 -6.566 1 87.69 30 GLY B CA 1
ATOM 5676 C C . GLY B 1 30 ? 37.875 9.742 -8 1 87.69 30 GLY B C 1
ATOM 5677 O O . GLY B 1 30 ? 38.469 10.766 -8.344 1 87.69 30 GLY B O 1
ATOM 5678 N N . PHE B 1 31 ? 37.312 8.922 -8.891 1 86.12 31 PHE B N 1
ATOM 5679 C CA . PHE B 1 31 ? 37.062 9.336 -10.273 1 86.12 31 PHE B CA 1
ATOM 5680 C C . PHE B 1 31 ? 35.781 8.742 -10.805 1 86.12 31 PHE B C 1
ATOM 5682 O O . PHE B 1 31 ? 35.188 7.855 -10.188 1 86.12 31 PHE B O 1
ATOM 5689 N N . SER B 1 32 ? 35.281 9.266 -11.945 1 87 32 SER B N 1
ATOM 5690 C CA . SER B 1 32 ? 34.031 8.805 -12.523 1 87 32 SER B CA 1
ATOM 5691 C C . SER B 1 32 ? 34.219 7.477 -13.25 1 87 32 SER B C 1
ATOM 5693 O O . SER B 1 32 ? 34.312 7.441 -14.477 1 87 32 SER B O 1
ATOM 5695 N N . SER B 1 33 ? 34.188 6.414 -12.5 1 87.81 33 SER B N 1
ATOM 5696 C CA . SER B 1 33 ? 34.375 5.07 -13.047 1 87.81 33 SER B CA 1
ATOM 5697 C C . SER B 1 33 ? 33.031 4.496 -13.508 1 87.81 33 SER B C 1
ATOM 5699 O O . SER B 1 33 ? 33 3.582 -14.328 1 87.81 33 SER B O 1
ATOM 5701 N N . LEU B 1 34 ? 32 4.945 -12.898 1 92.25 34 LEU B N 1
ATOM 5702 C CA . LEU B 1 34 ? 30.656 4.457 -13.195 1 92.25 34 LEU B CA 1
ATOM 5703 C C . LEU B 1 34 ? 29.766 5.586 -13.695 1 92.25 34 LEU B C 1
ATOM 5705 O O . LEU B 1 34 ? 30.062 6.762 -13.477 1 92.25 34 LEU B O 1
ATOM 5709 N N . PRO B 1 35 ? 28.734 5.172 -14.453 1 91.94 35 PRO B N 1
ATOM 5710 C CA . PRO B 1 35 ? 27.781 6.207 -14.852 1 91.94 35 PRO B CA 1
ATOM 5711 C C . PRO B 1 35 ? 27.125 6.891 -13.656 1 91.94 35 PRO B C 1
ATOM 5713 O O . PRO B 1 35 ? 27.031 6.305 -12.578 1 91.94 35 PRO B O 1
ATOM 5716 N N . THR B 1 36 ? 26.688 8.07 -13.859 1 89.44 36 THR B N 1
ATOM 5717 C CA . THR B 1 36 ? 26.141 8.82 -12.734 1 89.44 36 THR B CA 1
ATOM 5718 C C . THR B 1 36 ? 24.609 8.906 -12.844 1 89.44 36 THR B C 1
ATOM 5720 O O . THR B 1 36 ? 23.938 9.312 -11.891 1 89.44 36 THR B O 1
ATOM 5723 N N . THR B 1 37 ? 24.156 8.57 -13.992 1 90.88 37 THR B N 1
ATOM 5724 C CA . THR B 1 37 ? 22.703 8.672 -14.172 1 90.88 37 THR B CA 1
ATOM 5725 C C . THR B 1 37 ? 22.094 7.293 -14.414 1 90.88 37 THR B C 1
ATOM 5727 O O . THR B 1 37 ? 22.797 6.367 -14.844 1 90.88 37 THR B O 1
ATOM 5730 N N . TYR B 1 38 ? 20.812 7.184 -14.062 1 90.06 38 TYR B N 1
ATOM 5731 C CA . TYR B 1 38 ? 20.062 5.949 -14.289 1 90.06 38 TYR B CA 1
ATOM 5732 C C . TYR B 1 38 ? 20.031 5.594 -15.766 1 90.06 38 TYR B C 1
ATOM 5734 O O . TYR B 1 38 ? 20.188 4.426 -16.141 1 90.06 38 TYR B O 1
ATOM 5742 N N . TYR B 1 39 ? 19.906 6.598 -16.594 1 86.56 39 TYR B N 1
ATOM 5743 C CA . TYR B 1 39 ? 19.844 6.391 -18.031 1 86.56 39 TYR B CA 1
ATOM 5744 C C . TYR B 1 39 ? 21.141 5.801 -18.562 1 86.56 39 TYR B C 1
ATOM 5746 O O . TYR B 1 39 ? 21.125 4.848 -19.359 1 86.56 39 TYR B O 1
ATOM 5754 N N . SER B 1 40 ? 22.203 6.391 -18.109 1 89.94 40 SER B N 1
ATOM 5755 C CA . SER B 1 40 ? 23.5 5.891 -18.547 1 89.94 40 SER B CA 1
ATOM 5756 C C . SER B 1 40 ? 23.75 4.473 -18.031 1 89.94 40 SER B C 1
ATOM 5758 O O . SER B 1 40 ? 24.391 3.664 -18.719 1 89.94 40 SER B O 1
ATOM 5760 N N . PHE B 1 41 ? 23.312 4.195 -16.859 1 92.44 41 PHE B N 1
ATOM 5761 C CA . PHE B 1 41 ? 23.438 2.859 -16.297 1 92.44 41 PHE B CA 1
ATOM 5762 C C . PHE B 1 41 ? 22.656 1.845 -17.125 1 92.44 41 PHE B C 1
ATOM 5764 O O . PHE B 1 41 ? 23.188 0.786 -17.469 1 92.44 41 PHE B O 1
ATOM 5771 N N . THR B 1 42 ? 21.406 2.129 -17.484 1 89.5 42 THR B N 1
ATOM 5772 C CA . THR B 1 42 ? 20.547 1.219 -18.234 1 89.5 42 THR B CA 1
ATOM 5773 C C . THR B 1 42 ? 21.062 1.03 -19.656 1 89.5 42 THR B C 1
ATOM 5775 O O . THR B 1 42 ? 20.953 -0.056 -20.234 1 89.5 42 THR B O 1
ATOM 5778 N N . SER B 1 43 ? 21.641 2.096 -20.219 1 88.56 43 SER B N 1
ATOM 5779 C CA . SER B 1 43 ? 22.156 2.039 -21.578 1 88.56 43 SER B CA 1
ATOM 5780 C C . SER B 1 43 ? 23.328 1.073 -21.688 1 88.56 43 SER B C 1
ATOM 5782 O O . SER B 1 43 ? 23.594 0.524 -22.75 1 88.56 43 SER B O 1
ATOM 5784 N N . TYR B 1 44 ? 23.984 0.929 -20.594 1 88.81 44 TYR B N 1
ATOM 5785 C CA . TYR B 1 44 ? 25.094 -0.02 -20.562 1 88.81 44 TYR B CA 1
ATOM 5786 C C . TYR B 1 44 ? 24.609 -1.431 -20.891 1 88.81 44 TYR B C 1
ATOM 5788 O O . TYR B 1 44 ? 25.328 -2.221 -21.5 1 88.81 44 TYR B O 1
ATOM 5796 N N . PHE B 1 45 ? 23.438 -1.79 -20.5 1 88.25 45 PHE B N 1
ATOM 5797 C CA . PHE B 1 45 ? 22.906 -3.135 -20.688 1 88.25 45 PHE B CA 1
ATOM 5798 C C . PHE B 1 45 ? 22.031 -3.211 -21.938 1 88.25 45 PHE B C 1
ATOM 5800 O O . PHE B 1 45 ? 21.469 -4.266 -22.25 1 88.25 45 PHE B O 1
ATOM 5807 N N . GLY B 1 46 ? 21.922 -2.18 -22.594 1 79.44 46 GLY B N 1
ATOM 5808 C CA . GLY B 1 46 ? 21.203 -2.193 -23.859 1 79.44 46 GLY B CA 1
ATOM 5809 C C . GLY B 1 46 ? 19.938 -1.36 -23.828 1 79.44 46 GLY B C 1
ATOM 5810 O O . GLY B 1 46 ? 19.531 -0.877 -22.766 1 79.44 46 GLY B O 1
ATOM 5811 N N . THR B 1 47 ? 19.516 -1.201 -25.016 1 70.88 47 THR B N 1
ATOM 5812 C CA . THR B 1 47 ? 18.344 -0.339 -25.156 1 70.88 47 THR B CA 1
ATOM 5813 C C . THR B 1 47 ? 17.062 -1.161 -25.125 1 70.88 47 THR B C 1
ATOM 5815 O O . THR B 1 47 ? 17.047 -2.318 -25.547 1 70.88 47 THR B O 1
ATOM 5818 N N . GLN B 1 48 ? 16.078 -0.51 -24.469 1 67.25 48 GLN B N 1
ATOM 5819 C CA . GLN B 1 48 ? 14.758 -1.123 -24.312 1 67.25 48 GLN B CA 1
ATOM 5820 C C . GLN B 1 48 ? 14.023 -1.187 -25.641 1 67.25 48 GLN B C 1
ATOM 5822 O O . GLN B 1 48 ? 13.984 -0.202 -26.391 1 67.25 48 GLN B O 1
ATOM 5827 N N . GLN B 1 49 ? 13.648 -2.498 -25.922 1 77.19 49 GLN B N 1
ATOM 5828 C CA . GLN B 1 49 ? 12.938 -2.531 -27.188 1 77.19 49 GLN B CA 1
ATOM 5829 C C . GLN B 1 49 ? 11.461 -2.873 -26.984 1 77.19 49 GLN B C 1
ATOM 5831 O O . GLN B 1 49 ? 11.133 -3.961 -26.5 1 77.19 49 GLN B O 1
ATOM 5836 N N . PHE B 1 50 ? 10.555 -1.898 -26.984 1 88.69 50 PHE B N 1
ATOM 5837 C CA . PHE B 1 50 ? 9.117 -2.117 -27.047 1 88.69 50 PHE B CA 1
ATOM 5838 C C . PHE B 1 50 ? 8.477 -1.211 -28.094 1 88.69 50 PHE B C 1
ATOM 5840 O O . PHE B 1 50 ? 9.117 -0.285 -28.594 1 88.69 50 PHE B O 1
ATOM 5847 N N . VAL B 1 51 ? 7.301 -1.634 -28.547 1 92.38 51 VAL B N 1
ATOM 5848 C CA . VAL B 1 51 ? 6.555 -0.858 -29.531 1 92.38 51 VAL B CA 1
ATOM 5849 C C . VAL B 1 51 ? 5.367 -0.172 -28.859 1 92.38 51 VAL B C 1
ATOM 5851 O O . VAL B 1 51 ? 4.637 -0.798 -28.078 1 92.38 51 VAL B O 1
ATOM 5854 N N . ARG B 1 52 ? 5.172 1.119 -29.109 1 92.31 52 ARG B N 1
ATOM 5855 C CA . ARG B 1 52 ? 4.027 1.868 -28.609 1 92.31 52 ARG B CA 1
ATOM 5856 C C . ARG B 1 52 ? 2.842 1.777 -29.562 1 92.31 52 ARG B C 1
ATOM 5858 O O . ARG B 1 52 ? 3.014 1.862 -30.781 1 92.31 52 ARG B O 1
ATOM 5865 N N . HIS B 1 53 ? 1.745 1.473 -29.016 1 93.88 53 HIS B N 1
ATOM 5866 C CA . HIS B 1 53 ? 0.486 1.466 -29.75 1 93.88 53 HIS B CA 1
ATOM 5867 C C . HIS B 1 53 ? -0.454 2.555 -29.25 1 93.88 53 HIS B C 1
ATOM 5869 O O . HIS B 1 53 ? -0.825 2.562 -28.078 1 93.88 53 HIS B O 1
ATOM 5875 N N . TYR B 1 54 ? -0.91 3.387 -30.141 1 91.88 54 TYR B N 1
ATOM 5876 C CA . TYR B 1 54 ? -1.671 4.559 -29.719 1 91.88 54 TYR B CA 1
ATOM 5877 C C . TYR B 1 54 ? -3.164 4.344 -29.938 1 91.88 54 TYR B C 1
ATOM 5879 O O . TYR B 1 54 ? -3.57 3.652 -30.875 1 91.88 54 TYR B O 1
ATOM 5887 N N . VAL B 1 55 ? -3.959 4.867 -29 1 90.31 55 VAL B N 1
ATOM 5888 C CA . VAL B 1 55 ? -5.418 4.809 -29.047 1 90.31 55 VAL B CA 1
ATOM 5889 C C . VAL B 1 55 ? -5.996 6.207 -28.828 1 90.31 55 VAL B C 1
ATOM 5891 O O . VAL B 1 55 ? -5.555 6.934 -27.938 1 90.31 55 VAL B O 1
ATOM 5894 N N . CYS B 1 56 ? -6.961 6.52 -29.656 1 88.12 56 CYS B N 1
ATOM 5895 C CA . CYS B 1 56 ? -7.598 7.824 -29.531 1 88.12 56 CYS B CA 1
ATOM 5896 C C . CYS B 1 56 ? -8.375 7.934 -28.234 1 88.12 56 CYS B C 1
ATOM 5898 O O . CYS B 1 56 ? -9.172 7.055 -27.906 1 88.12 56 CYS B O 1
ATOM 5900 N N . LYS B 1 57 ? -8.203 8.953 -27.484 1 81.31 57 LYS B N 1
ATOM 5901 C CA . LYS B 1 57 ? -8.906 9.141 -26.219 1 81.31 57 LYS B CA 1
ATOM 5902 C C . LYS B 1 57 ? -10.367 9.523 -26.453 1 81.31 57 LYS B C 1
ATOM 5904 O O . LYS B 1 57 ? -11.227 9.258 -25.609 1 81.31 57 LYS B O 1
ATOM 5909 N N . GLY B 1 58 ? -10.609 10.109 -27.547 1 78.88 58 GLY B N 1
ATOM 5910 C CA . GLY B 1 58 ? -11.953 10.57 -27.844 1 78.88 58 GLY B CA 1
ATOM 5911 C C . GLY B 1 58 ? -12.891 9.453 -28.25 1 78.88 58 GLY B C 1
ATOM 5912 O O . GLY B 1 58 ? -13.945 9.266 -27.641 1 78.88 58 GLY B O 1
ATOM 5913 N N . CYS B 1 59 ? -12.477 8.711 -29.234 1 82.75 59 CYS B N 1
ATOM 5914 C CA . CYS B 1 59 ? -13.406 7.723 -29.766 1 82.75 59 CYS B CA 1
ATOM 5915 C C . CYS B 1 59 ? -12.922 6.305 -29.484 1 82.75 59 CYS B C 1
ATOM 5917 O O . CYS B 1 59 ? -13.648 5.34 -29.719 1 82.75 59 CYS B O 1
ATOM 5919 N N . GLY B 1 60 ? -11.695 6.137 -29.047 1 83.81 60 GLY B N 1
ATOM 5920 C CA . GLY B 1 60 ? -11.211 4.805 -28.719 1 83.81 60 GLY B CA 1
ATOM 5921 C C . GLY B 1 60 ? -10.648 4.059 -29.906 1 83.81 60 GLY B C 1
ATOM 5922 O O . GLY B 1 60 ? -10.367 2.861 -29.828 1 83.81 60 GLY B O 1
ATOM 5923 N N . LEU B 1 61 ? -10.43 4.75 -30.984 1 84.75 61 LEU B N 1
ATOM 5924 C CA . LEU B 1 61 ? -9.93 4.121 -32.188 1 84.75 61 LEU B CA 1
ATOM 5925 C C . LEU B 1 61 ? -8.461 3.734 -32.062 1 84.75 61 LEU B C 1
ATOM 5927 O O . LEU B 1 61 ? -7.664 4.504 -31.516 1 84.75 61 LEU B O 1
ATOM 5931 N N . TYR B 1 62 ? -8.172 2.508 -32.5 1 88.88 62 TYR B N 1
ATOM 5932 C CA . TYR B 1 62 ? -6.785 2.068 -32.562 1 88.88 62 TYR B CA 1
ATOM 5933 C C . TYR B 1 62 ? -6.039 2.758 -33.719 1 88.88 62 TYR B C 1
ATOM 5935 O O . TYR B 1 62 ? -6.457 2.689 -34.875 1 88.88 62 TYR B O 1
ATOM 5943 N N . MET B 1 63 ? -4.918 3.469 -33.344 1 86.69 63 MET B N 1
ATOM 5944 C CA . MET B 1 63 ? -4.18 4.262 -34.344 1 86.69 63 MET B CA 1
ATOM 5945 C C . MET B 1 63 ? -2.816 3.639 -34.625 1 86.69 63 MET B C 1
ATOM 5947 O O . MET B 1 63 ? -1.895 4.328 -35.062 1 86.69 63 MET B O 1
ATOM 5951 N N . ASP B 1 64 ? -2.619 2.475 -34.344 1 83.38 64 ASP B N 1
ATOM 5952 C CA . ASP B 1 64 ? -1.401 1.714 -34.594 1 83.38 64 ASP B CA 1
ATOM 5953 C C . ASP B 1 64 ? -0.188 2.377 -33.938 1 83.38 64 ASP B C 1
ATOM 5955 O O . ASP B 1 64 ? -0.284 2.914 -32.844 1 83.38 64 ASP B O 1
ATOM 5959 N N . GLU B 1 65 ? 1.029 2.26 -34.594 1 82.38 65 GLU B N 1
ATOM 5960 C CA . GLU B 1 65 ? 2.287 2.707 -34 1 82.38 65 GLU B CA 1
ATOM 5961 C C . GLU B 1 65 ? 2.578 4.16 -34.375 1 82.38 65 GLU B C 1
ATOM 5963 O O . GLU B 1 65 ? 3.555 4.738 -33.906 1 82.38 65 GLU B O 1
ATOM 5968 N N . ASN B 1 66 ? 1.59 4.789 -35.031 1 68.44 66 ASN B N 1
ATOM 5969 C CA . ASN B 1 66 ? 1.841 6.141 -35.5 1 68.44 66 ASN B CA 1
ATOM 5970 C C . ASN B 1 66 ? 1.319 7.191 -34.531 1 68.44 66 ASN B C 1
ATOM 5972 O O . ASN B 1 66 ? 0.113 7.285 -34.281 1 68.44 66 ASN B O 1
ATOM 5976 N N . SER B 1 67 ? 2.109 8 -33.906 1 66.56 67 SER B N 1
ATOM 5977 C CA . SER B 1 67 ? 1.762 8.992 -32.906 1 66.56 67 SER B CA 1
ATOM 5978 C C . SER B 1 67 ? 1.253 10.281 -33.531 1 66.56 67 SER B C 1
ATOM 5980 O O . SER B 1 67 ? 0.527 11.047 -32.875 1 66.56 67 SER B O 1
ATOM 5982 N N . GLU B 1 68 ? 1.554 10.555 -34.656 1 67.81 68 GLU B N 1
ATOM 5983 C CA . GLU B 1 68 ? 1.423 11.922 -35.156 1 67.81 68 GLU B CA 1
ATOM 5984 C C . GLU B 1 68 ? 0.076 12.133 -35.844 1 67.81 68 GLU B C 1
ATOM 5986 O O . GLU B 1 68 ? -0.388 13.266 -35.969 1 67.81 68 GLU B O 1
ATOM 5991 N N . GLU B 1 69 ? -0.613 11.109 -36.031 1 69.94 69 GLU B N 1
ATOM 5992 C CA . GLU B 1 69 ? -1.802 11.297 -36.875 1 69.94 69 GLU B CA 1
ATOM 5993 C C . GLU B 1 69 ? -3.021 11.625 -36 1 69.94 69 GLU B C 1
ATOM 5995 O O . GLU B 1 69 ? -3.129 11.172 -34.875 1 69.94 69 GLU B O 1
ATOM 6000 N N . MET B 1 70 ? -3.686 12.734 -36.375 1 80 70 MET B N 1
ATOM 6001 C CA . MET B 1 70 ? -4.984 13.016 -35.781 1 80 70 MET B CA 1
ATOM 6002 C C . MET B 1 70 ? -5.969 11.883 -36.031 1 80 70 MET B C 1
ATOM 6004 O O . MET B 1 70 ? -5.844 11.172 -37.031 1 80 70 MET B O 1
ATOM 6008 N N . CYS B 1 71 ? -6.871 11.734 -35.094 1 83.19 71 CYS B N 1
ATOM 6009 C CA . CYS B 1 71 ? -7.863 10.672 -35.25 1 83.19 71 CYS B CA 1
ATOM 6010 C C . CYS B 1 71 ? -8.758 10.922 -36.438 1 83.19 71 CYS B C 1
ATOM 6012 O O . CYS B 1 71 ? -9.312 12.008 -36.594 1 83.19 71 CYS B O 1
ATOM 6014 N N . ASN B 1 72 ? -8.844 10.117 -37.312 1 79.5 72 ASN B N 1
ATOM 6015 C CA . ASN B 1 72 ? -9.594 10.25 -38.562 1 79.5 72 ASN B CA 1
ATOM 6016 C C . ASN B 1 72 ? -11.102 10.203 -38.312 1 79.5 72 ASN B C 1
ATOM 6018 O O . ASN B 1 72 ? -11.891 10.641 -39.156 1 79.5 72 ASN B O 1
ATOM 6022 N N . ILE B 1 73 ? -11.43 9.75 -37.156 1 82 73 ILE B N 1
ATOM 6023 C CA . ILE B 1 73 ? -12.852 9.578 -36.844 1 82 73 ILE B CA 1
ATOM 6024 C C . ILE B 1 73 ? -13.359 10.781 -36.062 1 82 73 ILE B C 1
ATOM 6026 O O . ILE B 1 73 ? -14.305 11.453 -36.469 1 82 73 ILE B O 1
ATOM 6030 N N . CYS B 1 74 ? -12.797 11.102 -34.906 1 82.81 74 CYS B N 1
ATOM 6031 C CA . CYS B 1 74 ? -13.352 12.141 -34.062 1 82.81 74 CYS B CA 1
ATOM 6032 C C . CYS B 1 74 ? -12.562 13.438 -34.188 1 82.81 74 CYS B C 1
ATOM 6034 O O . CYS B 1 74 ? -13.008 14.492 -33.719 1 82.81 74 CYS B O 1
ATOM 6036 N N . GLY B 1 75 ? -11.469 13.398 -34.812 1 77.88 75 GLY B N 1
ATOM 6037 C CA . GLY B 1 75 ? -10.695 14.609 -35.062 1 77.88 75 GLY B CA 1
ATOM 6038 C C . GLY B 1 75 ? -9.93 15.086 -33.844 1 77.88 75 GLY B C 1
ATOM 6039 O O . GLY B 1 75 ? -9.297 16.141 -33.875 1 77.88 75 GLY B O 1
ATOM 6040 N N . LYS B 1 76 ? -9.992 14.359 -32.75 1 79.69 76 LYS B N 1
ATOM 6041 C CA . LYS B 1 76 ? -9.281 14.766 -31.531 1 79.69 76 LYS B CA 1
ATOM 6042 C C . LYS B 1 76 ? -7.82 14.328 -31.594 1 79.69 76 LYS B C 1
ATOM 6044 O O . LYS B 1 76 ? -7.477 13.359 -32.281 1 79.69 76 LYS B O 1
ATOM 6049 N N . SER B 1 77 ? -6.902 15.055 -30.875 1 78.88 77 SER B N 1
ATOM 6050 C CA . SER B 1 77 ? -5.469 14.773 -30.906 1 78.88 77 SER B CA 1
ATOM 6051 C C . SER B 1 77 ? -5.02 14.047 -29.641 1 78.88 77 SER B C 1
ATOM 6053 O O . SER B 1 77 ? -3.934 13.469 -29.609 1 78.88 77 SER B O 1
ATOM 6055 N N . GLU B 1 78 ? -5.805 14.008 -28.641 1 81.31 78 GLU B N 1
ATOM 6056 C CA . GLU B 1 78 ? -5.383 13.375 -27.391 1 81.31 78 GLU B CA 1
ATOM 6057 C C . GLU B 1 78 ? -5.379 11.859 -27.516 1 81.31 78 GLU B C 1
ATOM 6059 O O . GLU B 1 78 ? -6.34 11.266 -28.016 1 81.31 78 GLU B O 1
ATOM 6064 N N . LYS B 1 79 ? -4.207 11.297 -27.25 1 85.56 79 LYS B N 1
ATOM 6065 C CA . LYS B 1 79 ? -4.043 9.852 -27.406 1 85.56 79 LYS B CA 1
ATOM 6066 C C . LYS B 1 79 ? -3.512 9.227 -26.125 1 85.56 79 LYS B C 1
ATOM 6068 O O . LYS B 1 79 ? -2.871 9.898 -25.312 1 85.56 79 LYS B O 1
ATOM 6073 N N . THR B 1 80 ? -3.973 8.039 -25.875 1 86.5 80 THR B N 1
ATOM 6074 C CA . THR B 1 80 ? -3.346 7.156 -24.891 1 86.5 80 THR B CA 1
ATOM 6075 C C . THR B 1 80 ? -2.592 6.027 -25.594 1 86.5 80 THR B C 1
ATOM 6077 O O . THR B 1 80 ? -2.672 5.879 -26.812 1 86.5 80 THR B O 1
ATOM 6080 N N . PHE B 1 81 ? -1.761 5.375 -24.891 1 90.56 81 PHE B N 1
ATOM 6081 C CA . PHE B 1 81 ? -1.001 4.332 -25.562 1 90.56 81 PHE B CA 1
ATOM 6082 C C . PHE B 1 81 ? -0.82 3.117 -24.656 1 90.56 81 PHE B C 1
ATOM 6084 O O . PHE B 1 81 ? -1.01 3.207 -23.453 1 90.56 81 PHE B O 1
ATOM 6091 N N . PHE B 1 82 ? -0.635 1.983 -25.234 1 93.5 82 PHE B N 1
ATOM 6092 C CA . PHE B 1 82 ? -0.162 0.77 -24.594 1 93.5 82 PHE B CA 1
ATOM 6093 C C . PHE B 1 82 ? 1.062 0.21 -25.297 1 93.5 82 PHE B C 1
ATOM 6095 O O . PHE B 1 82 ? 1.452 0.711 -26.359 1 93.5 82 PHE B O 1
ATOM 6102 N N . ILE B 1 83 ? 1.776 -0.684 -24.656 1 94.69 83 ILE B N 1
ATOM 6103 C CA . ILE B 1 83 ? 3.025 -1.143 -25.25 1 94.69 83 ILE B CA 1
ATOM 6104 C C . ILE B 1 83 ? 2.965 -2.65 -25.484 1 94.69 83 ILE B C 1
ATOM 6106 O O . ILE B 1 83 ? 2.227 -3.361 -24.797 1 94.69 83 ILE B O 1
ATOM 6110 N N . SER B 1 84 ? 3.656 -3.125 -26.5 1 95.38 84 SER B N 1
ATOM 6111 C CA . SER B 1 84 ? 3.863 -4.535 -26.797 1 95.38 84 SER B CA 1
ATOM 6112 C C . SER B 1 84 ? 5.348 -4.867 -26.922 1 95.38 84 SER B C 1
ATOM 6114 O O . SER B 1 84 ? 6.141 -4.039 -27.375 1 95.38 84 SER B O 1
ATOM 6116 N N . PHE B 1 85 ? 5.723 -5.996 -26.422 1 94.5 85 PHE B N 1
ATOM 6117 C CA . PHE B 1 85 ? 7.094 -6.488 -26.531 1 94.5 85 PHE B CA 1
ATOM 6118 C C . PHE B 1 85 ? 7.223 -7.5 -27.656 1 94.5 85 PHE B C 1
ATOM 6120 O O . PHE B 1 85 ? 6.219 -7.953 -28.219 1 94.5 85 PHE B O 1
ATOM 6127 N N . ASP B 1 86 ? 8.484 -7.699 -28.016 1 93.56 86 ASP B N 1
ATOM 6128 C CA . ASP B 1 86 ? 8.758 -8.734 -29 1 93.56 86 ASP B CA 1
ATOM 6129 C C . ASP B 1 86 ? 8.625 -10.133 -28.391 1 93.56 86 ASP B C 1
ATOM 6131 O O . ASP B 1 86 ? 9.555 -10.625 -27.75 1 93.56 86 ASP B O 1
ATOM 6135 N N . LEU B 1 87 ? 7.52 -10.742 -28.719 1 95.12 87 LEU B N 1
ATOM 6136 C CA . LEU B 1 87 ? 7.195 -12.031 -28.094 1 95.12 87 LEU B CA 1
ATOM 6137 C C . LEU B 1 87 ? 8.109 -13.125 -28.625 1 95.12 87 LEU B C 1
ATOM 6139 O O . LEU B 1 87 ? 8.562 -13.984 -27.859 1 95.12 87 LEU B O 1
ATOM 6143 N N . ALA B 1 88 ? 8.398 -13.133 -29.906 1 93.5 88 ALA B N 1
ATOM 6144 C CA . ALA B 1 88 ? 9.227 -14.164 -30.531 1 93.5 88 ALA B CA 1
ATOM 6145 C C . ALA B 1 88 ? 10.617 -14.203 -29.891 1 93.5 88 ALA B C 1
ATOM 6147 O O . ALA B 1 88 ? 11.109 -15.273 -29.516 1 93.5 88 ALA B O 1
ATOM 6148 N N . SER B 1 89 ? 11.164 -13.039 -29.766 1 91.38 89 SER B N 1
ATOM 6149 C CA . SER B 1 89 ? 12.5 -12.945 -29.188 1 91.38 89 SER B CA 1
ATOM 6150 C C . SER B 1 89 ? 12.5 -13.391 -27.734 1 91.38 89 SER B C 1
ATOM 6152 O O . SER B 1 89 ? 13.469 -13.992 -27.266 1 91.38 89 SER B O 1
ATOM 6154 N N . ALA B 1 90 ? 11.484 -13.031 -27.031 1 92.88 90 ALA B N 1
ATOM 6155 C CA . ALA B 1 90 ? 11.391 -13.391 -25.625 1 92.88 90 ALA B CA 1
ATOM 6156 C C . ALA B 1 90 ? 11.266 -14.898 -25.438 1 92.88 90 ALA B C 1
ATOM 6158 O O . ALA B 1 90 ? 11.938 -15.492 -24.594 1 92.88 90 ALA B O 1
ATOM 6159 N N . ILE B 1 91 ? 10.414 -15.531 -26.219 1 95.25 91 ILE B N 1
ATOM 6160 C CA . ILE B 1 91 ? 10.195 -16.969 -26.141 1 95.25 91 ILE B CA 1
ATOM 6161 C C . ILE B 1 91 ? 11.484 -17.703 -26.516 1 95.25 91 ILE B C 1
ATOM 6163 O O . ILE B 1 91 ? 11.883 -18.656 -25.828 1 95.25 91 ILE B O 1
ATOM 6167 N N . LYS B 1 92 ? 12.148 -17.266 -27.531 1 92.31 92 LYS B N 1
ATOM 6168 C CA . LYS B 1 92 ? 13.391 -17.891 -27.969 1 92.31 92 LYS B CA 1
ATOM 6169 C C . LYS B 1 92 ? 14.453 -17.844 -26.875 1 92.31 92 LYS B C 1
ATOM 6171 O O . LYS B 1 92 ? 15.156 -18.828 -26.641 1 92.31 92 LYS B O 1
ATOM 6176 N N . THR B 1 93 ? 14.516 -16.734 -26.234 1 90.88 93 THR B N 1
ATOM 6177 C CA . THR B 1 93 ? 15.508 -16.562 -25.172 1 90.88 93 THR B CA 1
ATOM 6178 C C . THR B 1 93 ? 15.258 -17.547 -24.031 1 90.88 93 THR B C 1
ATOM 6180 O O . THR B 1 93 ? 16.188 -18.172 -23.531 1 90.88 93 THR B O 1
ATOM 6183 N N . VAL B 1 94 ? 14.023 -17.703 -23.609 1 93.31 94 VAL B N 1
ATOM 6184 C CA . VAL B 1 94 ? 13.68 -18.594 -22.5 1 93.31 94 VAL B CA 1
ATOM 6185 C C . VAL B 1 94 ? 13.922 -20.047 -22.906 1 93.31 94 VAL B C 1
ATOM 6187 O O . VAL B 1 94 ? 14.438 -20.828 -22.109 1 93.31 94 VAL B O 1
ATOM 6190 N N . ILE B 1 95 ? 13.609 -20.359 -24.141 1 93.12 95 ILE B N 1
ATOM 6191 C CA . ILE B 1 95 ? 13.773 -21.719 -24.641 1 93.12 95 ILE B CA 1
ATOM 6192 C C . ILE B 1 95 ? 15.258 -22.078 -24.703 1 93.12 95 ILE B C 1
ATOM 6194 O O . ILE B 1 95 ? 15.672 -23.156 -24.266 1 93.12 95 ILE B O 1
ATOM 6198 N N . LEU B 1 96 ? 16.031 -21.172 -25.203 1 90.31 96 LEU B N 1
ATOM 6199 C CA . LEU B 1 96 ? 17.453 -21.422 -25.344 1 90.31 96 LEU B CA 1
ATOM 6200 C C . LEU B 1 96 ? 18.109 -21.609 -23.984 1 90.31 96 LEU B C 1
ATOM 6202 O O . LEU B 1 96 ? 18.984 -22.484 -23.828 1 90.31 96 LEU B O 1
ATOM 6206 N N . ARG B 1 97 ? 17.703 -20.906 -23.062 1 88.25 97 ARG B N 1
ATOM 6207 C CA . ARG B 1 97 ? 18.281 -20.969 -21.719 1 88.25 97 ARG B CA 1
ATOM 6208 C C . ARG B 1 97 ? 17.922 -22.297 -21.047 1 88.25 97 ARG B C 1
ATOM 6210 O O . ARG B 1 97 ? 18.688 -22.781 -20.203 1 88.25 97 ARG B O 1
ATOM 6217 N N . ASN B 1 98 ? 16.734 -22.859 -21.422 1 91.44 98 ASN B N 1
ATOM 6218 C CA . ASN B 1 98 ? 16.234 -24.047 -20.734 1 91.44 98 ASN B CA 1
ATOM 6219 C C . ASN B 1 98 ? 16.109 -25.234 -21.688 1 91.44 98 ASN B C 1
ATOM 6221 O O . ASN B 1 98 ? 15.297 -26.125 -21.438 1 91.44 98 ASN B O 1
ATOM 6225 N N . TRP B 1 99 ? 16.844 -25.266 -22.719 1 91.06 99 TRP B N 1
ATOM 6226 C CA . TRP B 1 99 ? 16.656 -26.25 -23.781 1 91.06 99 TRP B CA 1
ATOM 6227 C C . TRP B 1 99 ? 16.891 -27.656 -23.266 1 91.06 99 TRP B C 1
ATOM 6229 O O . TRP B 1 99 ? 16.109 -28.562 -23.547 1 91.06 99 TRP B O 1
ATOM 6239 N N . GLU B 1 100 ? 17.922 -27.875 -22.531 1 90.69 100 GLU B N 1
ATOM 6240 C CA . GLU B 1 100 ? 18.25 -29.188 -22 1 90.69 100 GLU B CA 1
ATOM 6241 C C . GLU B 1 100 ? 17.156 -29.703 -21.062 1 90.69 100 GLU B C 1
ATOM 6243 O O . GLU B 1 100 ? 16.766 -30.859 -21.125 1 90.69 100 GLU B O 1
ATOM 6248 N N . GLN B 1 101 ? 16.703 -28.844 -20.266 1 92.19 101 GLN B N 1
ATOM 6249 C CA . GLN B 1 101 ? 15.672 -29.203 -19.312 1 92.19 101 GLN B CA 1
ATOM 6250 C C . GLN B 1 101 ? 14.359 -29.531 -20 1 92.19 101 GLN B C 1
ATOM 6252 O O . GLN B 1 101 ? 13.609 -30.391 -19.562 1 92.19 101 GLN B O 1
ATOM 6257 N N . ILE B 1 102 ? 14.062 -28.844 -21.062 1 93.5 102 ILE B N 1
ATOM 6258 C CA . ILE B 1 102 ? 12.844 -29.078 -21.828 1 93.5 102 ILE B CA 1
ATOM 6259 C C . ILE B 1 102 ? 12.867 -30.469 -22.438 1 93.5 102 ILE B C 1
ATOM 6261 O O . ILE B 1 102 ? 11.883 -31.219 -22.375 1 93.5 102 ILE B O 1
ATOM 6265 N N . GLN B 1 103 ? 14.039 -30.859 -22.953 1 90.12 103 GLN B N 1
ATOM 6266 C CA . GLN B 1 103 ? 14.195 -32.188 -23.578 1 90.12 103 GLN B CA 1
ATOM 6267 C C . GLN B 1 103 ? 14.117 -33.281 -22.547 1 90.12 103 GLN B C 1
ATOM 6269 O O . GLN B 1 103 ? 13.453 -34.312 -22.766 1 90.12 103 GLN B O 1
ATOM 6274 N N . GLU B 1 104 ? 14.734 -33.031 -21.469 1 92.38 104 GLU B N 1
ATOM 6275 C CA . GLU B 1 104 ? 14.719 -34 -20.391 1 92.38 104 GLU B CA 1
ATOM 6276 C C . GLU B 1 104 ? 13.312 -34.188 -19.828 1 92.38 104 GLU B C 1
ATOM 6278 O O . GLU B 1 104 ? 12.906 -35.312 -19.516 1 92.38 104 GLU B O 1
ATOM 6283 N N . TYR B 1 105 ? 12.602 -33.188 -19.734 1 91.62 105 TYR B N 1
ATOM 6284 C CA . TYR B 1 105 ? 11.258 -33.219 -19.172 1 91.62 105 TYR B CA 1
ATOM 6285 C C . TYR B 1 105 ? 10.297 -33.969 -20.094 1 91.62 105 TYR B C 1
ATOM 6287 O O . TYR B 1 105 ? 9.484 -34.781 -19.641 1 91.62 105 TYR B O 1
ATOM 6295 N N . LYS B 1 106 ? 10.383 -33.719 -21.312 1 88.81 106 LYS B N 1
ATOM 6296 C CA . LYS B 1 106 ? 9.539 -34.406 -22.297 1 88.81 106 LYS B CA 1
ATOM 6297 C C . LYS B 1 106 ? 9.727 -35.938 -22.203 1 88.81 106 LYS B C 1
ATOM 6299 O O . LYS B 1 106 ? 8.758 -36.688 -22.281 1 88.81 106 LYS B O 1
ATOM 6304 N N . SER B 1 107 ? 10.93 -36.312 -21.984 1 88.69 107 SER B N 1
ATOM 6305 C CA . SER B 1 107 ? 11.258 -37.719 -21.922 1 88.69 107 SER B CA 1
ATOM 6306 C C . SER B 1 107 ? 10.82 -38.344 -20.609 1 88.69 107 SER B C 1
ATOM 6308 O O . SER B 1 107 ? 10.617 -39.562 -20.516 1 88.69 107 SER B O 1
ATOM 6310 N N . SER B 1 108 ? 10.641 -37.531 -19.641 1 87.62 108 SER B N 1
ATOM 6311 C CA . SER B 1 108 ? 10.305 -38.031 -18.312 1 87.62 108 SER B CA 1
ATOM 6312 C C . SER B 1 108 ? 8.805 -38.281 -18.188 1 87.62 108 SER B C 1
ATOM 6314 O O . SER B 1 108 ? 8.367 -38.969 -17.266 1 87.62 108 SER B O 1
ATOM 6316 N N . LEU B 1 109 ? 7.984 -37.781 -19.031 1 87.94 109 LEU B N 1
ATOM 6317 C CA . LEU B 1 109 ? 6.535 -37.938 -18.953 1 87.94 109 LEU B CA 1
ATOM 6318 C C . LEU B 1 109 ? 6.105 -39.344 -19.359 1 87.94 109 LEU B C 1
ATOM 6320 O O . LEU B 1 109 ? 6.594 -39.875 -20.359 1 87.94 109 LEU B O 1
ATOM 6324 N N . VAL B 1 110 ? 5.277 -39.906 -18.484 1 84.56 110 VAL B N 1
ATOM 6325 C CA . VAL B 1 110 ? 4.836 -41.281 -18.672 1 84.56 110 VAL B CA 1
ATOM 6326 C C . VAL B 1 110 ? 3.57 -41.312 -19.531 1 84.56 110 VAL B C 1
ATOM 6328 O O . VAL B 1 110 ? 2.621 -40.562 -19.281 1 84.56 110 VAL B O 1
ATOM 6331 N N . ASP B 1 111 ? 3.512 -42.188 -20.406 1 83.5 111 ASP B N 1
ATOM 6332 C CA . ASP B 1 111 ? 2.357 -42.312 -21.297 1 83.5 111 ASP B CA 1
ATOM 6333 C C . ASP B 1 111 ? 1.148 -42.875 -20.547 1 83.5 111 ASP B C 1
ATOM 6335 O O . ASP B 1 111 ? 1.292 -43.75 -19.688 1 83.5 111 ASP B O 1
ATOM 6339 N N . GLY B 1 112 ? 0.016 -42.406 -20.781 1 83.19 112 GLY B N 1
ATOM 6340 C CA . GLY B 1 112 ? -1.213 -42.938 -20.188 1 83.19 112 GLY B CA 1
ATOM 6341 C C . GLY B 1 112 ? -1.638 -42.156 -18.953 1 83.19 112 GLY B C 1
ATOM 6342 O O . GLY B 1 112 ? -2.76 -42.344 -18.469 1 83.19 112 GLY B O 1
ATOM 6343 N N . GLU B 1 113 ? -0.762 -41.406 -18.484 1 89.38 113 GLU B N 1
ATOM 6344 C CA . GLU B 1 113 ? -1.079 -40.625 -17.312 1 89.38 113 GLU B CA 1
ATOM 6345 C C . GLU B 1 113 ? -1.253 -39.125 -17.688 1 89.38 113 GLU B C 1
ATOM 6347 O O . GLU B 1 113 ? -0.719 -38.688 -18.688 1 89.38 113 GLU B O 1
ATOM 6352 N N . ILE B 1 114 ? -2.094 -38.5 -16.969 1 92.94 114 ILE B N 1
ATOM 6353 C CA . ILE B 1 114 ? -2.281 -37.062 -17.109 1 92.94 114 ILE B CA 1
ATOM 6354 C C . ILE B 1 114 ? -1.632 -36.344 -15.938 1 92.94 114 ILE B C 1
ATOM 6356 O O . ILE B 1 114 ? -2.307 -36 -14.953 1 92.94 114 ILE B O 1
ATOM 6360 N N . SER B 1 115 ? -0.354 -36.094 -16.125 1 90.62 115 SER B N 1
ATOM 6361 C CA . SER B 1 115 ? 0.415 -35.531 -15.008 1 90.62 115 SER B CA 1
ATOM 6362 C C . SER B 1 115 ? 0.741 -34.062 -15.25 1 90.62 115 SER B C 1
ATOM 6364 O O . SER B 1 115 ? 1.154 -33.375 -14.328 1 90.62 115 SER B O 1
ATOM 6366 N N . ASP B 1 116 ? 0.534 -33.656 -16.438 1 93.06 116 ASP B N 1
ATOM 6367 C CA . ASP B 1 116 ? 0.862 -32.281 -16.797 1 93.06 116 ASP B CA 1
ATOM 6368 C C . ASP B 1 116 ? 0.001 -31.797 -17.953 1 93.06 116 ASP B C 1
ATOM 6370 O O . ASP B 1 116 ? -0.741 -32.562 -18.562 1 93.06 116 ASP B O 1
ATOM 6374 N N . ILE B 1 117 ? 0.087 -30.531 -18.188 1 95.31 117 ILE B N 1
ATOM 6375 C CA . ILE B 1 117 ? -0.68 -29.906 -19.25 1 95.31 117 ILE B CA 1
ATOM 6376 C C . ILE B 1 117 ? -0.275 -30.516 -20.594 1 95.31 117 ILE B C 1
ATOM 6378 O O . ILE B 1 117 ? -1.086 -30.578 -21.531 1 95.31 117 ILE B O 1
ATOM 6382 N N . LEU B 1 118 ? 0.923 -30.984 -20.781 1 94.38 118 LEU B N 1
ATOM 6383 C CA . LEU B 1 118 ? 1.438 -31.562 -22.016 1 94.38 118 LEU B CA 1
ATOM 6384 C C . LEU B 1 118 ? 0.772 -32.906 -22.312 1 94.38 118 LEU B C 1
ATOM 6386 O O . LEU B 1 118 ? 0.855 -33.406 -23.438 1 94.38 118 LEU B O 1
ATOM 6390 N N . GLN B 1 119 ? 0.153 -33.406 -21.359 1 93.88 119 GLN B N 1
ATOM 6391 C CA . GLN B 1 119 ? -0.468 -34.719 -21.516 1 93.88 119 GLN B CA 1
ATOM 6392 C C . GLN B 1 119 ? -1.988 -34.625 -21.578 1 93.88 119 GLN B C 1
ATOM 6394 O O . GLN B 1 119 ? -2.691 -35.625 -21.625 1 93.88 119 GLN B O 1
ATOM 6399 N N . GLY B 1 120 ? -2.477 -33.438 -21.516 1 94.25 120 GLY B N 1
ATOM 6400 C CA . GLY B 1 120 ? -3.904 -33.219 -21.703 1 94.25 120 GLY B CA 1
ATOM 6401 C C . GLY B 1 120 ? -4.371 -33.5 -23.125 1 94.25 120 GLY B C 1
ATOM 6402 O O . GLY B 1 120 ? -3.557 -33.625 -24.031 1 94.25 120 GLY B O 1
ATOM 6403 N N . LYS B 1 121 ? -5.645 -33.562 -23.25 1 95.19 121 LYS B N 1
ATOM 6404 C CA . LYS B 1 121 ? -6.227 -33.906 -24.547 1 95.19 121 LYS B CA 1
ATOM 6405 C C . LYS B 1 121 ? -5.891 -32.844 -25.594 1 95.19 121 LYS B C 1
ATOM 6407 O O . LYS B 1 121 ? -5.629 -33.188 -26.75 1 95.19 121 LYS B O 1
ATOM 6412 N N . VAL B 1 122 ? -5.906 -31.625 -25.219 1 95.75 122 VAL B N 1
ATOM 6413 C CA . VAL B 1 122 ? -5.664 -30.531 -26.141 1 95.75 122 VAL B CA 1
ATOM 6414 C C . VAL B 1 122 ? -4.234 -30.594 -26.672 1 95.75 122 VAL B C 1
ATOM 6416 O O . VAL B 1 122 ? -4.004 -30.469 -27.875 1 95.75 122 VAL B O 1
ATOM 6419 N N . ALA B 1 123 ? -3.268 -30.734 -25.766 1 94.81 123 ALA B N 1
ATOM 6420 C CA . ALA B 1 123 ? -1.87 -30.844 -26.188 1 94.81 123 ALA B CA 1
ATOM 6421 C C . ALA B 1 123 ? -1.649 -32.062 -27.062 1 94.81 123 ALA B C 1
ATOM 6423 O O . ALA B 1 123 ? -0.936 -32 -28.062 1 94.81 123 ALA B O 1
ATOM 6424 N N . ARG B 1 124 ? -2.258 -33.156 -26.75 1 91.25 124 ARG B N 1
ATOM 6425 C CA . ARG B 1 124 ? -2.111 -34.406 -27.516 1 91.25 124 ARG B CA 1
ATOM 6426 C C . ARG B 1 124 ? -2.631 -34.25 -28.938 1 91.25 124 ARG B C 1
ATOM 6428 O O . ARG B 1 124 ? -2.023 -34.75 -29.891 1 91.25 124 ARG B O 1
ATOM 6435 N N . LYS B 1 125 ? -3.699 -33.594 -29.031 1 91.25 125 LYS B N 1
ATOM 6436 C CA . LYS B 1 125 ? -4.266 -33.344 -30.359 1 91.25 125 LYS B CA 1
ATOM 6437 C C . LYS B 1 125 ? -3.303 -32.531 -31.219 1 91.25 125 LYS B C 1
ATOM 6439 O O . LYS B 1 125 ? -3.195 -32.781 -32.438 1 91.25 125 LYS B O 1
ATOM 6444 N N . ILE B 1 126 ? -2.674 -31.641 -30.625 1 90.94 126 ILE B N 1
ATOM 6445 C CA . ILE B 1 126 ? -1.739 -30.781 -31.359 1 90.94 126 ILE B CA 1
ATOM 6446 C C . ILE B 1 126 ? -0.514 -31.594 -31.766 1 90.94 126 ILE B C 1
ATOM 6448 O O . ILE B 1 126 ? -0.022 -31.469 -32.875 1 90.94 126 ILE B O 1
ATOM 6452 N N . TYR B 1 127 ? 0.005 -32.406 -30.828 1 86.69 127 TYR B N 1
ATOM 6453 C CA . TYR B 1 127 ? 1.166 -33.25 -31.125 1 86.69 127 TYR B CA 1
ATOM 6454 C C . TYR B 1 127 ? 0.853 -34.25 -32.25 1 86.69 127 TYR B C 1
ATOM 6456 O O . TYR B 1 127 ? 1.72 -34.562 -33.062 1 86.69 127 TYR B O 1
ATOM 6464 N N . ASP B 1 128 ? -0.308 -34.656 -32.281 1 84.5 128 ASP B N 1
ATOM 6465 C CA . ASP B 1 128 ? -0.725 -35.594 -33.312 1 84.5 128 ASP B CA 1
ATOM 6466 C C . ASP B 1 128 ? -0.859 -34.938 -34.656 1 84.5 128 ASP B C 1
ATOM 6468 O O . ASP B 1 128 ? -0.563 -35.531 -35.688 1 84.5 128 ASP B O 1
ATOM 6472 N N . ALA B 1 129 ? -1.238 -33.781 -34.625 1 78.69 129 ALA B N 1
ATOM 6473 C CA . ALA B 1 129 ? -1.516 -33.062 -35.875 1 78.69 129 ALA B CA 1
ATOM 6474 C C . ALA B 1 129 ? -0.233 -32.5 -36.469 1 78.69 129 ALA B C 1
ATOM 6476 O O . ALA B 1 129 ? -0.15 -32.281 -37.688 1 78.69 129 ALA B O 1
ATOM 6477 N N . CYS B 1 130 ? 0.65 -32.094 -35.594 1 68.88 130 CYS B N 1
ATOM 6478 C CA . CYS B 1 130 ? 1.807 -31.359 -36.125 1 68.88 130 CYS B CA 1
ATOM 6479 C C . CYS B 1 130 ? 3.066 -32.219 -36.031 1 68.88 130 CYS B C 1
ATOM 6481 O O . CYS B 1 130 ? 3.285 -32.906 -35.062 1 68.88 130 CYS B O 1
ATOM 6483 N N . ASN B 1 131 ? 3.779 -32.469 -37.125 1 61.66 131 ASN B N 1
ATOM 6484 C CA . ASN B 1 131 ? 4.977 -33.281 -37.25 1 61.66 131 ASN B CA 1
ATOM 6485 C C . ASN B 1 131 ? 6.191 -32.594 -36.625 1 61.66 131 ASN B C 1
ATOM 6487 O O . ASN B 1 131 ? 7.266 -33.188 -36.531 1 61.66 131 ASN B O 1
ATOM 6491 N N . SER B 1 132 ? 6.047 -31.375 -36.156 1 64.38 132 SER B N 1
ATOM 6492 C CA . SER B 1 132 ? 7.195 -30.594 -35.688 1 64.38 132 SER B CA 1
ATOM 6493 C C . SER B 1 132 ? 7.246 -30.531 -34.188 1 64.38 132 SER B C 1
ATOM 6495 O O . SER B 1 132 ? 6.301 -30.938 -33.5 1 64.38 132 SER B O 1
ATOM 6497 N N . TYR B 1 133 ? 8.516 -30.234 -33.781 1 79.5 133 TYR B N 1
ATOM 6498 C CA . TYR B 1 133 ? 8.672 -29.906 -32.375 1 79.5 133 TYR B CA 1
ATOM 6499 C C . TYR B 1 133 ? 7.867 -28.672 -32 1 79.5 133 TYR B C 1
ATOM 6501 O O . TYR B 1 133 ? 8.102 -27.594 -32.562 1 79.5 133 TYR B O 1
ATOM 6509 N N . ASN B 1 134 ? 6.824 -28.828 -31.328 1 88.19 134 ASN B N 1
ATOM 6510 C CA . ASN B 1 134 ? 5.906 -27.734 -31 1 88.19 134 ASN B CA 1
ATOM 6511 C C . ASN B 1 134 ? 6.129 -27.234 -29.578 1 88.19 134 ASN B C 1
ATOM 6513 O O . ASN B 1 134 ? 6.273 -28.031 -28.656 1 88.19 134 ASN B O 1
ATOM 6517 N N . ILE B 1 135 ? 6.27 -25.938 -29.516 1 93.44 135 ILE B N 1
ATOM 6518 C CA . ILE B 1 135 ? 6.273 -25.266 -28.219 1 93.44 135 ILE B CA 1
ATOM 6519 C C . ILE B 1 135 ? 4.863 -24.781 -27.891 1 93.44 135 ILE B C 1
ATOM 6521 O O . ILE B 1 135 ? 4.25 -24.047 -28.672 1 93.44 135 ILE B O 1
ATOM 6525 N N . LEU B 1 136 ? 4.387 -25.281 -26.812 1 96.5 136 LEU B N 1
ATOM 6526 C CA . LEU B 1 136 ? 3.041 -24.906 -26.391 1 96.5 136 LEU B CA 1
ATOM 6527 C C . LEU B 1 136 ? 3.094 -23.781 -25.359 1 96.5 136 LEU B C 1
ATOM 6529 O O . LEU B 1 136 ? 3.93 -23.812 -24.453 1 96.5 136 LEU B O 1
ATOM 6533 N N . ILE B 1 137 ? 2.207 -22.766 -25.531 1 97.69 137 ILE B N 1
ATOM 6534 C CA . ILE B 1 137 ? 2.242 -21.641 -24.594 1 97.69 137 ILE B CA 1
ATOM 6535 C C . ILE B 1 137 ? 0.838 -21.375 -24.047 1 97.69 137 ILE B C 1
ATOM 6537 O O . ILE B 1 137 ? -0.155 -21.781 -24.672 1 97.69 137 ILE B O 1
ATOM 6541 N N . SER B 1 138 ? 0.748 -20.859 -22.875 1 98.19 138 SER B N 1
ATOM 6542 C CA . SER B 1 138 ? -0.45 -20.328 -22.234 1 98.19 138 SER B CA 1
ATOM 6543 C C . SER B 1 138 ? -0.307 -18.828 -21.953 1 98.19 138 SER B C 1
ATOM 6545 O O . SER B 1 138 ? 0.805 -18.328 -21.781 1 98.19 138 SER B O 1
ATOM 6547 N N . PHE B 1 139 ? -1.398 -18.094 -21.984 1 98 139 PHE B N 1
ATOM 6548 C CA . PHE B 1 139 ? -1.285 -16.672 -21.703 1 98 139 PHE B CA 1
ATOM 6549 C C . PHE B 1 139 ? -2.379 -16.219 -20.75 1 98 139 PHE B C 1
ATOM 6551 O O . PHE B 1 139 ? -3.35 -16.938 -20.516 1 98 139 PHE B O 1
ATOM 6558 N N . ASN B 1 140 ? -2.156 -15.125 -20.125 1 97.75 140 ASN B N 1
ATOM 6559 C CA . ASN B 1 140 ? -3.047 -14.523 -19.141 1 97.75 140 ASN B CA 1
ATOM 6560 C C . ASN B 1 140 ? -3.098 -13.008 -19.281 1 97.75 140 ASN B C 1
ATOM 6562 O O . ASN B 1 140 ? -2.111 -12.383 -19.672 1 97.75 140 ASN B O 1
ATOM 6566 N N . THR B 1 141 ? -4.273 -12.406 -19.062 1 95.56 141 THR B N 1
ATOM 6567 C CA . THR B 1 141 ? -4.422 -10.961 -18.938 1 95.56 141 THR B CA 1
ATOM 6568 C C . THR B 1 141 ? -5.43 -10.609 -17.844 1 95.56 141 THR B C 1
ATOM 6570 O O . THR B 1 141 ? -6.492 -11.234 -17.766 1 95.56 141 THR B O 1
ATOM 6573 N N . ASP B 1 142 ? -4.992 -9.789 -16.969 1 90.44 142 ASP B N 1
ATOM 6574 C CA . ASP B 1 142 ? -5.832 -9.367 -15.859 1 90.44 142 ASP B CA 1
ATOM 6575 C C . ASP B 1 142 ? -5.473 -7.953 -15.406 1 90.44 142 ASP B C 1
ATOM 6577 O O . ASP B 1 142 ? -4.332 -7.516 -15.57 1 90.44 142 ASP B O 1
ATOM 6581 N N . GLY B 1 143 ? -6.535 -7.254 -14.922 1 88.12 143 GLY B N 1
ATOM 6582 C CA . GLY B 1 143 ? -6.301 -5.902 -14.43 1 88.12 143 GLY B CA 1
ATOM 6583 C C . GLY B 1 143 ? -5.855 -5.855 -12.984 1 88.12 143 GLY B C 1
ATOM 6584 O O . GLY B 1 143 ? -6.383 -6.59 -12.141 1 88.12 143 GLY B O 1
ATOM 6585 N N . VAL B 1 144 ? -4.848 -5.031 -12.672 1 87.38 144 VAL B N 1
ATOM 6586 C CA . VAL B 1 144 ? -4.367 -4.836 -11.305 1 87.38 144 VAL B CA 1
ATOM 6587 C C . VAL B 1 144 ? -4.348 -3.346 -10.977 1 87.38 144 VAL B C 1
ATOM 6589 O O . VAL B 1 144 ? -3.994 -2.52 -11.82 1 87.38 144 VAL B O 1
ATOM 6592 N N . ALA B 1 145 ? -4.75 -3.012 -9.773 1 82.19 145 ALA B N 1
ATOM 6593 C CA . ALA B 1 145 ? -4.684 -1.616 -9.352 1 82.19 145 ALA B CA 1
ATOM 6594 C C . ALA B 1 145 ? -3.238 -1.125 -9.312 1 82.19 145 ALA B C 1
ATOM 6596 O O . ALA B 1 145 ? -2.389 -1.729 -8.648 1 82.19 145 ALA B O 1
ATOM 6597 N N . ALA B 1 146 ? -3.014 -0.094 -9.961 1 79.06 146 ALA B N 1
ATOM 6598 C CA . ALA B 1 146 ? -1.645 0.4 -10.078 1 79.06 146 ALA B CA 1
ATOM 6599 C C . ALA B 1 146 ? -1.227 1.172 -8.836 1 79.06 146 ALA B C 1
ATOM 6601 O O . ALA B 1 146 ? -0.069 1.107 -8.414 1 79.06 146 ALA B O 1
ATOM 6602 N N . PHE B 1 147 ? -2.189 1.957 -8.273 1 73.75 147 PHE B N 1
ATOM 6603 C CA . PHE B 1 147 ? -1.856 2.828 -7.148 1 73.75 147 PHE B CA 1
ATOM 6604 C C . PHE B 1 147 ? -2.832 2.623 -5.996 1 73.75 147 PHE B C 1
ATOM 6606 O O . PHE B 1 147 ? -3.986 2.246 -6.211 1 73.75 147 PHE B O 1
ATOM 6613 N N . ASN B 1 148 ? -2.369 2.842 -4.805 1 64.38 148 ASN B N 1
ATOM 6614 C CA . ASN B 1 148 ? -3.221 2.689 -3.629 1 64.38 148 ASN B CA 1
ATOM 6615 C C . ASN B 1 148 ? -4.238 3.822 -3.523 1 64.38 148 ASN B C 1
ATOM 6617 O O . ASN B 1 148 ? -5.395 3.59 -3.17 1 64.38 148 ASN B O 1
ATOM 6621 N N . SER B 1 149 ? -3.723 5.039 -3.826 1 59.75 149 SER B N 1
ATOM 6622 C CA . SER B 1 149 ? -4.574 6.207 -3.629 1 59.75 149 SER B CA 1
ATOM 6623 C C . SER B 1 149 ? -5.422 6.492 -4.867 1 59.75 149 SER B C 1
ATOM 6625 O O . SER B 1 149 ? -6.426 7.199 -4.789 1 59.75 149 SER B O 1
ATOM 6627 N N . ASN B 1 150 ? -4.949 6.027 -5.977 1 57.56 150 ASN B N 1
ATOM 6628 C CA . ASN B 1 150 ? -5.73 6.172 -7.203 1 57.56 150 ASN B CA 1
ATOM 6629 C C . ASN B 1 150 ? -6.172 4.816 -7.75 1 57.56 150 ASN B C 1
ATOM 6631 O O . ASN B 1 150 ? -5.539 4.273 -8.656 1 57.56 150 ASN B O 1
ATOM 6635 N N . ILE B 1 151 ? -7.246 4.438 -7.242 1 59.28 151 ILE B N 1
ATOM 6636 C CA . ILE B 1 151 ? -7.703 3.08 -7.52 1 59.28 151 ILE B CA 1
ATOM 6637 C C . ILE B 1 151 ? -8.305 3.016 -8.922 1 59.28 151 ILE B C 1
ATOM 6639 O O . ILE B 1 151 ? -8.453 1.933 -9.492 1 59.28 151 ILE B O 1
ATOM 6643 N N . LYS B 1 152 ? -8.383 4.148 -9.57 1 68.38 152 LYS B N 1
ATOM 6644 C CA . LYS B 1 152 ? -9.047 4.121 -10.875 1 68.38 152 LYS B CA 1
ATOM 6645 C C . LYS B 1 152 ? -8.062 3.746 -11.984 1 68.38 152 LYS B C 1
ATOM 6647 O O . LYS B 1 152 ? -8.477 3.305 -13.055 1 68.38 152 LYS B O 1
ATOM 6652 N N . LYS B 1 153 ? -6.82 3.914 -11.695 1 79.5 153 LYS B N 1
ATOM 6653 C CA . LYS B 1 153 ? -5.836 3.492 -12.688 1 79.5 153 LYS B CA 1
ATOM 6654 C C . LYS B 1 153 ? -5.469 2.021 -12.508 1 79.5 153 LYS B C 1
ATOM 6656 O O . LYS B 1 153 ? -5.078 1.603 -11.414 1 79.5 153 LYS B O 1
ATOM 6661 N N . SER B 1 154 ? -5.699 1.261 -13.602 1 88.75 154 SER B N 1
ATOM 6662 C CA . SER B 1 154 ? -5.453 -0.177 -13.547 1 88.75 154 SER B CA 1
ATOM 6663 C C . SER B 1 154 ? -4.387 -0.593 -14.555 1 88.75 154 SER B C 1
ATOM 6665 O O . SER B 1 154 ? -4.395 -0.131 -15.695 1 88.75 154 SER B O 1
ATOM 6667 N N . LEU B 1 155 ? -3.43 -1.37 -14.125 1 92.88 155 LEU B N 1
ATOM 6668 C CA . LEU B 1 155 ? -2.406 -1.958 -14.984 1 92.88 155 LEU B CA 1
ATOM 6669 C C . LEU B 1 155 ? -2.875 -3.295 -15.547 1 92.88 155 LEU B C 1
ATOM 6671 O O . LEU B 1 155 ? -3.309 -4.172 -14.797 1 92.88 155 LEU B O 1
ATOM 6675 N N . TRP B 1 156 ? -2.814 -3.439 -16.875 1 93.88 156 TRP B N 1
ATOM 6676 C CA . TRP B 1 156 ? -3.193 -4.672 -17.562 1 93.88 156 TRP B CA 1
ATOM 6677 C C . TRP B 1 156 ? -1.998 -5.281 -18.281 1 93.88 156 TRP B C 1
ATOM 6679 O O . TRP B 1 156 ? -1.608 -4.82 -19.359 1 93.88 156 TRP B O 1
ATOM 6689 N N . PRO B 1 157 ? -1.451 -6.297 -17.734 1 96.19 157 PRO B N 1
ATOM 6690 C CA . PRO B 1 157 ? -0.378 -7.012 -18.438 1 96.19 157 PRO B CA 1
ATOM 6691 C C . PRO B 1 157 ? -0.888 -8.211 -19.219 1 96.19 157 PRO B C 1
ATOM 6693 O O . PRO B 1 157 ? -1.973 -8.727 -18.938 1 96.19 157 PRO B O 1
ATOM 6696 N N . ILE B 1 158 ? -0.224 -8.555 -20.281 1 97.5 158 ILE B N 1
ATOM 6697 C CA . ILE B 1 158 ? -0.342 -9.844 -20.953 1 97.5 158 ILE B CA 1
ATOM 6698 C C . ILE B 1 158 ? 0.866 -10.711 -20.609 1 97.5 158 ILE B C 1
ATOM 6700 O O . ILE B 1 158 ? 2.006 -10.344 -20.906 1 97.5 158 ILE B O 1
ATOM 6704 N N . LEU B 1 159 ? 0.597 -11.781 -19.953 1 97.94 159 LEU B N 1
ATOM 6705 C CA . LEU B 1 159 ? 1.665 -12.664 -19.5 1 97.94 159 LEU B CA 1
ATOM 6706 C C . LEU B 1 159 ? 1.611 -14 -20.234 1 97.94 159 LEU B C 1
ATOM 6708 O O . LEU B 1 159 ? 0.528 -14.492 -20.562 1 97.94 159 LEU B O 1
ATOM 6712 N N . VAL B 1 160 ? 2.773 -14.531 -20.484 1 98.38 160 VAL B N 1
ATOM 6713 C CA . VAL B 1 160 ? 2.865 -15.781 -21.234 1 98.38 160 VAL B CA 1
ATOM 6714 C C . VAL B 1 160 ? 3.77 -16.766 -20.5 1 98.38 160 VAL B C 1
ATOM 6716 O O . VAL B 1 160 ? 4.809 -16.375 -19.953 1 98.38 160 VAL B O 1
ATOM 6719 N N . THR B 1 161 ? 3.336 -18 -20.406 1 97.81 161 THR B N 1
ATOM 6720 C CA . THR B 1 161 ? 4.152 -19.094 -19.875 1 97.81 161 THR B CA 1
ATOM 6721 C C . THR B 1 161 ? 4.418 -20.141 -20.953 1 97.81 161 THR B C 1
ATOM 6723 O O . THR B 1 161 ? 3.598 -20.328 -21.859 1 97.81 161 THR B O 1
ATOM 6726 N N . ILE B 1 162 ? 5.559 -20.75 -20.875 1 97.75 162 ILE B N 1
ATOM 6727 C CA . ILE B 1 162 ? 5.926 -21.828 -21.781 1 97.75 162 ILE B CA 1
ATOM 6728 C C . ILE B 1 162 ? 5.648 -23.172 -21.109 1 97.75 162 ILE B C 1
ATOM 6730 O O . ILE B 1 162 ? 6.316 -23.547 -20.141 1 97.75 162 ILE B O 1
ATOM 6734 N N . ASN B 1 163 ? 4.77 -23.922 -21.703 1 97.06 163 ASN B N 1
ATOM 6735 C CA . ASN B 1 163 ? 4.258 -25.141 -21.062 1 97.06 163 ASN B CA 1
ATOM 6736 C C . ASN B 1 163 ? 5.262 -26.281 -21.156 1 97.06 163 ASN B C 1
ATOM 6738 O O . ASN B 1 163 ? 5.203 -27.234 -20.375 1 97.06 163 ASN B O 1
ATOM 6742 N N . ASN B 1 164 ? 6.188 -26.234 -22.109 1 95.56 164 ASN B N 1
ATOM 6743 C CA . ASN B 1 164 ? 7.168 -27.297 -22.297 1 95.56 164 ASN B CA 1
ATOM 6744 C C . ASN B 1 164 ? 8.211 -27.312 -21.172 1 95.56 164 ASN B C 1
ATOM 6746 O O . ASN B 1 164 ? 8.938 -28.281 -21.016 1 95.56 164 ASN B O 1
ATOM 6750 N N . LEU B 1 165 ? 8.266 -26.234 -20.422 1 95.69 165 LEU B N 1
ATOM 6751 C CA . LEU B 1 165 ? 9.172 -26.188 -19.281 1 95.69 165 LEU B CA 1
ATOM 6752 C C . LEU B 1 165 ? 8.648 -27.062 -18.141 1 95.69 165 LEU B C 1
ATOM 6754 O O . LEU B 1 165 ? 7.434 -27.156 -17.938 1 95.69 165 LEU B O 1
ATOM 6758 N N . PRO B 1 166 ? 9.602 -27.734 -17.453 1 92.56 166 PRO B N 1
ATOM 6759 C CA . PRO B 1 166 ? 9.141 -28.406 -16.234 1 92.56 166 PRO B CA 1
ATOM 6760 C C . PRO B 1 166 ? 8.453 -27.438 -15.273 1 92.56 166 PRO B C 1
ATOM 6762 O O . PRO B 1 166 ? 8.812 -26.266 -15.195 1 92.56 166 PRO B O 1
ATOM 6765 N N . PRO B 1 167 ? 7.488 -27.938 -14.531 1 88.31 167 PRO B N 1
ATOM 6766 C CA . PRO B 1 167 ? 6.699 -27.062 -13.664 1 88.31 167 PRO B CA 1
ATOM 6767 C C . PRO B 1 167 ? 7.57 -26.203 -12.734 1 88.31 167 PRO B C 1
ATOM 6769 O O . PRO B 1 167 ? 7.246 -25.047 -12.469 1 88.31 167 PRO B O 1
ATOM 6772 N N . VAL B 1 168 ? 8.68 -26.719 -12.258 1 83.56 168 VAL B N 1
ATOM 6773 C CA . VAL B 1 168 ? 9.57 -26.016 -11.328 1 83.56 168 VAL B CA 1
ATOM 6774 C C . VAL B 1 168 ? 10.164 -24.781 -12.008 1 83.56 168 VAL B C 1
ATOM 6776 O O . VAL B 1 168 ? 10.406 -23.766 -11.359 1 83.56 168 VAL B O 1
ATOM 6779 N N . LEU B 1 169 ? 10.352 -24.875 -13.305 1 90.94 169 LEU B N 1
ATOM 6780 C CA . LEU B 1 169 ? 10.945 -23.781 -14.07 1 90.94 169 LEU B CA 1
ATOM 6781 C C . LEU B 1 169 ? 9.859 -22.953 -14.758 1 90.94 169 LEU B C 1
ATOM 6783 O O . LEU B 1 169 ? 10.039 -21.75 -14.977 1 90.94 169 LEU B O 1
ATOM 6787 N N . ARG B 1 170 ? 8.758 -23.562 -15.039 1 93.62 170 ARG B N 1
ATOM 6788 C CA . ARG B 1 170 ? 7.68 -22.969 -15.82 1 93.62 170 ARG B CA 1
ATOM 6789 C C . ARG B 1 170 ? 7.121 -21.734 -15.117 1 93.62 170 ARG B C 1
ATOM 6791 O O . ARG B 1 170 ? 6.84 -20.719 -15.758 1 93.62 170 ARG B O 1
ATOM 6798 N N . TYR B 1 171 ? 7.039 -21.859 -13.836 1 92.38 171 TYR B N 1
ATOM 6799 C CA . TYR B 1 171 ? 6.266 -20.844 -13.133 1 92.38 171 TYR B CA 1
ATOM 6800 C C . TYR B 1 171 ? 7.18 -19.906 -12.352 1 92.38 171 TYR B C 1
ATOM 6802 O O . TYR B 1 171 ? 6.703 -19.047 -11.609 1 92.38 171 TYR B O 1
ATOM 6810 N N . ILE B 1 172 ? 8.484 -20.031 -12.516 1 89.75 172 ILE B N 1
ATOM 6811 C CA . ILE B 1 172 ? 9.375 -19.078 -11.867 1 89.75 172 ILE B CA 1
ATOM 6812 C C . ILE B 1 172 ? 9.305 -17.734 -12.594 1 89.75 172 ILE B C 1
ATOM 6814 O O . ILE B 1 172 ? 9.117 -17.672 -13.812 1 89.75 172 ILE B O 1
ATOM 6818 N N . ARG B 1 173 ? 9.539 -16.688 -11.945 1 90.75 173 ARG B N 1
ATOM 6819 C CA . ARG B 1 173 ? 9.352 -15.32 -12.422 1 90.75 173 ARG B CA 1
ATOM 6820 C C . ARG B 1 173 ? 10.211 -15.047 -13.656 1 90.75 173 ARG B C 1
ATOM 6822 O O . ARG B 1 173 ? 9.766 -14.398 -14.602 1 90.75 173 ARG B O 1
ATOM 6829 N N . LYS B 1 174 ? 11.414 -15.578 -13.656 1 91.25 174 LYS B N 1
ATOM 6830 C CA . LYS B 1 174 ? 12.344 -15.289 -14.734 1 91.25 174 LYS B CA 1
ATOM 6831 C C . LYS B 1 174 ? 11.867 -15.898 -16.047 1 91.25 174 LYS B C 1
ATOM 6833 O O . LYS B 1 174 ? 12.289 -15.477 -17.125 1 91.25 174 LYS B O 1
ATOM 6838 N N . ASN B 1 175 ? 11 -16.875 -15.969 1 94.75 175 ASN B N 1
ATOM 6839 C CA . ASN B 1 175 ? 10.578 -17.562 -17.188 1 94.75 175 ASN B CA 1
ATOM 6840 C C . ASN B 1 175 ? 9.172 -17.156 -17.609 1 94.75 175 ASN B C 1
ATOM 6842 O O . ASN B 1 175 ? 8.633 -17.672 -18.578 1 94.75 175 ASN B O 1
ATOM 6846 N N . ILE B 1 176 ? 8.555 -16.281 -16.875 1 96.19 176 ILE B N 1
ATOM 6847 C CA . ILE B 1 176 ? 7.277 -15.711 -17.281 1 96.19 176 ILE B CA 1
ATOM 6848 C C . ILE B 1 176 ? 7.52 -14.5 -18.172 1 96.19 176 ILE B C 1
ATOM 6850 O O . ILE B 1 176 ? 8.258 -13.586 -17.797 1 96.19 176 ILE B O 1
ATOM 6854 N N . ILE B 1 177 ? 6.879 -14.469 -19.297 1 96.81 177 ILE B N 1
ATOM 6855 C CA . ILE B 1 177 ? 7.148 -13.453 -20.312 1 96.81 177 ILE B CA 1
ATOM 6856 C C . ILE B 1 177 ? 6.074 -12.375 -20.266 1 96.81 177 ILE B C 1
ATOM 6858 O O . ILE B 1 177 ? 4.879 -12.68 -20.219 1 96.81 177 ILE B O 1
ATOM 6862 N N . VAL B 1 178 ? 6.488 -11.172 -20.219 1 96.31 178 VAL B N 1
ATOM 6863 C CA . VAL B 1 178 ? 5.578 -10.047 -20.344 1 96.31 178 VAL B CA 1
ATOM 6864 C C . VAL B 1 178 ? 5.449 -9.648 -21.812 1 96.31 178 VAL B C 1
ATOM 6866 O O . VAL B 1 178 ? 6.422 -9.203 -22.438 1 96.31 178 VAL B O 1
ATOM 6869 N N . ALA B 1 179 ? 4.281 -9.742 -22.375 1 97 179 ALA B N 1
ATOM 6870 C CA . ALA B 1 179 ? 4.086 -9.539 -23.797 1 97 179 ALA B CA 1
ATOM 6871 C C . ALA B 1 179 ? 3.508 -8.156 -24.094 1 97 179 ALA B C 1
ATOM 6873 O O . ALA B 1 179 ? 3.682 -7.617 -25.188 1 97 179 ALA B O 1
ATOM 6874 N N . GLY B 1 180 ? 2.818 -7.629 -23.156 1 96.25 180 GLY B N 1
ATOM 6875 C CA . GLY B 1 180 ? 2.217 -6.316 -23.328 1 96.25 180 GLY B CA 1
ATOM 6876 C C . GLY B 1 180 ? 1.787 -5.684 -22.016 1 96.25 180 GLY B C 1
ATOM 6877 O O . GLY B 1 180 ? 1.588 -6.379 -21.016 1 96.25 180 GLY B O 1
ATOM 6878 N N . LEU B 1 181 ? 1.691 -4.328 -22.094 1 95.56 181 LEU B N 1
ATOM 6879 C CA . LEU B 1 181 ? 1.275 -3.566 -20.922 1 95.56 181 LEU B CA 1
ATOM 6880 C C . LEU B 1 181 ? 0.368 -2.406 -21.312 1 95.56 181 LEU B C 1
ATOM 6882 O O . LEU B 1 181 ? 0.626 -1.725 -22.312 1 95.56 181 LEU B O 1
ATOM 6886 N N . TRP B 1 182 ? -0.703 -2.254 -20.547 1 93.81 182 TRP B N 1
ATOM 6887 C CA . TRP B 1 182 ? -1.582 -1.103 -20.719 1 93.81 182 TRP B CA 1
ATOM 6888 C C . TRP B 1 182 ? -1.965 -0.502 -19.375 1 93.81 182 TRP B C 1
ATOM 6890 O O . TRP B 1 182 ? -2.393 -1.22 -18.469 1 93.81 182 TRP B O 1
ATOM 6900 N N . LEU B 1 183 ? -1.636 0.731 -19.203 1 90 183 LEU B N 1
ATOM 6901 C CA . LEU B 1 183 ? -2.1 1.471 -18.031 1 90 183 LEU B CA 1
ATOM 6902 C C . LEU B 1 183 ? -3.279 2.367 -18.391 1 90 183 LEU B C 1
ATOM 6904 O O . LEU B 1 183 ? -3.119 3.348 -19.125 1 90 183 LEU B O 1
ATOM 6908 N N . SER B 1 184 ? -4.43 2.021 -17.875 1 83.12 184 SER B N 1
ATOM 6909 C CA . SER B 1 184 ? -5.629 2.748 -18.297 1 83.12 184 SER B CA 1
ATOM 6910 C C . SER B 1 184 ? -6.473 3.152 -17.094 1 83.12 184 SER B C 1
ATOM 6912 O O . SER B 1 184 ? -6.355 2.559 -16.016 1 83.12 184 SER B O 1
ATOM 6914 N N . HIS B 1 185 ? -7.184 4.312 -17.359 1 80.19 185 HIS B N 1
ATOM 6915 C CA . HIS B 1 185 ? -8.227 4.668 -16.406 1 80.19 185 HIS B CA 1
ATOM 6916 C C . HIS B 1 185 ? -9.438 3.756 -16.547 1 80.19 185 HIS B C 1
ATOM 6918 O O . HIS B 1 185 ? -10.195 3.869 -17.516 1 80.19 185 HIS B O 1
ATOM 6924 N N . GLY B 1 186 ? -9.508 2.773 -15.789 1 76.19 186 GLY B N 1
ATOM 6925 C CA . GLY B 1 186 ? -10.555 1.769 -15.914 1 76.19 186 GLY B CA 1
ATOM 6926 C C . GLY B 1 186 ? -10.141 0.573 -16.75 1 76.19 186 GLY B C 1
ATOM 6927 O O . GLY B 1 186 ? -8.945 0.366 -16.984 1 76.19 186 GLY B O 1
ATOM 6928 N N . GLU B 1 187 ? -11.062 -0.212 -17.219 1 82.31 187 GLU B N 1
ATOM 6929 C CA . GLU B 1 187 ? -10.781 -1.397 -18.016 1 82.31 187 GLU B CA 1
ATOM 6930 C C . GLU B 1 187 ? -10.562 -1.03 -19.484 1 82.31 187 GLU B C 1
ATOM 6932 O O . GLU B 1 187 ? -11.398 -0.358 -20.094 1 82.31 187 GLU B O 1
ATOM 6937 N N . PRO B 1 188 ? -9.445 -1.396 -20 1 87.31 188 PRO B N 1
ATOM 6938 C CA . PRO B 1 188 ? -9.195 -1.104 -21.422 1 87.31 188 PRO B CA 1
ATOM 6939 C C . PRO B 1 188 ? -10.016 -1.982 -22.359 1 87.31 188 PRO B C 1
ATOM 6941 O O . PRO B 1 188 ? -10.609 -2.973 -21.922 1 87.31 188 PRO B O 1
ATOM 6944 N N . ASP B 1 189 ? -10.125 -1.51 -23.562 1 88.88 189 ASP B N 1
ATOM 6945 C CA . ASP B 1 189 ? -10.703 -2.363 -24.594 1 88.88 189 ASP B CA 1
ATOM 6946 C C . ASP B 1 189 ? -9.781 -3.545 -24.906 1 88.88 189 ASP B C 1
ATOM 6948 O O . ASP B 1 189 ? -8.734 -3.377 -25.531 1 88.88 189 ASP B O 1
ATOM 6952 N N . LEU B 1 190 ? -10.219 -4.707 -24.531 1 89.62 190 LEU B N 1
ATOM 6953 C CA . LEU B 1 190 ? -9.375 -5.895 -24.609 1 89.62 190 LEU B CA 1
ATOM 6954 C C . LEU B 1 190 ? -9.133 -6.301 -26.062 1 89.62 190 LEU B C 1
ATOM 6956 O O . LEU B 1 190 ? -8.094 -6.875 -26.391 1 89.62 190 LEU B O 1
ATOM 6960 N N . ASP B 1 191 ? -10.07 -6.012 -26.922 1 89.81 191 ASP B N 1
ATOM 6961 C CA . ASP B 1 191 ? -9.898 -6.367 -28.328 1 89.81 191 ASP B CA 1
ATOM 6962 C C . ASP B 1 191 ? -8.781 -5.551 -28.984 1 89.81 191 ASP B C 1
ATOM 6964 O O . ASP B 1 191 ? -7.973 -6.086 -29.734 1 89.81 191 ASP B O 1
ATOM 6968 N N . ILE B 1 192 ? -8.781 -4.301 -28.562 1 91.25 192 ILE B N 1
ATOM 6969 C CA . ILE B 1 192 ? -7.738 -3.428 -29.078 1 91.25 192 ILE B CA 1
ATOM 6970 C C . ILE B 1 192 ? -6.395 -3.805 -28.469 1 91.25 192 ILE B C 1
ATOM 6972 O O . ILE B 1 192 ? -5.383 -3.881 -29.156 1 91.25 192 ILE B O 1
ATOM 6976 N N . PHE B 1 193 ? -6.387 -4.008 -27.25 1 93.69 193 PHE B N 1
ATOM 6977 C CA . PHE B 1 193 ? -5.176 -4.305 -26.5 1 93.69 193 PHE B CA 1
ATOM 6978 C C . PHE B 1 193 ? -4.535 -5.598 -26.984 1 93.69 193 PHE B C 1
ATOM 6980 O O . PHE B 1 193 ? -3.309 -5.695 -27.078 1 93.69 193 PHE B O 1
ATOM 6987 N N . MET B 1 194 ? -5.355 -6.59 -27.344 1 94.69 194 MET B N 1
ATOM 6988 C CA . MET B 1 194 ? -4.859 -7.922 -27.672 1 94.69 194 MET B CA 1
ATOM 6989 C C . MET B 1 194 ? -4.449 -7.992 -29.141 1 94.69 194 MET B C 1
ATOM 6991 O O . MET B 1 194 ? -3.76 -8.93 -29.562 1 94.69 194 MET B O 1
ATOM 6995 N N . LYS B 1 195 ? -4.738 -7.055 -29.922 1 94.31 195 LYS B N 1
ATOM 6996 C CA . LYS B 1 195 ? -4.566 -7.117 -31.375 1 94.31 195 LYS B CA 1
ATOM 6997 C C . LYS B 1 195 ? -3.104 -7.363 -31.734 1 94.31 195 LYS B C 1
ATOM 6999 O O . LYS B 1 195 ? -2.793 -8.305 -32.469 1 94.31 195 LYS B O 1
ATOM 7004 N N . PRO B 1 196 ? -2.195 -6.516 -31.25 1 94.94 196 PRO B N 1
ATOM 7005 C CA . PRO B 1 196 ? -0.797 -6.781 -31.609 1 94.94 196 PRO B CA 1
ATOM 7006 C C . PRO B 1 196 ? -0.306 -8.125 -31.078 1 94.94 196 PRO B C 1
ATOM 7008 O O . PRO B 1 196 ? 0.474 -8.805 -31.75 1 94.94 196 PRO B O 1
ATOM 7011 N N . PHE B 1 197 ? -0.711 -8.461 -30.016 1 96.44 197 PHE B N 1
ATOM 7012 C CA . PHE B 1 197 ? -0.306 -9.719 -29.391 1 96.44 197 PHE B CA 1
ATOM 7013 C C . PHE B 1 197 ? -0.797 -10.906 -30.203 1 96.44 197 PHE B C 1
ATOM 7015 O O . PHE B 1 197 ? -0.032 -11.836 -30.484 1 96.44 197 PHE B O 1
ATOM 7022 N N . LEU B 1 198 ? -2.07 -10.898 -30.562 1 97.19 198 LEU B N 1
ATOM 7023 C CA . LEU B 1 198 ? -2.672 -11.969 -31.344 1 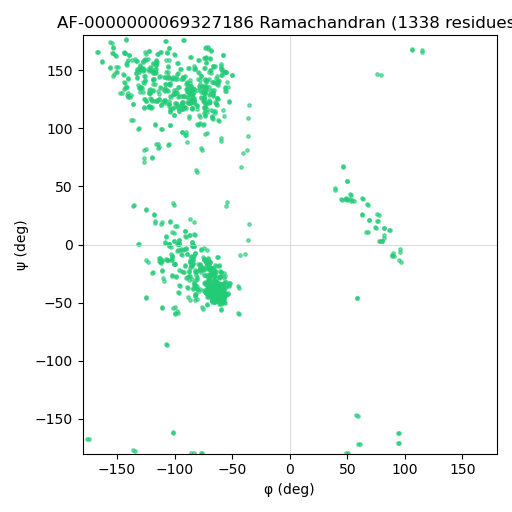97.19 198 LEU B CA 1
ATOM 7024 C C . LEU B 1 198 ? -2.004 -12.086 -32.719 1 97.19 198 LEU B C 1
ATOM 7026 O O . LEU B 1 198 ? -1.853 -13.188 -33.25 1 97.19 198 LEU B O 1
ATOM 7030 N N . GLY B 1 199 ? -1.677 -10.914 -33.25 1 95.5 199 GLY B N 1
ATOM 7031 C CA . GLY B 1 199 ? -0.91 -10.945 -34.5 1 95.5 199 GLY B CA 1
ATOM 7032 C C . GLY B 1 199 ? 0.409 -11.68 -34.375 1 95.5 199 GLY B C 1
ATOM 7033 O O . GLY B 1 199 ? 0.78 -12.461 -35.25 1 95.5 199 GLY B O 1
ATOM 7034 N N . GLN B 1 200 ? 1.08 -11.516 -33.25 1 96.12 200 GLN B N 1
ATOM 7035 C CA . GLN B 1 200 ? 2.352 -12.188 -33 1 96.12 200 GLN B CA 1
ATOM 7036 C C . GLN B 1 200 ? 2.152 -13.688 -32.781 1 96.12 200 GLN B C 1
ATOM 7038 O O . GLN B 1 200 ? 2.975 -14.492 -33.219 1 96.12 200 GLN B O 1
ATOM 7043 N N . LEU B 1 201 ? 1.062 -14.047 -32.125 1 97.31 201 LEU B N 1
ATOM 7044 C CA . LEU B 1 201 ? 0.771 -15.461 -31.891 1 97.31 201 LEU B CA 1
ATOM 7045 C C . LEU B 1 201 ? 0.558 -16.188 -33.219 1 97.31 201 LEU B C 1
ATOM 7047 O O . LEU B 1 201 ? 1.027 -17.312 -33.406 1 97.31 201 LEU B O 1
ATOM 7051 N N . LYS B 1 202 ? -0.162 -15.539 -34.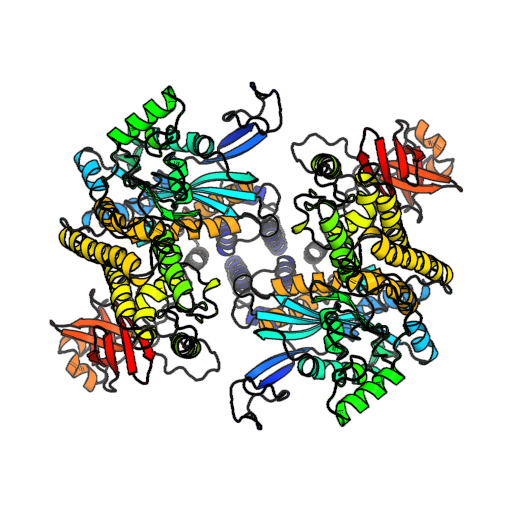125 1 96.06 202 LYS B N 1
ATOM 7052 C CA . LYS B 1 202 ? -0.422 -16.109 -35.438 1 96.06 202 LYS B CA 1
ATOM 7053 C C . LYS B 1 202 ? 0.874 -16.312 -36.219 1 96.06 202 LYS B C 1
ATOM 7055 O O . LYS B 1 202 ? 1.096 -17.359 -36.812 1 96.06 202 LYS B O 1
ATOM 7060 N N . ASP B 1 203 ? 1.705 -15.344 -36.188 1 95.25 203 ASP B N 1
ATOM 7061 C CA . ASP B 1 203 ? 2.986 -15.422 -36.875 1 95.25 203 ASP B CA 1
ATOM 7062 C C . ASP B 1 203 ? 3.846 -16.562 -36.312 1 95.25 203 ASP B C 1
ATOM 7064 O O . ASP B 1 203 ? 4.48 -17.281 -37.094 1 95.25 203 ASP B O 1
ATOM 7068 N N . LEU B 1 204 ? 3.836 -16.656 -35.062 1 94.75 204 LEU B N 1
ATOM 7069 C CA . LEU B 1 204 ? 4.648 -17.672 -34.406 1 94.75 204 LEU B CA 1
ATOM 7070 C C . LEU B 1 204 ? 4.133 -19.078 -34.719 1 94.75 204 LEU B C 1
ATOM 7072 O O . LEU B 1 204 ? 4.918 -20.016 -34.812 1 94.75 204 LEU B O 1
ATOM 7076 N N . ALA B 1 205 ? 2.836 -19.25 -34.844 1 93.75 205 ALA B N 1
ATOM 7077 C CA . ALA B 1 205 ? 2.24 -20.547 -35.156 1 93.75 205 ALA B CA 1
ATOM 7078 C C . ALA B 1 205 ? 2.484 -20.906 -36.625 1 93.75 205 ALA B C 1
ATOM 7080 O O . ALA B 1 205 ? 2.676 -22.078 -36.969 1 93.75 205 ALA B O 1
ATOM 7081 N N . ASP B 1 206 ? 2.547 -19.953 -37.5 1 91.5 206 ASP B N 1
ATOM 7082 C CA . ASP B 1 206 ? 2.672 -20.188 -38.938 1 91.5 206 ASP B CA 1
ATOM 7083 C C . ASP B 1 206 ? 4.137 -20.297 -39.375 1 91.5 206 ASP B C 1
ATOM 7085 O O . ASP B 1 206 ? 4.5 -21.203 -40.125 1 91.5 206 ASP B O 1
ATOM 7089 N N . GLU B 1 207 ? 4.945 -19.391 -38.875 1 90.19 207 GLU B N 1
ATOM 7090 C CA . GLU B 1 207 ? 6.328 -19.297 -39.344 1 90.19 207 GLU B CA 1
ATOM 7091 C C . GLU B 1 207 ? 7.27 -20.062 -38.438 1 90.19 207 GLU B C 1
ATOM 7093 O O . GLU B 1 207 ? 8.219 -20.703 -38.906 1 90.19 207 GLU B O 1
ATOM 7098 N N . GLY B 1 208 ? 6.984 -20.047 -37.188 1 88.06 208 GLY B N 1
ATOM 7099 C CA . GLY B 1 208 ? 7.871 -20.672 -36.219 1 88.06 208 GLY B CA 1
ATOM 7100 C C . GLY B 1 208 ? 9.266 -20.094 -36.219 1 88.06 208 GLY B C 1
ATOM 7101 O O . GLY B 1 208 ? 9.477 -18.969 -36.688 1 88.06 208 GLY B O 1
ATOM 7102 N N . PHE B 1 209 ? 10.211 -20.688 -35.5 1 86.8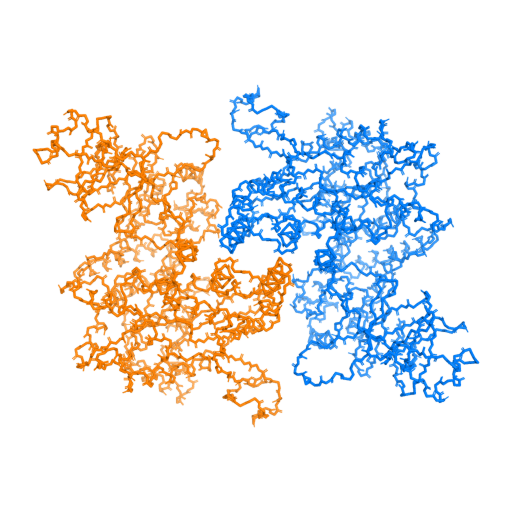1 209 PHE B N 1
ATOM 7103 C CA . PHE B 1 209 ? 11.609 -20.266 -35.5 1 86.81 209 PHE B CA 1
ATOM 7104 C C . PHE B 1 209 ? 12.523 -21.453 -35.219 1 86.81 209 PHE B C 1
ATOM 7106 O O . PHE B 1 209 ? 12.07 -22.516 -34.781 1 86.81 209 PHE B O 1
ATOM 7113 N N . THR B 1 210 ? 13.781 -21.234 -35.562 1 86.75 210 THR B N 1
ATOM 7114 C CA . THR B 1 210 ? 14.773 -22.281 -35.375 1 86.75 210 THR B CA 1
ATOM 7115 C C . THR B 1 210 ? 15.555 -22.062 -34.094 1 86.75 210 THR B C 1
ATOM 7117 O O . THR B 1 210 ? 15.906 -20.922 -33.75 1 86.75 210 THR B O 1
ATOM 7120 N N . VAL B 1 211 ? 15.633 -23.062 -33.375 1 80.94 211 VAL B N 1
ATOM 7121 C CA . VAL B 1 211 ? 16.391 -23.016 -32.125 1 80.94 211 VAL B CA 1
ATOM 7122 C C . VAL B 1 211 ? 17.75 -23.688 -32.344 1 80.94 211 VAL B C 1
ATOM 7124 O O . VAL B 1 211 ? 18.156 -23.969 -33.469 1 80.94 211 VAL B O 1
ATOM 7127 N N . LEU B 1 212 ? 18.422 -24.078 -31.219 1 75.06 212 LEU B N 1
ATOM 7128 C CA . LEU B 1 212 ? 19.75 -24.672 -31.25 1 75.06 212 LEU B CA 1
ATOM 7129 C C . LEU B 1 212 ? 19.734 -25.984 -32.031 1 75.06 212 LEU B C 1
ATOM 7131 O O . LEU B 1 212 ? 18.766 -26.75 -31.938 1 75.06 212 LEU B O 1
ATOM 7135 N N . ASN B 1 213 ? 20.766 -26.234 -32.812 1 74.56 213 ASN B N 1
ATOM 7136 C CA . ASN B 1 213 ? 21.016 -27.453 -33.562 1 74.56 213 ASN B CA 1
ATOM 7137 C C . ASN B 1 213 ? 20.016 -27.625 -34.688 1 74.56 213 ASN B C 1
ATOM 7139 O O . ASN B 1 213 ? 19.547 -28.734 -34.969 1 74.56 213 ASN B O 1
ATOM 7143 N N . ASP B 1 214 ? 19.406 -26.609 -35.094 1 78.38 214 ASP B N 1
ATOM 7144 C CA . ASP B 1 214 ? 18.609 -26.547 -36.312 1 78.38 214 ASP B CA 1
ATOM 7145 C C . ASP B 1 214 ? 17.25 -27.219 -36.094 1 78.38 214 ASP B C 1
ATOM 7147 O O . ASP B 1 214 ? 16.719 -27.844 -37.031 1 78.38 214 ASP B O 1
ATOM 7151 N N . VAL B 1 215 ? 16.891 -27.219 -34.906 1 82.81 215 VAL B N 1
ATOM 7152 C CA . VAL B 1 215 ? 15.555 -27.734 -34.625 1 82.81 215 VAL B CA 1
ATOM 7153 C C . VAL B 1 215 ? 14.516 -26.656 -34.906 1 82.81 215 VAL B C 1
ATOM 7155 O O . VAL B 1 215 ? 14.578 -25.562 -34.312 1 82.81 215 VAL B O 1
ATOM 7158 N N . PHE B 1 216 ? 13.68 -27 -35.781 1 86.75 216 PHE B N 1
ATOM 7159 C CA . PHE B 1 216 ? 12.594 -26.094 -36.125 1 86.75 216 PHE B CA 1
ATOM 7160 C C . PHE B 1 216 ? 11.414 -26.266 -35.188 1 86.75 216 PHE B C 1
ATOM 7162 O O . PHE B 1 216 ? 10.914 -27.375 -35 1 86.75 216 PHE B O 1
ATOM 7169 N N . CYS B 1 217 ? 11 -25.156 -34.562 1 87.62 217 CYS B N 1
ATOM 7170 C CA . CYS B 1 217 ? 9.922 -25.188 -33.594 1 87.62 217 CYS B CA 1
ATOM 7171 C C . CYS B 1 217 ? 8.781 -24.266 -34 1 87.62 217 CYS B C 1
ATOM 7173 O O . CYS B 1 217 ? 9.016 -23.156 -34.438 1 87.62 217 CYS B O 1
ATOM 7175 N N . LYS B 1 218 ? 7.574 -24.766 -33.906 1 91 218 LYS B N 1
ATOM 7176 C CA . LYS B 1 218 ? 6.379 -23.938 -34 1 91 218 LYS B CA 1
ATOM 7177 C C . LYS B 1 218 ? 5.828 -23.625 -32.594 1 91 218 LYS B C 1
ATOM 7179 O O . LYS B 1 218 ? 5.934 -24.453 -31.703 1 91 218 LYS B O 1
ATOM 7184 N N . VAL B 1 219 ? 5.355 -22.422 -32.469 1 94.88 219 VAL B N 1
ATOM 7185 C CA . VAL B 1 219 ? 4.793 -22.031 -31.172 1 94.88 219 VAL B CA 1
ATOM 7186 C C . VAL B 1 219 ? 3.27 -22 -31.266 1 94.88 219 VAL B C 1
ATOM 7188 O O . VAL B 1 219 ? 2.705 -21.266 -32.094 1 94.88 219 VAL B O 1
ATOM 7191 N N . ILE B 1 220 ? 2.609 -22.781 -30.469 1 95.88 220 ILE B N 1
ATOM 7192 C CA . ILE B 1 220 ? 1.155 -22.891 -30.516 1 95.88 220 ILE B CA 1
ATOM 7193 C C . ILE B 1 220 ? 0.561 -22.531 -29.156 1 95.88 220 ILE B C 1
ATOM 7195 O O . ILE B 1 220 ? 1.017 -23.016 -28.125 1 95.88 220 ILE B O 1
ATOM 7199 N N . THR B 1 221 ? -0.415 -21.656 -29.172 1 97.06 221 THR B N 1
ATOM 7200 C CA . THR B 1 221 ? -1.119 -21.266 -27.953 1 97.06 221 THR B CA 1
ATOM 7201 C C . THR B 1 221 ? -2.238 -22.25 -27.641 1 97.06 221 THR B C 1
ATOM 7203 O O . THR B 1 221 ? -3.121 -22.484 -28.469 1 97.06 221 THR B O 1
ATOM 7206 N N . ILE B 1 222 ? -2.258 -22.734 -26.375 1 96.62 222 ILE B N 1
ATOM 7207 C CA . ILE B 1 222 ? -3.232 -23.797 -26.141 1 96.62 222 ILE B CA 1
ATOM 7208 C C . ILE B 1 222 ? -4.16 -23.391 -25 1 96.62 222 ILE B C 1
ATOM 7210 O O . ILE B 1 222 ? -5.211 -24.016 -24.797 1 96.62 222 ILE B O 1
ATOM 7214 N N . CYS B 1 223 ? -3.773 -22.406 -24.266 1 97.31 223 CYS B N 1
ATOM 7215 C CA . CYS B 1 223 ? -4.582 -22.141 -23.078 1 97.31 223 CYS B CA 1
ATOM 7216 C C . CYS B 1 223 ? -4.641 -20.656 -22.781 1 97.31 223 CYS B C 1
ATOM 7218 O O . CYS B 1 223 ? -3.605 -19.984 -22.75 1 97.31 223 CYS B O 1
ATOM 7220 N N . CYS B 1 224 ? -5.84 -20.125 -22.562 1 97.69 224 CYS B N 1
ATOM 7221 C CA . CYS B 1 224 ? -6.094 -18.797 -22.047 1 97.69 224 CYS B CA 1
ATOM 7222 C C . CYS B 1 224 ? -6.508 -18.844 -20.578 1 97.69 224 CYS B C 1
ATOM 7224 O O . CYS B 1 224 ? -7.664 -19.141 -20.266 1 97.69 224 CYS B O 1
ATOM 7226 N N . CYS B 1 225 ? -5.594 -18.516 -19.703 1 97.31 225 CYS B N 1
ATOM 7227 C CA . CYS B 1 225 ? -5.805 -18.641 -18.266 1 97.31 225 CYS B CA 1
ATOM 7228 C C . CYS B 1 225 ? -6.309 -17.328 -17.688 1 97.31 225 CYS B C 1
ATOM 7230 O O . CYS B 1 225 ? -5.512 -16.469 -17.281 1 97.31 225 CYS B O 1
ATOM 7232 N N . VAL B 1 226 ? -7.566 -17.188 -17.516 1 96.62 226 VAL B N 1
ATOM 7233 C CA . VAL B 1 226 ? -8.141 -15.945 -17 1 96.62 226 VAL B CA 1
ATOM 7234 C C . VAL B 1 226 ? -9.266 -16.266 -16.016 1 96.62 226 VAL B C 1
ATOM 7236 O O . VAL B 1 226 ? -9.734 -17.406 -15.953 1 96.62 226 VAL B O 1
ATOM 7239 N N . ASP B 1 227 ? -9.633 -15.336 -15.258 1 94.31 227 ASP B N 1
ATOM 7240 C CA . ASP B 1 227 ? -10.75 -15.531 -14.336 1 94.31 227 ASP B CA 1
ATOM 7241 C C . ASP B 1 227 ? -12.086 -15.453 -15.078 1 94.31 227 ASP B C 1
ATOM 7243 O O . ASP B 1 227 ? -12.117 -15.289 -16.297 1 94.31 227 ASP B O 1
ATOM 7247 N N . SER B 1 228 ? -13.133 -15.586 -14.398 1 95.38 228 SER B N 1
ATOM 7248 C CA . SER B 1 228 ? -14.453 -15.688 -15.023 1 95.38 228 SER B CA 1
ATOM 7249 C C . SER B 1 228 ? -14.844 -14.367 -15.688 1 95.38 228 SER B C 1
ATOM 7251 O O . SER B 1 228 ? -15.453 -14.367 -16.766 1 95.38 228 SER B O 1
ATOM 7253 N N . VAL B 1 229 ? -14.555 -13.266 -15.055 1 92.44 229 VAL B N 1
ATOM 7254 C CA . VAL B 1 229 ? -14.938 -11.953 -15.57 1 92.44 229 VAL B CA 1
ATOM 7255 C C . VAL B 1 229 ? -14.195 -11.68 -16.875 1 92.44 229 VAL B C 1
ATOM 7257 O O . VAL B 1 229 ? -14.805 -11.273 -17.875 1 92.44 229 VAL B O 1
ATOM 7260 N N . ALA B 1 230 ? -12.922 -11.961 -16.891 1 92.38 230 ALA B N 1
ATOM 7261 C CA . ALA B 1 230 ? -12.117 -11.742 -18.094 1 92.38 230 ALA B CA 1
ATOM 7262 C C . ALA B 1 230 ? -12.469 -12.766 -19.172 1 92.38 230 ALA B C 1
ATOM 7264 O O . ALA B 1 230 ? -12.445 -12.453 -20.359 1 92.38 230 ALA B O 1
ATOM 7265 N N . ARG B 1 231 ? -12.766 -13.938 -18.75 1 94.88 231 ARG B N 1
ATOM 7266 C CA . ARG B 1 231 ? -13.086 -15.008 -19.688 1 94.88 231 ARG B CA 1
ATOM 7267 C C . ARG B 1 231 ? -14.297 -14.641 -20.547 1 94.88 231 ARG B C 1
ATOM 7269 O O . ARG B 1 231 ? -14.266 -14.75 -21.766 1 94.88 231 ARG B O 1
ATOM 7276 N N . CYS B 1 232 ? -15.375 -14.195 -19.891 1 94.31 232 CYS B N 1
ATOM 7277 C CA . CYS B 1 232 ? -16.594 -13.844 -20.609 1 94.31 232 CYS B CA 1
ATOM 7278 C C . CYS B 1 232 ? -16.344 -12.703 -21.578 1 94.31 232 CYS B C 1
ATOM 7280 O O . CYS B 1 232 ? -16.891 -12.68 -22.688 1 94.31 232 CYS B O 1
ATOM 7282 N N . LYS B 1 233 ? -15.516 -11.789 -21.203 1 92.88 233 LYS B N 1
ATOM 7283 C CA . LYS B 1 233 ? -15.203 -10.648 -22.062 1 92.88 233 LYS B CA 1
ATOM 7284 C C . LYS B 1 233 ? -14.43 -11.094 -23.297 1 92.88 233 LYS B C 1
ATOM 7286 O O . LYS B 1 233 ? -14.727 -10.656 -24.406 1 92.88 233 LYS B O 1
ATOM 7291 N N . LEU B 1 234 ? -13.484 -11.961 -23.094 1 94.25 234 LEU B N 1
ATOM 7292 C CA . LEU B 1 234 ? -12.648 -12.43 -24.203 1 94.25 234 LEU B CA 1
ATOM 7293 C C . LEU B 1 234 ? -13.445 -13.344 -25.125 1 94.25 234 LEU B C 1
ATOM 7295 O O . LEU B 1 234 ? -13.211 -13.344 -26.344 1 94.25 234 LEU B O 1
ATOM 7299 N N . GLN B 1 235 ? -14.328 -14.062 -24.516 1 95.12 235 GLN B N 1
ATOM 7300 C CA . GLN B 1 235 ? -15.148 -14.977 -25.297 1 95.12 235 GLN B CA 1
ATOM 7301 C C . GLN B 1 235 ? -16.344 -14.258 -25.906 1 95.12 235 GLN B C 1
ATOM 7303 O O . GLN B 1 235 ? -17.016 -14.789 -26.797 1 95.12 235 GLN B O 1
ATOM 7308 N N . GLN B 1 236 ? -16.609 -13.039 -25.438 1 94.88 236 GLN B N 1
ATOM 7309 C CA . GLN B 1 236 ? -17.75 -12.234 -25.859 1 94.88 236 GLN B CA 1
ATOM 7310 C C . GLN B 1 236 ? -19.062 -12.914 -25.484 1 94.88 236 GLN B C 1
ATOM 7312 O O . GLN B 1 236 ? -19.984 -13.016 -26.312 1 94.88 236 GLN B O 1
ATOM 7317 N N . ILE B 1 237 ? -19.078 -13.484 -24.312 1 94.88 237 ILE B N 1
ATOM 7318 C CA . ILE B 1 237 ? -20.266 -14.086 -23.703 1 94.88 237 ILE B CA 1
ATOM 7319 C C . ILE B 1 237 ? -20.766 -13.18 -22.594 1 94.88 237 ILE B C 1
ATOM 7321 O O . ILE B 1 237 ? -20 -12.445 -21.969 1 94.88 237 ILE B O 1
ATOM 7325 N N . LYS B 1 238 ? -22.031 -13.25 -22.312 1 93.12 238 LYS B N 1
ATOM 7326 C CA . LYS B 1 238 ? -22.625 -12.484 -21.219 1 93.12 238 LYS B CA 1
ATOM 7327 C C . LYS B 1 238 ? -21.969 -12.844 -19.891 1 93.12 238 LYS B C 1
ATOM 7329 O O . LYS B 1 238 ? -21.562 -13.992 -19.672 1 93.12 238 LYS B O 1
ATOM 7334 N N . GLN B 1 239 ? -21.891 -11.828 -19.094 1 90.25 239 GLN B N 1
ATOM 7335 C CA . GLN B 1 239 ? -21.328 -12.062 -17.766 1 90.25 239 GLN B CA 1
ATOM 7336 C C . GLN B 1 239 ? -22.25 -12.969 -16.953 1 90.25 239 GLN B C 1
ATOM 7338 O O . GLN B 1 239 ? -23.469 -13 -17.172 1 90.25 239 GLN B O 1
ATOM 7343 N N . PHE B 1 240 ? -21.797 -13.68 -16.031 1 84.12 240 PHE B N 1
ATOM 7344 C CA . PHE B 1 240 ? -22.422 -14.797 -15.328 1 84.12 240 PHE B CA 1
ATOM 7345 C C . PHE B 1 240 ? -23.656 -14.328 -14.562 1 84.12 240 PHE B C 1
ATOM 7347 O O . PHE B 1 240 ? -24.453 -15.141 -14.109 1 84.12 240 PHE B O 1
ATOM 7354 N N . ASN B 1 241 ? -23.875 -13.031 -14.445 1 85.19 241 ASN B N 1
ATOM 7355 C CA . ASN B 1 241 ? -25.078 -12.531 -13.812 1 85.19 241 ASN B CA 1
ATOM 7356 C C . ASN B 1 241 ? -26.234 -12.453 -14.805 1 85.19 241 ASN B C 1
ATOM 7358 O O . ASN B 1 241 ? -27.359 -12.102 -14.43 1 85.19 241 ASN B O 1
ATOM 7362 N N . GLY B 1 242 ? -26.016 -12.875 -16.062 1 86.38 242 GLY B N 1
ATOM 7363 C CA . GLY B 1 242 ? -27.047 -12.867 -17.094 1 86.38 242 GLY B CA 1
ATOM 7364 C C . GLY B 1 242 ? -27.547 -14.25 -17.453 1 86.38 242 GLY B C 1
ATOM 7365 O O . GLY B 1 242 ? -27.078 -15.25 -16.906 1 86.38 242 GLY B O 1
ATOM 7366 N N . TYR B 1 243 ? -28.547 -14.281 -18.312 1 90.31 243 TYR B N 1
ATOM 7367 C CA . TYR B 1 243 ? -29.094 -15.539 -18.797 1 90.31 243 TYR B CA 1
ATOM 7368 C C . TYR B 1 243 ? -28.188 -16.156 -19.859 1 90.31 243 TYR B C 1
ATOM 7370 O O . TYR B 1 243 ? -27.516 -15.445 -20.609 1 90.31 243 TYR B O 1
ATOM 7378 N N . GLU B 1 244 ? -28.141 -17.516 -19.844 1 93 244 GLU B N 1
ATOM 7379 C CA . GLU B 1 244 ? -27.312 -18.25 -20.797 1 93 244 GLU B CA 1
ATOM 7380 C C . GLU B 1 244 ? -25.875 -17.734 -20.797 1 93 244 GLU B C 1
ATOM 7382 O O . GLU B 1 244 ? -25.281 -17.516 -21.859 1 93 244 GLU B O 1
ATOM 7387 N N . ALA B 1 245 ? -25.391 -17.516 -19.578 1 94.25 245 ALA B N 1
ATOM 7388 C CA . ALA B 1 245 ? -24.141 -16.781 -19.438 1 94.25 245 ALA B CA 1
ATOM 7389 C C . ALA B 1 245 ? -22.984 -17.719 -19.094 1 94.25 245 ALA B C 1
ATOM 7391 O O . ALA B 1 245 ? -21.828 -17.281 -19.016 1 94.25 245 ALA B O 1
ATOM 7392 N N . CYS B 1 246 ? -23.234 -18.984 -18.984 1 95.75 246 CYS B N 1
ATOM 7393 C CA . CYS B 1 246 ? -22.141 -19.906 -18.672 1 95.75 246 CYS B CA 1
ATOM 7394 C C . CYS B 1 246 ? -21.219 -20.078 -19.875 1 95.75 246 CYS B C 1
ATOM 7396 O O . CYS B 1 246 ? -21.688 -20.281 -21 1 95.75 246 CYS B O 1
ATOM 7398 N N . SER B 1 247 ? -19.938 -20.047 -19.688 1 95.69 247 SER B N 1
ATOM 7399 C CA . SER B 1 247 ? -18.938 -20.125 -20.75 1 95.69 247 SER B CA 1
ATOM 7400 C C . SER B 1 247 ? -18.859 -21.547 -21.312 1 95.69 247 SER B C 1
ATOM 7402 O O . SER B 1 247 ? -18.312 -21.75 -22.406 1 95.69 247 SER B O 1
ATOM 7404 N N . PHE B 1 248 ? -19.422 -22.578 -20.625 1 96.94 248 PHE B N 1
ATOM 7405 C CA . PHE B 1 248 ? -19.125 -23.953 -20.969 1 96.94 248 PHE B CA 1
ATOM 7406 C C . PHE B 1 248 ? -20.375 -24.703 -21.391 1 96.94 248 PHE B C 1
ATOM 7408 O O . PHE B 1 248 ? -20.297 -25.734 -22.062 1 96.94 248 PHE B O 1
ATOM 7415 N N . CYS B 1 249 ? -21.516 -24.219 -20.938 1 96.5 249 CYS B N 1
ATOM 7416 C CA . CYS B 1 249 ? -22.75 -24.922 -21.266 1 96.5 249 CYS B CA 1
ATOM 7417 C C . CYS B 1 249 ? -23.875 -23.922 -21.531 1 96.5 249 CYS B C 1
ATOM 7419 O O . CYS B 1 249 ? -23.672 -22.703 -21.422 1 96.5 249 CYS B O 1
ATOM 7421 N N . LEU B 1 250 ? -25.016 -24.453 -21.922 1 95.69 250 LEU B N 1
ATOM 7422 C CA . LEU B 1 250 ? -26.141 -23.609 -22.297 1 95.69 250 LEU B CA 1
ATOM 7423 C C . LEU B 1 250 ? -27.156 -23.531 -21.156 1 95.69 250 LEU B C 1
ATOM 7425 O O . LEU B 1 250 ? -28.375 -23.578 -21.391 1 95.69 250 LEU B O 1
ATOM 7429 N N . HIS B 1 251 ? -26.656 -23.531 -19.969 1 95.69 251 HIS B N 1
ATOM 7430 C CA . HIS B 1 251 ? -27.547 -23.359 -18.828 1 95.69 251 HIS B CA 1
ATOM 7431 C C . HIS B 1 251 ? -28.344 -22.078 -18.953 1 95.69 251 HIS B C 1
ATOM 7433 O O . HIS B 1 251 ? -27.781 -21 -19.188 1 95.69 251 HIS B O 1
ATOM 7439 N N . PRO B 1 252 ? -29.609 -22.078 -18.766 1 94.12 252 PRO B N 1
ATOM 7440 C CA . PRO B 1 252 ? -30.438 -20.891 -19.016 1 94.12 252 PRO B CA 1
ATOM 7441 C C . PRO B 1 252 ? -30.344 -19.859 -17.891 1 94.12 252 PRO B C 1
ATOM 7443 O O . PRO B 1 252 ? -30.625 -18.672 -18.109 1 94.12 252 PRO B O 1
ATOM 7446 N N . GLY B 1 253 ? -29.938 -20.203 -16.797 1 92.75 253 GLY B N 1
ATOM 7447 C CA . GLY B 1 253 ? -30 -19.312 -15.648 1 92.75 253 GLY B CA 1
ATOM 7448 C C . GLY B 1 253 ? -31.375 -19.25 -15.023 1 92.75 253 GLY B C 1
ATOM 7449 O O . GLY B 1 253 ? -32.375 -19.453 -15.703 1 92.75 253 GLY B O 1
ATOM 7450 N N . TYR B 1 254 ? -31.406 -19.094 -13.703 1 92.44 254 TYR B N 1
ATOM 7451 C CA . TYR B 1 254 ? -32.656 -19.031 -12.953 1 92.44 254 TYR B CA 1
ATOM 7452 C C . TYR B 1 254 ? -32.719 -17.75 -12.125 1 92.44 254 TYR B C 1
ATOM 7454 O O . TYR B 1 254 ? -31.844 -17.469 -11.32 1 92.44 254 TYR B O 1
ATOM 7462 N N . LEU B 1 255 ? -33.75 -17 -12.352 1 93.06 255 LEU B N 1
ATOM 7463 C CA . LEU B 1 255 ? -33.969 -15.781 -11.57 1 93.06 255 LEU B CA 1
ATOM 7464 C C . LEU B 1 255 ? -34.594 -16.094 -10.219 1 93.06 255 LEU B C 1
ATOM 7466 O O . LEU B 1 255 ? -35.688 -16.625 -10.156 1 93.06 255 LEU B O 1
ATOM 7470 N N . THR B 1 256 ? -33.906 -15.805 -9.195 1 92.88 256 THR B N 1
ATOM 7471 C CA . THR B 1 256 ? -34.406 -16.094 -7.855 1 92.88 256 THR B CA 1
ATOM 7472 C C . THR B 1 256 ? -35.344 -14.969 -7.379 1 92.88 256 THR B C 1
ATOM 7474 O O . THR B 1 256 ? -35.5 -13.953 -8.055 1 92.88 256 THR B O 1
ATOM 7477 N N . GLU B 1 257 ? -35.875 -15.055 -6.176 1 89 257 GLU B N 1
ATOM 7478 C CA . GLU B 1 257 ? -36.781 -14.062 -5.578 1 89 257 GLU B CA 1
ATOM 7479 C C . GLU B 1 257 ? -36.031 -12.773 -5.254 1 89 257 GLU B C 1
ATOM 7481 O O . GLU B 1 257 ? -36.625 -11.695 -5.227 1 89 257 GLU B O 1
ATOM 7486 N N . ASN B 1 258 ? -34.781 -12.906 -5.051 1 88.75 258 ASN B N 1
ATOM 7487 C CA . ASN B 1 258 ? -33.969 -11.742 -4.73 1 88.75 258 ASN B CA 1
ATOM 7488 C C . ASN B 1 258 ? -33.469 -11.047 -5.992 1 88.75 258 ASN B C 1
ATOM 7490 O O . ASN B 1 258 ? -32.562 -10.219 -5.93 1 88.75 258 ASN B O 1
ATOM 7494 N N . ASN B 1 259 ? -33.969 -11.469 -7.168 1 89 259 ASN B N 1
ATOM 7495 C CA . ASN B 1 259 ? -33.688 -10.859 -8.461 1 89 259 ASN B CA 1
ATOM 7496 C C . ASN B 1 259 ? -32.219 -11.062 -8.867 1 89 259 ASN B C 1
ATOM 7498 O O . ASN B 1 259 ? -31.578 -10.141 -9.367 1 89 259 ASN B O 1
ATOM 7502 N N . GLN B 1 260 ? -31.719 -12.172 -8.492 1 92.31 260 GLN B N 1
ATOM 7503 C CA . GLN B 1 260 ? -30.375 -12.57 -8.906 1 92.31 260 GLN B CA 1
ATOM 7504 C C . GLN B 1 260 ? -30.422 -13.852 -9.734 1 92.31 260 GLN B C 1
ATOM 7506 O O . GLN B 1 260 ? -31.234 -14.742 -9.469 1 92.31 260 GLN B O 1
ATOM 7511 N N . VAL B 1 261 ? -29.609 -13.93 -10.719 1 93.69 261 VAL B N 1
ATOM 7512 C CA . VAL B 1 261 ? -29.547 -15.117 -11.562 1 93.69 261 VAL B CA 1
ATOM 7513 C C . VAL B 1 261 ? -28.656 -16.172 -10.906 1 93.69 261 VAL B C 1
ATOM 7515 O O . VAL B 1 261 ? -27.531 -15.875 -10.516 1 93.69 261 VAL B O 1
ATOM 7518 N N . ARG B 1 262 ? -29.219 -17.344 -10.672 1 95.94 262 ARG B N 1
ATOM 7519 C CA . ARG B 1 262 ? -28.5 -18.469 -10.078 1 95.94 262 ARG B CA 1
ATOM 7520 C C . ARG B 1 262 ? -28.531 -19.688 -11 1 95.94 262 ARG B C 1
ATOM 7522 O O . ARG B 1 262 ? -29.234 -19.688 -12.008 1 95.94 262 ARG B O 1
ATOM 7529 N N . TYR B 1 263 ? -27.719 -20.656 -10.727 1 95.94 263 TYR B N 1
ATOM 7530 C CA . TYR B 1 263 ? -27.562 -21.828 -11.594 1 95.94 263 TYR B CA 1
ATOM 7531 C C . TYR B 1 263 ? -28.062 -23.094 -10.906 1 95.94 263 TYR B C 1
ATOM 7533 O O . TYR B 1 263 ? -27.266 -23.859 -10.344 1 95.94 263 TYR B O 1
ATOM 7541 N N . LYS B 1 264 ? -29.297 -23.312 -10.984 1 95.06 264 LYS B N 1
ATOM 7542 C CA . LYS B 1 264 ? -29.891 -24.547 -10.477 1 95.06 264 LYS B CA 1
ATOM 7543 C C . LYS B 1 264 ? -29.25 -25.766 -11.141 1 95.06 264 LYS B C 1
ATOM 7545 O O . LYS B 1 264 ? -28.812 -25.703 -12.289 1 95.06 264 LYS B O 1
ATOM 7550 N N . TYR B 1 265 ? -29.203 -26.859 -10.32 1 94.88 265 TYR B N 1
ATOM 7551 C CA . TYR B 1 265 ? -28.609 -28.062 -10.906 1 94.88 265 TYR B CA 1
ATOM 7552 C C . TYR B 1 265 ? -29.484 -28.609 -12.031 1 94.88 265 TYR B C 1
ATOM 7554 O O . TYR B 1 265 ? -30.656 -28.922 -11.82 1 94.88 265 TYR B O 1
ATOM 7562 N N . LEU B 1 266 ? -28.891 -28.547 -13.211 1 92.5 266 LEU B N 1
ATOM 7563 C CA . LEU B 1 266 ? -29.516 -29.062 -14.422 1 92.5 266 LEU B CA 1
ATOM 7564 C C . LEU B 1 266 ? -28.484 -29.703 -15.344 1 92.5 266 LEU B C 1
ATOM 7566 O O . LEU B 1 266 ? -27.344 -29.234 -15.43 1 92.5 266 LEU B O 1
ATOM 7570 N N . GLU B 1 267 ? -28.875 -30.734 -15.867 1 89.44 267 GLU B N 1
ATOM 7571 C CA . GLU B 1 267 ? -28.031 -31.281 -16.922 1 89.44 267 GLU B CA 1
ATOM 7572 C C . GLU B 1 267 ? -28.219 -30.531 -18.234 1 89.44 267 GLU B C 1
ATOM 7574 O O . GLU B 1 267 ? -29.312 -30.562 -18.812 1 89.44 267 GLU B O 1
ATOM 7579 N N . CYS B 1 268 ? -27.25 -29.828 -18.578 1 91.56 268 CYS B N 1
ATOM 7580 C CA . CYS B 1 268 ? -27.328 -28.984 -19.766 1 91.56 268 CYS B CA 1
ATOM 7581 C C . CYS B 1 268 ? -26.344 -29.438 -20.828 1 91.56 268 CYS B C 1
ATOM 7583 O O . CYS B 1 268 ? -25.359 -30.109 -20.516 1 91.56 268 CYS B O 1
ATOM 7585 N N . GLN B 1 269 ? -26.688 -29.062 -22.031 1 93.94 269 GLN B N 1
ATOM 7586 C CA . GLN B 1 269 ? -25.781 -29.328 -23.141 1 93.94 269 GLN B CA 1
ATOM 7587 C C . GLN B 1 269 ? -24.547 -28.422 -23.078 1 93.94 269 GLN B C 1
ATOM 7589 O O . GLN B 1 269 ? -24.672 -27.234 -22.766 1 93.94 269 GLN B O 1
ATOM 7594 N N . ASN B 1 270 ? -23.453 -29.016 -23.422 1 95.62 270 ASN B N 1
ATOM 7595 C CA . ASN B 1 270 ? -22.203 -28.234 -23.438 1 95.62 270 ASN B CA 1
ATOM 7596 C C . ASN B 1 270 ? -22.094 -27.375 -24.688 1 95.62 270 ASN B C 1
ATOM 7598 O O . ASN B 1 270 ? -22.641 -27.734 -25.734 1 95.62 270 ASN B O 1
ATOM 7602 N N . ARG B 1 271 ? -21.5 -26.297 -24.531 1 95.69 271 ARG B N 1
ATOM 7603 C CA . ARG B 1 271 ? -21.172 -25.484 -25.688 1 95.69 271 ARG B CA 1
ATOM 7604 C C . ARG B 1 271 ? -20.094 -26.156 -26.547 1 95.69 271 ARG B C 1
ATOM 7606 O O . ARG B 1 271 ? -19.266 -26.891 -26.016 1 95.69 271 ARG B O 1
ATOM 7613 N N . ASN B 1 272 ? -20.203 -25.906 -27.812 1 94.12 272 ASN B N 1
ATOM 7614 C CA . ASN B 1 272 ? -19.141 -26.344 -28.703 1 94.12 272 ASN B CA 1
ATOM 7615 C C . ASN B 1 272 ? -18.625 -25.203 -29.578 1 94.12 272 ASN B C 1
ATOM 7617 O O . ASN B 1 272 ? -19.328 -24.203 -29.766 1 94.12 272 ASN B O 1
ATOM 7621 N N . HIS B 1 273 ? -17.406 -25.422 -30.031 1 95.62 273 HIS B N 1
ATOM 7622 C CA . HIS B 1 273 ? -16.719 -24.375 -30.781 1 95.62 273 HIS B CA 1
ATOM 7623 C C . HIS B 1 273 ? -17.484 -24.016 -32.031 1 95.62 273 HIS B C 1
ATOM 7625 O O . HIS B 1 273 ? -17.734 -22.828 -32.312 1 95.62 273 HIS B O 1
ATOM 7631 N N . GLN B 1 274 ? -17.969 -24.938 -32.75 1 95.44 274 GLN B N 1
ATOM 7632 C CA . GLN B 1 274 ? -18.625 -24.719 -34.062 1 95.44 274 GLN B CA 1
ATOM 7633 C C . GLN B 1 274 ? -19.938 -23.953 -33.875 1 95.44 274 GLN B C 1
ATOM 7635 O O . GLN B 1 274 ? -20.188 -22.984 -34.594 1 95.44 274 GLN B O 1
ATOM 7640 N N . ASP B 1 275 ? -20.688 -24.438 -32.969 1 95.31 275 ASP B N 1
ATOM 7641 C CA . ASP B 1 275 ? -21.969 -23.781 -32.719 1 95.31 275 ASP B CA 1
ATOM 7642 C C . ASP B 1 275 ? -21.766 -22.359 -32.188 1 95.31 275 ASP B C 1
ATOM 7644 O O . ASP B 1 275 ? -22.562 -21.469 -32.5 1 95.31 275 ASP B O 1
ATOM 7648 N N . THR B 1 276 ? -20.75 -22.219 -31.438 1 95.94 276 THR B N 1
ATOM 7649 C CA . THR B 1 276 ? -20.453 -20.906 -30.875 1 95.94 276 THR B CA 1
ATOM 7650 C C . THR B 1 276 ? -20.047 -19.938 -31.969 1 95.94 276 THR B C 1
ATOM 7652 O O . THR B 1 276 ? -20.453 -18.766 -31.969 1 95.94 276 THR B O 1
ATOM 7655 N N . VAL B 1 277 ? -19.219 -20.375 -32.875 1 96.38 277 VAL B N 1
ATOM 7656 C CA . VAL B 1 277 ? -18.781 -19.547 -34 1 96.38 277 VAL B CA 1
ATOM 7657 C C . VAL B 1 277 ? -19.984 -19.172 -34.844 1 96.38 277 VAL B C 1
ATOM 7659 O O . VAL B 1 277 ? -20.094 -18.031 -35.312 1 96.38 277 VAL B O 1
ATOM 7662 N N . ARG B 1 278 ? -20.891 -20.062 -35.062 1 96.12 278 ARG B N 1
ATOM 7663 C CA . ARG B 1 278 ? -22.125 -19.781 -35.781 1 96.12 278 ARG B CA 1
ATOM 7664 C C . ARG B 1 278 ? -22.969 -18.734 -35.062 1 96.12 278 ARG B C 1
ATOM 7666 O O . ARG B 1 278 ? -23.531 -17.844 -35.719 1 96.12 278 ARG B O 1
ATOM 7673 N N . ALA B 1 279 ? -23.047 -18.953 -33.844 1 96.06 279 ALA B N 1
ATOM 7674 C CA . ALA B 1 279 ? -23.797 -17.984 -33.031 1 96.06 279 ALA B CA 1
ATOM 7675 C C . ALA B 1 279 ? -23.172 -16.594 -33.125 1 96.06 279 ALA B C 1
ATOM 7677 O O . ALA B 1 279 ? -23.891 -15.586 -33.125 1 96.06 279 ALA B O 1
ATOM 7678 N N . MET B 1 280 ? -21.859 -16.5 -33.125 1 95.94 280 MET B N 1
ATOM 7679 C CA . MET B 1 280 ? -21.156 -15.234 -33.281 1 95.94 280 MET B CA 1
ATOM 7680 C C . MET B 1 280 ? -21.484 -14.562 -34.594 1 95.94 280 MET B C 1
ATOM 7682 O O . MET B 1 280 ? -21.719 -13.352 -34.656 1 95.94 280 MET B O 1
ATOM 7686 N N . ASP B 1 281 ? -21.5 -15.352 -35.594 1 95.06 281 ASP B N 1
ATOM 7687 C CA . ASP B 1 281 ? -21.828 -14.844 -36.938 1 95.06 281 ASP B CA 1
ATOM 7688 C C . ASP B 1 281 ? -23.25 -14.305 -36.969 1 95.06 281 ASP B C 1
ATOM 7690 O O . ASP B 1 281 ? -23.5 -13.227 -37.531 1 95.06 281 ASP B O 1
ATOM 7694 N N . LEU B 1 282 ? -24.141 -15.039 -36.406 1 95.19 282 LEU B N 1
ATOM 7695 C CA . LEU B 1 282 ? -25.547 -14.641 -36.375 1 95.19 282 LEU B CA 1
ATOM 7696 C C . LEU B 1 282 ? -25.734 -13.367 -35.562 1 95.19 282 LEU B C 1
ATOM 7698 O O . LEU B 1 282 ? -26.547 -12.508 -35.906 1 95.19 282 LEU B O 1
ATOM 7702 N N . CYS B 1 283 ? -25.047 -13.359 -34.469 1 94.62 283 CYS B N 1
ATOM 7703 C CA . CYS B 1 283 ? -25.078 -12.18 -33.594 1 94.62 283 CYS B CA 1
ATOM 7704 C C . CYS B 1 283 ? -24.641 -10.938 -34.375 1 94.62 283 CYS B C 1
ATOM 7706 O O . CYS B 1 283 ? -25.25 -9.875 -34.219 1 94.62 283 CYS B O 1
ATOM 7708 N N . MET B 1 284 ? -23.578 -11.023 -35.094 1 92.88 284 MET B N 1
ATOM 7709 C CA . MET B 1 284 ? -23.062 -9.906 -35.875 1 92.88 284 MET B CA 1
ATOM 7710 C C . MET B 1 284 ? -24.047 -9.469 -36.938 1 92.88 284 MET B C 1
ATOM 7712 O O . MET B 1 284 ? -24.219 -8.281 -37.188 1 92.88 284 MET B O 1
ATOM 7716 N N . LYS B 1 285 ? -24.75 -10.375 -37.531 1 93.19 285 LYS B N 1
ATOM 7717 C CA . LYS B 1 285 ? -25.672 -10.102 -38.625 1 93.19 285 LYS B CA 1
ATOM 7718 C C . LYS B 1 285 ? -26.984 -9.508 -38.094 1 93.19 285 LYS B C 1
ATOM 7720 O O . LYS B 1 285 ? -27.531 -8.578 -38.688 1 93.19 285 LYS B O 1
ATOM 7725 N N . ARG B 1 286 ? -27.406 -10.031 -36.969 1 92.81 286 ARG B N 1
ATOM 7726 C CA . ARG B 1 286 ? -28.719 -9.648 -36.469 1 92.81 286 ARG B CA 1
ATOM 7727 C C . ARG B 1 286 ? -28.594 -8.523 -35.438 1 92.81 286 ARG B C 1
ATOM 7729 O O . ARG B 1 286 ? -29.562 -7.824 -35.156 1 92.81 286 ARG B O 1
ATOM 7736 N N . GLY B 1 287 ? -27.484 -8.375 -34.844 1 90 287 GLY B N 1
ATOM 7737 C CA . GLY B 1 287 ? -27.266 -7.328 -33.844 1 90 287 GLY B CA 1
ATOM 7738 C C . GLY B 1 287 ? -27.906 -7.633 -32.5 1 90 287 GLY B C 1
ATOM 7739 O O . GLY B 1 287 ? -28.266 -6.723 -31.766 1 90 287 GLY B O 1
ATOM 7740 N N . VAL B 1 288 ? -28.188 -8.906 -32.281 1 91.62 288 VAL B N 1
ATOM 7741 C CA . VAL B 1 288 ? -28.812 -9.32 -31.016 1 91.62 288 VAL B CA 1
ATOM 7742 C C . VAL B 1 288 ? -27.969 -10.422 -30.359 1 91.62 288 VAL B C 1
ATOM 7744 O O . VAL B 1 288 ? -27.172 -11.078 -31.031 1 91.62 288 VAL B O 1
ATOM 7747 N N . THR B 1 289 ? -28.172 -10.562 -29.125 1 92.75 289 THR B N 1
ATOM 7748 C CA . THR B 1 289 ? -27.484 -11.625 -28.406 1 92.75 289 THR B CA 1
ATOM 7749 C C . THR B 1 289 ? -28.094 -12.984 -28.719 1 92.75 289 THR B C 1
ATOM 7751 O O . THR B 1 289 ? -29.312 -13.125 -28.75 1 92.75 289 THR B O 1
ATOM 7754 N N . ILE B 1 290 ? -27.219 -13.906 -29.062 1 93.19 290 ILE B N 1
ATOM 7755 C CA . ILE B 1 290 ? -27.672 -15.25 -29.391 1 93.19 290 ILE B CA 1
ATOM 7756 C C . ILE B 1 290 ? -27.047 -16.266 -28.422 1 93.19 290 ILE B C 1
ATOM 7758 O O . ILE B 1 290 ? -25.828 -16.453 -28.422 1 93.19 290 ILE B O 1
ATOM 7762 N N . SER B 1 291 ? -27.844 -16.969 -27.656 1 92.81 291 SER B N 1
ATOM 7763 C CA . SER B 1 291 ? -27.391 -17.984 -26.734 1 92.81 291 SER B CA 1
ATOM 7764 C C . SER B 1 291 ? -26.297 -17.453 -25.812 1 92.81 291 SER B C 1
ATOM 7766 O O . SER B 1 291 ? -25.25 -18.094 -25.641 1 92.81 291 SER B O 1
ATOM 7768 N N . GLY B 1 292 ? -26.453 -16.25 -25.406 1 93.88 292 GLY B N 1
ATOM 7769 C CA . GLY B 1 292 ? -25.516 -15.648 -24.469 1 93.88 292 GLY B CA 1
ATOM 7770 C C . GLY B 1 292 ? -24.344 -14.977 -25.156 1 93.88 292 GLY B C 1
ATOM 7771 O O . GLY B 1 292 ? -23.562 -14.266 -24.5 1 93.88 292 GLY B O 1
ATOM 7772 N N . ILE B 1 293 ? -24.156 -15.148 -26.453 1 95.56 293 ILE B N 1
ATOM 7773 C CA . ILE B 1 293 ? -23.047 -14.578 -27.219 1 95.56 293 ILE B CA 1
ATOM 7774 C C . ILE B 1 293 ? -23.391 -13.141 -27.609 1 95.56 293 ILE B C 1
ATOM 7776 O O . ILE B 1 293 ? -24.438 -12.883 -28.203 1 95.56 293 ILE B O 1
ATOM 7780 N N . LYS B 1 294 ? -22.469 -12.242 -27.359 1 94.12 294 LYS B N 1
ATOM 7781 C CA . LYS B 1 294 ? -22.75 -10.82 -27.547 1 94.12 294 LYS B CA 1
ATOM 7782 C C . LYS B 1 294 ? -21.953 -10.258 -28.734 1 94.12 294 LYS B C 1
ATOM 7784 O O . LYS B 1 294 ? -22.234 -9.148 -29.203 1 94.12 294 LYS B O 1
ATOM 7789 N N . GLY B 1 295 ? -21 -10.969 -29.219 1 93.88 295 GLY B N 1
ATOM 7790 C CA . GLY B 1 295 ? -20.172 -10.484 -30.312 1 93.88 295 GLY B CA 1
ATOM 7791 C C . GLY B 1 295 ? -19.172 -11.523 -30.797 1 93.88 295 GLY B C 1
ATOM 7792 O O . GLY B 1 295 ? -19.281 -12.703 -30.453 1 93.88 295 GLY B O 1
ATOM 7793 N N . VAL B 1 296 ? -18.266 -11.031 -31.578 1 94.56 296 VAL B N 1
ATOM 7794 C CA . VAL B 1 296 ? -17.25 -11.914 -32.156 1 94.56 296 VAL B CA 1
ATOM 7795 C C . VAL B 1 296 ? -15.992 -11.859 -31.281 1 94.56 296 VAL B C 1
ATOM 7797 O O . VAL B 1 296 ? -15.492 -10.773 -30.969 1 94.56 296 VAL B O 1
ATOM 7800 N N . SER B 1 297 ? -15.523 -13.008 -30.891 1 95.56 297 SER B N 1
ATOM 7801 C CA . SER B 1 297 ? -14.344 -13.102 -30.047 1 95.56 297 SER B CA 1
ATOM 7802 C C . SER B 1 297 ? -13.062 -12.898 -30.844 1 95.56 297 SER B C 1
ATOM 7804 O O . SER B 1 297 ? -12.914 -13.461 -31.922 1 95.56 297 SER B O 1
ATOM 7806 N N . SER B 1 298 ? -12.133 -12.094 -30.312 1 93.69 298 SER B N 1
ATOM 7807 C CA . SER B 1 298 ? -10.836 -11.883 -30.953 1 93.69 298 SER B CA 1
ATOM 7808 C C . SER B 1 298 ? -9.969 -13.125 -30.859 1 93.69 298 SER B C 1
ATOM 7810 O O . SER B 1 298 ? -8.977 -13.258 -31.594 1 93.69 298 SER B O 1
ATOM 7812 N N . LEU B 1 299 ? -10.359 -14.109 -30.047 1 95.5 299 LEU B N 1
ATOM 7813 C CA . LEU B 1 299 ? -9.57 -15.32 -29.828 1 95.5 299 LEU B CA 1
ATOM 7814 C C . LEU B 1 299 ? -9.633 -16.219 -31.062 1 95.5 299 LEU B C 1
ATOM 7816 O O . LEU B 1 299 ? -8.812 -17.141 -31.203 1 95.5 299 LEU B O 1
ATOM 7820 N N . LEU B 1 300 ? -10.578 -15.938 -31.938 1 95.31 300 LEU B N 1
ATOM 7821 C CA . LEU B 1 300 ? -10.773 -16.766 -33.125 1 95.31 300 LEU B CA 1
ATOM 7822 C C . LEU B 1 300 ? -9.57 -16.703 -34.031 1 95.31 300 LEU B C 1
ATOM 7824 O O . LEU B 1 300 ? -9.359 -17.578 -34.875 1 95.31 300 LEU B O 1
ATOM 7828 N N . VAL B 1 301 ? -8.75 -15.688 -33.844 1 94.31 301 VAL B N 1
ATOM 7829 C CA . VAL B 1 301 ? -7.602 -15.477 -34.719 1 94.31 301 VAL B CA 1
ATOM 7830 C C . VAL B 1 301 ? -6.492 -16.469 -34.375 1 94.31 301 VAL B C 1
ATOM 7832 O O . VAL B 1 301 ? -5.602 -16.734 -35.188 1 94.31 301 VAL B O 1
ATOM 7835 N N . ILE B 1 302 ? -6.523 -17.047 -33.188 1 96.06 302 ILE B N 1
ATOM 7836 C CA . ILE B 1 302 ? -5.473 -17.953 -32.719 1 96.06 302 ILE B CA 1
ATOM 7837 C C . ILE B 1 302 ? -5.598 -19.297 -33.438 1 96.06 302 ILE B C 1
ATOM 7839 O O . ILE B 1 302 ? -6.641 -19.938 -33.375 1 96.06 302 ILE B O 1
ATOM 7843 N N . PRO B 1 303 ? -4.535 -19.734 -34.031 1 93.12 303 PRO B N 1
ATOM 7844 C CA . PRO B 1 303 ? -4.602 -21.016 -34.75 1 93.12 303 PRO B CA 1
ATOM 7845 C C . PRO B 1 303 ? -4.793 -22.188 -33.781 1 93.12 303 PRO B C 1
ATOM 7847 O O . PRO B 1 303 ? -4.199 -22.219 -32.688 1 93.12 303 PRO B O 1
ATOM 7850 N N . TYR B 1 304 ? -5.645 -23.172 -34.188 1 91.31 304 TYR B N 1
ATOM 7851 C CA . TYR B 1 304 ? -5.879 -24.406 -33.438 1 91.31 304 TYR B CA 1
ATOM 7852 C C . TYR B 1 304 ? -6.488 -24.125 -32.094 1 91.31 304 TYR B C 1
ATOM 7854 O O . TYR B 1 304 ? -6.23 -24.844 -31.125 1 91.31 304 TYR B O 1
ATOM 7862 N N . PHE B 1 305 ? -7.172 -23.016 -32 1 95.69 305 PHE B N 1
ATOM 7863 C CA . PHE B 1 305 ? -7.684 -22.578 -30.719 1 95.69 305 PHE B CA 1
ATOM 7864 C C . PHE B 1 305 ? -9.203 -22.656 -30.672 1 95.69 305 PHE B C 1
ATOM 7866 O O . PHE B 1 305 ? -9.883 -22.078 -31.516 1 95.69 305 PHE B O 1
ATOM 7873 N N . ASP B 1 306 ? -9.703 -23.469 -29.719 1 96.5 306 ASP B N 1
ATOM 7874 C CA . ASP B 1 306 ? -11.133 -23.547 -29.438 1 96.5 306 ASP B CA 1
ATOM 7875 C C . ASP B 1 306 ? -11.555 -22.484 -28.422 1 96.5 306 ASP B C 1
ATOM 7877 O O . ASP B 1 306 ? -11.078 -22.469 -27.297 1 96.5 306 ASP B O 1
ATOM 7881 N N . VAL B 1 307 ? -12.516 -21.656 -28.797 1 96.25 307 VAL B N 1
ATOM 7882 C CA . VAL B 1 307 ? -12.867 -20.469 -28.016 1 96.25 307 VAL B CA 1
ATOM 7883 C C . VAL B 1 307 ? -13.547 -20.906 -26.719 1 96.25 307 VAL B C 1
ATOM 7885 O O . VAL B 1 307 ? -13.602 -20.141 -25.75 1 96.25 307 VAL B O 1
ATOM 7888 N N . ILE B 1 308 ? -14.016 -22.109 -26.625 1 96.44 308 ILE B N 1
ATOM 7889 C CA . ILE B 1 308 ? -14.703 -22.594 -25.438 1 96.44 308 ILE B CA 1
ATOM 7890 C C . ILE B 1 308 ? -13.75 -23.453 -24.609 1 96.44 308 ILE B C 1
ATOM 7892 O O . ILE B 1 308 ? -13.406 -23.094 -23.469 1 96.44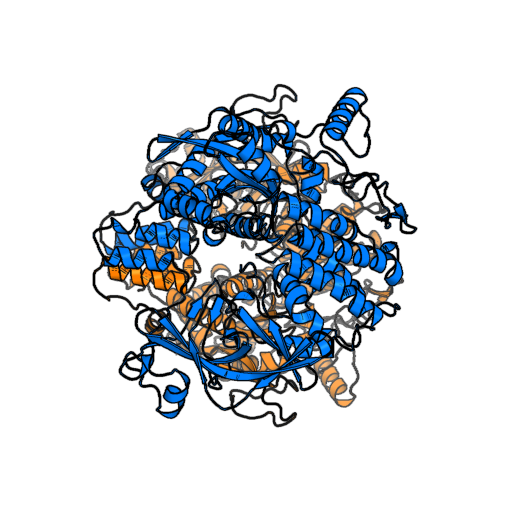 308 ILE B O 1
ATOM 7896 N N . VAL B 1 309 ? -13.172 -24.453 -25.219 1 96.81 309 VAL B N 1
ATOM 7897 C CA . VAL B 1 309 ? -12.375 -25.453 -24.516 1 96.81 309 VAL B CA 1
ATOM 7898 C C . VAL B 1 309 ? -11.07 -24.844 -24.031 1 96.81 309 VAL B C 1
ATOM 7900 O O . VAL B 1 309 ? -10.602 -25.141 -22.922 1 96.81 309 VAL B O 1
ATOM 7903 N N . ASN B 1 310 ? -10.453 -23.953 -24.797 1 98.12 310 ASN B N 1
ATOM 7904 C CA . ASN B 1 310 ? -9.117 -23.453 -24.516 1 98.12 310 ASN B CA 1
ATOM 7905 C C . ASN B 1 310 ? -9.148 -22.328 -23.484 1 98.12 310 ASN B C 1
ATOM 7907 O O . ASN B 1 310 ? -8.125 -21.688 -23.219 1 98.12 310 ASN B O 1
ATOM 7911 N N . CYS B 1 311 ? -10.266 -22.047 -22.859 1 97.69 311 CYS B N 1
ATOM 7912 C CA . CYS B 1 311 ? -10.422 -21.094 -21.766 1 97.69 311 CYS B CA 1
ATOM 7913 C C . CYS B 1 311 ? -10.938 -21.812 -20.516 1 97.69 311 CYS B C 1
ATOM 7915 O O . CYS B 1 311 ? -12.078 -21.578 -20.094 1 97.69 311 CYS B O 1
ATOM 7917 N N . PRO B 1 312 ? -10.078 -22.531 -19.859 1 98 312 PRO B N 1
ATOM 7918 C CA . PRO B 1 312 ? -10.516 -23.406 -18.766 1 98 312 PRO B CA 1
ATOM 7919 C C . PRO B 1 312 ? -10.891 -22.625 -17.516 1 98 312 PRO B C 1
ATOM 7921 O O . PRO B 1 312 ? -10.609 -21.422 -17.422 1 98 312 PRO B O 1
ATOM 7924 N N . VAL B 1 313 ? -11.516 -23.328 -16.562 1 97.62 313 VAL B N 1
ATOM 7925 C CA . VAL B 1 313 ? -11.891 -22.781 -15.266 1 97.62 313 VAL B CA 1
ATOM 7926 C C . VAL B 1 313 ? -10.664 -22.688 -14.359 1 97.62 313 VAL B C 1
ATOM 7928 O O . VAL B 1 313 ? -9.93 -23.672 -14.211 1 97.62 313 VAL B O 1
ATOM 7931 N N . ASP B 1 314 ? -10.43 -21.594 -13.836 1 95.38 314 ASP B N 1
ATOM 7932 C CA . ASP B 1 314 ? -9.359 -21.438 -12.852 1 95.38 314 ASP B CA 1
ATOM 7933 C C . ASP B 1 314 ? -9.836 -21.812 -11.453 1 95.38 314 ASP B C 1
ATOM 7935 O O . ASP B 1 314 ? -10.812 -21.25 -10.953 1 95.38 314 ASP B O 1
ATOM 7939 N N . TYR B 1 315 ? -9.141 -22.672 -10.836 1 96.06 315 TYR B N 1
ATOM 7940 C CA . TYR B 1 315 ? -9.609 -23.141 -9.539 1 96.06 315 TYR B CA 1
ATOM 7941 C C . TYR B 1 315 ? -9.266 -22.156 -8.43 1 96.06 315 TYR B C 1
ATOM 7943 O O . TYR B 1 315 ? -9.883 -22.172 -7.359 1 96.06 315 TYR B O 1
ATOM 7951 N N . MET B 1 316 ? -8.25 -21.312 -8.641 1 95.75 316 MET B N 1
ATOM 7952 C CA . MET B 1 316 ? -7.906 -20.328 -7.625 1 95.75 316 MET B CA 1
ATOM 7953 C C . MET B 1 316 ? -9.094 -19.422 -7.328 1 95.75 316 MET B C 1
ATOM 7955 O O . MET B 1 316 ? -9.453 -19.219 -6.168 1 95.75 316 MET B O 1
ATOM 7959 N N . HIS B 1 317 ? -9.703 -18.906 -8.352 1 96.44 317 HIS B N 1
ATOM 7960 C CA . HIS B 1 317 ? -10.828 -18 -8.188 1 96.44 317 HIS B CA 1
ATOM 7961 C C . HIS B 1 317 ? -12.133 -18.75 -8 1 96.44 317 HIS B C 1
ATOM 7963 O O . HIS B 1 317 ? -12.992 -18.344 -7.215 1 96.44 317 HIS B O 1
ATOM 7969 N N . ALA B 1 318 ? -12.328 -19.844 -8.695 1 97.69 318 ALA B N 1
ATOM 7970 C CA . ALA B 1 318 ? -13.594 -20.578 -8.68 1 97.69 318 ALA B CA 1
ATOM 7971 C C . ALA B 1 318 ? -13.773 -21.328 -7.367 1 97.69 318 ALA B C 1
ATOM 7973 O O . ALA B 1 318 ? -14.867 -21.344 -6.793 1 97.69 318 ALA B O 1
ATOM 7974 N N . VAL B 1 319 ? -12.695 -21.906 -6.898 1 98.12 319 VAL B N 1
ATOM 7975 C CA . VAL B 1 319 ? -12.82 -22.781 -5.742 1 98.12 319 VAL B CA 1
ATOM 7976 C C . VAL B 1 319 ? -12.406 -22.031 -4.477 1 98.12 319 VAL B C 1
ATOM 7978 O O . VAL B 1 319 ? -13.234 -21.812 -3.588 1 98.12 319 VAL B O 1
ATOM 7981 N N . PHE B 1 320 ? -11.203 -21.562 -4.441 1 97 320 PHE B N 1
ATOM 7982 C CA . PHE B 1 320 ? -10.664 -21 -3.209 1 97 320 PHE B CA 1
ATOM 7983 C C . PHE B 1 320 ? -11.32 -19.656 -2.898 1 97 320 PHE B C 1
ATOM 7985 O O . PHE B 1 320 ? -11.883 -19.469 -1.817 1 97 320 PHE B O 1
ATOM 7992 N N . LEU B 1 321 ? -11.328 -18.781 -3.834 1 97 321 LEU B N 1
ATOM 7993 C CA . LEU B 1 321 ? -11.898 -17.453 -3.611 1 97 321 LEU B CA 1
ATOM 7994 C C . LEU B 1 321 ? -13.383 -17.422 -3.959 1 97 321 LEU B C 1
ATOM 7996 O O . LEU B 1 321 ? -14.047 -16.406 -3.787 1 97 321 LEU B O 1
ATOM 8000 N N . GLY B 1 322 ? -13.875 -18.547 -4.449 1 97.62 322 GLY B N 1
ATOM 8001 C CA . GLY B 1 322 ? -15.273 -18.656 -4.82 1 97.62 322 GLY B CA 1
ATOM 8002 C C . GLY B 1 322 ? -16.078 -19.5 -3.855 1 97.62 322 GLY B C 1
ATOM 8003 O O . GLY B 1 322 ? -16.578 -19 -2.844 1 97.62 322 GLY B O 1
ATOM 8004 N N . VAL B 1 323 ? -16.062 -20.797 -4.078 1 98.44 323 VAL B N 1
ATOM 8005 C CA . VAL B 1 323 ? -16.922 -21.734 -3.354 1 98.44 323 VAL B CA 1
ATOM 8006 C C . VAL B 1 323 ? -16.5 -21.797 -1.887 1 98.44 323 VAL B C 1
ATOM 8008 O O . VAL B 1 323 ? -17.344 -21.734 -0.988 1 98.44 323 VAL B O 1
ATOM 8011 N N . CYS B 1 324 ? -15.211 -21.938 -1.621 1 97.94 324 CYS B N 1
ATOM 8012 C CA . CYS B 1 324 ? -14.719 -22.031 -0.25 1 97.94 324 CYS B CA 1
ATOM 8013 C C . CYS B 1 324 ? -15.062 -20.766 0.538 1 97.94 324 CYS B C 1
ATOM 8015 O O . CYS B 1 324 ? -15.523 -20.859 1.678 1 97.94 324 CYS B O 1
ATOM 8017 N N . LYS B 1 325 ? -14.781 -19.688 0.004 1 97.56 325 LYS B N 1
ATOM 8018 C CA . LYS B 1 325 ? -15.094 -18.406 0.645 1 97.56 325 LYS B CA 1
ATOM 8019 C C . LYS B 1 325 ? -16.594 -18.266 0.898 1 97.56 325 LYS B C 1
ATOM 8021 O O . LYS B 1 325 ? -17.016 -17.781 1.951 1 97.56 325 LYS B O 1
ATOM 8026 N N . GLN B 1 326 ? -17.422 -18.688 -0.086 1 97.75 326 GLN B N 1
ATOM 8027 C CA . GLN B 1 326 ? -18.875 -18.656 0.055 1 97.75 326 GLN B CA 1
ATOM 8028 C C . GLN B 1 326 ? -19.328 -19.5 1.246 1 97.75 326 GLN B C 1
ATOM 8030 O O . GLN B 1 326 ? -20.125 -19.047 2.062 1 97.75 326 GLN B O 1
ATOM 8035 N N . LEU B 1 327 ? -18.812 -20.703 1.32 1 98.12 327 LEU B N 1
ATOM 8036 C CA . LEU B 1 327 ? -19.156 -21.578 2.428 1 98.12 327 LEU B CA 1
ATOM 8037 C C . LEU B 1 327 ? -18.672 -21 3.756 1 98.12 327 LEU B C 1
ATOM 8039 O O . LEU B 1 327 ? -19.375 -21.109 4.77 1 98.12 327 LEU B O 1
ATOM 8043 N N . GLY B 1 328 ? -17.484 -20.406 3.734 1 97.25 328 GLY B N 1
ATOM 8044 C CA . GLY B 1 328 ? -17.016 -19.703 4.922 1 97.25 328 GLY B CA 1
ATOM 8045 C C . GLY B 1 328 ? -17.984 -18.641 5.414 1 97.25 328 GLY B C 1
ATOM 8046 O O . GLY B 1 328 ? -18.219 -18.531 6.617 1 97.25 328 GLY B O 1
ATOM 8047 N N . GLY B 1 329 ? -18.516 -17.891 4.473 1 96.81 329 GLY B N 1
ATOM 8048 C CA . GLY B 1 329 ? -19.5 -16.891 4.828 1 96.81 329 GLY B CA 1
ATOM 8049 C C . GLY B 1 329 ? -20.766 -17.469 5.426 1 96.81 329 GLY B C 1
ATOM 8050 O O . GLY B 1 329 ? -21.312 -16.953 6.402 1 96.81 329 GLY B O 1
ATOM 8051 N N . LEU B 1 330 ? -21.266 -18.562 4.902 1 97.19 330 LEU B N 1
ATOM 8052 C CA . LEU B 1 330 ? -22.484 -19.203 5.359 1 97.19 330 LEU B CA 1
ATOM 8053 C C . LEU B 1 330 ? -22.312 -19.781 6.758 1 97.19 330 LEU B C 1
ATOM 8055 O O . LEU B 1 330 ? -23.219 -19.719 7.586 1 97.19 330 LEU B O 1
ATOM 8059 N N . TRP B 1 331 ? -21.141 -20.328 7.047 1 97.94 331 TRP B N 1
ATOM 8060 C CA . TRP B 1 331 ? -20.906 -21.047 8.297 1 97.94 331 TRP B CA 1
ATOM 8061 C C . TRP B 1 331 ? -20.578 -20.078 9.43 1 97.94 331 TRP B C 1
ATOM 8063 O O . TRP B 1 331 ? -20.953 -20.312 10.578 1 97.94 331 TRP B O 1
ATOM 8073 N N . PHE B 1 332 ? -19.875 -18.969 9.125 1 97 332 PHE B N 1
ATOM 8074 C CA . PHE B 1 332 ? -19.234 -18.234 10.203 1 97 332 PHE B CA 1
ATOM 8075 C C . PHE B 1 332 ? -19.891 -16.859 10.375 1 97 332 PHE B C 1
ATOM 8077 O O . PHE B 1 332 ? -19.609 -16.156 11.344 1 97 332 PHE B O 1
ATOM 8084 N N . ASP B 1 333 ? -20.641 -16.469 9.391 1 94 333 ASP B N 1
ATOM 8085 C CA . ASP B 1 333 ? -21.438 -15.266 9.578 1 94 333 ASP B CA 1
ATOM 8086 C C . ASP B 1 333 ? -22.797 -15.602 10.211 1 94 333 ASP B C 1
ATOM 8088 O O . ASP B 1 333 ? -23.312 -16.703 10.031 1 94 333 ASP B O 1
ATOM 8092 N N . TYR B 1 334 ? -23.359 -14.695 10.922 1 88.75 334 TYR B N 1
ATOM 8093 C CA . TYR B 1 334 ? -24.594 -14.984 11.672 1 88.75 334 TYR B CA 1
ATOM 8094 C C . TYR B 1 334 ? -25.75 -15.25 10.727 1 88.75 334 TYR B C 1
ATOM 8096 O O . TYR B 1 334 ? -25.938 -14.539 9.734 1 88.75 334 TYR B O 1
ATOM 8104 N N . SER B 1 335 ? -26.391 -16.359 10.953 1 90.38 335 SER B N 1
ATOM 8105 C CA . SER B 1 335 ? -27.641 -16.719 10.305 1 90.38 335 SER B CA 1
ATOM 8106 C C . SER B 1 335 ? -28.453 -17.672 11.172 1 90.38 335 SER B C 1
ATOM 8108 O O . SER B 1 335 ? -27.938 -18.234 12.141 1 90.38 335 SER B O 1
ATOM 8110 N N . ASN B 1 336 ? -29.672 -17.797 10.82 1 91.81 336 ASN B N 1
ATOM 8111 C CA . ASN B 1 336 ? -30.547 -18.688 11.578 1 91.81 336 ASN B CA 1
ATOM 8112 C C . ASN B 1 336 ? -30.547 -20.094 11 1 91.81 336 ASN B C 1
ATOM 8114 O O . ASN B 1 336 ? -31.266 -20.969 11.492 1 91.81 336 ASN B O 1
ATOM 8118 N N . ASN B 1 337 ? -29.703 -20.375 10.156 1 93.69 337 ASN B N 1
ATOM 8119 C CA . ASN B 1 337 ? -29.672 -21.688 9.508 1 93.69 337 ASN B CA 1
ATOM 8120 C C . ASN B 1 337 ? -28.891 -22.703 10.328 1 93.69 337 ASN B C 1
ATOM 8122 O O . ASN B 1 337 ? -28.062 -22.328 11.156 1 93.69 337 ASN B O 1
ATOM 8126 N N . GLU B 1 338 ? -29.078 -23.938 10.094 1 93.31 338 GLU B N 1
ATOM 8127 C CA . GLU B 1 338 ? -28.484 -25.031 10.844 1 93.31 338 GLU B CA 1
ATOM 8128 C C . GLU B 1 338 ? -26.969 -25.109 10.586 1 93.31 338 GLU B C 1
ATOM 8130 O O . GLU B 1 338 ? -26.219 -25.562 11.453 1 93.31 338 GLU B O 1
ATOM 8135 N N . TYR B 1 339 ? -26.672 -24.656 9.508 1 95.69 339 TYR B N 1
ATOM 8136 C CA . TYR B 1 339 ? -25.266 -24.781 9.148 1 95.69 339 TYR B CA 1
ATOM 8137 C C . TYR B 1 339 ? -24.438 -23.656 9.781 1 95.69 339 TYR B C 1
ATOM 8139 O O . TYR B 1 339 ? -23.203 -23.672 9.703 1 95.69 339 TYR B O 1
ATOM 8147 N N . CYS B 1 340 ? -25.094 -22.703 10.391 1 96.62 340 CYS B N 1
ATOM 8148 C CA . CYS B 1 340 ? -24.375 -21.594 11.023 1 96.62 340 CYS B CA 1
ATOM 8149 C C . CYS B 1 340 ? -23.688 -22.047 12.297 1 96.62 340 CYS B C 1
ATOM 8151 O O . CYS B 1 340 ? -24.344 -22.453 13.258 1 96.62 340 CYS B O 1
ATOM 8153 N N . ILE B 1 341 ? -22.391 -21.906 12.375 1 96.75 341 ILE B N 1
ATOM 8154 C CA . ILE B 1 341 ? -21.625 -22.344 13.547 1 96.75 341 ILE B CA 1
ATOM 8155 C C . ILE B 1 341 ? -20.812 -21.188 14.102 1 96.75 341 ILE B C 1
ATOM 8157 O O . ILE B 1 341 ? -19.672 -21.359 14.547 1 96.75 341 ILE B O 1
ATOM 8161 N N . LYS B 1 342 ? -21.266 -20 13.977 1 94.56 342 LYS B N 1
ATOM 8162 C CA . LYS B 1 342 ? -20.609 -18.797 14.469 1 94.56 342 LYS B CA 1
ATOM 8163 C C . LYS B 1 342 ? -20.266 -18.922 15.945 1 94.56 342 LYS B C 1
ATOM 8165 O O . LYS B 1 342 ? -19.234 -18.406 16.391 1 94.56 342 LYS B O 1
ATOM 8170 N N . ARG B 1 343 ? -21 -19.578 16.703 1 93.44 343 ARG B N 1
ATOM 8171 C CA . ARG B 1 343 ? -20.812 -19.734 18.141 1 93.44 343 ARG B CA 1
ATOM 8172 C C . ARG B 1 343 ? -19.547 -20.531 18.453 1 93.44 343 ARG B C 1
ATOM 8174 O O . ARG B 1 343 ? -19.016 -20.453 19.562 1 93.44 343 ARG B O 1
ATOM 8181 N N . HIS B 1 344 ? -19.109 -21.281 17.469 1 94.81 344 HIS B N 1
ATOM 8182 C CA . HIS B 1 344 ? -17.984 -22.172 17.719 1 94.81 344 HIS B CA 1
ATOM 8183 C C . HIS B 1 344 ? -16.688 -21.578 17.141 1 94.81 344 HIS B C 1
ATOM 8185 O O . HIS B 1 344 ? -15.68 -22.266 17.047 1 94.81 344 HIS B O 1
ATOM 8191 N N . ILE B 1 345 ? -16.719 -20.344 16.734 1 95 345 ILE B N 1
ATOM 8192 C CA . ILE B 1 345 ? -15.578 -19.719 16.078 1 95 345 ILE B CA 1
ATOM 8193 C C . ILE B 1 345 ? -14.383 -19.703 17.031 1 95 345 ILE B C 1
ATOM 8195 O O . ILE B 1 345 ? -13.242 -19.938 16.609 1 95 345 ILE B O 1
ATOM 8199 N N . GLU B 1 346 ? -14.594 -19.469 18.25 1 93.31 346 GLU B N 1
ATOM 8200 C CA . GLU B 1 346 ? -13.508 -19.422 19.219 1 93.31 346 GLU B CA 1
ATOM 8201 C C . GLU B 1 346 ? -12.781 -20.766 19.312 1 93.31 346 GLU B C 1
ATOM 8203 O O . GLU B 1 346 ? -11.555 -20.812 19.391 1 93.31 346 GLU B O 1
ATOM 8208 N N . LYS B 1 347 ? -13.531 -21.781 19.359 1 93.81 347 LYS B N 1
ATOM 8209 C CA . LYS B 1 347 ? -12.953 -23.125 19.406 1 93.81 347 LYS B CA 1
ATOM 8210 C C . LYS B 1 347 ? -12.102 -23.406 18.172 1 93.81 347 LYS B C 1
ATOM 8212 O O . LYS B 1 347 ? -10.992 -23.938 18.281 1 93.81 347 LYS B O 1
ATOM 8217 N N . ILE B 1 348 ? -12.602 -23.062 17.031 1 95.75 348 ILE B N 1
ATOM 8218 C CA . ILE B 1 348 ? -11.891 -23.266 15.773 1 95.75 348 ILE B CA 1
ATOM 8219 C C . ILE B 1 348 ? -10.633 -22.406 15.734 1 95.75 348 ILE B C 1
ATOM 8221 O O . ILE B 1 348 ? -9.57 -22.859 15.312 1 95.75 348 ILE B O 1
ATOM 8225 N N . ASP B 1 349 ? -10.812 -21.188 16.156 1 93.5 349 ASP B N 1
ATOM 8226 C CA . ASP B 1 349 ? -9.68 -20.266 16.156 1 93.5 349 ASP B CA 1
ATOM 8227 C C . ASP B 1 349 ? -8.57 -20.766 17.078 1 93.5 349 ASP B C 1
ATOM 8229 O O . ASP B 1 349 ? -7.387 -20.562 16.797 1 93.5 349 ASP B O 1
ATOM 8233 N N . ASN B 1 350 ? -8.914 -21.406 18.141 1 90.12 350 ASN B N 1
ATOM 8234 C CA . ASN B 1 350 ? -7.922 -22 19.016 1 90.12 350 ASN B CA 1
ATOM 8235 C C . ASN B 1 350 ? -7.141 -23.109 18.312 1 90.12 350 ASN B C 1
ATOM 8237 O O . ASN B 1 350 ? -5.926 -23.219 18.484 1 90.12 350 ASN B O 1
ATOM 8241 N N . ILE B 1 351 ? -7.828 -23.875 17.562 1 92.62 351 ILE B N 1
ATOM 8242 C CA . ILE B 1 351 ? -7.172 -24.922 16.797 1 92.62 351 ILE B CA 1
ATOM 8243 C C . ILE B 1 351 ? -6.242 -24.297 15.75 1 92.62 351 ILE B C 1
ATOM 8245 O O . ILE B 1 351 ? -5.078 -24.688 15.633 1 92.62 351 ILE B O 1
ATOM 8249 N N . MET B 1 352 ? -6.793 -23.359 15.055 1 91.5 352 MET B N 1
ATOM 8250 C CA . MET B 1 352 ? -6.035 -22.688 13.992 1 91.5 352 MET B CA 1
ATOM 8251 C C . MET B 1 352 ? -4.758 -22.078 14.547 1 91.5 352 MET B C 1
ATOM 8253 O O . MET B 1 352 ? -3.703 -22.141 13.914 1 91.5 352 MET B O 1
ATOM 8257 N N . SER B 1 353 ? -4.832 -21.484 15.695 1 84.06 353 SER B N 1
ATOM 8258 C CA . SER B 1 353 ? -3.697 -20.812 16.312 1 84.06 353 SER B CA 1
ATOM 8259 C C . SER B 1 353 ? -2.637 -21.812 16.766 1 84.06 353 SER B C 1
ATOM 8261 O O . SER B 1 353 ? -1.473 -21.453 16.953 1 84.06 353 SER B O 1
ATOM 8263 N N . SER B 1 354 ? -3.012 -23 16.938 1 83 354 SER B N 1
ATOM 8264 C CA . SER B 1 354 ? -2.088 -24.031 17.422 1 83 354 SER B CA 1
ATOM 8265 C C . SER B 1 354 ? -1.325 -24.672 16.266 1 83 354 SER B C 1
ATOM 8267 O O . SER B 1 354 ? -0.321 -25.344 16.484 1 83 354 SER B O 1
ATOM 8269 N N . ILE B 1 355 ? -1.809 -24.453 15.086 1 87.25 355 ILE B N 1
ATOM 8270 C CA . ILE B 1 355 ? -1.161 -25.031 13.922 1 87.25 355 ILE B CA 1
ATOM 8271 C C . ILE B 1 355 ? 0.184 -24.359 13.68 1 87.25 355 ILE B C 1
ATOM 8273 O O . ILE B 1 355 ? 0.265 -23.125 13.633 1 87.25 355 ILE B O 1
ATOM 8277 N N . ARG B 1 356 ? 1.158 -25.125 13.531 1 84.69 356 ARG B N 1
ATOM 8278 C CA . ARG B 1 356 ? 2.5 -24.594 13.312 1 84.69 356 ARG B CA 1
ATOM 8279 C C . ARG B 1 356 ? 2.723 -24.25 11.844 1 84.69 356 ARG B C 1
ATOM 8281 O O . ARG B 1 356 ? 2.178 -24.922 10.961 1 84.69 356 ARG B O 1
ATOM 8288 N N . VAL B 1 357 ? 3.555 -23.312 11.672 1 85.56 357 VAL B N 1
ATOM 8289 C CA . VAL B 1 357 ? 3.861 -22.859 10.32 1 85.56 357 VAL B CA 1
ATOM 8290 C C . VAL B 1 357 ? 4.832 -23.828 9.648 1 85.56 357 VAL B C 1
ATOM 8292 O O . VAL B 1 357 ? 5.723 -24.375 10.305 1 85.56 357 VAL B O 1
ATOM 8295 N N . PHE B 1 358 ? 4.57 -24.141 8.398 1 85.88 358 PHE B N 1
ATOM 8296 C CA . PHE B 1 358 ? 5.488 -24.938 7.605 1 85.88 358 PHE B CA 1
ATOM 8297 C C . PHE B 1 358 ? 5.891 -24.203 6.332 1 85.88 358 PHE B C 1
ATOM 8299 O O . PHE B 1 358 ? 5.203 -23.281 5.898 1 85.88 358 PHE B O 1
ATOM 8306 N N . GLN B 1 359 ? 6.906 -24.484 5.703 1 80.81 359 GLN B N 1
ATOM 8307 C CA . GLN B 1 359 ? 7.551 -23.734 4.641 1 80.81 359 GLN B CA 1
ATOM 8308 C C . GLN B 1 359 ? 6.617 -23.547 3.447 1 80.81 359 GLN B C 1
ATOM 8310 O O . GLN B 1 359 ? 6.613 -22.5 2.807 1 80.81 359 GLN B O 1
ATOM 8315 N N . GLU B 1 360 ? 5.875 -24.531 3.174 1 82.31 360 GLU B N 1
ATOM 8316 C CA . GLU B 1 360 ? 5.051 -24.516 1.971 1 82.31 360 GLU B CA 1
ATOM 8317 C C . GLU B 1 360 ? 3.73 -23.781 2.217 1 82.31 360 GLU B C 1
ATOM 8319 O O . GLU B 1 360 ? 2.906 -23.656 1.309 1 82.31 360 GLU B O 1
ATOM 8324 N N . CYS B 1 361 ? 3.496 -23.281 3.408 1 82 361 CYS B N 1
ATOM 8325 C CA . CYS B 1 361 ? 2.221 -22.641 3.693 1 82 361 CYS B CA 1
ATOM 8326 C C . CYS B 1 361 ? 2.232 -21.188 3.244 1 82 361 CYS B C 1
ATOM 8328 O O . CYS B 1 361 ? 1.178 -20.547 3.135 1 82 361 CYS B O 1
ATOM 8330 N N . SER B 1 362 ? 3.184 -20.656 2.75 1 73.06 362 SER B N 1
ATOM 8331 C CA . SER B 1 362 ? 3.332 -19.281 2.275 1 73.06 362 SER B CA 1
ATOM 8332 C C . SER B 1 362 ? 3.057 -18.281 3.391 1 73.06 362 SER B C 1
ATOM 8334 O O . SER B 1 362 ? 3.762 -17.281 3.516 1 73.06 362 SER B O 1
ATOM 8336 N N . ARG B 1 363 ? 1.888 -18.516 4.184 1 75.88 363 ARG B N 1
ATOM 8337 C CA . ARG B 1 363 ? 1.481 -17.625 5.266 1 75.88 363 ARG B CA 1
ATOM 8338 C C . ARG B 1 363 ? 1.107 -18.422 6.516 1 75.88 363 ARG B C 1
ATOM 8340 O O . ARG B 1 363 ? 0.566 -19.516 6.422 1 75.88 363 ARG B O 1
ATOM 8347 N N . SER B 1 364 ? 1.375 -17.797 7.602 1 80.56 364 SER B N 1
ATOM 8348 C CA . SER B 1 364 ? 0.941 -18.422 8.844 1 80.56 364 SER B CA 1
ATOM 8349 C C . SER B 1 364 ? -0.58 -18.484 8.93 1 80.56 364 SER B C 1
ATOM 8351 O O . SER B 1 364 ? -1.271 -17.547 8.516 1 80.56 364 SER B O 1
ATOM 8353 N N . PRO B 1 365 ? -0.998 -19.625 9.438 1 86.81 365 PRO B N 1
ATOM 8354 C CA . PRO B 1 365 ? -2.449 -19.734 9.594 1 86.81 365 PRO B CA 1
ATOM 8355 C C . PRO B 1 365 ? -3.029 -18.594 10.445 1 86.81 365 PRO B C 1
ATOM 8357 O O . PRO B 1 365 ? -2.49 -18.281 11.508 1 86.81 365 PRO B O 1
ATOM 8360 N N . ARG B 1 366 ? -4.129 -17.984 10.047 1 87.69 366 ARG B N 1
ATOM 8361 C CA . ARG B 1 366 ? -4.816 -16.906 10.758 1 87.69 366 ARG B CA 1
ATOM 8362 C C . ARG B 1 366 ? -6.176 -17.375 11.266 1 87.69 366 ARG B C 1
ATOM 8364 O O . ARG B 1 366 ? -6.719 -18.359 10.789 1 87.69 366 ARG B O 1
ATOM 8371 N N . LYS B 1 367 ? -6.664 -16.609 12.102 1 90.56 367 LYS B N 1
ATOM 8372 C CA . LYS B 1 367 ? -7.961 -16.891 12.703 1 90.56 367 LYS B CA 1
ATOM 8373 C C . LYS B 1 367 ? -9.086 -16.75 11.68 1 90.56 367 LYS B C 1
ATOM 8375 O O . LYS B 1 367 ? -8.961 -16 10.719 1 90.56 367 LYS B O 1
ATOM 8380 N N . ILE B 1 368 ? -10.109 -17.516 11.906 1 93.25 368 ILE B N 1
ATOM 8381 C CA . ILE B 1 368 ? -11.305 -17.469 11.07 1 93.25 368 ILE B CA 1
ATOM 8382 C C . ILE B 1 368 ? -11.922 -16.078 11.141 1 93.25 368 ILE B C 1
ATOM 8384 O O . ILE B 1 368 ? -12.492 -15.594 10.156 1 93.25 368 ILE B O 1
ATOM 8388 N N . THR B 1 369 ? -11.711 -15.461 12.195 1 89.25 369 THR B N 1
ATOM 8389 C CA . THR B 1 369 ? -12.258 -14.117 12.391 1 89.25 369 THR B CA 1
ATOM 8390 C C . THR B 1 369 ? -11.641 -13.133 11.398 1 89.25 369 THR B C 1
ATOM 8392 O O . THR B 1 369 ? -12.227 -12.094 11.102 1 89.25 369 THR B O 1
ATOM 8395 N N . ASP B 1 370 ? -10.461 -13.508 10.914 1 88.5 370 ASP B N 1
ATOM 8396 C CA . ASP B 1 370 ? -9.758 -12.656 9.953 1 88.5 370 ASP B CA 1
ATOM 8397 C C . ASP B 1 370 ? -9.961 -13.164 8.531 1 88.5 370 ASP B C 1
ATOM 8399 O O . ASP B 1 370 ? -9.273 -12.727 7.605 1 88.5 370 ASP B O 1
ATOM 8403 N N . ARG B 1 371 ? -10.883 -13.977 8.32 1 92.31 371 ARG B N 1
ATOM 8404 C CA . ARG B 1 371 ? -11.016 -14.703 7.062 1 92.31 371 ARG B CA 1
ATOM 8405 C C . ARG B 1 371 ? -11.32 -13.75 5.91 1 92.31 371 ARG B C 1
ATOM 8407 O O . ARG B 1 371 ? -11.062 -14.07 4.75 1 92.31 371 ARG B O 1
ATOM 8414 N N . LYS B 1 372 ? -11.953 -12.641 6.25 1 89.12 372 LYS B N 1
ATOM 8415 C CA . LYS B 1 372 ? -12.273 -11.672 5.203 1 89.12 372 LYS B CA 1
ATOM 8416 C C . LYS B 1 372 ? -11.008 -11.148 4.535 1 89.12 372 LYS B C 1
ATOM 8418 O O . LYS B 1 372 ? -11.055 -10.68 3.396 1 89.12 372 LYS B O 1
ATOM 8423 N N . MET B 1 373 ? -9.914 -11.312 5.168 1 87.94 373 MET B N 1
ATOM 8424 C CA . MET B 1 373 ? -8.641 -10.828 4.645 1 87.94 373 MET B CA 1
ATOM 8425 C C . MET B 1 373 ? -7.801 -11.977 4.09 1 87.94 373 MET B C 1
ATOM 8427 O O . MET B 1 373 ? -6.684 -11.758 3.617 1 87.94 373 MET B O 1
ATOM 8431 N N . TRP B 1 374 ? -8.328 -13.188 4.168 1 91.75 374 TRP B N 1
ATOM 8432 C CA . TRP B 1 374 ? -7.578 -14.336 3.666 1 91.75 374 TRP B CA 1
ATOM 8433 C C . TRP B 1 374 ? -7.336 -14.219 2.166 1 91.75 374 TRP B C 1
ATOM 8435 O O . TRP B 1 374 ? -8.219 -13.789 1.42 1 91.75 374 TRP B O 1
ATOM 8445 N N . LYS B 1 375 ? -6.195 -14.578 1.756 1 90.69 375 LYS B N 1
ATOM 8446 C CA . LYS B 1 375 ? -5.871 -14.672 0.336 1 90.69 375 LYS B CA 1
ATOM 8447 C C . LYS B 1 375 ? -6.121 -16.078 -0.19 1 90.69 375 LYS B C 1
ATOM 8449 O O . LYS B 1 375 ? -6.543 -16.969 0.562 1 90.69 375 LYS B O 1
ATOM 8454 N N . ALA B 1 376 ? -5.945 -16.281 -1.452 1 93.25 376 ALA B N 1
ATOM 8455 C CA . ALA B 1 376 ? -6.238 -17.547 -2.096 1 93.25 376 ALA B CA 1
ATOM 8456 C C . ALA B 1 376 ? -5.426 -18.688 -1.468 1 93.25 376 ALA B C 1
ATOM 8458 O O . ALA B 1 376 ? -5.938 -19.781 -1.271 1 93.25 376 ALA B O 1
ATOM 8459 N N . ASN B 1 377 ? -4.188 -18.422 -1.122 1 91.38 377 ASN B N 1
ATOM 8460 C CA . ASN B 1 377 ? -3.328 -19.438 -0.529 1 91.38 377 ASN B CA 1
ATOM 8461 C C . ASN B 1 377 ? -3.846 -19.891 0.837 1 91.38 377 ASN B C 1
ATOM 8463 O O . ASN B 1 377 ? -3.711 -21.047 1.208 1 91.38 377 ASN B O 1
ATOM 8467 N N . GLU B 1 378 ? -4.375 -18.969 1.597 1 92.38 378 GLU B N 1
ATOM 8468 C CA . GLU B 1 378 ? -4.922 -19.297 2.91 1 92.38 378 GLU B CA 1
ATOM 8469 C C . GLU B 1 378 ? -6.18 -20.141 2.783 1 92.38 378 GLU B C 1
ATOM 8471 O O . GLU B 1 378 ? -6.371 -21.094 3.543 1 92.38 378 GLU B O 1
ATOM 8476 N N . TRP B 1 379 ? -6.977 -19.844 1.767 1 95.44 379 TRP B N 1
ATOM 8477 C CA . TRP B 1 379 ? -8.156 -20.656 1.522 1 95.44 379 TRP B CA 1
ATOM 8478 C C . TRP B 1 379 ? -7.766 -22.047 1.007 1 95.44 379 TRP B C 1
ATOM 8480 O O . TRP B 1 379 ? -8.445 -23.031 1.293 1 95.44 379 TRP B O 1
ATOM 8490 N N . GLN B 1 380 ? -6.73 -22.078 0.249 1 94.25 380 GLN B N 1
ATOM 8491 C CA . GLN B 1 380 ? -6.203 -23.359 -0.21 1 94.25 380 GLN B CA 1
ATOM 8492 C C . GLN B 1 380 ? -5.801 -24.234 0.968 1 94.25 380 GLN B C 1
ATOM 8494 O O . GLN B 1 380 ? -6.191 -25.406 1.033 1 94.25 380 GLN B O 1
ATOM 8499 N N . ASN B 1 381 ? -5.059 -23.672 1.899 1 92.88 381 ASN B N 1
ATOM 8500 C CA . ASN B 1 381 ? -4.645 -24.438 3.07 1 92.88 381 ASN B CA 1
ATOM 8501 C C . ASN B 1 381 ? -5.84 -24.812 3.941 1 92.88 381 ASN B C 1
ATOM 8503 O O . ASN B 1 381 ? -5.863 -25.891 4.531 1 92.88 381 ASN B O 1
ATOM 8507 N N . TRP B 1 382 ? -6.77 -23.906 4 1 95.31 382 TRP B N 1
ATOM 8508 C CA . TRP B 1 382 ? -7.996 -24.203 4.738 1 95.31 382 TRP B CA 1
ATOM 8509 C C . TRP B 1 382 ? -8.703 -25.422 4.152 1 95.31 382 TRP B C 1
ATOM 8511 O O . TRP B 1 382 ? -9.039 -26.359 4.879 1 95.31 382 TRP B O 1
ATOM 8521 N N . LEU B 1 383 ? -8.867 -25.453 2.871 1 96.12 383 LEU B N 1
ATOM 8522 C CA . LEU B 1 383 ? -9.625 -26.516 2.209 1 96.12 383 LEU B CA 1
ATOM 8523 C C . LEU B 1 383 ? -8.875 -27.828 2.268 1 96.12 383 LEU B C 1
ATOM 8525 O O . LEU B 1 383 ? -9.453 -28.875 2.611 1 96.12 383 LEU B O 1
ATOM 8529 N N . LEU B 1 384 ? -7.625 -27.781 2.01 1 92.94 384 LEU B N 1
ATOM 8530 C CA . LEU B 1 384 ? -6.895 -29.016 1.731 1 92.94 384 LEU B CA 1
ATOM 8531 C C . LEU B 1 384 ? -6.281 -29.578 3.006 1 92.94 384 LEU B C 1
ATOM 8533 O O . LEU B 1 384 ? -6.012 -30.781 3.088 1 92.94 384 LEU B O 1
ATOM 8537 N N . ILE B 1 385 ? -6.059 -28.688 4.016 1 92.25 385 ILE B N 1
ATOM 8538 C CA . ILE B 1 385 ? -5.27 -29.172 5.141 1 92.25 385 ILE B CA 1
ATOM 8539 C C . ILE B 1 385 ? -6.043 -28.969 6.441 1 92.25 385 ILE B C 1
ATOM 8541 O O . ILE B 1 385 ? -6.188 -29.906 7.234 1 92.25 385 ILE B O 1
ATOM 8545 N N . TYR B 1 386 ? -6.672 -27.859 6.727 1 94.5 386 TYR B N 1
ATOM 8546 C CA . TYR B 1 386 ? -7.098 -27.469 8.07 1 94.5 386 TYR B CA 1
ATOM 8547 C C . TYR B 1 386 ? -8.562 -27.828 8.297 1 94.5 386 TYR B C 1
ATOM 8549 O O . TYR B 1 386 ? -8.922 -28.312 9.375 1 94.5 386 TYR B O 1
ATOM 8557 N N . SER B 1 387 ? -9.391 -27.625 7.332 1 96 387 SER B N 1
ATOM 8558 C CA . SER B 1 387 ? -10.844 -27.562 7.508 1 96 387 SER B CA 1
ATOM 8559 C C . SER B 1 387 ? -11.398 -28.891 7.988 1 96 387 SER B C 1
ATOM 8561 O O . SER B 1 387 ? -12.289 -28.938 8.844 1 96 387 SER B O 1
ATOM 8563 N N . SER B 1 388 ? -10.93 -30.016 7.414 1 94.81 388 SER B N 1
ATOM 8564 C CA . SER B 1 388 ? -11.469 -31.312 7.77 1 94.81 388 SER B CA 1
ATOM 8565 C C . SER B 1 388 ? -11.32 -31.594 9.258 1 94.81 388 SER B C 1
ATOM 8567 O O . SER B 1 388 ? -12.195 -32.188 9.875 1 94.81 388 SER B O 1
ATOM 8569 N N . VAL B 1 389 ? -10.234 -31.125 9.836 1 94.44 389 VAL B N 1
ATOM 8570 C CA . VAL B 1 389 ? -9.969 -31.344 11.258 1 94.44 389 VAL B CA 1
ATOM 8571 C C . VAL B 1 389 ? -10.734 -30.297 12.078 1 94.44 389 VAL B C 1
ATOM 8573 O O . VAL B 1 389 ? -11.391 -30.641 13.07 1 94.44 389 VAL B O 1
ATOM 8576 N N . CYS B 1 390 ? -10.742 -29.109 11.672 1 95.31 390 CYS B N 1
ATOM 8577 C CA . CYS B 1 390 ? -11.305 -27.984 12.422 1 95.31 390 CYS B CA 1
ATOM 8578 C C . CYS B 1 390 ? -12.82 -28.109 12.508 1 95.31 390 CYS B C 1
ATOM 8580 O O . CYS B 1 390 ? -13.43 -27.703 13.508 1 95.31 390 CYS B O 1
ATOM 8582 N N . LEU B 1 391 ? -13.453 -28.656 11.453 1 96.19 391 LEU B N 1
ATOM 8583 C CA . LEU B 1 391 ? -14.906 -28.656 11.367 1 96.19 391 LEU B CA 1
ATOM 8584 C C . LEU B 1 391 ? -15.484 -29.969 11.906 1 96.19 391 LEU B C 1
ATOM 8586 O O . LEU B 1 391 ? -16.703 -30.078 12.078 1 96.19 391 LEU B O 1
ATOM 8590 N N . ARG B 1 392 ? -14.617 -30.844 12.25 1 94 392 ARG B N 1
ATOM 8591 C CA . ARG B 1 392 ? -15.062 -32.156 12.727 1 94 392 ARG B CA 1
ATOM 8592 C C . ARG B 1 392 ? -15.867 -32 14.016 1 94 392 ARG B C 1
ATOM 8594 O O . ARG B 1 392 ? -15.414 -31.375 14.969 1 94 392 ARG B O 1
ATOM 8601 N N . ASN B 1 393 ? -17.047 -32.531 14.016 1 91.62 393 ASN B N 1
ATOM 8602 C CA . ASN B 1 393 ? -17.953 -32.531 15.156 1 91.62 393 ASN B CA 1
ATOM 8603 C C . ASN B 1 393 ? -18.438 -31.141 15.516 1 91.62 393 ASN B C 1
ATOM 8605 O O . ASN B 1 393 ? -18.875 -30.891 16.641 1 91.62 393 ASN B O 1
ATOM 8609 N N . ILE B 1 394 ? -18.219 -30.219 14.758 1 95.19 394 ILE B N 1
ATOM 8610 C CA . ILE B 1 394 ? -18.703 -28.859 14.953 1 95.19 394 ILE B CA 1
ATOM 8611 C C . ILE B 1 394 ? -19.766 -28.531 13.906 1 95.19 394 ILE B C 1
ATOM 8613 O O . ILE B 1 394 ? -20.891 -28.156 14.242 1 95.19 394 ILE B O 1
ATOM 8617 N N . LEU B 1 395 ? -19.375 -28.734 12.664 1 96.5 395 LEU B N 1
ATOM 8618 C CA . LEU B 1 395 ? -20.344 -28.609 11.586 1 96.5 395 LEU B CA 1
ATOM 8619 C C . LEU B 1 395 ? -21.297 -29.812 11.562 1 96.5 395 LEU B C 1
ATOM 8621 O O . LEU B 1 395 ? -20.844 -30.953 11.711 1 96.5 395 LEU B O 1
ATOM 8625 N N . PRO B 1 396 ? -22.562 -29.609 11.461 1 97 396 PRO B N 1
ATOM 8626 C CA . PRO B 1 396 ? -23.469 -30.75 11.398 1 97 396 PRO B CA 1
ATOM 8627 C C . PRO B 1 396 ? -23.047 -31.781 10.367 1 97 396 PRO B C 1
ATOM 8629 O O . PRO B 1 396 ? -22.547 -31.422 9.297 1 97 396 PRO B O 1
ATOM 8632 N N . GLN B 1 397 ? -23.266 -32.969 10.625 1 96.12 397 GLN B N 1
ATOM 8633 C CA . GLN B 1 397 ? -22.703 -34.094 9.891 1 96.12 397 GLN B CA 1
ATOM 8634 C C . GLN B 1 397 ? -23.062 -34.031 8.414 1 96.12 397 GLN B C 1
ATOM 8636 O O . GLN B 1 397 ? -22.219 -34.281 7.551 1 96.12 397 GLN B O 1
ATOM 8641 N N . ALA B 1 398 ? -24.266 -33.719 8.133 1 96.88 398 ALA B N 1
ATOM 8642 C CA . ALA B 1 398 ? -24.688 -33.656 6.738 1 96.88 398 ALA B CA 1
ATOM 8643 C C . ALA B 1 398 ? -23.875 -32.625 5.953 1 96.88 398 ALA B C 1
ATOM 8645 O O . ALA B 1 398 ? -23.484 -32.875 4.812 1 96.88 398 ALA B O 1
ATOM 8646 N N . TYR B 1 399 ? -23.734 -31.5 6.598 1 97.94 399 TYR B N 1
ATOM 8647 C CA . TYR B 1 399 ? -22.969 -30.438 5.957 1 97.94 399 TYR B CA 1
ATOM 8648 C C . TYR B 1 399 ? -21.484 -30.766 5.898 1 97.94 399 TYR B C 1
ATOM 8650 O O . TYR B 1 399 ? -20.812 -30.438 4.926 1 97.94 399 TYR B O 1
ATOM 8658 N N . TYR B 1 400 ? -21 -31.422 6.926 1 97.38 400 TYR B N 1
ATOM 8659 C CA . TYR B 1 400 ? -19.609 -31.859 6.961 1 97.38 400 TYR B CA 1
ATOM 8660 C C . TYR B 1 400 ? -19.328 -32.875 5.844 1 97.38 400 TYR B C 1
ATOM 8662 O O . TYR B 1 400 ? -18.344 -32.719 5.109 1 97.38 400 TYR B O 1
ATOM 8670 N N . ASP B 1 401 ? -20.172 -33.812 5.723 1 97.06 401 ASP B N 1
ATOM 8671 C CA . ASP B 1 401 ? -20.016 -34.844 4.684 1 97.06 401 ASP B CA 1
ATOM 8672 C C . ASP B 1 401 ? -20.094 -34.219 3.293 1 97.06 401 ASP B C 1
ATOM 8674 O O . ASP B 1 401 ? -19.344 -34.625 2.389 1 97.06 401 ASP B O 1
ATOM 8678 N N . HIS B 1 402 ? -20.969 -33.344 3.195 1 98 402 HIS B N 1
ATOM 8679 C CA . HIS B 1 402 ? -21.109 -32.594 1.937 1 98 402 HIS B CA 1
ATOM 8680 C C . HIS B 1 402 ? -19.812 -31.875 1.582 1 98 402 HIS B C 1
ATOM 8682 O O . HIS B 1 402 ? -19.359 -31.922 0.436 1 98 402 HIS B O 1
ATOM 8688 N N . PHE B 1 403 ? -19.266 -31.188 2.561 1 97.75 403 PHE B N 1
ATOM 8689 C CA . PHE B 1 403 ? -18.047 -30.422 2.361 1 97.75 403 PHE B CA 1
ATOM 8690 C C . PHE B 1 403 ? -16.891 -31.328 2.014 1 97.75 403 PHE B C 1
ATOM 8692 O O . PHE B 1 403 ? -16.031 -30.969 1.202 1 97.75 403 PHE B O 1
ATOM 8699 N N . GLN B 1 404 ? -16.844 -32.5 2.545 1 96.69 404 GLN B N 1
ATOM 8700 C CA . GLN B 1 404 ? -15.758 -33.438 2.316 1 96.69 404 GLN B CA 1
ATOM 8701 C C . GLN B 1 404 ? -15.727 -33.906 0.861 1 96.69 404 GLN B C 1
ATOM 8703 O O . GLN B 1 404 ? -14.672 -34.281 0.349 1 96.69 404 GLN B O 1
ATOM 8708 N N . LEU B 1 405 ? -16.844 -33.844 0.163 1 97.88 405 LEU B N 1
ATOM 8709 C CA . LEU B 1 405 ? -16.859 -34.156 -1.262 1 97.88 405 LEU B CA 1
ATOM 8710 C C . LEU B 1 405 ? -16 -33.188 -2.043 1 97.88 405 LEU B C 1
ATOM 8712 O O . LEU B 1 405 ? -15.273 -33.594 -2.959 1 97.88 405 LEU B O 1
ATOM 8716 N N . LEU B 1 406 ? -16.141 -31.938 -1.673 1 98 406 LEU B N 1
ATOM 8717 C CA . LEU B 1 406 ? -15.336 -30.906 -2.318 1 98 406 LEU B CA 1
ATOM 8718 C C . LEU B 1 406 ? -13.852 -31.094 -2.002 1 98 406 LEU B C 1
ATOM 8720 O O . LEU B 1 406 ? -13.008 -31 -2.895 1 98 406 LEU B O 1
ATOM 8724 N N . VAL B 1 407 ? -13.523 -31.344 -0.719 1 95.75 407 VAL B N 1
ATOM 8725 C CA . VAL B 1 407 ? -12.141 -31.531 -0.276 1 95.75 407 VAL B CA 1
ATOM 8726 C C . VAL B 1 407 ? -11.5 -32.688 -1.064 1 95.75 407 VAL B C 1
ATOM 8728 O O . VAL B 1 407 ? -10.43 -32.5 -1.661 1 95.75 407 VAL B O 1
ATOM 8731 N N . GLU B 1 408 ? -12.18 -33.75 -1.112 1 94.31 408 GLU B N 1
ATOM 8732 C CA . GLU B 1 408 ? -11.656 -34.938 -1.787 1 94.31 408 GLU B CA 1
ATOM 8733 C C . GLU B 1 408 ? -11.547 -34.719 -3.291 1 94.31 408 GLU B C 1
ATOM 8735 O O . GLU B 1 408 ? -10.562 -35.125 -3.916 1 94.31 408 GLU B O 1
ATOM 8740 N N . GLY B 1 409 ? -12.547 -34.125 -3.842 1 96.06 409 GLY B N 1
ATOM 8741 C CA . GLY B 1 409 ? -12.547 -33.875 -5.273 1 96.06 409 GLY B CA 1
ATOM 8742 C C . GLY B 1 409 ? -11.383 -33 -5.727 1 96.06 409 GLY B C 1
ATOM 8743 O O . GLY B 1 409 ? -10.656 -33.375 -6.648 1 96.06 409 GLY B O 1
ATOM 8744 N N . ILE B 1 410 ? -11.219 -31.875 -5.074 1 96.25 410 ILE B N 1
ATOM 8745 C CA . ILE B 1 410 ? -10.18 -30.922 -5.469 1 96.25 410 ILE B CA 1
ATOM 8746 C C . ILE B 1 410 ? -8.805 -31.516 -5.184 1 96.25 410 ILE B C 1
ATOM 8748 O O . ILE B 1 410 ? -7.875 -31.359 -5.98 1 96.25 410 ILE B O 1
ATOM 8752 N N . GLN B 1 411 ? -8.656 -32.219 -4.102 1 92.44 411 GLN B N 1
ATOM 8753 C CA . GLN B 1 411 ? -7.395 -32.844 -3.775 1 92.44 411 GLN B CA 1
ATOM 8754 C C . GLN B 1 411 ? -6.996 -33.875 -4.852 1 92.44 411 GLN B C 1
ATOM 8756 O O . GLN B 1 411 ? -5.832 -33.906 -5.254 1 92.44 411 GLN B O 1
ATOM 8761 N N . LYS B 1 412 ? -7.922 -34.625 -5.27 1 93.06 412 LYS B N 1
ATOM 8762 C CA . LYS B 1 412 ? -7.656 -35.625 -6.285 1 93.06 412 LYS B CA 1
ATOM 8763 C C . LYS B 1 412 ? -7.242 -35 -7.605 1 93.06 412 LYS B C 1
ATOM 8765 O O . LYS B 1 412 ? -6.328 -35.469 -8.273 1 93.06 412 LYS B O 1
ATOM 8770 N N . LEU B 1 413 ? -7.891 -33.969 -7.938 1 95.56 413 LEU B N 1
ATOM 8771 C CA . LEU B 1 413 ? -7.637 -33.312 -9.219 1 95.56 413 LEU B CA 1
ATOM 8772 C C . LEU B 1 413 ? -6.324 -32.531 -9.188 1 95.56 413 LEU B C 1
ATOM 8774 O O . LEU B 1 413 ? -5.82 -32.125 -10.227 1 95.56 413 LEU B O 1
ATOM 8778 N N . LEU B 1 414 ? -5.781 -32.344 -8.031 1 92.5 414 LEU B N 1
ATOM 8779 C CA . LEU B 1 414 ? -4.496 -31.672 -7.879 1 92.5 414 LEU B CA 1
ATOM 8780 C C . LEU B 1 414 ? -3.352 -32.688 -7.871 1 92.5 414 LEU B C 1
ATOM 8782 O O . LEU B 1 414 ? -2.18 -32.312 -7.918 1 92.5 414 LEU B O 1
ATOM 8786 N N . SER B 1 415 ? -3.656 -33.906 -7.906 1 85.62 415 SER B N 1
ATOM 8787 C CA . SER B 1 415 ? -2.658 -34.969 -7.855 1 85.62 415 SER B CA 1
ATOM 8788 C C . SER B 1 415 ? -1.829 -35 -9.133 1 85.62 415 SER B C 1
ATOM 8790 O O . SER B 1 415 ? -2.287 -34.562 -10.195 1 85.62 415 SER B O 1
ATOM 8792 N N . ILE B 1 416 ? -0.626 -35.625 -9.086 1 79.12 416 ILE B N 1
ATOM 8793 C CA . ILE B 1 416 ? 0.284 -35.625 -10.227 1 79.12 416 ILE B CA 1
ATOM 8794 C C . ILE B 1 416 ? 0.118 -36.938 -11.016 1 79.12 416 ILE B C 1
ATOM 8796 O O . ILE B 1 416 ? 0.697 -37.094 -12.094 1 79.12 416 ILE B O 1
ATOM 8800 N N . HIS B 1 417 ? -0.67 -37.812 -10.523 1 83.31 417 HIS B N 1
ATOM 8801 C CA . HIS B 1 417 ? -0.872 -39.062 -11.258 1 83.31 417 HIS B CA 1
ATOM 8802 C C . HIS B 1 417 ? -2.354 -39.344 -11.492 1 83.31 417 HIS B C 1
ATOM 8804 O O . HIS B 1 417 ? -2.967 -40.125 -10.773 1 83.31 417 HIS B O 1
ATOM 8810 N N . LEU B 1 418 ? -2.828 -38.688 -12.5 1 91.69 418 LEU B N 1
ATOM 8811 C CA . LEU B 1 418 ? -4.25 -38.844 -12.797 1 91.69 418 LEU B CA 1
ATOM 8812 C C . LEU B 1 418 ? -4.461 -39.719 -14.031 1 91.69 418 LEU B C 1
ATOM 8814 O O . LEU B 1 418 ? -3.639 -39.719 -14.953 1 91.69 418 LEU B O 1
ATOM 8818 N N . THR B 1 419 ? -5.52 -40.469 -13.953 1 92.88 419 THR B N 1
ATOM 8819 C CA . THR B 1 419 ? -6.02 -41.188 -15.117 1 92.88 419 THR B CA 1
ATOM 8820 C C . THR B 1 419 ? -7.402 -40.656 -15.523 1 92.88 419 THR B C 1
ATOM 8822 O O . THR B 1 419 ? -8.047 -39.938 -14.758 1 92.88 419 THR B O 1
ATOM 8825 N N . GLU B 1 420 ? -7.785 -41 -16.719 1 93.31 420 GLU B N 1
ATOM 8826 C CA . GLU B 1 420 ? -9.117 -40.625 -17.172 1 93.31 420 GLU B CA 1
ATOM 8827 C C . GLU B 1 420 ? -10.195 -41.156 -16.234 1 93.31 420 GLU B C 1
ATOM 8829 O O . GLU B 1 420 ? -11.227 -40.531 -16.031 1 93.31 420 GLU B O 1
ATOM 8834 N N . TYR B 1 421 ? -9.898 -42.25 -15.727 1 94 421 TYR B N 1
ATOM 8835 C CA . TYR B 1 421 ? -10.828 -42.875 -14.781 1 94 421 TYR B CA 1
ATOM 8836 C C . TYR B 1 421 ? -10.922 -42.062 -13.492 1 94 421 TYR B C 1
ATOM 8838 O O . TYR B 1 421 ? -12.016 -41.844 -12.984 1 94 421 TYR B O 1
ATOM 8846 N N . ASP B 1 422 ? -9.773 -41.719 -12.984 1 94.25 422 ASP B N 1
ATOM 8847 C CA . ASP B 1 422 ? -9.742 -40.875 -11.789 1 94.25 422 ASP B CA 1
ATOM 8848 C C . ASP B 1 422 ? -10.555 -39.594 -11.992 1 94.25 422 ASP B C 1
ATOM 8850 O O . ASP B 1 422 ? -11.297 -39.188 -11.102 1 94.25 422 ASP B O 1
ATOM 8854 N N . ILE B 1 423 ? -10.406 -39.031 -13.133 1 97.12 423 ILE B N 1
ATOM 8855 C CA . ILE B 1 423 ? -11.062 -37.781 -13.445 1 97.12 423 ILE B CA 1
ATOM 8856 C C . ILE B 1 423 ? -12.578 -38 -13.523 1 97.12 423 ILE B C 1
ATOM 8858 O O . ILE B 1 423 ? -13.344 -37.188 -12.992 1 97.12 423 ILE B O 1
ATOM 8862 N N . ALA B 1 424 ? -12.969 -39.031 -14.117 1 96.75 424 ALA B N 1
ATOM 8863 C CA . ALA B 1 424 ? -14.391 -39.344 -14.234 1 96.75 424 ALA B CA 1
ATOM 8864 C C . ALA B 1 424 ? -15.008 -39.594 -12.859 1 96.75 424 ALA B C 1
ATOM 8866 O O . ALA B 1 424 ? -16.109 -39.125 -12.578 1 96.75 424 ALA B O 1
ATOM 8867 N N . GLU B 1 425 ? -14.32 -40.312 -12.109 1 96.5 425 GLU B N 1
ATOM 8868 C CA . GLU B 1 425 ? -14.797 -40.594 -10.758 1 96.5 425 GLU B CA 1
ATOM 8869 C C . GLU B 1 425 ? -14.914 -39.312 -9.938 1 96.5 425 GLU B C 1
ATOM 8871 O O . GLU B 1 425 ? -15.898 -39.125 -9.211 1 96.5 425 GLU B O 1
ATOM 8876 N N . THR B 1 426 ? -13.93 -38.531 -10.039 1 97 426 THR B N 1
ATOM 8877 C CA . THR B 1 426 ? -13.953 -37.281 -9.32 1 97 426 THR B CA 1
ATOM 8878 C C . THR B 1 426 ? -15.078 -36.375 -9.828 1 97 426 THR B C 1
ATOM 8880 O O . THR B 1 426 ? -15.68 -35.625 -9.062 1 97 426 THR B O 1
ATOM 8883 N N . GLY B 1 427 ? -15.336 -36.438 -11.141 1 97.5 427 GLY B N 1
ATOM 8884 C CA . GLY B 1 427 ? -16.469 -35.719 -11.703 1 97.5 427 GLY B CA 1
ATOM 8885 C C . GLY B 1 427 ? -17.781 -36.062 -11.039 1 97.5 427 GLY B C 1
ATOM 8886 O O . GLY B 1 427 ? -18.625 -35.188 -10.805 1 97.5 427 GLY B O 1
ATOM 8887 N N . ARG B 1 428 ? -17.906 -37.281 -10.68 1 96.88 428 ARG B N 1
ATOM 8888 C CA . ARG B 1 428 ? -19.125 -37.719 -9.992 1 96.88 428 ARG B CA 1
ATOM 8889 C C . ARG B 1 428 ? -19.188 -37.156 -8.586 1 96.88 428 ARG B C 1
ATOM 8891 O O . ARG B 1 428 ? -20.266 -36.781 -8.109 1 96.88 428 ARG B O 1
ATOM 8898 N N . LEU B 1 429 ? -18.062 -37.125 -7.965 1 97.25 429 LEU B N 1
ATOM 8899 C CA . LEU B 1 429 ? -18 -36.562 -6.629 1 97.25 429 LEU B CA 1
ATOM 8900 C C . LEU B 1 429 ? -18.438 -35.094 -6.648 1 97.25 429 LEU B C 1
ATOM 8902 O O . LEU B 1 429 ? -19.219 -34.656 -5.801 1 97.25 429 LEU B O 1
ATOM 8906 N N . LEU B 1 430 ? -17.922 -34.344 -7.609 1 98.12 430 LEU B N 1
ATOM 8907 C CA . LEU B 1 430 ? -18.219 -32.906 -7.695 1 98.12 430 LEU B CA 1
ATOM 8908 C C . LEU B 1 430 ? -19.672 -32.688 -8.102 1 98.12 430 LEU B C 1
ATOM 8910 O O . LEU B 1 430 ? -20.297 -31.719 -7.672 1 98.12 430 LEU B O 1
ATOM 8914 N N . LYS B 1 431 ? -20.172 -33.562 -8.914 1 97.94 431 LYS B N 1
ATOM 8915 C CA . LYS B 1 431 ? -21.594 -33.5 -9.258 1 97.94 431 LYS B CA 1
ATOM 8916 C C . LYS B 1 431 ? -22.469 -33.688 -8.023 1 97.94 431 LYS B C 1
ATOM 8918 O O . LYS B 1 431 ? -23.438 -32.938 -7.836 1 97.94 431 LYS B O 1
ATOM 8923 N N . ARG B 1 432 ? -22.125 -34.625 -7.203 1 98.19 432 ARG B N 1
ATOM 8924 C CA . ARG B 1 432 ? -22.844 -34.844 -5.953 1 98.19 432 ARG B CA 1
ATOM 8925 C C . ARG B 1 432 ? -22.75 -33.625 -5.051 1 98.19 432 ARG B C 1
ATOM 8927 O O . ARG B 1 432 ? -23.703 -33.281 -4.355 1 98.19 432 ARG B O 1
ATOM 8934 N N . PHE B 1 433 ? -21.641 -33.094 -5.027 1 98.56 433 PHE B N 1
ATOM 8935 C CA . PHE B 1 433 ? -21.453 -31.875 -4.238 1 98.56 433 PHE B CA 1
ATOM 8936 C C . PHE B 1 433 ? -22.391 -30.766 -4.711 1 98.56 433 PHE B C 1
ATOM 8938 O O . PHE B 1 433 ? -23.047 -30.109 -3.902 1 98.56 433 PHE B O 1
ATOM 8945 N N . VAL B 1 434 ? -22.422 -30.484 -6.016 1 98.5 434 VAL B N 1
ATOM 8946 C CA . VAL B 1 434 ? -23.234 -29.406 -6.578 1 98.5 434 VAL B CA 1
ATOM 8947 C C . VAL B 1 434 ? -24.703 -29.672 -6.285 1 98.5 434 VAL B C 1
ATOM 8949 O O . VAL B 1 434 ? -25.438 -28.766 -5.883 1 98.5 434 VAL B O 1
ATOM 8952 N N . GLN B 1 435 ? -25.109 -30.906 -6.426 1 97.94 435 GLN B N 1
ATOM 8953 C CA . GLN B 1 435 ? -26.484 -31.281 -6.098 1 97.94 435 GLN B CA 1
ATOM 8954 C C . GLN B 1 435 ? -26.766 -31.047 -4.617 1 97.94 435 GLN B C 1
ATOM 8956 O O . GLN B 1 435 ? -27.828 -30.531 -4.262 1 97.94 435 GLN B O 1
ATOM 8961 N N . GLY B 1 436 ? -25.859 -31.469 -3.855 1 98 436 GLY B N 1
ATOM 8962 C CA . GLY B 1 436 ? -26 -31.312 -2.418 1 98 436 GLY B CA 1
ATOM 8963 C C . GLY B 1 436 ? -26.047 -29.859 -1.981 1 98 436 GLY B C 1
ATOM 8964 O O . GLY B 1 436 ? -26.719 -29.516 -1.004 1 98 436 GLY B O 1
ATOM 8965 N N . CYS B 1 437 ? -25.344 -29.016 -2.68 1 98.12 437 CYS B N 1
ATOM 8966 C CA . CYS B 1 437 ? -25.344 -27.594 -2.355 1 98.12 437 CYS B CA 1
ATOM 8967 C C . CYS B 1 437 ? -26.75 -27 -2.48 1 98.12 437 CYS B C 1
ATOM 8969 O O . CYS B 1 437 ? -27.172 -26.219 -1.635 1 98.12 437 CYS B O 1
ATOM 8971 N N . GLU B 1 438 ? -27.406 -27.344 -3.525 1 97 438 GLU B N 1
ATOM 8972 C CA . GLU B 1 438 ? -28.766 -26.859 -3.742 1 97 438 GLU B CA 1
ATOM 8973 C C . GLU B 1 438 ? -29.703 -27.375 -2.658 1 97 438 GLU B C 1
ATOM 8975 O O . GLU B 1 438 ? -30.531 -26.609 -2.135 1 97 438 GLU B O 1
ATOM 8980 N N . THR B 1 439 ? -29.562 -28.594 -2.264 1 97.12 439 THR B N 1
ATOM 8981 C CA . THR B 1 439 ? -30.453 -29.234 -1.302 1 97.12 439 THR B CA 1
ATOM 8982 C C . THR B 1 439 ? -30.188 -28.719 0.109 1 97.12 439 THR B C 1
ATOM 8984 O O . THR B 1 439 ? -31.125 -28.469 0.87 1 97.12 439 THR B O 1
ATOM 8987 N N . LEU B 1 440 ? -29 -28.531 0.425 1 97.69 440 LEU B N 1
ATOM 8988 C CA . LEU B 1 440 ? -28.609 -28.234 1.801 1 97.69 440 LEU B CA 1
ATOM 8989 C C . LEU B 1 440 ? -28.656 -26.734 2.061 1 97.69 440 LEU B C 1
ATOM 8991 O O . LEU B 1 440 ? -29 -26.297 3.16 1 97.69 440 LEU B O 1
ATOM 8995 N N . TYR B 1 441 ? -28.281 -25.953 1.108 1 97.25 441 TYR B N 1
ATOM 8996 C CA . TYR B 1 441 ? -28.094 -24.516 1.361 1 97.25 441 TYR B CA 1
ATOM 8997 C C . TYR B 1 441 ? -29.156 -23.703 0.642 1 97.25 441 TYR B C 1
ATOM 8999 O O . TYR B 1 441 ? -29.375 -22.531 0.963 1 97.25 441 TYR B O 1
ATOM 9007 N N . GLY B 1 442 ? -29.781 -24.234 -0.417 1 95.38 442 GLY B N 1
ATOM 9008 C CA . GLY B 1 442 ? -30.859 -23.531 -1.1 1 95.38 442 GLY B CA 1
ATOM 9009 C C . GLY B 1 442 ? -30.438 -22.969 -2.445 1 95.38 442 GLY B C 1
ATOM 9010 O O . GLY B 1 442 ? -29.25 -22.859 -2.732 1 95.38 442 GLY B O 1
ATOM 9011 N N . ILE B 1 443 ? -31.359 -22.547 -3.229 1 95.19 443 ILE B N 1
ATOM 9012 C CA . ILE B 1 443 ? -31.172 -22.125 -4.613 1 95.19 443 ILE B CA 1
ATOM 9013 C C . ILE B 1 443 ? -30.406 -20.797 -4.648 1 95.19 443 ILE B C 1
ATOM 9015 O O . ILE B 1 443 ? -29.641 -20.547 -5.582 1 95.19 443 ILE B O 1
ATOM 9019 N N . ASP B 1 444 ? -30.531 -20 -3.682 1 94.75 444 ASP B N 1
ATOM 9020 C CA . ASP B 1 444 ? -29.875 -18.688 -3.639 1 94.75 444 ASP B CA 1
ATOM 9021 C C . ASP B 1 444 ? -28.359 -18.844 -3.557 1 94.75 444 ASP B C 1
ATOM 9023 O O . ASP B 1 444 ? -27.625 -17.922 -3.924 1 94.75 444 ASP B O 1
ATOM 9027 N N . GLU B 1 445 ? -27.938 -20 -3.102 1 96.31 445 GLU B N 1
ATOM 9028 C CA . GLU B 1 445 ? -26.5 -20.219 -2.902 1 96.31 445 GLU B CA 1
ATOM 9029 C C . GLU B 1 445 ? -25.875 -20.922 -4.098 1 96.31 445 GLU B C 1
ATOM 9031 O O . GLU B 1 445 ? -24.672 -21.172 -4.117 1 96.31 445 GLU B O 1
ATOM 9036 N N . MET B 1 446 ? -26.719 -21.203 -5.102 1 97.31 446 MET B N 1
ATOM 9037 C CA . MET B 1 446 ? -26.219 -21.828 -6.324 1 97.31 446 MET B CA 1
ATOM 9038 C C . MET B 1 446 ? -25.594 -20.781 -7.246 1 97.31 446 MET B C 1
ATOM 9040 O O . MET B 1 446 ? -26.047 -20.594 -8.375 1 97.31 446 MET B O 1
ATOM 9044 N N . LYS B 1 447 ? -24.547 -20.203 -6.742 1 96.75 447 LYS B N 1
ATOM 9045 C CA . LYS B 1 447 ? -23.828 -19.156 -7.473 1 96.75 447 LYS B CA 1
ATOM 9046 C C . LYS B 1 447 ? -23.047 -19.766 -8.641 1 96.75 447 LYS B C 1
ATOM 9048 O O . LYS B 1 447 ? -22.906 -20.984 -8.734 1 96.75 447 LYS B O 1
ATOM 9053 N N . TYR B 1 448 ? -22.516 -18.953 -9.5 1 97.06 448 TYR B N 1
ATOM 9054 C CA . TYR B 1 448 ? -21.844 -19.344 -10.719 1 97.06 448 TYR B CA 1
ATOM 9055 C C . TYR B 1 448 ? -20.641 -20.25 -10.414 1 97.06 448 TYR B C 1
ATOM 9057 O O . TYR B 1 448 ? -20.391 -21.234 -11.109 1 97.06 448 TYR B O 1
ATOM 9065 N N . ASN B 1 449 ? -19.875 -19.938 -9.375 1 97.75 449 ASN B N 1
ATOM 9066 C CA . ASN B 1 449 ? -18.703 -20.719 -9.016 1 97.75 449 ASN B CA 1
ATOM 9067 C C . ASN B 1 449 ? -19.062 -22.141 -8.617 1 97.75 449 ASN B C 1
ATOM 9069 O O . ASN B 1 449 ? -18.297 -23.078 -8.867 1 97.75 449 ASN B O 1
ATOM 9073 N N . VAL B 1 450 ? -20.234 -22.312 -8.023 1 98.25 450 VAL B N 1
ATOM 9074 C CA . VAL B 1 450 ? -20.703 -23.656 -7.691 1 98.25 450 VAL B CA 1
ATOM 9075 C C . VAL B 1 450 ? -20.969 -24.438 -8.977 1 98.25 450 VAL B C 1
ATOM 9077 O O . VAL B 1 450 ? -20.562 -25.594 -9.102 1 98.25 450 VAL B O 1
ATOM 9080 N N . HIS B 1 451 ? -21.578 -23.766 -9.883 1 97.5 451 HIS B N 1
ATOM 9081 C CA . HIS B 1 451 ? -21.891 -24.375 -11.164 1 97.5 451 HIS B CA 1
ATOM 9082 C C . HIS B 1 451 ? -20.625 -24.766 -11.914 1 97.5 451 HIS B C 1
ATOM 9084 O O . HIS B 1 451 ? -20.578 -25.812 -12.562 1 97.5 451 HIS B O 1
ATOM 9090 N N . LEU B 1 452 ? -19.625 -23.938 -11.836 1 98 452 LEU B N 1
ATOM 9091 C CA . LEU B 1 452 ? -18.375 -24.141 -12.562 1 98 452 LEU B CA 1
ATOM 9092 C C . LEU B 1 452 ? -17.703 -25.453 -12.148 1 98 452 LEU B C 1
ATOM 9094 O O . LEU B 1 452 ? -16.906 -26 -12.906 1 98 452 LEU B O 1
ATOM 9098 N N . LEU B 1 453 ? -18.031 -25.969 -10.945 1 98.31 453 LEU B N 1
ATOM 9099 C CA . LEU B 1 453 ? -17.438 -27.219 -10.469 1 98.31 453 LEU B CA 1
ATOM 9100 C C . LEU B 1 453 ? -17.766 -28.359 -11.406 1 98.31 453 LEU B C 1
ATOM 9102 O O . LEU B 1 453 ? -16.984 -29.312 -11.539 1 98.31 453 LEU B O 1
ATOM 9106 N N . LEU B 1 454 ? -18.859 -28.266 -12.094 1 97.81 454 LEU B N 1
ATOM 9107 C CA . LEU B 1 454 ? -19.312 -29.328 -13 1 97.81 454 LEU B CA 1
ATOM 9108 C C . LEU B 1 454 ? -18.422 -29.391 -14.234 1 97.81 454 LEU B C 1
ATOM 9110 O O . LEU B 1 454 ? -18.406 -30.406 -14.938 1 97.81 454 LEU B O 1
ATOM 9114 N N . HIS B 1 455 ? -17.734 -28.328 -14.492 1 97.69 455 HIS B N 1
ATOM 9115 C CA . HIS B 1 455 ? -16.953 -28.25 -15.719 1 97.69 455 HIS B CA 1
ATOM 9116 C C . HIS B 1 455 ? -15.477 -28.469 -15.445 1 97.69 455 HIS B C 1
ATOM 9118 O O . HIS B 1 455 ? -14.68 -28.594 -16.375 1 97.69 455 HIS B O 1
ATOM 9124 N N . ILE B 1 456 ? -15.047 -28.531 -14.164 1 98 456 ILE B N 1
ATOM 9125 C CA . ILE B 1 456 ? -13.641 -28.625 -13.773 1 98 456 ILE B CA 1
ATOM 9126 C C . ILE B 1 456 ? -13.055 -29.938 -14.266 1 98 456 ILE B C 1
ATOM 9128 O O . ILE B 1 456 ? -11.945 -29.969 -14.812 1 98 456 ILE B O 1
ATOM 9132 N N . PRO B 1 457 ? -13.781 -31.094 -14.164 1 97.75 457 PRO B N 1
ATOM 9133 C CA . PRO B 1 457 ? -13.203 -32.375 -14.617 1 97.75 457 PRO B CA 1
ATOM 9134 C C . PRO B 1 457 ? -12.852 -32.344 -16.109 1 97.75 457 PRO B C 1
ATOM 9136 O O . PRO B 1 457 ? -11.805 -32.875 -16.5 1 97.75 457 PRO B O 1
ATOM 9139 N N . ALA B 1 458 ? -13.719 -31.75 -16.891 1 97.12 458 ALA B N 1
ATOM 9140 C CA . ALA B 1 458 ? -13.43 -31.641 -18.328 1 97.12 458 ALA B CA 1
ATOM 9141 C C . ALA B 1 458 ? -12.18 -30.797 -18.578 1 97.12 458 ALA B C 1
ATOM 9143 O O . ALA B 1 458 ? -11.391 -31.109 -19.469 1 97.12 458 ALA B O 1
ATOM 9144 N N . CYS B 1 459 ? -12.047 -29.766 -17.844 1 97.88 459 CYS B N 1
ATOM 9145 C CA . CYS B 1 459 ? -10.859 -28.922 -17.953 1 97.88 459 CYS B CA 1
ATOM 9146 C C . CYS B 1 459 ? -9.602 -29.719 -17.609 1 97.88 459 CYS B C 1
ATOM 9148 O O . CYS B 1 459 ? -8.578 -29.594 -18.297 1 97.88 459 CYS B O 1
ATOM 9150 N N . VAL B 1 460 ? -9.688 -30.547 -16.562 1 97.56 460 VAL B N 1
ATOM 9151 C CA . VAL B 1 460 ? -8.547 -31.344 -16.141 1 97.56 460 VAL B CA 1
ATOM 9152 C C . VAL B 1 460 ? -8.211 -32.375 -17.203 1 97.56 460 VAL B C 1
ATOM 9154 O O . VAL B 1 460 ? -7.043 -32.656 -17.469 1 97.56 460 VAL B O 1
ATOM 9157 N N . ASN B 1 461 ? -9.219 -32.906 -17.812 1 96.69 461 ASN B N 1
ATOM 9158 C CA . ASN B 1 461 ? -9 -33.844 -18.906 1 96.69 461 ASN B CA 1
ATOM 9159 C C . ASN B 1 461 ? -8.289 -33.156 -20.078 1 96.69 461 ASN B C 1
ATOM 9161 O O . ASN B 1 461 ? -7.449 -33.781 -20.734 1 96.69 461 ASN B O 1
ATOM 9165 N N . ASN B 1 462 ? -8.641 -32 -20.297 1 97.19 462 ASN B N 1
ATOM 9166 C CA . ASN B 1 462 ? -8.133 -31.281 -21.453 1 97.19 462 ASN B CA 1
ATOM 9167 C C . ASN B 1 462 ? -6.746 -30.703 -21.188 1 97.19 462 ASN B C 1
ATOM 9169 O O . ASN B 1 462 ? -5.934 -30.578 -22.109 1 97.19 462 ASN B O 1
ATOM 9173 N N . PHE B 1 463 ? -6.406 -30.328 -19.938 1 97.31 463 PHE B N 1
ATOM 9174 C CA . PHE B 1 463 ? -5.215 -29.516 -19.734 1 97.31 463 PHE B CA 1
ATOM 9175 C C . PHE B 1 463 ? -4.344 -30.109 -18.625 1 97.31 463 PHE B C 1
ATOM 9177 O O . PHE B 1 463 ? -3.266 -29.594 -18.328 1 97.31 463 PHE B O 1
ATOM 9184 N N . GLY B 1 464 ? -4.75 -31.188 -18.047 1 94.81 464 GLY B N 1
ATOM 9185 C CA . GLY B 1 464 ? -3.986 -31.75 -16.953 1 94.81 464 GLY B CA 1
ATOM 9186 C C . GLY B 1 464 ? -4.473 -31.312 -15.586 1 94.81 464 GLY B C 1
ATOM 9187 O O . GLY B 1 464 ? -5.547 -30.719 -15.469 1 94.81 464 GLY B O 1
ATOM 9188 N N . PRO B 1 465 ? -3.707 -31.625 -14.531 1 94.25 465 PRO B N 1
ATOM 9189 C CA . PRO B 1 465 ? -4.141 -31.297 -13.172 1 94.25 465 PRO B CA 1
ATOM 9190 C C . PRO B 1 465 ? -4.402 -29.812 -12.977 1 94.25 465 PRO B C 1
ATOM 9192 O O . PRO B 1 465 ? -3.898 -28.984 -13.734 1 94.25 465 PRO B O 1
ATOM 9195 N N . LEU B 1 466 ? -5.094 -29.5 -11.945 1 95.44 466 LEU B N 1
ATOM 9196 C CA . LEU B 1 466 ? -5.586 -28.141 -11.703 1 95.44 466 LEU B CA 1
ATOM 9197 C C . LEU B 1 466 ? -4.43 -27.156 -11.609 1 95.44 466 LEU B C 1
ATOM 9199 O O . LEU B 1 466 ? -4.551 -26.016 -12.047 1 95.44 466 LEU B O 1
ATOM 9203 N N . TRP B 1 467 ? -3.309 -27.516 -11.086 1 92.25 467 TRP B N 1
ATOM 9204 C CA . TRP B 1 467 ? -2.188 -26.609 -10.875 1 92.25 467 TRP B CA 1
ATOM 9205 C C . TRP B 1 467 ? -1.541 -26.234 -12.203 1 92.25 467 TRP B C 1
ATOM 9207 O O . TRP B 1 467 ? -0.818 -25.234 -12.281 1 92.25 467 TRP B O 1
ATOM 9217 N N . ALA B 1 468 ? -1.808 -26.953 -13.273 1 94.06 468 ALA B N 1
ATOM 9218 C CA . ALA B 1 468 ? -1.11 -26.781 -14.539 1 94.06 468 ALA B CA 1
ATOM 9219 C C . ALA B 1 468 ? -1.637 -25.562 -15.297 1 94.06 468 ALA B C 1
ATOM 9221 O O . ALA B 1 468 ? -0.998 -25.094 -16.234 1 94.06 468 ALA B O 1
ATOM 9222 N N . PHE B 1 469 ? -2.758 -25.109 -14.938 1 95.75 469 PHE B N 1
ATOM 9223 C CA . PHE B 1 469 ? -3.328 -23.938 -15.586 1 95.75 469 PHE B CA 1
ATOM 9224 C C . PHE B 1 469 ? -3.898 -22.969 -14.555 1 95.75 469 PHE B C 1
ATOM 9226 O O . PHE B 1 469 ? -4.91 -22.312 -14.805 1 95.75 469 PHE B O 1
ATOM 9233 N N . SER B 1 470 ? -3.271 -22.922 -13.445 1 93.06 470 SER B N 1
ATOM 9234 C CA . SER B 1 470 ? -3.697 -22.062 -12.344 1 93.06 470 SER B CA 1
ATOM 9235 C C . SER B 1 470 ? -3.25 -20.609 -12.57 1 93.06 470 SER B C 1
ATOM 9237 O O . SER B 1 470 ? -2.289 -20.359 -13.297 1 93.06 470 SER B O 1
ATOM 9239 N N . LEU B 1 471 ? -3.916 -19.719 -11.906 1 95.88 471 LEU B N 1
ATOM 9240 C CA . LEU B 1 471 ? -3.604 -18.312 -12.086 1 95.88 471 LEU B CA 1
ATOM 9241 C C . LEU B 1 471 ? -2.654 -17.812 -11 1 95.88 471 LEU B C 1
ATOM 9243 O O . LEU B 1 471 ? -2.273 -16.641 -10.984 1 95.88 471 LEU B O 1
ATOM 9247 N N . PHE B 1 472 ? -2.131 -18.641 -10.07 1 93.31 472 PHE B N 1
ATOM 9248 C CA . PHE B 1 472 ? -1.264 -18.25 -8.961 1 93.31 472 PHE B CA 1
ATOM 9249 C C . PHE B 1 472 ? -0.006 -17.562 -9.477 1 93.31 472 PHE B C 1
ATOM 9251 O O . PHE B 1 472 ? 0.381 -16.5 -8.977 1 93.31 472 PHE B O 1
ATOM 9258 N N . CYS B 1 473 ? 0.61 -18.172 -10.508 1 93.12 473 CYS B N 1
ATOM 9259 C CA . CYS B 1 473 ? 1.86 -17.625 -11.023 1 93.12 473 CYS B CA 1
ATOM 9260 C C . CYS B 1 473 ? 1.636 -16.25 -11.664 1 93.12 473 CYS B C 1
ATOM 9262 O O . CYS B 1 473 ? 2.473 -15.359 -11.539 1 93.12 473 CYS B O 1
ATOM 9264 N N . PHE B 1 474 ? 0.495 -16.094 -12.32 1 95.81 474 PHE B N 1
ATOM 9265 C CA . PHE B 1 474 ? 0.199 -14.844 -13 1 95.81 474 PHE B CA 1
ATOM 9266 C C . PHE B 1 474 ? -0.086 -13.734 -11.992 1 95.81 474 PHE B C 1
ATOM 9268 O O . PHE B 1 474 ? 0.334 -12.594 -12.18 1 95.81 474 PHE B O 1
ATOM 9275 N N . GLU B 1 475 ? -0.793 -14.109 -10.922 1 93.06 475 GLU B N 1
ATOM 9276 C CA . GLU B 1 475 ? -1.048 -13.148 -9.859 1 93.06 475 GLU B CA 1
ATOM 9277 C C . GLU B 1 475 ? 0.251 -12.711 -9.188 1 93.06 475 GLU B C 1
ATOM 9279 O O . GLU B 1 475 ? 0.404 -11.547 -8.812 1 93.06 475 GLU B O 1
ATOM 9284 N N . ASP B 1 476 ? 1.103 -13.633 -8.977 1 92.62 476 ASP B N 1
ATOM 9285 C CA . ASP B 1 476 ? 2.41 -13.328 -8.406 1 92.62 476 ASP B CA 1
ATOM 9286 C C . ASP B 1 476 ? 3.182 -12.352 -9.289 1 92.62 476 ASP B C 1
ATOM 9288 O O . ASP B 1 476 ? 3.771 -11.391 -8.789 1 92.62 476 ASP B O 1
ATOM 9292 N N . MET B 1 477 ? 3.195 -12.617 -10.57 1 94.56 477 MET B N 1
ATOM 9293 C CA . MET B 1 477 ? 3.9 -11.742 -11.508 1 94.56 477 MET B CA 1
ATOM 9294 C C . MET B 1 477 ? 3.277 -10.352 -11.523 1 94.56 477 MET B C 1
ATOM 9296 O O . MET B 1 477 ? 3.98 -9.352 -11.68 1 94.56 477 MET B O 1
ATOM 9300 N N . ASN B 1 478 ? 1.947 -10.32 -11.406 1 94.06 478 ASN B N 1
ATOM 9301 C CA . ASN B 1 478 ? 1.281 -9.031 -11.297 1 94.06 478 ASN B CA 1
ATOM 9302 C C . ASN B 1 478 ? 1.803 -8.234 -10.109 1 94.06 478 ASN B C 1
ATOM 9304 O O . ASN B 1 478 ? 1.983 -7.016 -10.203 1 94.06 478 ASN B O 1
ATOM 9308 N N . GLY B 1 479 ? 1.994 -8.922 -9.008 1 92.19 479 GLY B N 1
ATOM 9309 C CA . GLY B 1 479 ? 2.576 -8.273 -7.844 1 92.19 479 GLY B CA 1
ATOM 9310 C C . GLY B 1 479 ? 3.955 -7.695 -8.109 1 92.19 479 GLY B C 1
ATOM 9311 O O . GLY B 1 479 ? 4.277 -6.602 -7.641 1 92.19 479 GLY B O 1
ATOM 9312 N N . VAL B 1 480 ? 4.742 -8.383 -8.875 1 93.69 480 VAL B N 1
ATOM 9313 C CA . VAL B 1 480 ? 6.09 -7.949 -9.219 1 93.69 480 VAL B CA 1
ATOM 9314 C C . VAL B 1 480 ? 6.023 -6.691 -10.086 1 93.69 480 VAL B C 1
ATOM 9316 O O . VAL B 1 480 ? 6.738 -5.719 -9.828 1 93.69 480 VAL B O 1
ATOM 9319 N N . LEU B 1 481 ? 5.18 -6.754 -11.086 1 94.81 481 LEU B N 1
ATOM 9320 C CA . LEU B 1 481 ? 5.066 -5.637 -12.016 1 94.81 481 LEU B CA 1
ATOM 9321 C C . LEU B 1 481 ? 4.586 -4.379 -11.305 1 94.81 481 LEU B C 1
ATOM 9323 O O . LEU B 1 481 ? 5.047 -3.273 -11.609 1 94.81 481 LEU B O 1
ATOM 9327 N N . LYS B 1 482 ? 3.705 -4.566 -10.414 1 92.38 482 LYS B N 1
ATOM 9328 C CA . LYS B 1 482 ? 3.223 -3.436 -9.633 1 92.38 482 LYS B CA 1
ATOM 9329 C C . LYS B 1 482 ? 4.355 -2.793 -8.836 1 92.38 482 LYS B C 1
ATOM 9331 O O . LYS B 1 482 ? 4.414 -1.568 -8.703 1 92.38 482 LYS B O 1
ATOM 9336 N N . LYS B 1 483 ? 5.23 -3.576 -8.266 1 92.44 483 LYS B N 1
ATOM 9337 C CA . LYS B 1 483 ? 6.348 -3.086 -7.465 1 92.44 483 LYS B CA 1
ATOM 9338 C C . LYS B 1 483 ? 7.355 -2.328 -8.328 1 92.44 483 LYS B C 1
ATOM 9340 O O . LYS B 1 483 ? 8.164 -1.557 -7.809 1 92.44 483 LYS B O 1
ATOM 9345 N N . TYR B 1 484 ? 7.297 -2.58 -9.648 1 94 484 TYR B N 1
ATOM 9346 C CA . TYR B 1 484 ? 8.219 -1.916 -10.562 1 94 484 TYR B CA 1
ATOM 9347 C C . TYR B 1 484 ? 7.848 -0.448 -10.734 1 94 484 TYR B C 1
ATOM 9349 O O . TYR B 1 484 ? 8.641 0.342 -11.25 1 94 484 TYR B O 1
ATOM 9357 N N . ILE B 1 485 ? 6.672 -0.114 -10.281 1 91.5 485 ILE B N 1
ATOM 9358 C CA . ILE B 1 485 ? 6.246 1.28 -10.336 1 91.5 485 ILE B CA 1
ATOM 9359 C C . ILE B 1 485 ? 6.766 2.027 -9.109 1 91.5 485 ILE B C 1
ATOM 9361 O O . ILE B 1 485 ? 6.387 1.714 -7.98 1 91.5 485 ILE B O 1
ATOM 9365 N N . LYS B 1 486 ? 7.598 3.008 -9.258 1 88.94 486 LYS B N 1
ATOM 9366 C CA . LYS B 1 486 ? 8.195 3.736 -8.148 1 88.94 486 LYS B CA 1
ATOM 9367 C C . LYS B 1 486 ? 7.676 5.168 -8.086 1 88.94 486 LYS B C 1
ATOM 9369 O O . LYS B 1 486 ? 7.848 5.852 -7.074 1 88.94 486 LYS B O 1
ATOM 9374 N N . GLY B 1 487 ? 7.102 5.621 -9.086 1 81.5 487 GLY B N 1
ATOM 9375 C CA . GLY B 1 487 ? 6.566 6.973 -9.141 1 81.5 487 GLY B CA 1
ATOM 9376 C C . GLY B 1 487 ? 5.426 7.125 -10.133 1 81.5 487 GLY B C 1
ATOM 9377 O O . GLY B 1 487 ? 5.113 6.195 -10.875 1 81.5 487 GLY B O 1
ATOM 9378 N N . SER B 1 488 ? 4.859 8.258 -10.109 1 76.62 488 SER B N 1
ATOM 9379 C CA . SER B 1 488 ? 3.672 8.5 -10.922 1 76.62 488 SER B CA 1
ATOM 9380 C C . SER B 1 488 ? 4.051 8.867 -12.352 1 76.62 488 SER B C 1
ATOM 9382 O O . SER B 1 488 ? 3.205 8.852 -13.25 1 76.62 488 SER B O 1
ATOM 9384 N N . ASN B 1 489 ? 5.348 9.102 -12.539 1 78.44 489 ASN B N 1
ATOM 9385 C CA . ASN B 1 489 ? 5.77 9.523 -13.867 1 78.44 489 ASN B CA 1
ATOM 9386 C C . ASN B 1 489 ? 6.004 8.328 -14.789 1 78.44 489 ASN B C 1
ATOM 9388 O O . ASN B 1 489 ? 6.887 7.508 -14.531 1 78.44 489 ASN B O 1
ATOM 9392 N N . GLN B 1 490 ? 5.262 8.266 -15.805 1 86.25 490 GLN B N 1
ATOM 9393 C CA . GLN B 1 490 ? 5.371 7.262 -16.859 1 86.25 490 GLN B CA 1
ATOM 9394 C C . GLN B 1 490 ? 5.527 5.863 -16.25 1 86.25 490 GLN B C 1
ATOM 9396 O O . GLN B 1 490 ? 6.52 5.18 -16.516 1 86.25 490 GLN B O 1
ATOM 9401 N N . PRO B 1 491 ? 4.566 5.402 -15.648 1 88.94 491 PRO B N 1
ATOM 9402 C CA . PRO B 1 491 ? 4.652 4.109 -14.961 1 88.94 491 PRO B CA 1
ATOM 9403 C C . PRO B 1 491 ? 4.898 2.947 -15.922 1 88.94 491 PRO B C 1
ATOM 9405 O O . PRO B 1 491 ? 5.621 2.008 -15.586 1 88.94 491 PRO B O 1
ATOM 9408 N N . ILE B 1 492 ? 4.363 2.963 -17.125 1 91.69 492 ILE B N 1
ATOM 9409 C CA . ILE B 1 492 ? 4.5 1.867 -18.078 1 91.69 492 ILE B CA 1
ATOM 9410 C C . ILE B 1 492 ? 5.957 1.74 -18.516 1 91.69 492 ILE B C 1
ATOM 9412 O O . ILE B 1 492 ? 6.473 0.629 -18.656 1 91.69 492 ILE B O 1
ATOM 9416 N N . ILE B 1 493 ? 6.555 2.863 -18.688 1 89.25 493 ILE B N 1
ATOM 9417 C CA . ILE B 1 493 ? 7.949 2.883 -19.109 1 89.25 493 ILE B CA 1
ATOM 9418 C C . ILE B 1 493 ? 8.844 2.387 -17.984 1 89.25 493 ILE B C 1
ATOM 9420 O O . ILE B 1 493 ? 9.844 1.706 -18.219 1 89.25 493 ILE B O 1
ATOM 9424 N N . GLN B 1 494 ? 8.484 2.754 -16.766 1 91.5 494 GLN B N 1
ATOM 9425 C CA . GLN B 1 494 ? 9.219 2.246 -15.617 1 91.5 494 GLN B CA 1
ATOM 9426 C C . GLN B 1 494 ? 9.188 0.722 -15.57 1 91.5 494 GLN B C 1
ATOM 9428 O O . GLN B 1 494 ? 10.227 0.08 -15.383 1 91.5 494 GLN B O 1
ATOM 9433 N N . ILE B 1 495 ? 8.023 0.142 -15.781 1 93.81 495 ILE B N 1
ATOM 9434 C CA . ILE B 1 495 ? 7.867 -1.309 -15.758 1 93.81 495 ILE B CA 1
ATOM 9435 C C . ILE B 1 495 ? 8.664 -1.937 -16.891 1 93.81 495 ILE B C 1
ATOM 9437 O O . ILE B 1 495 ? 9.391 -2.912 -16.688 1 93.81 495 ILE B O 1
ATOM 9441 N N . ALA B 1 496 ? 8.531 -1.343 -18.078 1 92.56 496 ALA B N 1
ATOM 9442 C CA . ALA B 1 496 ? 9.227 -1.871 -19.25 1 92.56 496 ALA B CA 1
ATOM 9443 C C . ALA B 1 496 ? 10.734 -1.881 -19.031 1 92.56 496 ALA B C 1
ATOM 9445 O O . ALA B 1 496 ? 11.414 -2.861 -19.344 1 92.56 496 ALA B O 1
ATOM 9446 N N . SER B 1 497 ? 11.227 -0.796 -18.5 1 91.19 497 SER B N 1
ATOM 9447 C CA . SER B 1 497 ? 12.656 -0.682 -18.25 1 91.19 497 SER B CA 1
ATOM 9448 C C . SER B 1 497 ? 13.125 -1.712 -17.234 1 91.19 497 SER B C 1
ATOM 9450 O O . SER B 1 497 ? 14.164 -2.35 -17.422 1 91.19 497 SER B O 1
ATOM 9452 N N . ARG B 1 498 ? 12.391 -1.898 -16.25 1 92.5 498 ARG B N 1
ATOM 9453 C CA . ARG B 1 498 ? 12.766 -2.834 -15.188 1 92.5 498 ARG B CA 1
ATOM 9454 C C . ARG B 1 498 ? 12.641 -4.277 -15.664 1 92.5 498 ARG B C 1
ATOM 9456 O O . ARG B 1 498 ? 13.414 -5.141 -15.266 1 92.5 498 ARG B O 1
ATOM 9463 N N . CYS B 1 499 ? 11.625 -4.57 -16.453 1 91.94 499 CYS B N 1
ATOM 9464 C CA . CYS B 1 499 ? 11.516 -5.891 -17.062 1 91.94 499 CYS B CA 1
ATOM 9465 C C . CYS B 1 499 ? 12.75 -6.207 -17.906 1 91.94 499 CYS B C 1
ATOM 9467 O O . CYS B 1 499 ? 13.289 -7.312 -17.828 1 91.94 499 CYS B O 1
ATOM 9469 N N . LYS B 1 500 ? 13.195 -5.262 -18.641 1 91.06 500 LYS B N 1
ATOM 9470 C CA . LYS B 1 500 ? 14.375 -5.441 -19.484 1 91.06 500 LYS B CA 1
ATOM 9471 C C . LYS B 1 500 ? 15.617 -5.699 -18.625 1 91.06 500 LYS B C 1
ATOM 9473 O O . LYS B 1 500 ? 16.391 -6.609 -18.922 1 91.06 500 LYS B O 1
ATOM 9478 N N . LEU B 1 501 ? 15.758 -4.883 -17.625 1 92.62 501 LEU B N 1
ATOM 9479 C CA . LEU B 1 501 ? 16.906 -5.043 -16.734 1 92.62 501 LEU B CA 1
ATOM 9480 C C . LEU B 1 501 ? 16.875 -6.398 -16.047 1 92.62 501 LEU B C 1
ATOM 9482 O O . LEU B 1 501 ? 17.922 -7.027 -15.852 1 92.62 501 LEU B O 1
ATOM 9486 N N . ALA B 1 502 ? 15.75 -6.816 -15.609 1 91.94 502 ALA B N 1
ATOM 9487 C CA . ALA B 1 502 ? 15.602 -8.133 -14.992 1 91.94 502 ALA B CA 1
ATOM 9488 C C . ALA B 1 502 ? 16 -9.242 -15.961 1 91.94 502 ALA B C 1
ATOM 9490 O O . ALA B 1 502 ? 16.656 -10.211 -15.57 1 91.94 502 ALA B O 1
ATOM 9491 N N . GLN B 1 503 ? 15.57 -9.086 -17.172 1 89 503 GLN B N 1
ATOM 9492 C CA . GLN B 1 503 ? 15.922 -10.062 -18.203 1 89 503 GLN B CA 1
ATOM 9493 C C . GLN B 1 503 ? 17.438 -10.086 -18.438 1 89 503 GLN B C 1
ATOM 9495 O O . GLN B 1 503 ? 18.016 -11.156 -18.594 1 89 503 GLN B O 1
ATOM 9500 N N . GLU B 1 504 ? 18 -8.914 -18.516 1 89.81 504 GLU B N 1
ATOM 9501 C CA . GLU B 1 504 ? 19.438 -8.828 -18.703 1 89.81 504 GLU B CA 1
ATOM 9502 C C . GLU B 1 504 ? 20.188 -9.492 -17.562 1 89.81 504 GLU B C 1
ATOM 9504 O O . GLU B 1 504 ? 21.188 -10.188 -17.781 1 89.81 504 GLU B O 1
ATOM 9509 N N . ARG B 1 505 ? 19.75 -9.227 -16.406 1 91 505 ARG B N 1
ATOM 9510 C CA . ARG B 1 505 ? 20.344 -9.867 -15.234 1 91 505 ARG B CA 1
ATOM 9511 C C . ARG B 1 505 ? 20.281 -11.383 -15.344 1 91 505 ARG B C 1
ATOM 9513 O O . ARG B 1 505 ? 21.281 -12.07 -15.078 1 91 505 ARG B O 1
ATOM 9520 N N . ASP B 1 506 ? 19.172 -11.867 -15.75 1 88 506 ASP B N 1
ATOM 9521 C CA . ASP B 1 506 ? 18.953 -13.312 -15.797 1 88 506 ASP B CA 1
ATOM 9522 C C . ASP B 1 506 ? 19.703 -13.945 -16.953 1 88 506 ASP B C 1
ATOM 9524 O O . ASP B 1 506 ? 20 -15.141 -16.938 1 88 506 ASP B O 1
ATOM 9528 N N . ASN B 1 507 ? 20.047 -13.148 -17.953 1 85.38 507 ASN B N 1
ATOM 9529 C CA . ASN B 1 507 ? 20.734 -13.648 -19.141 1 85.38 507 ASN B CA 1
ATOM 9530 C C . ASN B 1 507 ? 22.25 -13.68 -18.922 1 85.38 507 ASN B C 1
ATOM 9532 O O . ASN B 1 507 ? 22.984 -14.305 -19.703 1 85.38 507 ASN B O 1
ATOM 9536 N N . ILE B 1 508 ? 22.703 -13.016 -17.891 1 87.5 508 ILE B N 1
ATOM 9537 C CA . ILE B 1 508 ? 24.141 -13 -17.609 1 87.5 508 ILE B CA 1
ATOM 9538 C C . ILE B 1 508 ? 24.578 -14.383 -17.125 1 87.5 508 ILE B C 1
ATOM 9540 O O . ILE B 1 508 ? 24.016 -14.938 -16.188 1 87.5 508 ILE B O 1
ATOM 9544 N N . ASN B 1 509 ? 25.531 -14.898 -17.891 1 86.38 509 ASN B N 1
ATOM 9545 C CA . ASN B 1 509 ? 26.141 -16.156 -17.453 1 86.38 509 ASN B CA 1
ATOM 9546 C C . ASN B 1 509 ? 27.188 -15.922 -16.375 1 86.38 509 ASN B C 1
ATOM 9548 O O . ASN B 1 509 ? 28.344 -15.633 -16.672 1 86.38 509 ASN B O 1
ATOM 9552 N N . LEU B 1 510 ? 26.859 -16.172 -15.234 1 87.44 510 LEU B N 1
ATOM 9553 C CA . LEU B 1 510 ? 27.688 -15.883 -14.078 1 87.44 510 LEU B CA 1
ATOM 9554 C C . LEU B 1 510 ? 28.938 -16.75 -14.078 1 87.44 510 LEU B C 1
ATOM 9556 O O . LEU B 1 510 ? 29.969 -16.375 -13.523 1 87.44 510 LEU B O 1
ATOM 9560 N N . SER B 1 511 ? 28.938 -17.891 -14.734 1 85.5 511 SER B N 1
ATOM 9561 C CA . SER B 1 511 ? 30.078 -18.797 -14.766 1 85.5 511 SER B CA 1
ATOM 9562 C C . SER B 1 511 ? 31.203 -18.234 -15.617 1 85.5 511 SER B C 1
ATOM 9564 O O . SER B 1 511 ? 32.375 -18.625 -15.469 1 85.5 511 SER B O 1
ATOM 9566 N N . LYS B 1 512 ? 30.906 -17.297 -16.438 1 87.94 512 LYS B N 1
ATOM 9567 C CA . LYS B 1 512 ? 31.906 -16.719 -17.344 1 87.94 512 LYS B CA 1
ATOM 9568 C C . LYS B 1 512 ? 32.625 -15.547 -16.688 1 87.94 512 LYS B C 1
ATOM 9570 O O . LYS B 1 512 ? 33.625 -15.039 -17.234 1 87.94 512 LYS B O 1
ATOM 9575 N N . ILE B 1 513 ? 32.094 -15.219 -15.555 1 89.94 513 ILE B N 1
ATOM 9576 C CA . ILE B 1 513 ? 32.781 -14.133 -14.844 1 89.94 513 ILE B CA 1
ATOM 9577 C C . ILE B 1 513 ? 34.062 -14.641 -14.234 1 89.94 513 ILE B C 1
ATOM 9579 O O . ILE B 1 513 ? 34.094 -15.633 -13.508 1 89.94 513 ILE B O 1
ATOM 9583 N N . LYS B 1 514 ? 35.156 -14.047 -14.508 1 88.06 514 LYS B N 1
ATOM 9584 C CA . LYS B 1 514 ? 36.5 -14.484 -14.125 1 88.06 514 LYS B CA 1
ATOM 9585 C C . LYS B 1 514 ? 36.719 -14.359 -12.617 1 88.06 514 LYS B C 1
ATOM 9587 O O . LYS B 1 514 ? 37.281 -15.234 -11.992 1 88.06 514 LYS B O 1
ATOM 9592 N N . ASN B 1 515 ? 36.281 -13.273 -12.086 1 90.75 515 ASN B N 1
ATOM 9593 C CA . ASN B 1 515 ? 36.438 -13.047 -10.656 1 90.75 515 ASN B CA 1
ATOM 9594 C C . ASN B 1 515 ? 35.469 -13.906 -9.836 1 90.75 515 ASN B C 1
ATOM 9596 O O . ASN B 1 515 ? 34.281 -13.68 -9.859 1 90.75 515 ASN B O 1
ATOM 9600 N N . GLN B 1 516 ? 36 -14.742 -9.039 1 90.31 516 GLN B N 1
ATOM 9601 C CA . GLN B 1 516 ? 35.219 -15.719 -8.281 1 90.31 516 GLN B CA 1
ATOM 9602 C C . GLN B 1 516 ? 34.375 -15.031 -7.215 1 90.31 516 GLN B C 1
ATOM 9604 O O . GLN B 1 516 ? 33.25 -15.469 -6.938 1 90.31 516 GLN B O 1
ATOM 9609 N N . GLU B 1 517 ? 34.906 -14.062 -6.598 1 90.5 517 GLU B N 1
ATOM 9610 C CA . GLU B 1 517 ? 34.156 -13.359 -5.559 1 90.5 517 GLU B CA 1
ATOM 9611 C C . GLU B 1 517 ? 32.938 -12.68 -6.133 1 90.5 517 GLU B C 1
ATOM 9613 O O . GLU B 1 517 ? 31.875 -12.664 -5.496 1 90.5 517 GLU B O 1
ATOM 9618 N N . VAL B 1 518 ? 33.125 -12.172 -7.285 1 92.5 518 VAL B N 1
ATOM 9619 C CA . VAL B 1 518 ? 32 -11.508 -7.957 1 92.5 518 VAL B CA 1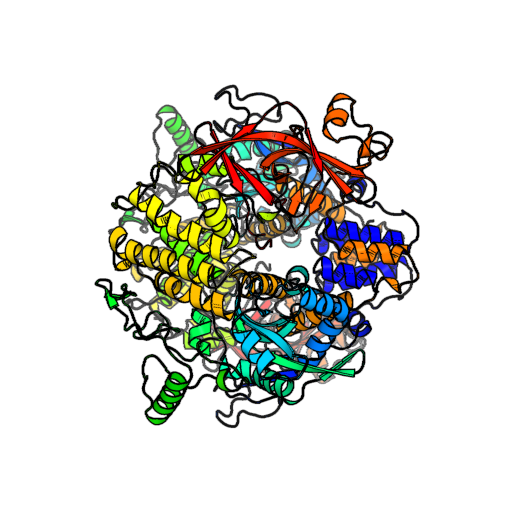
ATOM 9620 C C . VAL B 1 518 ? 30.953 -12.531 -8.344 1 92.5 518 VAL B C 1
ATOM 9622 O O . VAL B 1 518 ? 29.75 -12.273 -8.211 1 92.5 518 VAL B O 1
ATOM 9625 N N . GLN B 1 519 ? 31.406 -13.656 -8.75 1 92.38 519 GLN B N 1
ATOM 9626 C CA . GLN B 1 519 ? 30.5 -14.734 -9.125 1 92.38 519 GLN B CA 1
ATOM 9627 C C . GLN B 1 519 ? 29.656 -15.188 -7.938 1 92.38 519 GLN B C 1
ATOM 9629 O O . GLN B 1 519 ? 28.438 -15.305 -8.047 1 92.38 519 GLN B O 1
ATOM 9634 N N . GLU B 1 520 ? 30.344 -15.383 -6.898 1 88.88 520 GLU B N 1
ATOM 9635 C CA . GLU B 1 520 ? 29.656 -15.852 -5.695 1 88.88 520 GLU B CA 1
ATOM 9636 C C . GLU B 1 520 ? 28.688 -14.797 -5.168 1 88.88 520 GLU B C 1
ATOM 9638 O O . GLU B 1 520 ? 27.609 -15.125 -4.688 1 88.88 520 GLU B O 1
ATOM 9643 N N . PHE B 1 521 ? 29.094 -13.594 -5.297 1 91.81 521 PHE B N 1
ATOM 9644 C CA . PHE B 1 521 ? 28.266 -12.492 -4.848 1 91.81 521 PHE B CA 1
ATOM 9645 C C . PHE B 1 521 ? 26.953 -12.445 -5.645 1 91.81 521 PHE B C 1
ATOM 9647 O O . PHE B 1 521 ? 25.875 -12.383 -5.07 1 91.81 521 PHE B O 1
ATOM 9654 N N . CYS B 1 522 ? 27.031 -12.523 -6.902 1 92.5 522 CYS B N 1
ATOM 9655 C CA . CYS B 1 522 ? 25.859 -12.445 -7.773 1 92.5 522 CYS B CA 1
ATOM 9656 C C . CYS B 1 522 ? 24.969 -13.664 -7.602 1 92.5 522 CYS B C 1
ATOM 9658 O O . CYS B 1 522 ? 23.734 -13.539 -7.602 1 92.5 522 CYS B O 1
ATOM 9660 N N . LYS B 1 523 ? 25.562 -14.781 -7.395 1 87.94 523 LYS B N 1
ATOM 9661 C CA . LYS B 1 523 ? 24.797 -16.016 -7.184 1 87.94 523 LYS B CA 1
ATOM 9662 C C . LYS B 1 523 ? 23.984 -15.93 -5.895 1 87.94 523 LYS B C 1
ATOM 9664 O O . LYS B 1 523 ? 22.844 -16.422 -5.844 1 87.94 523 LYS B O 1
ATOM 9669 N N . SER B 1 524 ? 24.562 -15.312 -4.938 1 86.88 524 SER B N 1
ATOM 9670 C CA . SER B 1 524 ? 23.891 -15.203 -3.646 1 86.88 524 SER B CA 1
ATOM 9671 C C . SER B 1 524 ? 22.656 -14.305 -3.736 1 86.88 524 SER B C 1
ATOM 9673 O O . SER B 1 524 ? 21.734 -14.438 -2.936 1 86.88 524 SER B O 1
ATOM 9675 N N . LEU B 1 525 ? 22.609 -13.438 -4.633 1 89.12 525 LEU B N 1
ATOM 9676 C CA . LEU B 1 525 ? 21.5 -12.5 -4.777 1 89.12 525 LEU B CA 1
ATOM 9677 C C . LEU B 1 525 ? 20.375 -13.109 -5.605 1 89.12 525 LEU B C 1
ATOM 9679 O O . LEU B 1 525 ? 19.25 -12.609 -5.602 1 89.12 525 LEU B O 1
ATOM 9683 N N . CYS B 1 526 ? 20.625 -14.148 -6.352 1 79.88 526 CYS B N 1
ATOM 9684 C CA . CYS B 1 526 ? 19.609 -14.828 -7.152 1 79.88 526 CYS B CA 1
ATOM 9685 C C . CYS B 1 526 ? 18.953 -15.945 -6.355 1 79.88 526 CYS B C 1
ATOM 9687 O O . CYS B 1 526 ? 17.812 -16.312 -6.637 1 79.88 526 CYS B O 1
ATOM 9689 N N . ALA B 1 527 ? 19.672 -16.516 -5.426 1 63.91 527 ALA B N 1
ATOM 9690 C CA . ALA B 1 527 ? 19.203 -17.719 -4.727 1 63.91 527 ALA B CA 1
ATOM 9691 C C . ALA B 1 527 ? 18.391 -17.344 -3.494 1 63.91 527 ALA B C 1
ATOM 9693 O O . ALA B 1 527 ? 18.562 -16.266 -2.93 1 63.91 527 ALA B O 1
ATOM 9694 N N . ALA B 1 528 ? 17.203 -18.047 -3.33 1 59.44 528 ALA B N 1
ATOM 9695 C CA . ALA B 1 528 ? 16.484 -17.938 -2.061 1 59.44 528 ALA B CA 1
ATOM 9696 C C . ALA B 1 528 ? 17.406 -18.25 -0.884 1 59.44 528 ALA B C 1
ATOM 9698 O O . ALA B 1 528 ? 18.281 -19.109 -0.987 1 59.44 528 ALA B O 1
ATOM 9699 N N . LYS B 1 529 ? 17.594 -17.453 0.058 1 54.5 529 LYS B N 1
ATOM 9700 C CA . LYS B 1 529 ? 18.516 -17.5 1.194 1 54.5 529 LYS B CA 1
ATOM 9701 C C . LYS B 1 529 ? 18.328 -18.781 1.997 1 54.5 529 LYS B C 1
ATOM 9703 O O . LYS B 1 529 ? 17.703 -18.781 3.062 1 54.5 529 LYS B O 1
ATOM 9708 N N . LEU B 1 530 ? 18 -19.906 1.495 1 56.72 530 LEU B N 1
ATOM 9709 C CA . LEU B 1 530 ? 17.969 -21.016 2.436 1 56.72 530 LEU B CA 1
ATOM 9710 C C . LEU B 1 530 ? 19.328 -21.703 2.508 1 56.72 530 LEU B C 1
ATOM 9712 O O . LEU B 1 530 ? 19.797 -22.25 1.515 1 56.72 530 LEU B O 1
ATOM 9716 N N . LYS B 1 531 ? 20.25 -21.453 3.367 1 56.03 531 LYS B N 1
ATOM 9717 C CA . LYS B 1 531 ? 21.547 -22.094 3.5 1 56.03 531 LYS B CA 1
ATOM 9718 C C . LYS B 1 531 ? 21.422 -23.453 4.18 1 56.03 531 LYS B C 1
ATOM 9720 O O . LYS B 1 531 ? 20.922 -23.547 5.297 1 56.03 531 LYS B O 1
ATOM 9725 N N . SER B 1 532 ? 21.531 -24.547 3.385 1 64.38 532 SER B N 1
ATOM 9726 C CA . SER B 1 532 ? 21.75 -25.859 3.975 1 64.38 532 SER B CA 1
ATOM 9727 C C . SER B 1 532 ? 23.125 -25.938 4.645 1 64.38 532 SER B C 1
ATOM 9729 O O . SER B 1 532 ? 24.156 -25.844 3.975 1 64.38 532 SER B O 1
ATOM 9731 N N . LYS B 1 533 ? 23.203 -25.953 5.977 1 68 533 LYS B N 1
ATOM 9732 C CA . LYS B 1 533 ? 24.469 -26.031 6.699 1 68 533 LYS B CA 1
ATOM 9733 C C . LYS B 1 533 ? 24.75 -27.469 7.156 1 68 533 LYS B C 1
ATOM 9735 O O . LYS B 1 533 ? 23.844 -28.172 7.617 1 68 533 LYS B O 1
ATOM 9740 N N . CYS B 1 534 ? 25.938 -27.766 6.859 1 75.25 534 CYS B N 1
ATOM 9741 C CA . CYS B 1 534 ? 26.406 -29.016 7.453 1 75.25 534 CYS B CA 1
ATOM 9742 C C . CYS B 1 534 ? 26.688 -28.844 8.945 1 75.25 534 CYS B C 1
ATOM 9744 O O . CYS B 1 534 ? 27.484 -28 9.336 1 75.25 534 CYS B O 1
ATOM 9746 N N . LEU B 1 535 ? 25.922 -29.484 9.727 1 79.75 535 LEU B N 1
ATOM 9747 C CA . LEU B 1 535 ? 26.016 -29.359 11.18 1 79.75 535 LEU B CA 1
ATOM 9748 C C . LEU B 1 535 ? 27.156 -30.219 11.727 1 79.75 535 LEU B C 1
ATOM 9750 O O . LEU B 1 535 ? 27.875 -29.797 12.625 1 79.75 535 LEU B O 1
ATOM 9754 N N . ASN B 1 536 ? 27.281 -31.484 11.312 1 76.5 536 ASN B N 1
ATOM 9755 C CA . ASN B 1 536 ? 28.328 -32.406 11.766 1 76.5 536 ASN B CA 1
ATOM 9756 C C . ASN B 1 536 ? 28.891 -33.219 10.609 1 76.5 536 ASN B C 1
ATOM 9758 O O . ASN B 1 536 ? 28.219 -34.125 10.078 1 76.5 536 ASN B O 1
ATOM 9762 N N . PRO B 1 537 ? 30.109 -32.844 10.258 1 79.06 537 PRO B N 1
ATOM 9763 C CA . PRO B 1 537 ? 30.703 -33.531 9.109 1 79.06 537 PRO B CA 1
ATOM 9764 C C . PRO B 1 537 ? 31.031 -35 9.422 1 79.06 537 PRO B C 1
ATOM 9766 O O . PRO B 1 537 ? 31.188 -35.812 8.5 1 79.06 537 PRO B O 1
ATOM 9769 N N . ASN B 1 538 ? 31.156 -35.312 10.719 1 78.75 538 ASN B N 1
ATOM 9770 C CA . ASN B 1 538 ? 31.5 -36.688 11.102 1 78.75 538 ASN B CA 1
ATOM 9771 C C . ASN B 1 538 ? 30.5 -37.25 12.109 1 78.75 538 ASN B C 1
ATOM 9773 O O . ASN B 1 538 ? 30.844 -37.469 13.273 1 78.75 538 ASN B O 1
ATOM 9777 N N . TYR B 1 539 ? 29.391 -37.469 11.555 1 77.75 539 TYR B N 1
ATOM 9778 C CA . TYR B 1 539 ? 28.359 -38 12.43 1 77.75 539 TYR B CA 1
ATOM 9779 C C . TYR B 1 539 ? 28.453 -39.531 12.492 1 77.75 539 TYR B C 1
ATOM 9781 O O . TYR B 1 539 ? 28.453 -40.219 11.461 1 77.75 539 TYR B O 1
ATOM 9789 N N . LYS B 1 540 ? 28.641 -40.125 13.812 1 73.44 540 LYS B N 1
ATOM 9790 C CA . LYS B 1 540 ? 28.688 -41.562 14.031 1 73.44 540 LYS B CA 1
ATOM 9791 C C . LYS B 1 540 ? 27.344 -42.094 14.523 1 73.44 540 LYS B C 1
ATOM 9793 O O . LYS B 1 540 ? 26.734 -41.531 15.438 1 73.44 540 LYS B O 1
ATOM 9798 N N . ILE B 1 541 ? 26.734 -43.031 13.82 1 71.31 541 ILE B N 1
ATOM 9799 C CA . ILE B 1 541 ? 25.453 -43.594 14.195 1 71.31 541 ILE B CA 1
ATOM 9800 C C . ILE B 1 541 ? 25.656 -44.594 15.352 1 71.31 541 ILE B C 1
ATOM 9802 O O . ILE B 1 541 ? 26.641 -45.344 15.375 1 71.31 541 ILE B O 1
ATOM 9806 N N . SER B 1 542 ? 24.797 -44.438 16.438 1 69.25 542 SER B N 1
ATOM 9807 C CA . SER B 1 542 ? 24.875 -45.375 17.562 1 69.25 542 SER B CA 1
ATOM 9808 C C . SER B 1 542 ? 24.625 -46.812 17.141 1 69.25 542 SER B C 1
ATOM 9810 O O . SER B 1 542 ? 24 -47.062 16.094 1 69.25 542 SER B O 1
ATOM 9812 N N . ASN B 1 543 ? 25.203 -47.75 17.859 1 61.97 543 ASN B N 1
ATOM 9813 C CA . ASN B 1 543 ? 25.047 -49.156 17.578 1 61.97 543 ASN B CA 1
ATOM 9814 C C . ASN B 1 543 ? 23.594 -49.594 17.547 1 61.97 543 ASN B C 1
ATOM 9816 O O . ASN B 1 543 ? 23.188 -50.406 16.734 1 61.97 543 ASN B O 1
ATOM 9820 N N . GLN B 1 544 ? 22.781 -48.969 18.328 1 62.91 544 GLN B N 1
ATOM 9821 C CA . GLN B 1 544 ? 21.359 -49.312 18.375 1 62.91 544 GLN B CA 1
ATOM 9822 C C . GLN B 1 544 ? 20.672 -48.938 17.062 1 62.91 544 GLN B C 1
ATOM 9824 O O . GLN B 1 544 ? 19.828 -49.688 16.562 1 62.91 544 GLN B O 1
ATOM 9829 N N . LEU B 1 545 ? 21.062 -47.812 16.531 1 68.25 545 LEU B N 1
ATOM 9830 C CA . LEU B 1 545 ? 20.453 -47.344 15.305 1 68.25 545 LEU B CA 1
ATOM 9831 C C . LEU B 1 545 ? 21 -48.094 14.094 1 68.25 545 LEU B C 1
ATOM 9833 O O . LEU B 1 545 ? 20.312 -48.25 13.094 1 68.25 545 LEU B O 1
ATOM 9837 N N . LYS B 1 546 ? 22.266 -48.688 14.219 1 62 546 LYS B N 1
ATOM 9838 C CA . LYS B 1 546 ? 22.938 -49.438 13.148 1 62 546 LYS B CA 1
ATOM 9839 C C . LYS B 1 546 ? 22.188 -50.719 12.82 1 62 546 LYS B C 1
ATOM 9841 O O . LYS B 1 546 ? 22.156 -51.156 11.664 1 62 546 LYS B O 1
ATOM 9846 N N . SER B 1 547 ? 21.734 -51.312 13.867 1 58.5 547 SER B N 1
ATOM 9847 C CA . SER B 1 547 ? 21.062 -52.625 13.672 1 58.5 547 SER B CA 1
ATOM 9848 C C . SER B 1 547 ? 19.859 -52.469 12.742 1 58.5 547 SER B C 1
ATOM 9850 O O . SER B 1 547 ? 19.5 -53.438 12.039 1 58.5 547 SER B O 1
ATOM 9852 N N . THR B 1 548 ? 19.391 -51.25 12.734 1 57.06 548 THR B N 1
ATOM 9853 C CA . THR B 1 548 ? 18.219 -51.062 11.883 1 57.06 548 THR B CA 1
ATOM 9854 C C . THR B 1 548 ? 18.641 -50.844 10.43 1 57.06 548 THR B C 1
ATOM 9856 O O . THR B 1 548 ? 17.797 -50.938 9.523 1 57.06 548 THR B O 1
ATOM 9859 N N . LEU B 1 549 ? 19.766 -50.219 10.172 1 54.72 549 LEU B N 1
A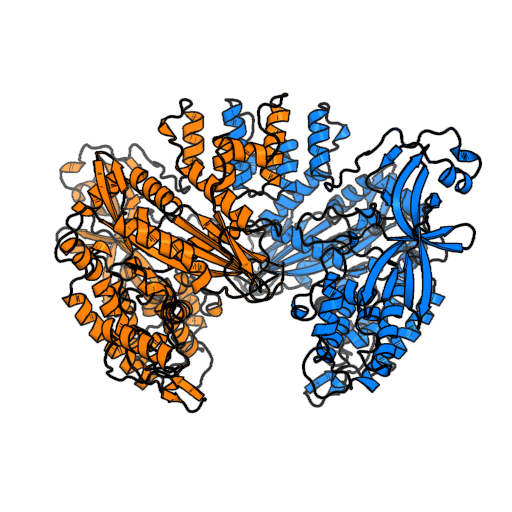TOM 9860 C CA . LEU B 1 549 ? 20.156 -49.812 8.828 1 54.72 549 LEU B CA 1
ATOM 9861 C C . LEU B 1 549 ? 20.812 -50.969 8.086 1 54.72 549 LEU B C 1
ATOM 9863 O O . LEU B 1 549 ? 21.016 -50.906 6.867 1 54.72 549 LEU B O 1
ATOM 9867 N N . GLY B 1 550 ? 20.641 -52.156 8.477 1 50.53 550 GLY B N 1
ATOM 9868 C CA . GLY B 1 550 ? 21.312 -53.281 7.82 1 50.53 550 GLY B CA 1
ATOM 9869 C C . GLY B 1 550 ? 22.797 -53.062 7.621 1 50.53 550 GLY B C 1
ATOM 9870 O O . GLY B 1 550 ? 23.328 -52.031 8.023 1 50.53 550 GLY B O 1
ATOM 9871 N N . ASP B 1 551 ? 23.609 -54.031 6.992 1 50.25 551 ASP B 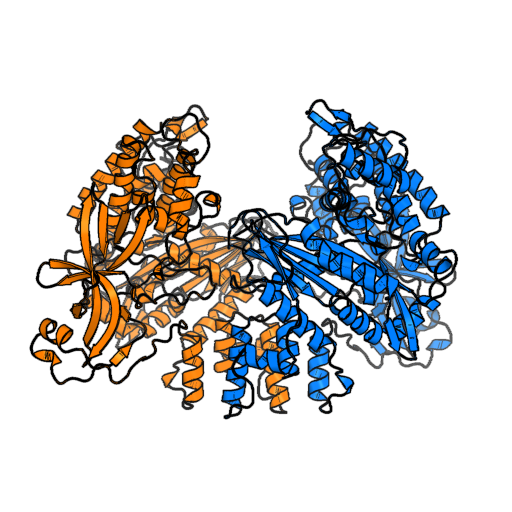N 1
ATOM 9872 C CA . ASP B 1 551 ? 25.031 -54.219 6.738 1 50.25 551 ASP B CA 1
ATOM 9873 C C . ASP B 1 551 ? 25.625 -53.062 5.98 1 50.25 551 ASP B C 1
ATOM 9875 O O . ASP B 1 551 ? 26.844 -52.875 5.957 1 50.25 551 ASP B O 1
ATOM 9879 N N . ALA B 1 552 ? 24.922 -52.375 5.191 1 47.12 552 ALA B N 1
ATOM 9880 C CA . ALA B 1 552 ? 25.562 -51.469 4.246 1 47.12 552 ALA B CA 1
ATOM 9881 C C . ALA B 1 552 ? 26.156 -50.25 4.957 1 47.12 552 ALA B C 1
ATOM 9883 O O . ALA B 1 552 ? 26.969 -49.531 4.379 1 47.12 552 ALA B O 1
ATOM 9884 N N . MET B 1 553 ? 25.688 -49.75 6.18 1 53.25 553 MET B N 1
ATOM 9885 C CA . MET B 1 553 ? 26.203 -48.531 6.738 1 53.25 553 MET B CA 1
ATOM 9886 C C . MET B 1 553 ? 27.281 -48.781 7.785 1 53.25 553 MET B C 1
ATOM 9888 O O . MET B 1 553 ? 27.641 -47.906 8.562 1 53.25 553 MET B O 1
ATOM 9892 N N . GLN B 1 554 ? 27.625 -49.875 8.055 1 52.38 554 GLN B N 1
ATOM 9893 C CA . GLN B 1 554 ? 28.484 -50.188 9.188 1 52.38 554 GLN B CA 1
ATOM 9894 C C . GLN B 1 554 ? 29.656 -49.219 9.273 1 52.38 554 GLN B C 1
ATOM 9896 O O . GLN B 1 554 ? 30 -48.75 10.359 1 52.38 554 GLN B O 1
ATOM 9901 N N . ASP B 1 555 ? 30.578 -49.094 8.164 1 55.38 555 ASP B N 1
ATOM 9902 C CA . ASP B 1 555 ? 31.875 -48.438 8.344 1 55.38 555 ASP B CA 1
ATOM 9903 C C . ASP B 1 555 ? 31.875 -47.031 7.754 1 55.38 555 ASP B C 1
ATOM 9905 O O . ASP B 1 555 ? 32.906 -46.375 7.688 1 55.38 555 ASP B O 1
ATOM 9909 N N . ASN B 1 556 ? 30.641 -46.406 7.516 1 62 556 ASN B N 1
ATOM 9910 C CA . ASN B 1 556 ? 30.75 -45.156 6.754 1 62 556 ASN B CA 1
ATOM 9911 C C . ASN B 1 556 ? 30.469 -43.938 7.629 1 62 556 ASN B C 1
ATOM 9913 O O . ASN B 1 556 ? 29.672 -44 8.57 1 62 556 ASN B O 1
ATOM 9917 N N . VAL B 1 557 ? 31.281 -42.906 7.547 1 74.06 557 VAL B N 1
ATOM 9918 C CA . VAL B 1 557 ? 31.156 -41.594 8.125 1 74.06 557 VAL B CA 1
ATOM 9919 C C . VAL B 1 557 ? 30.062 -40.812 7.398 1 74.06 557 VAL B C 1
ATOM 9921 O O . VAL B 1 557 ? 30.031 -40.75 6.168 1 74.06 557 VAL B O 1
ATOM 9924 N N . MET B 1 558 ? 28.953 -40.469 8.211 1 82.88 558 MET B N 1
ATOM 9925 C CA . MET B 1 558 ? 27.859 -39.688 7.637 1 82.88 558 MET B CA 1
ATOM 9926 C C . MET B 1 558 ? 28.031 -38.219 7.988 1 82.88 558 MET B C 1
ATOM 9928 O O . MET B 1 558 ? 28.781 -37.875 8.891 1 82.88 558 MET B O 1
ATOM 9932 N N . GLU B 1 559 ? 27.438 -37.438 7.168 1 87.44 559 GLU B N 1
ATOM 9933 C CA . GLU B 1 559 ? 27.391 -36 7.41 1 87.44 559 GLU B CA 1
ATOM 9934 C C . GLU B 1 559 ? 25.984 -35.562 7.82 1 87.44 559 GLU B C 1
ATOM 9936 O O . GLU B 1 559 ? 25 -36.031 7.254 1 87.44 559 GLU B O 1
ATOM 9941 N N . GLU B 1 560 ? 25.922 -34.812 8.844 1 89.06 560 GLU B N 1
ATOM 9942 C CA . GLU B 1 560 ? 24.641 -34.281 9.297 1 89.06 560 GLU B CA 1
ATOM 9943 C C . GLU B 1 560 ? 24.312 -32.969 8.625 1 89.06 560 GLU B C 1
ATOM 9945 O O . GLU B 1 560 ? 25.188 -32.094 8.523 1 89.06 560 GLU B O 1
ATOM 9950 N N . ARG B 1 561 ? 23.047 -32.844 8.133 1 89.56 561 ARG B N 1
ATOM 9951 C CA . ARG B 1 561 ? 22.578 -31.625 7.473 1 89.56 561 ARG B CA 1
ATOM 9952 C C . ARG B 1 561 ? 21.438 -30.984 8.266 1 89.56 561 ARG B C 1
ATOM 9954 O O . ARG B 1 561 ? 20.766 -31.641 9.062 1 89.56 561 ARG B O 1
ATOM 9961 N N . SER B 1 562 ? 21.281 -29.656 7.984 1 87.62 562 SER B N 1
ATOM 9962 C CA . SER B 1 562 ? 20.25 -28.906 8.703 1 87.62 562 SER B CA 1
ATOM 9963 C C . SER B 1 562 ? 18.922 -28.938 7.953 1 87.62 562 SER B C 1
ATOM 9965 O O . SER B 1 562 ? 17.875 -28.641 8.531 1 87.62 562 SER B O 1
ATOM 9967 N N . LEU B 1 563 ? 18.984 -29.266 6.688 1 89.69 563 LEU B N 1
ATOM 9968 C CA . LEU B 1 563 ? 17.781 -29.234 5.883 1 89.69 563 LEU B CA 1
ATOM 9969 C C . LEU B 1 563 ? 17.875 -30.234 4.727 1 89.69 563 LEU B C 1
ATOM 9971 O O . LEU B 1 563 ? 18.969 -30.562 4.281 1 89.69 563 LEU B O 1
ATOM 9975 N N . LEU B 1 564 ? 16.734 -30.766 4.41 1 89.44 564 LEU B N 1
ATOM 9976 C CA . LEU B 1 564 ? 16.594 -31.656 3.254 1 89.44 564 LEU B CA 1
ATOM 9977 C C . LEU B 1 564 ? 15.539 -31.125 2.287 1 89.44 564 LEU B C 1
ATOM 9979 O O . LEU B 1 564 ? 14.398 -30.875 2.684 1 89.44 564 LEU B O 1
ATOM 9983 N N . LYS B 1 565 ? 15.969 -30.828 1.104 1 86 565 LYS B N 1
ATOM 9984 C CA . LYS B 1 565 ? 15.016 -30.5 0.041 1 86 565 LYS B CA 1
ATOM 9985 C C . LYS B 1 565 ? 14.797 -31.688 -0.884 1 86 565 LYS B C 1
ATOM 9987 O O . LYS B 1 565 ? 15.758 -32.25 -1.441 1 86 565 LYS B O 1
ATOM 9992 N N . TRP B 1 566 ? 13.539 -32.094 -0.866 1 84.5 566 TRP B N 1
ATOM 9993 C CA . TRP B 1 566 ? 13.203 -33.25 -1.682 1 84.5 566 TRP B CA 1
ATOM 9994 C C . TRP B 1 566 ? 11.836 -33.094 -2.338 1 84.5 566 TRP B C 1
ATOM 9996 O O . TRP B 1 566 ? 10.852 -32.781 -1.66 1 84.5 566 TRP B O 1
ATOM 10006 N N . ASN B 1 567 ? 11.727 -33.281 -3.625 1 76.06 567 ASN B N 1
ATOM 10007 C CA . ASN B 1 567 ? 10.477 -33.188 -4.375 1 76.06 567 ASN B CA 1
ATOM 10008 C C . ASN B 1 567 ? 9.734 -31.891 -4.047 1 76.06 567 ASN B C 1
ATOM 10010 O O . ASN B 1 567 ? 8.539 -31.906 -3.754 1 76.06 567 ASN B O 1
ATOM 10014 N N . ARG B 1 568 ? 10.375 -30.797 -3.875 1 77.62 568 ARG B N 1
ATOM 10015 C CA . ARG B 1 568 ? 9.867 -29.438 -3.693 1 77.62 568 ARG B CA 1
ATOM 10016 C C . ARG B 1 568 ? 9.414 -29.219 -2.256 1 77.62 568 ARG B C 1
ATOM 10018 O O . ARG B 1 568 ? 8.797 -28.188 -1.947 1 77.62 568 ARG B O 1
ATOM 10025 N N . PHE B 1 569 ? 9.641 -30.297 -1.476 1 86.25 569 PHE B N 1
ATOM 10026 C CA . PHE B 1 569 ? 9.383 -30.109 -0.052 1 86.25 569 PHE B CA 1
ATOM 10027 C C . PHE B 1 569 ? 10.672 -29.812 0.7 1 86.25 569 PHE B C 1
ATOM 10029 O O . PHE B 1 569 ? 11.742 -30.297 0.327 1 86.25 569 PHE B O 1
ATOM 10036 N N . THR B 1 570 ? 10.5 -29.016 1.695 1 87.69 570 THR B N 1
ATOM 10037 C CA . THR B 1 570 ? 11.609 -28.734 2.602 1 87.69 570 THR B CA 1
ATOM 10038 C C . THR B 1 570 ? 11.391 -29.406 3.955 1 87.69 570 THR B C 1
ATOM 10040 O O . THR B 1 570 ? 10.336 -29.234 4.574 1 87.69 570 THR B O 1
ATOM 10043 N N . PHE B 1 571 ? 12.336 -30.25 4.344 1 91.44 571 PHE B N 1
ATOM 10044 C CA . PHE B 1 571 ? 12.266 -30.938 5.629 1 91.44 571 PHE B CA 1
ATOM 10045 C C . PHE B 1 571 ? 13.344 -30.438 6.574 1 91.44 571 PHE B C 1
ATOM 10047 O O . PHE B 1 571 ? 14.477 -30.188 6.152 1 91.44 571 PHE B O 1
ATOM 10054 N N . LYS B 1 572 ? 13.008 -30.188 7.781 1 90.75 572 LYS B N 1
ATOM 10055 C CA . LYS B 1 572 ? 13.922 -29.797 8.844 1 90.75 572 LYS B CA 1
ATOM 10056 C C . LYS B 1 572 ? 13.688 -30.594 10.109 1 90.75 572 LYS B C 1
ATOM 10058 O O . LYS B 1 572 ? 12.555 -30.969 10.414 1 90.75 572 LYS B O 1
ATOM 10063 N N . PRO B 1 573 ? 14.844 -30.891 10.789 1 89.94 573 PRO B N 1
ATOM 10064 C CA . PRO B 1 573 ? 14.656 -31.609 12.047 1 89.94 573 PRO B CA 1
ATOM 10065 C C . PRO B 1 573 ? 13.859 -30.812 13.078 1 89.94 573 PRO B C 1
ATOM 10067 O O . PRO B 1 573 ? 13.914 -29.578 13.086 1 89.94 573 PRO B O 1
ATOM 10070 N N . GLY B 1 574 ? 12.969 -31.453 13.75 1 78.06 574 GLY B N 1
ATOM 10071 C CA . GLY B 1 574 ? 12.141 -30.828 14.766 1 78.06 574 GLY B CA 1
ATOM 10072 C C . GLY B 1 574 ? 12.945 -30.219 15.898 1 78.06 574 GLY B C 1
ATOM 10073 O O . GLY B 1 574 ? 13.898 -30.828 16.391 1 78.06 574 GLY B O 1
ATOM 10074 N N . LYS B 1 575 ? 13.375 -28.984 15.859 1 58.28 575 LYS B N 1
ATOM 10075 C CA . LYS B 1 575 ? 14.133 -28.359 16.938 1 58.28 575 LYS B CA 1
ATOM 10076 C C . LYS B 1 575 ? 13.352 -28.391 18.25 1 58.28 575 LYS B C 1
ATOM 10078 O O . LYS B 1 575 ? 12.117 -28.266 18.25 1 58.28 575 LYS B O 1
ATOM 10083 N N . VAL B 1 576 ? 13.961 -29.172 19.25 1 45.38 576 VAL B N 1
ATOM 10084 C CA . VAL B 1 576 ? 13.633 -28.766 20.609 1 45.38 576 VAL B CA 1
ATOM 10085 C C . VAL B 1 576 ? 13.617 -27.25 20.719 1 45.38 576 VAL B C 1
ATOM 10087 O O . VAL B 1 576 ? 14.633 -26.594 20.469 1 45.38 576 VAL B O 1
ATOM 10090 N N . THR B 1 577 ? 12.703 -26.703 20.328 1 41.94 577 THR B N 1
ATOM 10091 C CA . THR B 1 577 ? 12.57 -25.25 20.266 1 41.94 577 THR B CA 1
ATOM 10092 C C . THR B 1 577 ? 13.234 -24.594 21.484 1 41.94 577 THR B C 1
ATOM 10094 O O . THR B 1 577 ? 12.883 -24.891 22.625 1 41.94 577 THR B O 1
ATOM 10097 N N . PHE B 1 578 ? 14.484 -24.438 21.453 1 33.5 578 PHE B N 1
ATOM 10098 C CA . PHE B 1 578 ? 14.859 -23.375 22.391 1 33.5 578 PHE B CA 1
ATOM 10099 C C . PHE B 1 578 ? 13.812 -22.266 22.406 1 33.5 578 PHE B C 1
ATOM 10101 O O . PHE B 1 578 ? 13.281 -21.891 21.359 1 33.5 578 PHE B O 1
ATOM 10108 N N . VAL B 1 579 ? 13.133 -22.234 23.484 1 34.72 579 VAL B N 1
ATOM 10109 C CA . VAL B 1 579 ? 12.164 -21.219 23.906 1 34.72 579 VAL B CA 1
ATOM 10110 C C . VAL B 1 579 ? 12.617 -19.844 23.438 1 34.72 579 VAL B C 1
ATOM 10112 O O . VAL B 1 579 ? 13.414 -19.188 24.109 1 34.72 579 VAL B O 1
ATOM 10115 N N . THR B 1 580 ? 13.469 -19.703 22.531 1 34.31 580 THR B N 1
ATOM 10116 C CA . THR B 1 580 ? 13.477 -18.25 22.406 1 34.31 580 THR B CA 1
ATOM 10117 C C . THR B 1 580 ? 12.07 -17.719 22.172 1 34.31 580 THR B C 1
ATOM 10119 O O . THR B 1 580 ? 11.195 -18.438 21.688 1 34.31 580 THR B O 1
ATOM 10122 N N . ASN B 1 581 ? 11.68 -16.672 22.828 1 35.25 581 ASN B N 1
ATOM 10123 C CA . ASN B 1 581 ? 10.438 -15.922 22.875 1 35.25 581 ASN B CA 1
ATOM 10124 C C . ASN B 1 581 ? 9.789 -15.789 21.5 1 35.25 581 ASN B C 1
ATOM 10126 O O . ASN B 1 581 ? 8.938 -14.93 21.297 1 35.25 581 ASN B O 1
ATOM 10130 N N . SER B 1 582 ? 10.484 -16.203 20.469 1 40.62 582 SER B N 1
ATOM 10131 C CA . SER B 1 582 ? 9.766 -15.844 19.25 1 40.62 582 SER B CA 1
ATOM 10132 C C . SER B 1 582 ? 8.562 -16.75 19.031 1 40.62 582 SER B C 1
ATOM 10134 O O . SER B 1 582 ? 8.641 -17.969 19.266 1 40.62 582 SER B O 1
ATOM 10136 N N . VAL B 1 583 ? 7.402 -16.266 19.016 1 44.88 583 VAL B N 1
ATOM 10137 C CA . VAL B 1 583 ? 6.02 -16.688 18.859 1 44.88 583 VAL B CA 1
ATOM 10138 C C . VAL B 1 583 ? 5.914 -17.672 17.688 1 44.88 583 VAL B C 1
ATOM 10140 O O . VAL B 1 583 ? 5.008 -18.516 17.656 1 44.88 583 VAL B O 1
ATOM 10143 N N . HIS B 1 584 ? 6.605 -17.594 16.625 1 50.84 584 HIS B N 1
ATOM 10144 C CA . HIS B 1 584 ? 6.109 -18.391 15.508 1 50.84 584 HIS B CA 1
ATOM 10145 C C . HIS B 1 584 ? 6.734 -19.781 15.516 1 50.84 584 HIS B C 1
ATOM 10147 O O . HIS B 1 584 ? 7.926 -19.938 15.234 1 50.84 584 HIS B O 1
ATOM 10153 N N . LYS B 1 585 ? 6.219 -20.844 16.062 1 64.94 585 LYS B N 1
ATOM 10154 C CA . LYS B 1 585 ? 6.551 -22.266 16.047 1 64.94 585 LYS B CA 1
ATOM 10155 C C . LYS B 1 585 ? 6.387 -22.844 14.648 1 64.94 585 LYS B C 1
ATOM 10157 O O . LYS B 1 585 ? 5.398 -22.562 13.961 1 64.94 585 LYS B O 1
ATOM 10162 N N . SER B 1 586 ? 7.555 -23.312 14.008 1 78.25 586 SER B N 1
ATOM 10163 C CA . SER B 1 586 ? 7.527 -23.969 12.703 1 78.25 586 SER B CA 1
ATOM 10164 C C . SER B 1 586 ? 7.645 -25.484 12.844 1 78.25 586 SER B C 1
ATOM 10166 O O . SER B 1 586 ? 8.188 -25.984 13.836 1 78.25 586 SER B O 1
ATOM 10168 N N . ASP B 1 587 ? 6.961 -26.219 11.992 1 84.19 587 ASP B N 1
ATOM 10169 C CA . ASP B 1 587 ? 7.043 -27.672 11.961 1 84.19 587 ASP B CA 1
ATOM 10170 C C . ASP B 1 587 ? 7.246 -28.188 10.539 1 84.19 587 ASP B C 1
ATOM 10172 O O . ASP B 1 587 ? 6.285 -28.328 9.781 1 84.19 587 ASP B O 1
ATOM 10176 N N . ASP B 1 588 ? 8.438 -28.5 10.195 1 90.44 588 ASP B N 1
ATOM 10177 C CA . ASP B 1 588 ? 8.781 -29.094 8.898 1 90.44 588 ASP B CA 1
ATOM 10178 C C . ASP B 1 588 ? 9.367 -30.484 9.062 1 90.44 588 ASP B C 1
ATOM 10180 O O . ASP B 1 588 ? 10.023 -31 8.156 1 90.44 588 ASP B O 1
ATOM 10184 N N . ALA B 1 589 ? 9.086 -31.078 10.242 1 92.94 589 ALA B N 1
ATOM 10185 C CA . ALA B 1 589 ? 9.789 -32.312 10.586 1 92.94 589 ALA B CA 1
ATOM 10186 C C . ALA B 1 589 ? 8.922 -33.531 10.297 1 92.94 589 ALA B C 1
ATOM 10188 O O . ALA B 1 589 ? 9.43 -34.656 10.227 1 92.94 589 ALA B O 1
ATOM 10189 N N . THR B 1 590 ? 7.688 -33.375 10.133 1 93.69 590 THR B N 1
ATOM 10190 C CA . THR B 1 590 ? 6.781 -34.531 10.023 1 93.69 590 THR B CA 1
ATOM 10191 C C . THR B 1 590 ? 6.68 -35 8.57 1 93.69 590 THR B C 1
ATOM 10193 O O . THR B 1 590 ? 6.477 -34.188 7.664 1 93.69 590 THR B O 1
ATOM 10196 N N . PHE B 1 591 ? 6.836 -36.344 8.367 1 94.31 591 PHE B N 1
ATOM 10197 C CA . PHE B 1 591 ? 6.832 -36.875 7.012 1 94.31 591 PHE B CA 1
ATOM 10198 C C . PHE B 1 591 ? 6.148 -38.219 6.973 1 94.31 591 PHE B C 1
ATOM 10200 O O . PHE B 1 591 ? 5.832 -38.812 8.016 1 94.31 591 PHE B O 1
ATOM 10207 N N . THR B 1 592 ? 5.797 -38.688 5.824 1 93.81 592 THR B N 1
ATOM 10208 C CA . THR B 1 592 ? 5.383 -40.062 5.531 1 93.81 592 THR B CA 1
ATOM 10209 C C . THR B 1 592 ? 6.133 -40.625 4.324 1 93.81 592 THR B C 1
ATOM 10211 O O . THR B 1 592 ? 6.629 -39.844 3.494 1 93.81 592 THR B O 1
ATOM 10214 N N . MET B 1 593 ? 6.348 -41.906 4.332 1 93.38 593 MET B N 1
ATOM 10215 C CA . MET B 1 593 ? 7.102 -42.531 3.256 1 93.38 593 MET B CA 1
ATOM 10216 C C . MET B 1 593 ? 6.738 -44 3.145 1 93.38 593 MET B C 1
ATOM 10218 O O . MET B 1 593 ? 6.367 -44.656 4.137 1 93.38 593 MET B O 1
ATOM 10222 N N . GLN B 1 594 ? 6.867 -44.5 1.983 1 92.25 594 GLN B N 1
ATOM 10223 C CA . GLN B 1 594 ? 6.656 -45.906 1.763 1 92.25 594 GLN B CA 1
ATOM 10224 C C . GLN B 1 594 ? 7.969 -46.688 1.868 1 92.25 594 GLN B C 1
ATOM 10226 O O . GLN B 1 594 ? 8.922 -46.406 1.141 1 92.25 594 GLN B O 1
ATOM 10231 N N . VAL B 1 595 ? 8.008 -47.594 2.893 1 89.56 595 VAL B N 1
ATOM 10232 C CA . VAL B 1 595 ? 9.188 -48.438 3.098 1 89.56 595 VAL B CA 1
ATOM 10233 C C . VAL B 1 595 ? 8.797 -49.906 3.006 1 89.56 595 VAL B C 1
ATOM 10235 O O . VAL B 1 595 ? 8.086 -50.406 3.873 1 89.56 595 VAL B O 1
ATOM 10238 N N . LYS B 1 596 ? 9.352 -50.719 2.227 1 83.94 596 LYS B N 1
ATOM 10239 C CA . LYS B 1 596 ? 9.117 -52.125 2.082 1 83.94 596 LYS B CA 1
ATOM 10240 C C . LYS B 1 596 ? 7.629 -52.469 2.189 1 83.94 596 LYS B C 1
ATOM 10242 O O . LYS B 1 596 ? 7.227 -53.312 2.994 1 83.94 596 LYS B O 1
ATOM 10247 N N . ASP B 1 597 ? 6.727 -51.906 1.59 1 83.19 597 ASP B N 1
ATOM 10248 C CA . ASP B 1 597 ? 5.297 -52.125 1.431 1 83.19 597 ASP B CA 1
ATOM 10249 C C . ASP B 1 597 ? 4.516 -51.562 2.625 1 83.19 597 ASP B C 1
ATOM 10251 O O . ASP B 1 597 ? 3.365 -51.969 2.852 1 83.19 597 ASP B O 1
ATOM 10255 N N . LYS B 1 598 ? 5.262 -50.906 3.477 1 90.12 598 LYS B N 1
ATOM 10256 C CA . LYS B 1 598 ? 4.586 -50.25 4.602 1 90.12 598 LYS B CA 1
ATOM 10257 C C . LYS B 1 598 ? 4.754 -48.75 4.562 1 90.12 598 LYS B C 1
ATOM 10259 O O . LYS B 1 598 ? 5.812 -48.25 4.176 1 90.12 598 LYS B O 1
ATOM 10264 N N . THR B 1 599 ? 3.623 -48.094 4.875 1 91.62 599 THR B N 1
ATOM 10265 C CA . THR B 1 599 ? 3.686 -46.656 4.988 1 91.62 599 THR B CA 1
ATOM 10266 C C . THR B 1 599 ? 4.133 -46.219 6.387 1 91.62 599 THR B C 1
ATOM 10268 O O . THR B 1 599 ? 3.521 -46.625 7.383 1 91.62 599 THR B O 1
ATOM 10271 N N . VAL B 1 600 ? 5.172 -45.5 6.473 1 93.38 600 VAL B N 1
ATOM 10272 C CA . VAL B 1 600 ? 5.684 -45.062 7.77 1 93.38 600 VAL B CA 1
ATOM 10273 C C . VAL B 1 600 ? 5.434 -43.562 7.945 1 93.38 600 VAL B C 1
ATOM 10275 O O . VAL B 1 600 ? 5.445 -42.812 6.973 1 93.38 600 VAL B O 1
ATOM 10278 N N . TYR B 1 601 ? 5.141 -43.188 9.141 1 94.44 601 TYR B N 1
ATOM 10279 C CA . TYR B 1 601 ? 5.023 -41.812 9.57 1 94.44 601 TYR B CA 1
ATOM 10280 C C . TYR B 1 601 ? 6.039 -41.5 10.656 1 94.44 601 TYR B C 1
ATOM 10282 O O . TYR B 1 601 ? 6.371 -42.344 11.477 1 94.44 601 TYR B O 1
ATOM 10290 N N . GLY B 1 602 ? 6.617 -40.281 10.641 1 94.06 602 GLY B N 1
ATOM 10291 C CA . GLY B 1 602 ? 7.578 -39.969 11.688 1 94.06 602 GLY B CA 1
ATOM 10292 C C . GLY B 1 602 ? 7.93 -38.5 11.758 1 94.06 602 GLY B C 1
ATOM 10293 O O . GLY B 1 602 ? 7.543 -37.719 10.883 1 94.06 602 GLY B O 1
ATOM 10294 N N . THR B 1 603 ? 8.555 -38.125 12.859 1 93.94 603 THR B N 1
ATOM 10295 C CA . THR B 1 603 ? 9.133 -36.812 13.078 1 93.94 603 THR B CA 1
ATOM 10296 C C . THR B 1 603 ? 10.656 -36.844 12.977 1 93.94 603 THR B C 1
ATOM 10298 O O . THR B 1 603 ? 11.312 -37.531 13.766 1 93.94 603 THR B O 1
ATOM 10301 N N . ILE B 1 604 ? 11.148 -36.094 12.102 1 94.75 604 ILE B N 1
ATOM 10302 C CA . ILE B 1 604 ? 12.578 -36.094 11.828 1 94.75 604 ILE B CA 1
ATOM 10303 C C . ILE B 1 604 ? 13.336 -35.5 13 1 94.75 604 ILE B C 1
ATOM 10305 O O . ILE B 1 604 ? 13.008 -34.406 13.469 1 94.75 604 ILE B O 1
ATOM 10309 N N . THR B 1 605 ? 14.352 -36.156 13.422 1 91 605 THR B N 1
ATOM 10310 C CA . THR B 1 605 ? 15.219 -35.625 14.469 1 91 605 THR B CA 1
ATOM 10311 C C . THR B 1 605 ? 16.578 -35.219 13.891 1 91 605 THR B C 1
ATOM 10313 O O . THR B 1 605 ? 17.219 -34.312 14.398 1 91 605 THR B O 1
ATOM 10316 N N . ARG B 1 606 ? 16.953 -36 12.836 1 91.12 606 ARG B N 1
ATOM 10317 C CA . ARG B 1 606 ? 18.219 -35.688 12.172 1 91.12 606 ARG B CA 1
ATOM 10318 C C . ARG B 1 606 ? 18.156 -36.062 10.688 1 91.12 606 ARG B C 1
ATOM 10320 O O . ARG B 1 606 ? 17.422 -36.969 10.305 1 91.12 606 ARG B O 1
ATOM 10327 N N . ILE B 1 607 ? 18.922 -35.375 9.945 1 92.44 607 ILE B N 1
ATOM 10328 C CA . ILE B 1 607 ? 19.078 -35.625 8.516 1 92.44 607 ILE B CA 1
ATOM 10329 C C . ILE B 1 607 ? 20.531 -35.969 8.211 1 92.44 607 ILE B C 1
ATOM 10331 O O . ILE B 1 607 ? 21.438 -35.219 8.539 1 92.44 607 ILE B O 1
ATOM 10335 N N . LEU B 1 608 ? 20.75 -37.062 7.641 1 90.12 608 LEU B N 1
ATOM 10336 C CA . LEU B 1 608 ? 22.094 -37.531 7.367 1 90.12 608 LEU B CA 1
ATOM 10337 C C . LEU B 1 608 ? 22.297 -37.781 5.875 1 90.12 608 LEU B C 1
ATOM 10339 O O . LEU B 1 608 ? 21.344 -38.094 5.16 1 90.12 608 LEU B O 1
ATOM 10343 N N . VAL B 1 609 ? 23.484 -37.594 5.422 1 89.75 609 VAL B N 1
ATOM 10344 C CA . VAL B 1 609 ? 23.859 -37.875 4.039 1 89.75 609 VAL B CA 1
ATOM 10345 C C . VAL B 1 609 ? 25.094 -38.781 3.996 1 89.75 609 VAL B C 1
ATOM 10347 O O . VAL B 1 609 ? 26.031 -38.562 4.758 1 89.75 609 VAL B O 1
ATOM 10350 N N . CYS B 1 610 ? 25 -39.844 3.184 1 83.56 610 CYS B N 1
ATOM 10351 C CA . CYS B 1 610 ? 26.125 -40.75 2.957 1 83.56 610 CYS B CA 1
ATOM 10352 C C . CYS B 1 610 ? 26.234 -41.125 1.485 1 83.56 610 CYS B C 1
ATOM 10354 O O . CYS B 1 610 ? 25.312 -41.75 0.932 1 83.56 610 CYS B O 1
ATOM 10356 N N . ASN B 1 611 ? 27.344 -41 0.85 1 79.75 611 ASN B N 1
ATOM 10357 C CA . ASN B 1 611 ? 27.594 -41.375 -0.54 1 79.75 611 ASN B CA 1
ATOM 10358 C C . ASN B 1 611 ? 26.469 -40.906 -1.456 1 79.75 611 ASN B C 1
ATOM 10360 O O . ASN B 1 611 ? 25.922 -41.688 -2.223 1 79.75 611 ASN B O 1
ATOM 10364 N N . SER B 1 612 ? 25.875 -39.812 -1.327 1 82.19 612 SER B N 1
ATOM 10365 C CA . SER B 1 612 ? 24.875 -39.156 -2.166 1 82.19 612 SER B CA 1
ATOM 10366 C C . SER B 1 612 ? 23.469 -39.562 -1.756 1 82.19 612 SER B C 1
ATOM 10368 O O . SER B 1 612 ? 22.484 -39.062 -2.303 1 82.19 612 SER B O 1
ATOM 10370 N N . ASP B 1 613 ? 23.453 -40.562 -0.815 1 88.12 613 ASP B N 1
ATOM 10371 C CA . ASP B 1 613 ? 22.141 -41 -0.316 1 88.12 613 ASP B CA 1
ATOM 10372 C C . ASP B 1 613 ? 21.766 -40.219 0.938 1 88.12 613 ASP B C 1
ATOM 10374 O O . ASP B 1 613 ? 22.625 -39.875 1.758 1 88.12 613 ASP B O 1
ATOM 10378 N N . ASN B 1 614 ? 20.516 -39.969 1.016 1 91.94 614 ASN B N 1
ATOM 10379 C CA . ASN B 1 614 ? 20 -39.25 2.168 1 91.94 614 ASN B CA 1
ATOM 10380 C C . ASN B 1 614 ? 19.266 -40.188 3.129 1 91.94 614 ASN B C 1
ATOM 10382 O O . ASN B 1 614 ? 18.562 -41.094 2.697 1 91.94 614 ASN B O 1
ATOM 10386 N N . TYR B 1 615 ? 19.516 -39.969 4.363 1 90.5 615 TYR B N 1
ATOM 10387 C CA . TYR B 1 615 ? 18.891 -40.75 5.414 1 90.5 615 TYR B CA 1
ATOM 10388 C C . TYR B 1 615 ? 18.219 -39.844 6.449 1 90.5 615 TYR B C 1
ATOM 10390 O O . TYR B 1 615 ? 18.688 -38.719 6.691 1 90.5 615 TYR B O 1
ATOM 10398 N N . LEU B 1 616 ? 17.172 -40.375 7.082 1 92.81 616 LEU B N 1
ATOM 10399 C CA . LEU B 1 616 ? 16.484 -39.656 8.164 1 92.81 616 LEU B CA 1
ATOM 10400 C C . LEU B 1 616 ? 16.5 -40.5 9.445 1 92.81 616 LEU B C 1
ATOM 10402 O O . LEU B 1 616 ? 16.25 -41.688 9.414 1 92.81 616 LEU B O 1
ATOM 10406 N N . ILE B 1 617 ? 16.906 -39.844 10.5 1 91.38 617 ILE B N 1
ATOM 10407 C CA . ILE B 1 617 ? 16.578 -40.375 11.828 1 91.38 617 ILE B CA 1
ATOM 10408 C C . ILE B 1 617 ? 15.281 -39.75 12.328 1 91.38 617 ILE B C 1
ATOM 10410 O O . ILE B 1 617 ? 15.141 -38.5 12.336 1 91.38 617 ILE B O 1
ATOM 10414 N N . TYR B 1 618 ? 14.344 -40.688 12.625 1 92.69 618 TYR B N 1
ATOM 10415 C CA . TYR B 1 618 ? 13.039 -40.125 12.977 1 92.69 618 TYR B CA 1
ATOM 10416 C C . TYR B 1 618 ? 12.406 -40.906 14.117 1 92.69 618 TYR B C 1
ATOM 10418 O O . TYR B 1 618 ? 12.844 -42.031 14.422 1 92.69 618 TYR B O 1
ATOM 10426 N N . LYS B 1 619 ? 11.508 -40.281 14.781 1 92.81 619 LYS B N 1
ATOM 10427 C CA . LYS B 1 619 ? 10.617 -40.938 15.742 1 92.81 619 LYS B CA 1
ATOM 10428 C C . LYS B 1 619 ? 9.32 -41.375 15.078 1 92.81 619 LYS B C 1
ATOM 10430 O O . LYS B 1 619 ? 8.539 -40.531 14.617 1 92.81 619 LYS B O 1
ATOM 10435 N N . PRO B 1 620 ? 9.039 -42.594 15.055 1 93.44 620 PRO B N 1
ATOM 10436 C CA . PRO B 1 620 ? 7.836 -43.094 14.383 1 93.44 620 PRO B CA 1
ATOM 10437 C C . PRO B 1 620 ? 6.551 -42.594 15.031 1 93.44 620 PRO B C 1
ATOM 10439 O O . PRO B 1 620 ? 6.496 -42.406 16.25 1 93.44 620 PRO B O 1
ATOM 10442 N N . ILE B 1 621 ? 5.641 -42.344 14.211 1 94.31 621 ILE B N 1
ATOM 10443 C CA . ILE B 1 621 ? 4.293 -42 14.648 1 94.31 621 ILE B CA 1
ATOM 10444 C C . ILE B 1 621 ? 3.34 -43.156 14.359 1 94.31 621 ILE B C 1
ATOM 10446 O O . ILE B 1 621 ? 3.209 -43.594 13.219 1 94.31 621 ILE B O 1
ATOM 10450 N N . ILE B 1 622 ? 2.686 -43.594 15.398 1 93.31 622 ILE B N 1
ATOM 10451 C CA . ILE B 1 622 ? 1.694 -44.656 15.242 1 93.31 622 ILE B CA 1
ATOM 10452 C C . ILE B 1 622 ? 0.356 -44.062 14.82 1 93.31 622 ILE B C 1
ATOM 10454 O O . ILE B 1 622 ? -0.138 -43.125 15.461 1 93.31 622 ILE B O 1
ATOM 10458 N N . ILE B 1 623 ? -0.116 -44.625 13.727 1 92.94 623 ILE B N 1
ATOM 10459 C CA . ILE B 1 623 ? -1.292 -44 13.133 1 92.94 623 ILE B CA 1
ATOM 10460 C C . ILE B 1 623 ? -2.529 -44.844 13.422 1 92.94 623 ILE B C 1
ATOM 10462 O O . ILE B 1 623 ? -2.436 -46.062 13.562 1 92.94 623 ILE B O 1
ATOM 10466 N N . GLN B 1 624 ? -3.588 -44.188 13.633 1 91.12 624 GLN B N 1
ATOM 10467 C CA . GLN B 1 624 ? -4.926 -44.75 13.719 1 91.12 624 GLN B CA 1
ATOM 10468 C C . GLN B 1 624 ? -5.906 -44 12.828 1 91.12 624 GLN B C 1
ATOM 10470 O O . GLN B 1 624 ? -5.785 -42.781 12.656 1 91.12 624 GLN B O 1
ATOM 10475 N N . ASN B 1 625 ? -6.703 -44.75 12.125 1 87.94 625 ASN B N 1
ATOM 10476 C CA . ASN B 1 625 ? -7.691 -44.125 11.258 1 87.94 625 ASN B CA 1
ATOM 10477 C C . ASN B 1 625 ? -9.031 -43.969 11.961 1 87.94 625 ASN B C 1
ATOM 10479 O O . ASN B 1 625 ? -9.547 -44.906 12.562 1 87.94 625 ASN B O 1
ATOM 10483 N N . GLU B 1 626 ? -9.391 -42.75 12 1 78.94 626 GLU B N 1
ATOM 10484 C CA . GLU B 1 626 ? -10.719 -42.469 12.547 1 78.94 626 GLU B CA 1
ATOM 10485 C C . GLU B 1 626 ? -11.531 -41.625 11.57 1 78.94 626 GLU B C 1
ATOM 10487 O O . GLU B 1 626 ? -11.234 -40.438 11.359 1 78.94 626 GLU B O 1
ATOM 10492 N N . GLN B 1 627 ? -12.641 -42 11.023 1 69.81 627 GLN B N 1
ATOM 10493 C CA . GLN B 1 627 ? -13.555 -41.281 10.141 1 69.81 627 GLN B CA 1
ATOM 10494 C C . GLN B 1 627 ? -12.805 -40.625 8.992 1 69.81 627 GLN B C 1
ATOM 10496 O O . GLN B 1 627 ? -12.953 -39.438 8.75 1 69.81 627 GLN B O 1
ATOM 10501 N N . ASN B 1 628 ? -11.875 -41.188 8.406 1 76.06 628 ASN B N 1
ATOM 10502 C CA . ASN B 1 628 ? -11.141 -40.75 7.219 1 76.06 628 ASN B CA 1
ATOM 10503 C C . ASN B 1 628 ? -10.055 -39.75 7.574 1 76.06 628 ASN B C 1
ATOM 10505 O O . ASN B 1 628 ? -9.633 -38.969 6.727 1 76.06 628 ASN B O 1
ATOM 10509 N N . LEU B 1 629 ? -9.805 -39.719 8.938 1 86.62 629 LEU B N 1
ATOM 10510 C CA . LEU B 1 629 ? -8.695 -38.875 9.375 1 86.62 629 LEU B CA 1
ATOM 10511 C C . LEU B 1 629 ? -7.617 -39.688 10.062 1 86.62 629 LEU B C 1
ATOM 10513 O O . LEU B 1 629 ? -7.918 -40.688 10.703 1 86.62 629 LEU B O 1
ATOM 10517 N N . VAL B 1 630 ? -6.52 -39.25 9.883 1 89.19 630 VAL B N 1
ATOM 10518 C CA . VAL B 1 630 ? -5.375 -39.969 10.445 1 89.19 630 VAL B CA 1
ATOM 10519 C C . VAL B 1 630 ? -4.953 -39.312 11.766 1 89.19 630 VAL B C 1
ATOM 10521 O O . VAL B 1 630 ? -4.703 -38.125 11.812 1 89.19 630 VAL B O 1
ATOM 10524 N N . ILE B 1 631 ? -4.988 -40.125 12.836 1 90.88 631 ILE B N 1
ATOM 10525 C CA . ILE B 1 631 ? -4.543 -39.688 14.148 1 90.88 631 ILE B CA 1
ATOM 10526 C C . ILE B 1 631 ? -3.213 -40.375 14.5 1 90.88 631 ILE B C 1
ATOM 10528 O O . ILE B 1 631 ? -2.996 -41.531 14.172 1 90.88 631 ILE B O 1
ATOM 10532 N N . GLY B 1 632 ? -2.387 -39.531 15.062 1 91.25 632 GLY B N 1
ATOM 10533 C CA . GLY B 1 632 ? -1.065 -40.062 15.328 1 91.25 632 GLY B CA 1
ATOM 10534 C C . GLY B 1 632 ? -0.62 -39.875 16.766 1 91.25 632 GLY B C 1
ATOM 10535 O O . GLY B 1 632 ? -1.106 -39 17.453 1 91.25 632 GLY B O 1
ATOM 10536 N N . GLU B 1 633 ? 0.201 -40.844 17.219 1 91.44 633 GLU B N 1
ATOM 10537 C CA . GLU B 1 633 ? 0.909 -40.75 18.5 1 91.44 633 GLU B CA 1
ATOM 10538 C C . GLU B 1 633 ? 2.408 -40.969 18.312 1 91.44 633 GLU B C 1
ATOM 10540 O O . GLU B 1 633 ? 2.832 -41.969 17.734 1 91.44 633 GLU B O 1
ATOM 10545 N N . GLU B 1 634 ? 3.121 -40.062 18.75 1 90.88 634 GLU B N 1
ATOM 10546 C CA . GLU B 1 634 ? 4.566 -40.094 18.562 1 90.88 634 GLU B CA 1
ATOM 10547 C C . GLU B 1 634 ? 5.227 -41.062 19.547 1 90.88 634 GLU B C 1
ATOM 10549 O O . GLU B 1 634 ? 4.848 -41.094 20.734 1 90.88 634 GLU B O 1
ATOM 10554 N N . THR B 1 635 ? 6.223 -41.75 19.031 1 90.5 635 THR B N 1
ATOM 10555 C CA . THR B 1 635 ? 6.996 -42.656 19.875 1 90.5 635 THR B CA 1
ATOM 10556 C C . THR B 1 635 ? 8.359 -42.031 20.203 1 90.5 635 THR B C 1
ATOM 10558 O O . THR B 1 635 ? 8.758 -41.031 19.609 1 90.5 635 THR B O 1
ATOM 10561 N N . ASN B 1 636 ? 9.094 -42.625 21.141 1 87.06 636 ASN B N 1
ATOM 10562 C CA . ASN B 1 636 ? 10.352 -42.062 21.609 1 87.06 636 ASN B CA 1
ATOM 10563 C C . ASN B 1 636 ? 11.547 -42.75 20.969 1 87.06 636 ASN B C 1
ATOM 10565 O O . ASN B 1 636 ? 12.656 -42.219 20.984 1 87.06 636 ASN B O 1
ATOM 10569 N N . ASN B 1 637 ? 11.305 -43.875 20.422 1 85 637 ASN B N 1
ATOM 10570 C CA . ASN B 1 637 ? 12.43 -44.594 19.844 1 85 637 ASN B CA 1
ATOM 10571 C C . ASN B 1 637 ? 12.797 -44.062 18.469 1 85 637 ASN B C 1
ATOM 10573 O O . ASN B 1 637 ? 11.922 -43.812 17.625 1 85 637 ASN B O 1
ATOM 10577 N N . GLU B 1 638 ? 14.055 -43.844 18.266 1 89 638 GLU B N 1
ATOM 10578 C CA . GLU B 1 638 ? 14.523 -43.312 16.984 1 89 638 GLU B CA 1
ATOM 10579 C C . GLU B 1 638 ? 14.836 -44.438 16.016 1 89 638 GLU B C 1
ATOM 10581 O O . GLU B 1 638 ? 15.359 -45.5 16.406 1 89 638 GLU B O 1
ATOM 10586 N N . VAL B 1 639 ? 14.461 -44.219 14.805 1 88.69 639 VAL B N 1
ATOM 10587 C CA . VAL B 1 639 ? 14.688 -45.188 13.734 1 88.69 639 VAL B CA 1
ATOM 10588 C C . VAL B 1 639 ? 15.336 -44.5 12.539 1 88.69 639 VAL B C 1
ATOM 10590 O O . VAL B 1 639 ? 15.195 -43.281 12.367 1 88.69 639 VAL B O 1
ATOM 10593 N N . LEU B 1 640 ? 16.078 -45.25 11.844 1 89.38 640 LEU B N 1
ATOM 10594 C CA . LEU B 1 640 ? 16.75 -44.75 10.648 1 89.38 640 LEU B CA 1
ATOM 10595 C C . LEU B 1 640 ? 16.047 -45.25 9.391 1 89.38 640 LEU B C 1
ATOM 10597 O O . LEU B 1 640 ? 15.648 -46.406 9.328 1 89.38 640 LEU B O 1
ATOM 10601 N N . VAL B 1 641 ? 15.914 -44.406 8.445 1 90.25 641 VAL B N 1
ATOM 10602 C CA . VAL B 1 641 ? 15.305 -44.812 7.18 1 90.25 641 VAL B CA 1
ATOM 10603 C C . VAL B 1 641 ? 15.984 -44.062 6.02 1 90.25 641 VAL B C 1
ATOM 10605 O O . VAL B 1 641 ? 16.391 -42.906 6.148 1 90.25 641 VAL B O 1
ATOM 10608 N N . LYS B 1 642 ? 16.062 -44.75 4.926 1 90.38 642 LYS B N 1
ATOM 10609 C CA . LYS B 1 642 ? 16.578 -44.156 3.705 1 90.38 642 LYS B CA 1
ATOM 10610 C C . LYS B 1 642 ? 15.492 -43.375 2.959 1 90.38 642 LYS B C 1
ATOM 10612 O O . LYS B 1 642 ? 14.375 -43.875 2.791 1 90.38 642 LYS B O 1
ATOM 10617 N N . VAL B 1 643 ? 15.836 -42.219 2.539 1 93.5 643 VAL B N 1
ATOM 10618 C CA . VAL B 1 643 ? 14.867 -41.375 1.861 1 93.5 643 VAL B CA 1
ATOM 10619 C C . VAL B 1 643 ? 14.625 -41.875 0.443 1 93.5 643 VAL B C 1
ATOM 10621 O O . VAL B 1 643 ? 15.57 -42.312 -0.239 1 93.5 643 VAL B O 1
ATOM 10624 N N . ASN B 1 644 ? 13.406 -41.906 0.105 1 90.44 644 ASN B N 1
ATOM 10625 C CA . ASN B 1 644 ? 13.055 -42.25 -1.267 1 90.44 644 ASN B CA 1
ATOM 10626 C C . ASN B 1 644 ? 12 -41.312 -1.839 1 90.44 644 ASN B C 1
ATOM 10628 O O . ASN B 1 644 ? 11.602 -40.344 -1.179 1 90.44 644 ASN B O 1
ATOM 10632 N N . ASN B 1 645 ? 11.539 -41.531 -3.057 1 86.62 645 ASN B N 1
ATOM 10633 C CA . ASN B 1 645 ? 10.711 -40.594 -3.799 1 86.62 645 ASN B CA 1
ATOM 10634 C C . ASN B 1 645 ? 9.281 -40.562 -3.264 1 86.62 645 ASN B C 1
ATOM 10636 O O . ASN B 1 645 ? 8.523 -39.625 -3.574 1 86.62 645 ASN B O 1
ATOM 10640 N N . SER B 1 646 ? 8.938 -41.438 -2.48 1 88.31 646 SER B N 1
ATOM 10641 C CA . SER B 1 646 ? 7.574 -41.5 -1.977 1 88.31 646 SER B CA 1
ATOM 10642 C C . SER B 1 646 ? 7.391 -40.594 -0.775 1 88.31 646 SER B C 1
ATOM 10644 O O . SER B 1 646 ? 6.281 -40.438 -0.252 1 88.31 646 SER B O 1
ATOM 10646 N N . ILE B 1 647 ? 8.398 -39.938 -0.375 1 92 647 ILE B N 1
ATOM 10647 C CA . ILE B 1 647 ? 8.336 -39.125 0.826 1 92 647 ILE B CA 1
ATOM 10648 C C . ILE B 1 647 ? 7.383 -37.938 0.598 1 92 647 ILE B C 1
ATOM 10650 O O . ILE B 1 647 ? 7.355 -37.375 -0.489 1 92 647 ILE B O 1
ATOM 10654 N N . ARG B 1 648 ? 6.527 -37.719 1.521 1 90 648 ARG B N 1
ATOM 10655 C CA . ARG B 1 648 ? 5.602 -36.594 1.508 1 90 648 ARG B CA 1
ATOM 10656 C C . ARG B 1 648 ? 5.633 -35.844 2.836 1 90 648 ARG B C 1
ATOM 10658 O O . ARG B 1 648 ? 5.996 -36.406 3.867 1 90 648 ARG B O 1
ATOM 10665 N N . LYS B 1 649 ? 5.293 -34.625 2.73 1 91.88 649 LYS B N 1
ATOM 10666 C CA . LYS B 1 649 ? 5.227 -33.812 3.934 1 91.88 649 LYS B CA 1
ATOM 10667 C C . LYS B 1 649 ? 3.869 -33.938 4.613 1 91.88 649 LYS B C 1
ATOM 10669 O O . LYS B 1 649 ? 2.838 -34.031 3.943 1 91.88 649 LYS B O 1
ATOM 10674 N N . CYS B 1 650 ? 3.947 -33.969 5.922 1 92.25 650 CYS B N 1
ATOM 10675 C CA . CYS B 1 650 ? 2.723 -34.031 6.715 1 92.25 650 CYS B CA 1
ATOM 10676 C C . CYS B 1 650 ? 2.619 -32.812 7.633 1 92.25 650 CYS B C 1
ATOM 10678 O O . CYS B 1 650 ? 3.635 -32.219 8.008 1 92.25 650 CYS B O 1
ATOM 10680 N N . VAL B 1 651 ? 1.427 -32.406 7.902 1 91.25 651 VAL B N 1
ATOM 10681 C CA . VAL B 1 651 ? 1.148 -31.312 8.844 1 91.25 651 VAL B CA 1
ATOM 10682 C C . VAL B 1 651 ? 0.42 -31.859 10.062 1 91.25 651 VAL B C 1
ATOM 10684 O O . VAL B 1 651 ? -0.529 -32.625 9.938 1 91.25 651 VAL B O 1
ATOM 10687 N N . ARG B 1 652 ? 0.891 -31.547 11.305 1 90.25 652 ARG B N 1
ATOM 10688 C CA . ARG B 1 652 ? 0.252 -31.953 12.555 1 90.25 652 ARG B CA 1
ATOM 10689 C C . ARG B 1 652 ? -0.733 -30.891 13.039 1 90.25 652 ARG B C 1
ATOM 10691 O O . ARG B 1 652 ? -0.39 -29.719 13.133 1 90.25 652 ARG B O 1
ATOM 10698 N N . ILE B 1 653 ? -1.854 -31.312 13.281 1 91.94 653 ILE B N 1
ATOM 10699 C CA . ILE B 1 653 ? -2.883 -30.438 13.828 1 91.94 653 ILE B CA 1
ATOM 10700 C C . ILE B 1 653 ? -3.398 -31 15.148 1 91.94 653 ILE B C 1
ATOM 10702 O O . ILE B 1 653 ? -3.881 -32.125 15.195 1 91.94 653 ILE B O 1
ATOM 10706 N N . HIS B 1 654 ? -3.244 -30.25 16.203 1 90 654 HIS B N 1
ATOM 10707 C CA . HIS B 1 654 ? -3.744 -30.688 17.5 1 90 654 HIS B CA 1
ATOM 10708 C C . HIS B 1 654 ? -5.141 -30.141 17.766 1 90 654 HIS B C 1
ATOM 10710 O O . HIS B 1 654 ? -5.348 -28.922 17.781 1 90 654 HIS B O 1
ATOM 10716 N N . ALA B 1 655 ? -6.059 -30.969 17.891 1 89.88 655 ALA B N 1
ATOM 10717 C CA . ALA B 1 655 ? -7.449 -30.625 18.172 1 89.88 655 ALA B CA 1
ATOM 10718 C C . ALA B 1 655 ? -8.102 -31.656 19.094 1 89.88 655 ALA B C 1
ATOM 10720 O O . ALA B 1 655 ? -7.934 -32.844 18.906 1 89.88 655 ALA B O 1
ATOM 10721 N N . ASN B 1 656 ? -8.82 -31.219 20.141 1 84 656 ASN B N 1
ATOM 10722 C CA . ASN B 1 656 ? -9.562 -32.062 21.047 1 84 656 ASN B CA 1
ATOM 10723 C C . ASN B 1 656 ? -8.664 -33.125 21.672 1 84 656 ASN B C 1
ATOM 10725 O O . ASN B 1 656 ? -9.008 -34.312 21.672 1 84 656 ASN B O 1
ATOM 10729 N N . GLN B 1 657 ? -7.469 -32.844 21.984 1 84.19 657 GLN B N 1
ATOM 10730 C CA . GLN B 1 657 ? -6.504 -33.688 22.703 1 84.19 657 GLN B CA 1
ATOM 10731 C C . GLN B 1 657 ? -5.98 -34.781 21.797 1 84.19 657 GLN B C 1
ATOM 10733 O O . GLN B 1 657 ? -5.523 -35.844 22.281 1 84.19 657 GLN B O 1
ATOM 10738 N N . LYS B 1 658 ? -6.191 -34.656 20.562 1 89.81 658 LYS B N 1
ATOM 10739 C CA . LYS B 1 658 ? -5.66 -35.594 19.594 1 89.81 658 LYS B CA 1
ATOM 10740 C C . LYS B 1 658 ? -4.762 -34.906 18.578 1 89.81 658 LYS B C 1
ATOM 10742 O O . LYS B 1 658 ? -4.91 -33.688 18.344 1 89.81 658 LYS B O 1
ATOM 10747 N N . MET B 1 659 ? -3.863 -35.688 18.109 1 91.69 659 MET B N 1
ATOM 10748 C CA . MET B 1 659 ? -2.984 -35.156 17.062 1 91.69 659 MET B CA 1
ATOM 10749 C C . MET B 1 659 ? -3.391 -35.719 15.695 1 91.69 659 MET B C 1
ATOM 10751 O O . MET B 1 659 ? -3.275 -36.938 15.445 1 91.69 659 MET B O 1
ATOM 10755 N N . PHE B 1 660 ? -3.818 -34.875 14.883 1 93.5 660 PHE B N 1
ATOM 10756 C CA . PHE B 1 660 ? -4.199 -35.25 13.531 1 93.5 660 PHE B CA 1
ATOM 10757 C C . PHE B 1 660 ? -3.043 -35.031 12.562 1 93.5 660 PHE B C 1
ATOM 10759 O O . PHE B 1 660 ? -2.275 -34.094 12.703 1 93.5 660 PHE B O 1
ATOM 10766 N N . ILE B 1 661 ? -2.947 -35.938 11.641 1 92.69 661 ILE B N 1
ATOM 10767 C CA . ILE B 1 661 ? -1.904 -35.844 10.617 1 92.69 661 ILE B CA 1
ATOM 10768 C C . ILE B 1 661 ? -2.539 -35.656 9.242 1 92.69 661 ILE B C 1
ATOM 10770 O O . ILE B 1 661 ? -3.35 -36.469 8.812 1 92.69 661 ILE B O 1
ATOM 10774 N N . ARG B 1 662 ? -2.123 -34.594 8.625 1 91.62 662 ARG B N 1
ATOM 10775 C CA . ARG B 1 662 ? -2.615 -34.312 7.277 1 91.62 662 ARG B CA 1
ATOM 10776 C C . ARG B 1 662 ? -1.486 -34.375 6.254 1 91.62 662 ARG B C 1
ATOM 10778 O O . ARG B 1 662 ? -0.479 -33.688 6.387 1 91.62 662 ARG B O 1
ATOM 10785 N N . ILE B 1 663 ? -1.651 -35.188 5.262 1 89 663 ILE B N 1
ATOM 10786 C CA . ILE B 1 663 ? -0.633 -35.375 4.23 1 89 663 ILE B CA 1
ATOM 10787 C C . ILE B 1 663 ? -0.796 -34.312 3.156 1 89 663 ILE B C 1
ATOM 10789 O O . ILE B 1 663 ? -1.905 -34.062 2.676 1 89 663 ILE B O 1
ATOM 10793 N N . ILE B 1 664 ? 0.299 -33.719 2.801 1 85.12 664 ILE B N 1
ATOM 10794 C CA . ILE B 1 664 ? 0.28 -32.781 1.685 1 85.12 664 ILE B CA 1
ATOM 10795 C C . ILE B 1 664 ? 0.493 -33.531 0.373 1 85.12 664 ILE B C 1
ATOM 10797 O O . ILE B 1 664 ? 1.606 -33.969 0.076 1 85.12 664 ILE B O 1
ATOM 10801 N N . GLN B 1 665 ? -0.496 -33.594 -0.337 1 73.5 665 GLN B N 1
ATOM 10802 C CA . GLN B 1 665 ? -0.475 -34.406 -1.546 1 73.5 665 GLN B CA 1
ATOM 10803 C C . GLN B 1 665 ? 0.112 -33.625 -2.723 1 73.5 665 GLN B C 1
ATOM 10805 O O . GLN B 1 665 ? 0.566 -34.219 -3.701 1 73.5 665 GLN B O 1
ATOM 10810 N N . TYR B 1 666 ? -0.058 -32.406 -2.697 1 75.25 666 TYR B N 1
ATOM 10811 C CA . TYR B 1 666 ? 0.413 -31.531 -3.758 1 75.25 666 TYR B CA 1
ATOM 10812 C C . TYR B 1 666 ? 1.16 -30.328 -3.182 1 75.25 666 TYR B C 1
ATOM 10814 O O . TYR B 1 666 ? 0.812 -29.828 -2.107 1 75.25 666 TYR B O 1
ATOM 10822 N N . VAL B 1 667 ? 2.293 -30.094 -3.916 1 69.06 667 VAL B N 1
ATOM 10823 C CA . VAL B 1 667 ? 3.053 -28.953 -3.41 1 69.06 667 VAL B CA 1
ATOM 10824 C C . VAL B 1 667 ? 2.33 -27.656 -3.764 1 69.06 667 VAL B C 1
ATOM 10826 O O . VAL B 1 667 ? 2.232 -27.281 -4.938 1 69.06 667 VAL B O 1
ATOM 10829 N N . PRO B 1 668 ? 1.836 -27.031 -2.73 1 63.28 668 PRO B N 1
ATOM 10830 C CA . PRO B 1 668 ? 1.088 -25.797 -2.963 1 63.28 668 PRO B CA 1
ATOM 10831 C C . PRO B 1 668 ? 1.959 -24.672 -3.527 1 63.28 668 PRO B C 1
ATOM 10833 O O . PRO B 1 668 ? 3.188 -24.734 -3.422 1 63.28 668 PRO B O 1
ATOM 10836 N N . TRP B 1 669 ? 1.293 -23.859 -4.219 1 67.25 669 TRP B N 1
ATOM 10837 C CA . TRP B 1 669 ? 1.964 -22.656 -4.691 1 67.25 669 TRP B CA 1
ATOM 10838 C C . TRP B 1 669 ? 2.385 -21.766 -3.521 1 67.25 669 TRP B C 1
ATOM 10840 O O . TRP B 1 669 ? 1.624 -21.594 -2.568 1 67.25 669 TRP B O 1
ATOM 10850 N N . VAL B 1 670 ? 3.652 -21.484 -3.396 1 63.88 670 VAL B N 1
ATOM 10851 C CA . VAL B 1 670 ? 4.16 -20.609 -2.352 1 63.88 670 VAL B CA 1
ATOM 10852 C C . VAL B 1 670 ? 4.508 -19.25 -2.947 1 63.88 670 VAL B C 1
ATOM 10854 O O . VAL B 1 670 ? 5.156 -19.172 -3.992 1 63.88 670 VAL B O 1
ATOM 10857 N N . ASP B 1 671 ? 3.934 -18.094 -2.309 1 61.62 671 ASP B N 1
ATOM 10858 C CA . ASP B 1 671 ? 4.191 -16.734 -2.75 1 61.62 671 ASP B CA 1
ATOM 10859 C C . ASP B 1 671 ? 5.684 -16.406 -2.695 1 61.62 671 ASP B C 1
ATOM 10861 O O . ASP B 1 671 ? 6.379 -16.828 -1.765 1 61.62 671 ASP B O 1
#

InterPro domains:
  IPR004242 Transposon, En/Spm-like [PF02992] (130-251)

Solvent-accessible surface area (backbone atoms only — not comparable to full-atom values): 73249 Å² total; per-residue (Å²): 109,67,65,55,50,48,50,41,58,65,63,61,57,48,62,67,52,51,24,52,49,33,43,49,52,21,61,72,71,67,46,84,82,54,54,64,42,56,66,54,50,48,50,71,80,43,79,85,76,67,45,60,35,31,28,32,64,80,74,59,48,80,47,49,73,54,81,83,65,61,37,88,81,75,64,47,74,58,64,45,58,33,38,37,39,62,52,68,63,52,51,50,52,52,44,65,76,40,45,68,55,29,56,53,42,62,68,66,60,61,86,84,38,27,53,32,36,72,50,4,51,58,41,44,52,48,57,72,70,39,96,57,56,66,42,41,31,33,34,32,57,56,79,38,68,58,38,88,82,45,63,55,35,22,34,33,44,31,37,36,36,45,61,58,37,45,71,83,55,24,60,35,73,90,48,46,41,72,39,30,43,34,72,29,85,42,83,70,61,61,66,68,68,41,44,67,54,51,54,50,50,36,48,30,47,72,70,35,52,70,50,84,92,73,40,58,31,31,37,41,57,59,37,44,46,34,55,72,73,51,41,22,61,51,50,21,34,32,54,66,74,40,58,22,17,52,80,57,30,62,44,57,53,38,74,46,95,85,74,44,48,23,43,69,90,68,93,57,58,66,62,49,53,67,64,48,53,49,34,21,52,49,14,65,74,69,71,43,71,36,88,25,26,69,34,75,37,71,56,67,65,39,64,92,46,42,76,44,74,28,45,43,78,30,52,53,56,33,37,27,62,26,43,50,44,50,51,50,48,54,27,55,37,90,59,92,51,82,64,34,43,43,88,47,44,66,63,38,28,53,36,37,66,62,39,50,33,39,83,62,49,62,58,70,69,64,42,66,90,50,46,90,64,53,50,50,61,54,37,43,44,34,55,72,58,44,41,71,65,60,39,55,92,64,44,51,62,72,60,44,55,46,51,48,32,51,40,52,31,55,52,57,44,44,30,62,78,31,37,74,63,56,40,53,53,34,40,52,38,34,44,51,32,47,50,44,44,39,72,74,69,28,61,88,67,21,35,64,42,49,50,47,50,69,50,42,41,59,35,31,53,35,35,6,23,56,76,62,55,42,51,66,54,57,53,50,48,49,54,53,52,47,64,43,45,83,54,87,73,58,40,68,58,41,31,51,51,47,52,50,51,50,49,52,58,72,65,53,63,56,84,74,46,81,53,62,68,59,31,53,52,48,50,59,60,72,45,77,90,70,81,74,44,72,74,33,79,72,37,78,79,54,71,77,44,41,72,64,57,50,82,82,55,75,89,62,74,22,27,28,40,56,52,45,79,54,98,92,38,69,36,30,45,54,66,80,63,70,78,59,86,70,78,82,56,69,47,38,18,35,33,36,34,71,51,96,94,35,80,44,35,28,39,27,63,39,37,35,39,45,97,92,40,48,34,36,33,20,23,42,34,52,74,45,81,52,96,93,37,41,32,45,46,78,48,86,60,68,42,54,46,74,68,61,89,62,54,36,49,32,46,67,39,61,52,94,95,37,38,33,51,37,72,52,80,52,88,59,81,58,125,110,69,65,56,51,47,51,42,58,66,60,62,58,48,64,67,52,51,24,53,49,34,44,49,52,21,61,73,71,70,46,84,81,52,54,62,41,55,66,56,50,47,51,72,79,43,78,84,74,67,47,59,34,31,26,32,64,79,76,60,47,80,47,48,74,54,80,80,66,59,38,88,82,76,64,47,75,59,64,46,60,33,39,36,40,62,53,69,63,51,52,49,52,52,44,66,77,40,45,68,55,28,56,53,40,62,67,64,60,61,85,84,39,27,51,33,36,72,50,4,51,56,42,44,53,50,57,70,71,38,95,56,53,66,41,41,28,34,35,32,57,55,79,39,67,59,39,90,80,45,63,56,35,22,35,33,43,31,37,37,34,46,61,58,38,44,71,84,54,25,61,34,72,90,46,46,40,72,38,29,42,33,70,29,84,43,81,69,63,60,67,68,68,41,43,68,55,51,54,50,49,36,48,31,47,73,68,36,53,70,51,81,91,72,40,57,32,32,38,40,57,60,38,42,46,33,53,71,73,53,41,22,62,50,50,21,33,32,54,67,72,40,58,22,16,51,79,57,30,60,45,55,54,37,75,46,96,84,74,42,49,20,44,71,90,66,93,58,59,65,61,50,53,68,62,48,52,51,34,21,52,48,14,66,74,69,72,46,69,36,87,24,25,68,33,74,37,72,55,69,66,40,64,92,46,45,74,43,76,28,45,45,78,29,52,54,57,32,37,27,62,28,42,51,46,50,51,50,48,55,27,55,36,93,59,93,52,82,65,35,44,43,88,48,46,65,63,38,30,54,35,38,66,62,40,51,35,39,84,62,49,61,57,68,70,66,45,66,88,50,48,90,65,54,50,52,61,54,37,44,44,34,54,71,58,45,42,72,66,60,39,56,90,64,44,50,63,70,61,43,55,45,51,47,31,51,40,52,29,55,54,57,46,44,30,62,80,30,38,72,63,54,40,52,53,35,40,51,37,34,44,51,31,47,50,44,43,39,73,75,69,29,63,88,66,21,35,65,42,50,51,49,49,69,50,43,43,59,36,31,52,34,35,7,23,55,74,61,56,41,52,65,53,57,53,52,48,50,53,52,52,46,64,44,44,82,54,87,71,59,41,68,58,40,31,53,51,50,52,50,51,50,49,52,57,70,66,54,62,56,85,74,47,81,54,60,68,59,33,52,52,51,50,57,60,73,46,78,90,71,81,72,43,73,75,33,78,72,38,79,79,53,70,77,46,43,71,65,58,48,82,85,55,76,89,63,73,23,28,28,39,54,51,45,80,53,96,90,38,69,36,31,45,54,66,79,65,70,78,54,88,68,79,79,56,70,48,39,17,36,33,34,32,72,51,96,94,36,79,45,37,28,37,26,64,39,39,35,39,46,97,92,40,47,33,35,33,21,22,44,33,50,74,44,82,53,96,93,37,39,33,46,46,77,49,86,62,70,42,58,45,73,67,60,90,62,52,36,50,33,46,66,39,60,52,94,94,38,38,31,52,37,70,51,80,51,86,59,81,56,125